Protein AF-A0A7Y4WI25-F1 (afdb_monomer)

Foldseek 3Di:
DDDDDPDPPPPQDDKDFFPLKDWFFQEFDFFAWFEWEAPAQFWIWTDHQLQWIFIGGNSYTDDTADHPNLFAADFQSFGWHEKYWWPPLVPPPPPNFNKIKTKGWTDPVRDDDDDQWTFIWIKIFTWDQDPVRDIHTDPPRIDTQAPPFQQGGATQQHSDQAWAYWYAFPLRKIKTGGALNADLPAQQQFDPRVVQDDVRHHPNVSRGGSCVLQDQQHRHQFIFIADPPRSFADCPAPQCPVDRNGSNSRGFEGAAHRQHDKDFDPPPDSQTWIFTFGQFHAWKTATFIGSGDAHQQPPQDDAQGGDVRNVVSDPPCSNVVCPNPGGHGLDMATQPDCPQVDHAGGWAEKDQQCAPQDAPVQHRWIWTDGQGQQFIKTFDADPVRHTDHIGTGIHSNHRWHYWDANHPRRFIWTDGPRIGITTIGRNPDFGAKAWDKDWVPLEDEFKDFIKIARPPIAGSNRFDKWKKKDFQPRDIDTDRIDTDIGGDADKGKMKMWIAGPSGHIDMDIGIHGYRFDAKDFPDFPPDAAAAADAAQDKGKTATAIATPPQGRPKKKKKAKWKDWDPDIRTSPDMDIDNIDIDHHHDDDDTQTKIWIKMWIADPVGHIDMDIHIYGHPPWFKEKDKDFDDQEAAAQDKGKIKIAIGTHDDDPDQFAKKKWKDFQPRDIDIDPRGDHPRIDIDMDGHRDFDKGKTKIWIDGPRGIYMDIDIYGYFYLFAEEEEEQQLVDADLQHNVNSVVQLVLQCVLCVVQGSYYYYHHQLCLVVVLVVLVSCLPRLRAYEYEYEAEDECQQAPPHLVVGVVLSSLLSQYEYEYEHQAPHQWYAYSVRDIDGDLQRVCVSQVFPDPQQWADWDFWCFDPVLCVQQVLAHTDIHGGFGQQVGGDPQKHWPFAGIDGPRSTGQATKIAGVSNGIYGGHHNGSDPPRPVSSRVSSNVCSVSVVPPDDDDDDDDDDD

Nearest PDB structures (foldseek):
  4tn9-assembly1_A  TM=9.107E-01  e=3.347E-06  Hathewaya histolytica
  2y72-assembly2_B  TM=8.854E-01  e=2.303E-05  Hathewaya histolytica
  4aqo-assembly1_A  TM=9.059E-01  e=3.936E-05  Hathewaya histolytica
  4u6t-assembly1_A  TM=8.849E-01  e=1.424E-04  Hathewaya histolytica
  2c26-assembly1_A  TM=3.430E-01  e=1.087E-06  Acetivibrio thermocellus

Solvent-accessible surface area (backbone atoms only — not comparable to full-atom values): 49766 Å² total; per-residue (Å²): 137,86,80,87,77,81,74,79,76,74,74,74,72,65,64,42,57,50,59,30,46,43,77,45,69,42,40,74,90,47,65,34,32,32,23,75,37,72,79,45,73,50,32,35,38,42,31,17,30,57,25,38,32,33,36,28,49,76,54,35,69,70,46,74,30,47,79,46,40,69,44,32,28,61,51,83,71,43,12,26,41,19,40,35,58,56,87,59,56,83,41,84,82,46,85,87,61,33,50,43,35,41,33,29,24,36,35,88,79,60,76,75,93,72,73,77,52,43,24,28,31,33,35,36,32,34,41,45,67,48,100,84,69,46,62,35,54,47,85,90,49,69,44,71,44,36,26,86,45,50,51,59,23,36,61,19,49,33,54,38,36,42,62,14,33,40,47,60,45,92,73,61,37,33,34,36,30,18,6,20,20,26,61,85,88,58,89,38,60,37,71,87,55,53,90,44,38,38,93,82,26,31,55,59,87,58,54,28,22,33,46,22,8,68,41,57,89,44,63,27,1,24,34,33,38,22,38,70,88,66,49,30,18,37,87,84,30,72,46,42,75,87,43,41,82,42,57,38,5,21,30,27,29,32,10,36,47,21,31,41,19,61,27,75,39,88,85,66,52,74,63,47,25,30,44,32,18,25,29,50,84,89,50,28,17,29,37,34,74,42,75,63,57,46,37,46,36,19,51,33,27,53,52,95,39,74,27,64,72,42,49,71,55,52,86,83,52,61,52,73,70,53,54,92,80,41,49,64,51,55,41,63,36,26,52,85,48,51,91,78,77,43,58,29,73,26,28,23,17,32,35,72,34,80,33,79,72,54,60,74,89,56,45,68,14,40,31,38,32,22,31,73,55,13,32,33,33,35,32,35,55,50,99,84,61,42,66,77,48,76,41,86,48,34,37,57,34,57,38,43,44,29,44,42,68,40,49,91,67,34,38,45,32,36,22,15,44,61,48,40,37,29,33,48,42,64,73,79,46,67,59,46,17,50,40,32,50,45,56,46,58,37,50,31,78,47,61,35,73,22,40,36,34,37,74,84,40,43,33,81,82,71,53,63,71,46,34,39,37,38,49,58,84,83,53,71,52,62,45,63,53,41,78,47,76,45,70,58,72,63,73,29,56,26,34,37,37,27,27,35,82,87,70,36,62,18,63,24,67,38,70,33,29,21,53,35,67,54,27,41,74,76,42,69,77,27,68,50,70,74,35,68,47,56,73,75,40,80,43,61,36,33,45,44,57,44,24,94,88,70,40,70,82,56,52,27,40,36,34,29,23,43,30,39,78,96,51,72,38,76,57,68,40,71,45,62,47,52,59,41,77,47,62,50,76,75,90,72,95,70,31,43,30,32,46,37,34,40,41,34,30,45,97,86,71,40,56,32,73,50,76,36,42,32,35,43,71,84,63,61,48,40,34,47,79,49,77,90,74,85,72,43,44,36,63,41,75,46,68,41,42,33,33,32,43,58,56,78,72,98,84,69,98,76,52,26,37,40,37,41,36,53,55,82,85,53,72,50,76,45,73,66,38,47,69,73,40,78,42,69,64,75,49,57,48,86,58,58,47,78,29,47,36,30,41,34,25,37,47,99,89,42,71,27,69,36,77,47,79,45,46,28,38,56,85,42,37,38,36,41,35,40,41,41,57,88,56,72,66,66,57,45,34,73,56,43,54,47,29,54,55,43,36,48,69,69,38,72,88,64,37,63,44,72,48,77,38,43,74,58,32,30,61,60,51,43,53,53,50,60,76,48,61,78,66,76,59,59,27,35,40,35,31,49,53,44,38,44,37,62,35,34,65,90,39,63,78,90,8,58,57,47,51,42,29,54,58,24,15,35,39,37,41,39,26,58,47,65,68,23,33,33,32,36,53,87,70,48,79,48,75,43,97,49,35,44,34,63,76,42,50,34,86,48,90,69,37,57,68,27,69,44,64,28,40,52,31,81,66,14,46,72,59,25,67,65,53,67,71,46,63,36,63,40,9,38,33,70,88,38,55,14,90,61,48,42,82,69,46,62,31,19,35,32,99,78,56,25,28,43,26,34,32,36,36,36,80,56,64,6,32,43,31,36,50,63,38,52,80,55,91,84,60,58,55,36,59,31,53,36,39,44,50,51,54,57,60,61,61,64,73,79,80,90,82,88,89,85,84,87,90,128

Mean predicted aligned error: 19.46 Å

pLDDT: mean 86.04, std 13.19, range [27.97, 98.62]

Secondary structure (DSSP, 8-state):
----------PPPPPB--TTEEEEE-SS--SSEEEEEESSSSEEEEEETTTEEEEEETTEEEEEEEE-TTTB--STT-SEEEEE--TTTT-TTSSS-EEEEEEEEE-TTSSSS--S-EEEEEEEEEEEE-TTS-EEEPTT--EEEE-SSGGGSEEE-SSSS-EEEEEE-TTS-EEEEE---S-SSS---S-TTGGGBSTTSB-GGG--GGGGGT-SS--SSEEEEE-TTT-PBPTTSTT--S-TTSSGGGEEEE--S-EEEEEEETTS-SS-EEEEEEE-SSSEEEEEEESSS-B--TTTEETTEE-HHHHHH-SSSHHHHHTT-SPPPSEEEESS--TTS---S-EEEEEE---SSS-GGGTT-EEEEETTTTEEEEEEE-TT--EEEEEEEEBS--SEEEEEEPTTT--EEEEETTTEEEEEEE-SPPPPPBP--EEETSEESSSEEEEEE-TT-B-TT---EEEEEE-SSS-EEESSEEEEEE-SSS-EEEEEEEEETTS-EEEEEEEEEETB---EEEEEEESPTT-EE-TTS-EEEEEEEEBTTTBT--EEEEEEEEEETTEEEEEEEEEESSEEEE-PPP-SSS--EEEEEEEEE-TTS-EEEEEEEEEETT---EEEEE---S-EETTPEE--EEEEE----TT---PEEEEEE-SSS-EEEEEEEPBT--B---EE-SS-EEEEEEEEEEETTEEEEEEEEEEEE-S--EEEEE--TT--SSS-HHHHHHHHHHHHHHHTTTSSEEEEE-TT-HHHHHHHHHHHTTS----EEEESS-EEGGGGTT-STT-HHHHHHHTT-EEEE-SSSTT-EEE-TTS-EEE-TTHHHHHTT-SSS-SEEEEEEEEE-HHHHHH-TT---EEEEEEEETTS--TTEEEEEEEEE-TTSEESEEEEEETTS-EEEEE--S--TTS-HHHHHHHHHHHHHHHTS--S---S----

Radius of gyration: 37.05 Å; Cα contacts (8 Å, |Δi|>4): 2481; chains: 1; bounding box: 72×114×118 Å

Sequence (952 aa):
MGALVLGALCARAAAQLPAGFVAEPIGSGWAQPVGLCFLDEQRLLVAERSGRVWYVVGDQRKNLVYDIAAETLVNGDRGMLGIAVPPGFDDPASAGFRWLYLLLVVDINNGGDNASKGFSRLIRVRTEYDGDGNLVAQPGTRETLLGDTWATGIASCHLSHTIGSLRFMSDGSLVLTSGDNAHYDFTDNGGADAPCFAAGRTPLDQDVGSFRSQYDNTLCGKVLRLDAASGLGLADNPFYTGDPADLLSRVWARGLRNPFRFSLLPGSGPREALFISDVGWNAWEEVNLCAGGENFGWPCFEGMGAQPAYQAADTRGFCSSIGAGHARPILAWHHTVTSAGFRGSSASGLCLYRGQRYPEVYRGRLFFFDYVGRWLRAAELDESFQVQSVLAFGENMLGPVDLVEQPGTLDLVYASLPATVARLRYLGAGIPPVAVASATPAHGPGDLLVTLSAAGSSDPEGQDTTYAWEFGDGESAAGLTAEHLYAGTESYLARLTVTDTEGLTGAAEVLITPNNTPPSILTLSAPLEGSTFHTGEPLDLEATAFDAEDGPELQATWTLDLVHGHHLHPNSLTASGLSALVVPEAHGPGDNHFLVRLSVTDSRGLADEREVEIYDADSTPKAHLEFDQEHIRVGQSLTPVGHVDFARGRLLVKQATLTWDWGDGTVDIVLDSAHHEDSRPTHAYLRPGTYKLRLIAELDGARDEVLVSVEVGPARPAVAIFAPLEVQRWVPRVQQEEIVAGLQAALLTRTSEVRAFGLGQGEMLATWMESLAADGLPDVLVLLDFVPAPLIAGGIHGSLLERWVQGGNGLVWTGHTPLHEILGDDGTFAQTFFGADEFFESSTPFTVLGTGNQVPTALGVSVVPSLPSYRSTRAVKYDQIGPSWRVARIFGEDTHHQSDALELAHVSRGFYAQFLCENRADLPRAAVLGEYLLDKIGKTRFGAAGSSALSR

Structure (mmCIF, N/CA/C/O backbone):
data_AF-A0A7Y4WI25-F1
#
_entry.id   AF-A0A7Y4WI25-F1
#
loop_
_atom_site.group_PDB
_atom_site.id
_atom_site.type_symbol
_atom_site.label_atom_id
_atom_site.label_alt_id
_atom_site.label_comp_id
_atom_site.label_asym_id
_atom_site.label_entity_id
_atom_site.label_seq_id
_atom_site.pdbx_PDB_ins_code
_atom_site.Cartn_x
_atom_site.Cartn_y
_atom_site.Cartn_z
_atom_site.occupancy
_atom_site.B_iso_or_equiv
_atom_site.auth_seq_id
_atom_site.auth_comp_id
_atom_site.auth_asym_id
_atom_site.auth_atom_id
_atom_site.pdbx_PDB_model_num
ATOM 1 N N . MET A 1 1 ? 6.314 -56.697 38.480 1.00 37.25 1 MET A N 1
ATOM 2 C CA . MET A 1 1 ? 5.443 -55.599 38.943 1.00 37.25 1 MET A CA 1
ATOM 3 C C . MET A 1 1 ? 5.614 -54.466 37.952 1.00 37.25 1 MET A C 1
ATOM 5 O O . MET A 1 1 ? 6.699 -53.909 37.885 1.00 37.25 1 MET A O 1
ATOM 9 N N . GLY A 1 2 ? 4.620 -54.260 37.089 1.00 31.22 2 GLY A N 1
ATOM 10 C CA . GLY A 1 2 ? 4.635 -53.190 36.096 1.00 31.22 2 GLY A CA 1
ATOM 11 C C . GLY A 1 2 ? 4.176 -51.879 36.720 1.00 31.22 2 GLY A C 1
ATOM 12 O O . GLY A 1 2 ? 3.233 -51.877 37.508 1.00 31.22 2 GLY A O 1
ATOM 13 N N . ALA A 1 3 ? 4.830 -50.786 36.348 1.00 28.53 3 ALA A N 1
ATOM 14 C CA . ALA A 1 3 ? 4.313 -49.442 36.537 1.00 28.53 3 ALA A CA 1
ATOM 15 C C . ALA A 1 3 ? 4.178 -48.815 35.147 1.00 28.53 3 ALA A C 1
ATOM 17 O O . ALA A 1 3 ? 5.172 -48.496 34.496 1.00 28.53 3 ALA A O 1
ATOM 18 N N . LEU A 1 4 ? 2.928 -48.723 34.686 1.00 29.05 4 LEU A N 1
ATOM 19 C CA . LEU A 1 4 ? 2.507 -47.814 33.629 1.00 29.05 4 LEU A CA 1
ATOM 20 C C . LEU A 1 4 ? 2.866 -46.392 34.076 1.00 29.05 4 LEU A C 1
ATOM 22 O O . LEU A 1 4 ? 2.348 -45.926 35.088 1.00 29.05 4 LEU A O 1
ATOM 26 N N . VAL A 1 5 ? 3.694 -45.691 33.308 1.00 29.36 5 VAL A N 1
ATOM 27 C CA . VAL A 1 5 ? 3.694 -44.228 33.320 1.00 29.36 5 VAL A CA 1
ATOM 28 C C . VAL A 1 5 ? 2.780 -43.817 32.175 1.00 29.36 5 VAL A C 1
ATOM 30 O O . VAL A 1 5 ? 3.162 -43.892 31.009 1.00 29.36 5 VAL A O 1
ATOM 33 N N . LEU A 1 6 ? 1.536 -43.461 32.511 1.00 30.31 6 LEU A N 1
ATOM 34 C CA . LEU A 1 6 ? 0.677 -42.699 31.612 1.00 30.31 6 LEU A CA 1
ATOM 35 C C . LEU A 1 6 ? 1.381 -41.365 31.350 1.00 30.31 6 LEU A C 1
ATOM 37 O O . LEU A 1 6 ? 1.391 -40.485 32.208 1.00 30.31 6 LEU A O 1
ATOM 41 N N . GLY A 1 7 ? 1.984 -41.223 30.172 1.00 28.25 7 GLY A N 1
ATOM 42 C CA . GLY A 1 7 ? 2.275 -39.906 29.630 1.00 28.25 7 GLY A CA 1
ATOM 43 C C . GLY A 1 7 ? 0.940 -39.215 29.399 1.00 28.25 7 GLY A C 1
ATOM 44 O O . GLY A 1 7 ? 0.159 -39.652 28.554 1.00 28.25 7 GLY A O 1
ATOM 45 N N . ALA A 1 8 ? 0.654 -38.177 30.180 1.00 28.98 8 ALA A N 1
ATOM 46 C CA . ALA A 1 8 ? -0.415 -37.253 29.859 1.00 28.98 8 ALA A CA 1
ATOM 47 C C . ALA A 1 8 ? -0.091 -36.657 28.483 1.00 28.98 8 ALA A C 1
ATOM 49 O O . ALA A 1 8 ? 0.808 -35.830 28.341 1.00 28.98 8 ALA A O 1
ATOM 50 N N . LEU A 1 9 ? -0.790 -37.129 27.450 1.00 31.47 9 LEU A N 1
ATOM 51 C CA . LEU A 1 9 ? -0.958 -36.383 26.215 1.00 31.47 9 LEU A CA 1
ATOM 52 C C . LEU A 1 9 ? -1.641 -35.078 26.629 1.00 31.47 9 LEU A C 1
ATOM 54 O O . LEU A 1 9 ? -2.856 -35.053 26.813 1.00 31.47 9 LEU A O 1
ATOM 58 N N . CYS A 1 10 ? -0.871 -34.007 26.828 1.00 28.14 10 CYS A N 1
ATOM 59 C CA . CYS A 1 10 ? -1.437 -32.670 26.733 1.00 28.14 10 CYS A CA 1
ATOM 60 C C . CYS A 1 10 ? -2.040 -32.586 25.333 1.00 28.14 10 CYS A C 1
ATOM 62 O O . CYS A 1 10 ? -1.309 -32.512 24.342 1.00 28.14 10 CYS A O 1
ATOM 64 N N . ALA A 1 11 ? -3.365 -32.683 25.249 1.00 34.53 11 ALA A N 1
ATOM 65 C CA . ALA A 1 11 ? -4.087 -32.353 24.039 1.00 34.53 11 ALA A CA 1
ATOM 66 C C . ALA A 1 11 ? -3.636 -30.944 23.638 1.00 34.53 11 ALA A C 1
ATOM 68 O O . ALA A 1 11 ? -3.751 -30.004 24.426 1.00 34.53 11 ALA A O 1
ATOM 69 N N . ARG A 1 12 ? -3.032 -30.808 22.453 1.00 51.53 12 ARG A N 1
ATOM 70 C CA . ARG A 1 12 ? -2.764 -29.484 21.889 1.00 51.53 12 ARG A CA 1
ATOM 71 C C . ARG A 1 12 ? -4.119 -28.798 21.752 1.00 51.53 12 ARG A C 1
ATOM 73 O O . ARG A 1 12 ? -5.014 -29.384 21.145 1.00 51.53 12 ARG A O 1
ATOM 80 N N . ALA A 1 13 ? -4.270 -27.611 22.337 1.00 55.28 13 ALA A N 1
ATOM 81 C CA . ALA A 1 13 ? -5.456 -26.799 22.105 1.00 55.28 13 ALA A CA 1
ATOM 82 C C . ALA A 1 13 ? -5.579 -26.575 20.591 1.00 55.28 13 ALA A C 1
ATOM 84 O O . ALA A 1 13 ? -4.602 -26.194 19.941 1.00 55.28 13 ALA A O 1
ATOM 85 N N . ALA A 1 14 ? -6.734 -26.920 20.027 1.00 66.94 14 ALA A N 1
ATOM 86 C CA . ALA A 1 14 ? -7.023 -26.648 18.628 1.00 66.94 14 ALA A CA 1
ATOM 87 C C . ALA A 1 14 ? -7.113 -25.131 18.414 1.00 66.94 14 ALA A C 1
ATOM 89 O O . ALA A 1 14 ? -7.414 -24.396 19.357 1.00 66.94 14 ALA A O 1
ATOM 90 N N . ALA A 1 15 ? -6.864 -24.677 17.182 1.00 80.38 15 ALA A N 1
ATOM 91 C CA . ALA A 1 15 ? -7.157 -23.298 16.813 1.00 80.38 15 ALA A CA 1
ATOM 92 C C . ALA A 1 15 ? -8.629 -23.008 17.137 1.00 80.38 15 ALA A C 1
ATOM 94 O O . ALA A 1 15 ? -9.517 -23.773 16.754 1.00 80.38 15 ALA A O 1
ATOM 95 N N . GLN A 1 16 ? -8.862 -21.933 17.874 1.00 88.44 16 GLN A N 1
ATOM 96 C CA . GLN A 1 16 ? -10.192 -21.448 18.187 1.00 88.44 16 GLN A CA 1
ATOM 97 C C . GLN A 1 16 ? -10.565 -20.438 17.110 1.00 88.44 16 GLN A C 1
ATOM 99 O O . GLN A 1 16 ? -9.871 -19.442 16.934 1.00 88.44 16 GLN A O 1
ATOM 104 N N . LEU A 1 17 ? -11.621 -20.736 16.364 1.00 90.25 17 LEU A N 1
ATOM 105 C CA . LEU A 1 17 ? -12.125 -19.911 15.271 1.00 90.25 17 LEU A CA 1
ATOM 106 C C . LEU A 1 17 ? -13.512 -19.367 15.638 1.00 90.25 17 LEU A C 1
ATOM 108 O O . LEU A 1 17 ? -14.135 -19.901 16.565 1.00 90.25 17 LEU A O 1
ATOM 112 N N . PRO A 1 18 ? -14.018 -18.344 14.926 1.00 87.88 18 PRO A N 1
ATOM 113 C CA . PRO A 1 18 ? -15.383 -17.874 15.117 1.00 87.88 18 PRO A CA 1
ATOM 114 C C . PRO A 1 18 ? -16.371 -18.997 14.776 1.00 87.88 18 PRO A C 1
ATOM 116 O O . PRO A 1 18 ? -16.024 -19.939 14.053 1.00 87.88 18 PRO A O 1
ATOM 119 N N . ALA A 1 19 ? -17.605 -18.925 15.281 1.00 79.50 19 ALA A N 1
ATOM 120 C CA . ALA A 1 19 ? -18.591 -19.948 14.939 1.00 79.50 19 ALA A CA 1
ATOM 121 C C . ALA A 1 19 ? -18.845 -19.992 13.420 1.00 79.50 19 ALA A C 1
ATOM 123 O O . ALA A 1 19 ? -18.577 -19.041 12.684 1.00 79.50 19 ALA A O 1
ATOM 124 N N . GLY A 1 20 ? -19.219 -21.177 12.939 1.00 81.12 20 GLY A N 1
ATOM 125 C CA . GLY A 1 20 ? -19.319 -21.470 11.510 1.00 81.12 20 GLY A CA 1
ATOM 126 C C . GLY A 1 20 ? -17.989 -21.701 10.806 1.00 81.12 20 GLY A C 1
ATOM 127 O O . GLY A 1 20 ? -17.980 -22.372 9.774 1.00 81.12 20 GLY A O 1
ATOM 128 N N . PHE A 1 21 ? -16.864 -21.235 11.351 1.00 90.81 21 PHE A N 1
ATOM 129 C CA . PHE A 1 21 ? -15.556 -21.512 10.775 1.00 90.81 21 PHE A CA 1
ATOM 130 C C . PHE A 1 21 ? -14.972 -22.832 11.261 1.00 90.81 21 PHE A C 1
ATOM 132 O O . PHE A 1 21 ? -15.001 -23.182 12.440 1.00 90.81 21 PHE A O 1
ATOM 139 N N . VAL A 1 22 ? -14.353 -23.542 10.327 1.00 88.00 22 VAL A N 1
ATOM 140 C CA . VAL A 1 22 ? -13.518 -24.708 10.597 1.00 88.00 22 VAL A CA 1
ATOM 141 C C . VAL A 1 22 ? -12.161 -24.543 9.924 1.00 88.00 22 VAL A C 1
ATOM 143 O O . VAL A 1 22 ? -12.048 -23.923 8.867 1.00 88.00 22 VAL A O 1
ATOM 146 N N . ALA A 1 23 ? -11.130 -25.137 10.521 1.00 91.62 23 ALA A N 1
ATOM 147 C CA . ALA A 1 23 ? -9.848 -25.358 9.864 1.00 91.62 23 ALA A CA 1
ATOM 148 C C . ALA A 1 23 ? -9.839 -26.769 9.260 1.00 91.62 23 ALA A C 1
ATOM 150 O O . ALA A 1 23 ? -9.660 -27.760 9.971 1.00 91.62 23 ALA A O 1
ATOM 151 N N . GLU A 1 24 ? -10.044 -26.872 7.950 1.00 89.62 24 GLU A N 1
ATOM 152 C CA . GLU A 1 24 ? -9.958 -28.134 7.219 1.00 89.62 24 GLU A CA 1
ATOM 153 C C . GLU A 1 24 ? -8.497 -28.441 6.866 1.00 89.62 24 GLU A C 1
ATOM 155 O O . GLU A 1 24 ? -7.853 -27.638 6.188 1.00 89.62 24 GLU A O 1
ATOM 160 N N . PRO A 1 25 ? -7.936 -29.587 7.281 1.00 89.50 25 PRO A N 1
ATOM 161 C CA . PRO A 1 25 ? -6.562 -29.928 6.943 1.00 89.50 25 PRO A CA 1
ATOM 162 C C . PRO A 1 25 ? -6.403 -30.172 5.436 1.00 89.50 25 PRO A C 1
ATOM 164 O O . PRO A 1 25 ? -7.186 -30.901 4.827 1.00 89.50 25 PRO A O 1
ATOM 167 N N . ILE A 1 26 ? -5.336 -29.620 4.858 1.00 93.88 26 ILE A N 1
ATOM 168 C CA . ILE A 1 26 ? -4.879 -29.918 3.499 1.00 93.88 26 ILE A CA 1
ATOM 169 C C . ILE A 1 26 ? -3.651 -30.818 3.614 1.00 93.88 26 ILE A C 1
ATOM 171 O O . ILE A 1 26 ? -2.598 -30.414 4.111 1.00 93.88 26 ILE A O 1
ATOM 175 N N . GLY A 1 27 ? -3.767 -32.054 3.139 1.00 89.69 27 GLY A N 1
ATOM 176 C CA . GLY A 1 27 ? -2.725 -33.066 3.254 1.00 89.69 27 GLY A CA 1
ATOM 177 C C . GLY A 1 27 ? -2.420 -33.472 4.701 1.00 89.69 27 GLY A C 1
ATOM 178 O O . GLY A 1 27 ? -3.126 -33.137 5.650 1.00 89.69 27 GLY A O 1
ATOM 179 N N . SER A 1 28 ? -1.360 -34.259 4.876 1.00 87.75 28 SER A N 1
ATOM 180 C CA . SER A 1 28 ? -0.885 -34.692 6.193 1.00 87.75 28 SER A CA 1
ATOM 181 C C . SER A 1 28 ? 0.602 -35.049 6.155 1.00 87.75 28 SER A C 1
ATOM 183 O O . SER A 1 28 ? 1.195 -35.203 5.084 1.00 87.75 28 SER A O 1
ATOM 185 N N . GLY A 1 29 ? 1.211 -35.196 7.337 1.00 88.62 29 GLY A N 1
ATOM 186 C CA . GLY A 1 29 ? 2.616 -35.591 7.465 1.00 88.62 29 GLY A CA 1
ATOM 187 C C . GLY A 1 29 ? 3.604 -34.500 7.050 1.00 88.62 29 GLY A C 1
ATOM 188 O O . GLY A 1 29 ? 4.682 -34.828 6.552 1.00 88.62 29 GLY A O 1
ATOM 189 N N . TRP A 1 30 ? 3.220 -33.233 7.217 1.00 94.62 30 TRP A N 1
ATOM 190 C CA . TRP A 1 30 ? 4.068 -32.076 6.949 1.00 94.62 30 TRP A CA 1
ATOM 191 C C . TRP A 1 30 ? 5.217 -31.972 7.953 1.00 94.62 30 TRP A C 1
ATOM 193 O O . TRP A 1 30 ? 5.035 -32.204 9.150 1.00 94.62 30 TRP A O 1
ATOM 203 N N . ALA A 1 31 ? 6.386 -31.579 7.462 1.00 94.06 31 ALA A N 1
ATOM 204 C CA . ALA A 1 31 ? 7.584 -31.317 8.241 1.00 94.06 31 ALA A CA 1
ATOM 205 C C . ALA A 1 31 ? 8.019 -29.860 8.041 1.00 94.06 31 ALA A C 1
ATOM 207 O O . ALA A 1 31 ? 8.754 -29.531 7.116 1.00 94.06 31 ALA A O 1
ATOM 208 N N . GLN A 1 32 ? 7.566 -28.988 8.943 1.00 94.69 32 GLN A N 1
ATOM 209 C CA . GLN A 1 32 ? 7.803 -27.543 8.917 1.00 94.69 32 GLN A CA 1
ATOM 210 C C . GLN A 1 32 ? 7.380 -26.893 7.583 1.00 94.69 32 GLN A C 1
ATOM 212 O O . GLN A 1 32 ? 8.236 -26.379 6.856 1.00 94.69 32 GLN A O 1
ATOM 217 N N . PRO A 1 33 ? 6.076 -26.928 7.235 1.00 96.50 33 PRO A N 1
ATOM 218 C CA . PRO A 1 33 ? 5.572 -26.233 6.056 1.00 96.50 33 PRO A CA 1
ATOM 219 C C . PRO A 1 33 ? 5.702 -24.722 6.265 1.00 96.50 33 PRO A C 1
ATOM 221 O O . PRO A 1 33 ? 5.351 -24.212 7.328 1.00 96.50 33 PRO A O 1
ATOM 224 N N . VAL A 1 34 ? 6.227 -24.019 5.265 1.00 94.62 34 VAL A N 1
ATOM 225 C CA . VAL A 1 34 ? 6.513 -22.578 5.358 1.00 94.62 34 VAL A CA 1
ATOM 226 C C . VAL A 1 34 ? 6.062 -21.785 4.142 1.00 94.62 34 VAL A C 1
ATOM 228 O O . VAL A 1 34 ? 5.865 -20.590 4.288 1.00 94.62 34 VAL A O 1
ATOM 231 N N . GLY A 1 35 ? 5.880 -22.399 2.971 1.00 95.31 35 GLY A N 1
ATOM 232 C CA . GLY A 1 35 ? 5.448 -21.678 1.771 1.00 95.31 35 GLY A CA 1
ATOM 233 C C . GLY A 1 35 ? 4.320 -22.388 1.035 1.00 95.31 35 GLY A C 1
ATOM 234 O O . GLY A 1 35 ? 4.411 -23.589 0.776 1.00 95.31 35 GLY A O 1
ATOM 235 N N . LEU A 1 36 ? 3.281 -21.640 0.681 1.00 97.31 36 LEU A N 1
ATOM 236 C CA . LEU A 1 36 ? 2.114 -22.103 -0.062 1.00 97.31 36 LEU A CA 1
ATOM 237 C C . LEU A 1 36 ? 2.051 -21.405 -1.425 1.00 97.31 36 LEU A C 1
ATOM 239 O O . LEU A 1 36 ? 2.184 -20.186 -1.520 1.00 97.31 36 LEU A O 1
ATOM 243 N N . CYS A 1 37 ? 1.851 -22.176 -2.495 1.00 96.75 37 CYS A N 1
ATOM 244 C CA . CYS A 1 37 ? 1.729 -21.642 -3.851 1.00 96.75 37 CYS A CA 1
ATOM 245 C C . CYS A 1 37 ? 0.704 -22.445 -4.657 1.00 96.75 37 CYS A C 1
ATOM 247 O O . CYS A 1 37 ? 0.963 -23.581 -5.061 1.00 96.75 37 CYS A O 1
ATOM 249 N N . PHE A 1 38 ? -0.484 -21.875 -4.850 1.00 95.69 38 PHE A N 1
ATOM 250 C CA . PHE A 1 38 ? -1.530 -22.494 -5.658 1.00 95.69 38 PHE A CA 1
ATOM 251 C C . PHE A 1 38 ? -1.191 -22.429 -7.149 1.00 95.69 38 PHE A C 1
ATOM 253 O O . PHE A 1 38 ? -0.721 -21.406 -7.642 1.00 95.69 38 PHE A O 1
ATOM 260 N N . LEU A 1 39 ? -1.462 -23.526 -7.857 1.00 93.19 39 LEU A N 1
ATOM 261 C CA . LEU A 1 39 ? -1.423 -23.583 -9.320 1.00 93.19 39 LEU A CA 1
ATOM 262 C C . LEU A 1 39 ? -2.818 -23.330 -9.904 1.00 93.19 39 LEU A C 1
ATOM 264 O O . LEU A 1 39 ? -2.946 -22.704 -10.950 1.00 93.19 39 LEU A O 1
ATOM 268 N N . ASP A 1 40 ? -3.853 -23.826 -9.220 1.00 90.00 40 ASP A N 1
ATOM 269 C CA . ASP A 1 40 ? -5.268 -23.579 -9.503 1.00 90.00 40 ASP A CA 1
ATOM 270 C C . ASP A 1 40 ? -6.143 -23.923 -8.279 1.00 90.00 40 ASP A C 1
ATOM 272 O O . ASP A 1 40 ? -5.640 -24.066 -7.166 1.00 90.00 40 ASP A O 1
ATOM 276 N N . GLU A 1 41 ? -7.457 -24.073 -8.477 1.00 86.81 41 GLU A N 1
ATOM 277 C CA . GLU A 1 41 ? -8.428 -24.369 -7.415 1.00 86.81 41 GLU A CA 1
ATOM 278 C C . GLU A 1 41 ? -8.214 -25.716 -6.698 1.00 86.81 41 GLU A C 1
ATOM 280 O O . GLU A 1 41 ? -8.739 -25.906 -5.600 1.00 86.81 41 GLU A O 1
ATOM 285 N N . GLN A 1 42 ? -7.501 -26.672 -7.304 1.00 89.06 42 GLN A N 1
ATOM 286 C CA . GLN A 1 42 ? -7.327 -28.034 -6.779 1.00 89.06 42 GLN A CA 1
ATOM 287 C C . GLN A 1 42 ? -5.870 -28.410 -6.520 1.00 89.06 42 GLN A C 1
ATOM 289 O O . GLN A 1 42 ? -5.611 -29.426 -5.865 1.00 89.06 42 GLN A O 1
ATOM 294 N N . ARG A 1 43 ? -4.926 -27.640 -7.060 1.00 94.31 43 ARG A N 1
ATOM 295 C CA . ARG A 1 43 ? -3.505 -27.966 -7.079 1.00 94.31 43 ARG A CA 1
ATOM 296 C C . ARG A 1 43 ? -2.699 -26.932 -6.313 1.00 94.31 43 ARG A C 1
ATOM 298 O O . ARG A 1 43 ? -2.747 -25.739 -6.605 1.00 94.31 43 ARG A O 1
ATOM 305 N N . LEU A 1 44 ? -1.906 -27.416 -5.365 1.00 97.31 44 LEU A N 1
ATOM 306 C CA . LEU A 1 44 ? -1.092 -26.608 -4.463 1.00 97.31 44 LEU A CA 1
ATOM 307 C C . LEU A 1 44 ? 0.329 -27.172 -4.399 1.00 97.31 44 LEU A C 1
ATOM 309 O O . LEU A 1 44 ? 0.532 -28.386 -4.351 1.00 97.31 44 LEU A O 1
ATOM 313 N N . LEU A 1 45 ? 1.316 -26.284 -4.361 1.00 98.31 45 LEU A N 1
ATOM 314 C CA . LEU A 1 45 ? 2.678 -26.601 -3.964 1.00 98.31 45 LEU A CA 1
ATOM 315 C C . LEU A 1 45 ? 2.900 -26.171 -2.516 1.00 98.31 45 LEU A C 1
ATOM 317 O O . LEU A 1 45 ? 2.583 -25.041 -2.140 1.00 98.31 45 LEU A O 1
ATOM 321 N N . VAL A 1 46 ? 3.463 -27.077 -1.719 1.00 98.56 46 VAL A N 1
ATOM 322 C CA . VAL A 1 46 ? 3.841 -26.818 -0.326 1.00 98.56 46 VAL A CA 1
ATOM 323 C C . VAL A 1 46 ? 5.351 -26.947 -0.189 1.00 98.56 46 VAL A C 1
ATOM 325 O O . VAL A 1 46 ? 5.920 -28.017 -0.413 1.00 98.56 46 VAL A O 1
ATOM 328 N N . ALA A 1 47 ? 5.991 -25.847 0.183 1.00 98.06 47 ALA A N 1
ATOM 329 C CA . ALA A 1 47 ? 7.405 -25.759 0.497 1.00 98.06 47 ALA A CA 1
ATOM 330 C C . ALA A 1 47 ? 7.630 -26.032 1.990 1.00 98.06 47 ALA A C 1
ATOM 332 O O . ALA A 1 47 ? 7.066 -25.363 2.858 1.00 98.06 47 ALA A O 1
ATOM 333 N N . GLU A 1 48 ? 8.475 -27.012 2.288 1.00 97.69 48 GLU A N 1
ATOM 334 C CA . GLU A 1 48 ? 8.971 -27.295 3.630 1.00 97.69 48 GLU A CA 1
ATOM 335 C C . GLU A 1 48 ? 10.313 -26.607 3.849 1.00 97.69 48 GLU A C 1
ATOM 337 O O . GLU A 1 48 ? 11.186 -26.621 2.977 1.00 97.69 48 GLU A O 1
ATOM 342 N N . ARG A 1 49 ? 10.516 -26.088 5.062 1.00 95.12 49 ARG A N 1
ATOM 343 C CA . ARG A 1 49 ? 11.708 -25.324 5.450 1.00 95.12 49 ARG A CA 1
ATOM 344 C C . ARG A 1 49 ? 13.021 -26.042 5.129 1.00 95.12 49 ARG A C 1
ATOM 346 O O . AR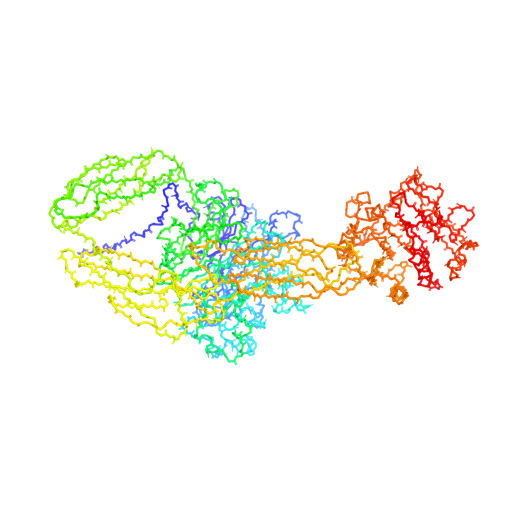G A 1 49 ? 14.023 -25.402 4.824 1.00 95.12 49 ARG A O 1
ATOM 353 N N . SER A 1 50 ? 12.990 -27.374 5.155 1.00 94.81 50 SER A N 1
ATOM 354 C CA . SER A 1 50 ? 14.126 -28.239 4.843 1.00 94.81 50 SER A CA 1
ATOM 355 C C . SER A 1 50 ? 14.585 -28.237 3.382 1.00 94.81 50 SER A C 1
ATOM 357 O O . SER A 1 50 ? 15.579 -28.890 3.101 1.00 94.81 50 SER A O 1
ATOM 359 N N . GLY A 1 51 ? 13.898 -27.556 2.460 1.00 96.12 51 GLY A N 1
ATOM 360 C CA . GLY A 1 51 ? 14.243 -27.574 1.033 1.00 96.12 51 GLY A CA 1
ATOM 361 C C . GLY A 1 51 ? 13.478 -28.627 0.225 1.00 96.12 51 GLY A C 1
ATOM 362 O O . GLY A 1 51 ? 13.956 -29.068 -0.817 1.00 96.12 51 GLY A O 1
ATOM 363 N N . ARG A 1 52 ? 12.300 -29.058 0.692 1.00 98.00 52 ARG A N 1
ATOM 364 C CA . ARG A 1 52 ? 11.433 -30.009 -0.026 1.00 98.00 52 ARG A CA 1
ATOM 365 C C . ARG A 1 52 ? 10.168 -29.335 -0.522 1.00 98.00 52 ARG A C 1
ATOM 367 O O . ARG A 1 52 ? 9.505 -28.640 0.240 1.00 98.00 52 ARG A O 1
ATOM 374 N N . VAL A 1 53 ? 9.822 -29.573 -1.782 1.00 98.62 53 VAL A N 1
ATOM 375 C CA . VAL A 1 53 ? 8.593 -29.064 -2.403 1.00 98.62 53 VAL A CA 1
ATOM 376 C C . VAL A 1 53 ? 7.672 -30.230 -2.716 1.00 98.62 53 VAL A C 1
ATOM 378 O O . VAL A 1 53 ? 8.049 -31.146 -3.446 1.00 98.62 53 VAL A O 1
ATOM 381 N N . TRP A 1 54 ? 6.457 -30.187 -2.186 1.00 98.56 54 TRP A N 1
ATOM 382 C CA . TRP A 1 54 ? 5.446 -31.225 -2.346 1.00 98.56 54 TRP A CA 1
ATOM 383 C C . TRP A 1 54 ? 4.309 -30.756 -3.241 1.00 98.56 54 TRP A C 1
ATOM 385 O O . TRP A 1 54 ? 3.843 -29.627 -3.115 1.00 98.56 54 TRP A O 1
ATOM 395 N N . TYR A 1 55 ? 3.829 -31.653 -4.096 1.00 98.12 55 TYR A N 1
ATOM 396 C CA . TYR A 1 55 ? 2.643 -31.446 -4.912 1.00 98.12 55 TYR A CA 1
ATOM 397 C C . TYR A 1 55 ? 1.413 -31.999 -4.203 1.00 98.12 55 TYR A C 1
ATOM 399 O O . TYR A 1 55 ? 1.409 -33.140 -3.730 1.00 98.12 55 TYR A O 1
ATOM 407 N N . VAL A 1 56 ? 0.369 -31.186 -4.131 1.00 97.44 56 VAL A N 1
ATOM 408 C CA . VAL A 1 56 ? -0.915 -31.500 -3.510 1.00 97.44 56 VAL A CA 1
ATOM 409 C C . VAL A 1 56 ? -1.997 -31.390 -4.571 1.00 97.44 56 VAL A C 1
ATOM 411 O O . VAL A 1 56 ? -2.034 -30.414 -5.317 1.00 97.44 56 VAL A O 1
ATOM 414 N N . VAL A 1 57 ? -2.881 -32.385 -4.627 1.00 94.56 57 VAL A N 1
ATOM 415 C CA . VAL A 1 57 ? -4.033 -32.406 -5.536 1.00 94.56 57 VAL A CA 1
ATOM 416 C C . VAL A 1 57 ? -5.266 -32.827 -4.751 1.00 94.56 57 VAL A C 1
ATOM 418 O O . VAL A 1 57 ? -5.235 -33.860 -4.082 1.00 94.56 57 VAL A O 1
ATOM 421 N N . GLY A 1 58 ? -6.341 -32.039 -4.821 1.00 85.69 58 GLY A N 1
ATOM 422 C CA . GLY A 1 58 ? -7.598 -32.346 -4.129 1.00 85.69 58 GLY A CA 1
ATOM 423 C C . GLY A 1 58 ? -7.401 -32.526 -2.623 1.00 85.69 58 GLY A C 1
ATOM 424 O O . GLY A 1 58 ? -7.858 -33.508 -2.044 1.00 85.69 58 GLY A O 1
ATOM 425 N N . ASP A 1 59 ? -6.636 -31.620 -2.016 1.00 88.75 59 ASP A N 1
ATOM 426 C CA . ASP A 1 59 ? -6.264 -31.630 -0.598 1.00 88.75 59 ASP A CA 1
ATOM 427 C C . ASP A 1 59 ? -5.462 -32.859 -0.132 1.00 88.75 59 ASP A C 1
ATOM 429 O O . ASP A 1 59 ? -5.300 -33.080 1.067 1.00 88.75 59 ASP A O 1
ATOM 433 N N . GLN A 1 60 ? -4.915 -33.660 -1.051 1.00 91.12 60 GLN A N 1
ATOM 434 C CA . GLN A 1 60 ? -4.062 -34.807 -0.734 1.00 91.12 60 GLN A CA 1
ATOM 435 C C . GLN A 1 60 ? -2.628 -34.576 -1.206 1.00 91.12 60 GLN A C 1
ATOM 437 O O . GLN A 1 60 ? -2.385 -34.218 -2.360 1.00 91.12 60 GLN A O 1
ATOM 442 N N . ARG A 1 61 ? -1.654 -34.818 -0.318 1.00 93.69 61 ARG A N 1
ATOM 443 C CA . ARG A 1 61 ? -0.229 -34.773 -0.673 1.00 93.69 61 ARG A CA 1
ATOM 444 C C . ARG A 1 61 ? 0.087 -35.930 -1.622 1.00 93.69 61 ARG A C 1
ATOM 446 O O . ARG A 1 61 ? 0.013 -37.086 -1.213 1.00 93.69 61 ARG A O 1
ATOM 453 N N . LYS A 1 62 ? 0.439 -35.613 -2.869 1.00 94.31 62 LYS A N 1
ATOM 454 C CA . LYS A 1 62 ? 0.614 -36.578 -3.960 1.00 94.31 62 LYS A CA 1
ATOM 455 C C . LYS A 1 62 ? 2.050 -37.096 -4.041 1.00 94.31 62 LYS A C 1
ATOM 457 O O . LYS A 1 62 ? 2.291 -38.274 -3.795 1.00 94.31 62 LYS A O 1
ATOM 462 N N . ASN A 1 63 ? 3.009 -36.223 -4.344 1.00 97.62 63 ASN A N 1
ATOM 463 C CA . ASN A 1 63 ? 4.415 -36.594 -4.518 1.00 97.62 63 ASN A CA 1
ATOM 464 C C . ASN A 1 63 ? 5.368 -35.446 -4.161 1.00 97.62 63 ASN A C 1
ATOM 466 O O . ASN A 1 63 ? 4.971 -34.285 -4.065 1.00 97.62 63 ASN A O 1
ATOM 470 N N . LEU A 1 64 ? 6.642 -35.791 -3.977 1.00 98.06 64 LEU A N 1
ATOM 471 C CA . LEU A 1 64 ? 7.744 -34.836 -3.891 1.00 98.06 64 LEU A CA 1
ATOM 472 C C . LEU A 1 64 ? 8.081 -34.339 -5.306 1.00 98.06 64 LEU A C 1
ATOM 474 O O . LEU A 1 64 ? 8.275 -35.157 -6.205 1.00 98.06 64 LEU A O 1
ATOM 478 N N . VAL A 1 65 ? 8.132 -33.022 -5.499 1.00 98.31 65 VAL A N 1
ATOM 479 C CA . VAL A 1 65 ? 8.459 -32.368 -6.781 1.00 98.31 65 VAL A CA 1
ATOM 480 C C . VAL A 1 65 ? 9.958 -32.137 -6.894 1.00 98.31 65 VAL A C 1
ATOM 482 O O . VAL A 1 65 ? 10.558 -32.417 -7.931 1.00 98.31 65 VAL A O 1
ATOM 485 N N . TYR A 1 66 ? 10.556 -31.606 -5.825 1.00 98.12 66 TYR A N 1
ATOM 486 C CA . TYR A 1 66 ? 11.957 -31.210 -5.791 1.00 98.12 66 TYR A CA 1
ATOM 487 C C . TYR A 1 66 ? 12.521 -31.315 -4.369 1.00 98.12 66 TYR A C 1
ATOM 489 O O . TYR A 1 66 ? 11.847 -30.941 -3.406 1.00 98.12 66 TYR A O 1
ATOM 497 N N . ASP A 1 67 ? 13.748 -31.829 -4.247 1.00 96.94 67 ASP A N 1
ATOM 498 C CA . ASP A 1 67 ? 14.502 -31.928 -2.992 1.00 96.94 67 ASP A CA 1
ATOM 499 C C . ASP A 1 67 ? 15.857 -31.232 -3.166 1.00 96.94 67 ASP A C 1
ATOM 501 O O . ASP A 1 67 ? 16.720 -31.696 -3.913 1.00 96.94 67 ASP A O 1
ATOM 505 N N . ILE A 1 68 ? 16.022 -30.102 -2.482 1.00 94.12 68 ILE A N 1
ATOM 506 C CA . ILE A 1 68 ? 17.267 -29.334 -2.389 1.00 94.12 68 ILE A CA 1
ATOM 507 C C . ILE A 1 68 ? 17.783 -29.294 -0.942 1.00 94.12 68 ILE A C 1
ATOM 509 O O . ILE A 1 68 ? 18.585 -28.438 -0.567 1.00 94.12 68 ILE A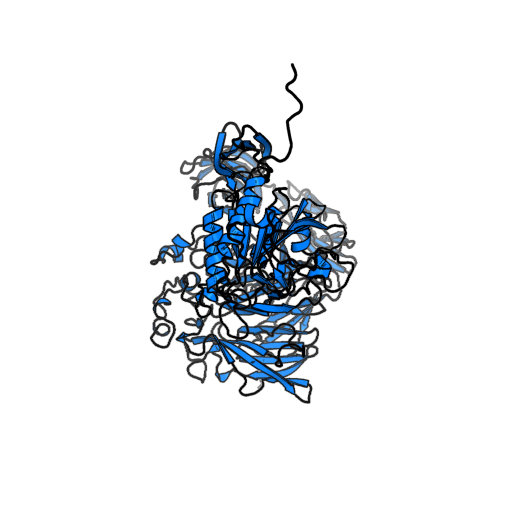 O 1
ATOM 513 N N . ALA A 1 69 ? 17.366 -30.248 -0.105 1.00 92.94 69 ALA A N 1
ATOM 514 C CA . ALA A 1 69 ? 17.717 -30.264 1.311 1.00 92.94 69 ALA A CA 1
ATOM 515 C C . ALA A 1 69 ? 19.223 -30.376 1.566 1.00 92.94 69 ALA A C 1
ATOM 517 O O . ALA A 1 69 ? 19.708 -29.864 2.567 1.00 92.94 69 ALA A O 1
ATOM 518 N N . ALA A 1 70 ? 19.973 -31.004 0.656 1.00 89.31 70 ALA A N 1
ATOM 519 C CA . ALA A 1 70 ? 21.426 -31.118 0.775 1.00 89.31 70 ALA A CA 1
ATOM 520 C C . ALA A 1 70 ? 22.146 -29.756 0.738 1.00 89.31 70 ALA A C 1
ATOM 522 O O . ALA A 1 70 ? 23.174 -29.602 1.386 1.00 89.31 70 ALA A O 1
ATOM 523 N N . GLU A 1 71 ? 21.595 -28.783 0.005 1.00 88.94 71 GLU A N 1
ATOM 524 C CA . GLU A 1 71 ? 22.145 -27.428 -0.121 1.00 88.94 71 GLU A CA 1
ATOM 525 C C . GLU A 1 71 ? 21.462 -26.442 0.842 1.00 88.94 71 GLU A C 1
ATOM 527 O O . GLU A 1 71 ? 21.934 -25.326 1.008 1.00 88.94 71 GLU A O 1
ATOM 532 N N . THR A 1 72 ? 20.353 -26.815 1.485 1.00 92.19 72 THR A N 1
ATOM 533 C CA . THR A 1 72 ? 19.568 -25.885 2.309 1.00 92.19 72 THR A CA 1
ATOM 534 C C . THR A 1 72 ? 20.124 -25.809 3.731 1.00 92.19 72 THR A C 1
ATOM 536 O O . THR A 1 72 ? 20.143 -26.804 4.454 1.00 92.19 72 THR A O 1
ATOM 539 N N . LEU A 1 73 ? 20.520 -24.613 4.171 1.00 90.38 73 LEU A N 1
ATOM 540 C CA . LEU A 1 73 ? 20.918 -24.353 5.554 1.00 90.38 73 LEU A CA 1
ATOM 541 C C . LEU A 1 73 ? 19.680 -24.131 6.427 1.00 90.38 73 LEU A C 1
ATOM 543 O O . LEU A 1 73 ? 18.942 -23.167 6.231 1.00 90.38 73 LEU A O 1
ATOM 547 N N . VAL A 1 74 ? 19.471 -25.005 7.413 1.00 89.56 74 VAL A N 1
ATOM 548 C CA . VAL A 1 74 ? 18.278 -24.992 8.273 1.00 89.56 74 VAL A CA 1
ATOM 549 C C . VAL A 1 74 ? 18.672 -24.804 9.734 1.00 89.56 74 VAL A C 1
ATOM 551 O O . VAL A 1 74 ? 18.949 -25.770 10.432 1.00 89.56 74 VAL A O 1
ATOM 554 N N . ASN A 1 75 ? 18.661 -23.561 10.210 1.00 86.19 75 ASN A N 1
ATOM 555 C CA . ASN A 1 75 ? 18.826 -23.205 11.622 1.00 86.19 75 ASN A CA 1
ATOM 556 C C . ASN A 1 75 ? 18.228 -21.818 11.908 1.00 86.19 75 ASN A C 1
ATOM 558 O O . ASN A 1 75 ? 18.127 -20.998 11.006 1.00 86.19 75 ASN A O 1
ATOM 562 N N . GLY A 1 76 ? 17.775 -21.543 13.137 1.00 87.12 76 GLY A N 1
ATOM 563 C CA . GLY A 1 76 ? 17.127 -20.256 13.457 1.00 87.12 76 GLY A CA 1
ATOM 564 C C . GLY A 1 76 ? 15.820 -20.049 12.681 1.00 87.12 76 GLY A C 1
ATOM 565 O O . GLY A 1 76 ? 14.920 -20.880 12.828 1.00 87.12 76 GLY A O 1
ATOM 566 N N . ASP A 1 77 ? 15.736 -19.032 11.821 1.00 87.50 77 ASP A N 1
ATOM 567 C CA . ASP A 1 77 ? 14.678 -18.853 10.807 1.00 87.50 77 ASP A CA 1
ATOM 568 C C . ASP A 1 77 ? 15.069 -19.358 9.400 1.00 87.50 77 ASP A C 1
ATOM 570 O O . ASP A 1 77 ? 14.202 -19.563 8.555 1.00 87.50 77 ASP A O 1
ATOM 574 N N . ARG A 1 78 ? 16.353 -19.654 9.163 1.00 90.69 78 ARG A N 1
ATOM 575 C CA . ARG A 1 78 ? 16.895 -20.025 7.848 1.00 90.69 78 ARG A CA 1
ATOM 576 C C . ARG A 1 78 ? 16.309 -21.321 7.312 1.00 90.69 78 ARG A C 1
ATOM 578 O O . ARG A 1 78 ? 16.026 -22.262 8.062 1.00 90.69 78 ARG A O 1
ATOM 585 N N . GLY A 1 79 ? 16.209 -21.390 5.996 1.00 93.00 79 GLY A N 1
ATOM 586 C CA . GLY A 1 79 ? 15.794 -22.562 5.245 1.00 93.00 79 GLY A CA 1
ATOM 587 C C . GLY A 1 79 ? 15.389 -22.153 3.838 1.00 93.00 79 GLY A C 1
ATOM 588 O O . GLY A 1 79 ? 15.784 -21.094 3.352 1.00 93.00 79 GLY A O 1
ATOM 589 N N . MET A 1 80 ? 14.561 -22.972 3.200 1.00 96.31 80 MET A N 1
ATOM 590 C CA . MET A 1 80 ? 13.753 -22.526 2.070 1.00 96.31 80 MET A CA 1
ATOM 591 C C . MET A 1 80 ? 12.533 -21.789 2.616 1.00 96.31 80 MET A C 1
ATOM 593 O O . MET A 1 80 ? 11.759 -22.388 3.356 1.00 96.31 80 MET A O 1
ATOM 597 N N . LEU A 1 81 ? 12.371 -20.510 2.278 1.00 95.31 81 LEU A N 1
ATOM 598 C CA . LEU A 1 81 ? 11.302 -19.663 2.827 1.00 95.31 81 LEU A CA 1
ATOM 599 C C . LEU A 1 81 ? 10.331 -19.141 1.770 1.00 95.31 81 LEU A C 1
ATOM 601 O O . LEU A 1 81 ? 9.206 -18.782 2.117 1.00 95.31 81 LEU A O 1
ATOM 605 N N . GLY A 1 82 ? 10.728 -19.166 0.496 1.00 96.00 82 GLY A N 1
ATOM 606 C CA . GLY A 1 82 ? 9.903 -18.689 -0.602 1.00 96.00 82 GLY A CA 1
ATOM 607 C C . GLY A 1 82 ? 9.705 -19.726 -1.706 1.00 96.00 82 GLY A C 1
ATOM 608 O O . GLY A 1 82 ? 10.642 -20.426 -2.098 1.00 96.00 82 GLY A O 1
ATOM 609 N N . ILE A 1 83 ? 8.483 -19.761 -2.242 1.00 97.94 83 ILE A N 1
ATOM 610 C CA . ILE A 1 83 ? 8.075 -20.522 -3.426 1.00 97.94 83 ILE A CA 1
ATOM 611 C C . ILE A 1 83 ? 7.141 -19.674 -4.303 1.00 97.94 83 ILE A C 1
ATOM 613 O O . ILE A 1 83 ? 6.253 -19.001 -3.777 1.00 97.94 83 ILE A O 1
ATOM 617 N N . ALA A 1 84 ? 7.327 -19.723 -5.624 1.00 97.31 84 ALA A N 1
ATOM 618 C CA . ALA A 1 84 ? 6.409 -19.122 -6.592 1.00 97.31 84 ALA A CA 1
ATOM 619 C C . ALA A 1 84 ? 6.437 -19.841 -7.950 1.00 97.31 84 ALA A C 1
ATOM 621 O O . ALA A 1 84 ? 7.415 -20.505 -8.308 1.00 97.31 84 ALA A O 1
ATOM 622 N N . VAL A 1 85 ? 5.370 -19.648 -8.722 1.00 94.94 85 VAL A N 1
ATOM 623 C CA . VAL A 1 85 ? 5.267 -20.025 -10.136 1.00 94.94 85 VAL A CA 1
ATOM 624 C C . VAL A 1 85 ? 4.784 -18.818 -10.950 1.00 94.94 85 VAL A C 1
ATOM 626 O O . VAL A 1 85 ? 4.059 -17.988 -10.396 1.00 94.94 85 VAL A O 1
ATOM 629 N N . PRO A 1 86 ? 5.178 -18.687 -12.229 1.00 91.69 86 PRO A N 1
ATOM 630 C CA . PRO A 1 86 ? 4.731 -17.586 -13.076 1.00 91.69 86 PRO A CA 1
ATOM 631 C C . PRO A 1 86 ? 3.221 -17.658 -13.368 1.00 91.69 86 PRO A C 1
ATOM 633 O O . PRO A 1 86 ? 2.651 -18.758 -13.383 1.00 91.69 86 PRO A O 1
ATOM 636 N N . PRO A 1 87 ? 2.573 -16.514 -13.668 1.00 85.69 87 PRO A N 1
ATOM 637 C CA . PRO A 1 87 ? 1.226 -16.493 -14.227 1.00 85.69 87 PRO A CA 1
ATOM 638 C C . PRO A 1 87 ? 1.147 -17.367 -15.484 1.00 85.69 87 PRO A C 1
ATOM 640 O O . PRO A 1 87 ? 2.094 -17.434 -16.266 1.00 85.69 87 PRO A O 1
ATOM 643 N N . GLY A 1 88 ? 0.028 -18.070 -15.673 1.00 82.31 88 GLY A N 1
ATOM 644 C CA . GLY A 1 88 ? -0.116 -18.987 -16.807 1.00 82.31 88 GLY A CA 1
ATOM 645 C C . GLY A 1 88 ? 0.832 -20.189 -16.738 1.00 82.31 88 GLY A C 1
ATOM 646 O O . GLY A 1 88 ? 1.302 -20.649 -17.775 1.00 82.31 88 GLY A O 1
ATOM 647 N N . PHE A 1 89 ? 1.115 -20.704 -15.534 1.00 88.38 89 PHE A N 1
ATOM 648 C CA . PHE A 1 89 ? 2.006 -21.850 -15.311 1.00 88.38 89 PHE A CA 1
ATOM 649 C C . PHE A 1 89 ? 1.723 -23.035 -16.250 1.00 88.38 89 PHE A C 1
ATOM 651 O O . PHE A 1 89 ? 2.652 -23.629 -16.788 1.00 88.38 89 PHE A O 1
ATOM 658 N N . ASP A 1 90 ? 0.450 -23.361 -16.490 1.00 84.56 90 ASP A N 1
ATOM 659 C CA . ASP A 1 90 ? 0.049 -24.444 -17.398 1.00 84.56 90 ASP A CA 1
ATOM 660 C C . ASP A 1 90 ? -0.310 -23.993 -18.819 1.00 84.56 90 ASP A C 1
ATOM 662 O O . ASP A 1 90 ? -0.698 -24.834 -19.632 1.00 84.56 90 ASP A O 1
ATOM 666 N N . ASP A 1 91 ? -0.191 -22.702 -19.136 1.00 78.19 91 ASP A N 1
ATOM 667 C CA . ASP A 1 91 ? -0.519 -22.191 -20.463 1.00 78.19 91 ASP A CA 1
ATOM 668 C C . ASP A 1 91 ? 0.503 -22.706 -21.498 1.00 78.19 91 ASP A C 1
ATOM 670 O O . ASP A 1 91 ? 1.696 -22.407 -21.393 1.00 78.19 91 ASP A O 1
ATOM 674 N N . PRO A 1 92 ? 0.072 -23.475 -22.518 1.00 60.97 92 PRO A N 1
ATOM 675 C CA . PRO A 1 92 ? 0.960 -23.941 -23.580 1.00 60.97 92 PRO A CA 1
ATOM 676 C C . PRO A 1 92 ? 1.549 -22.807 -24.441 1.00 60.97 92 PRO A C 1
ATOM 678 O O . PRO A 1 92 ? 2.509 -23.061 -25.172 1.00 60.97 92 PRO A O 1
ATOM 681 N N . ALA A 1 93 ? 0.995 -21.589 -24.384 1.00 56.81 93 ALA A N 1
ATOM 682 C CA . ALA A 1 93 ? 1.507 -20.396 -25.060 1.00 56.81 93 ALA A CA 1
ATOM 683 C C . ALA A 1 93 ? 2.657 -19.703 -24.299 1.00 56.81 93 ALA A C 1
ATOM 685 O O . ALA A 1 93 ? 3.476 -19.025 -24.926 1.00 56.81 93 ALA A O 1
ATOM 686 N N . SER A 1 94 ? 2.774 -19.907 -22.982 1.00 59.44 94 SER A N 1
ATOM 687 C CA . SER A 1 94 ? 3.917 -19.459 -22.177 1.00 59.44 94 SER A CA 1
ATOM 688 C C . SER A 1 94 ? 5.159 -20.227 -22.615 1.00 59.44 94 SER A C 1
ATOM 690 O O . SER A 1 94 ? 5.173 -21.445 -22.493 1.00 59.44 94 SER A O 1
ATOM 692 N N . ALA A 1 95 ? 6.177 -19.537 -23.145 1.00 49.41 95 ALA A N 1
ATOM 693 C CA . ALA A 1 95 ? 7.425 -20.064 -23.723 1.00 49.41 95 ALA A CA 1
ATOM 694 C C . ALA A 1 95 ? 7.907 -21.440 -23.183 1.00 49.41 95 ALA A C 1
ATOM 696 O O . ALA A 1 95 ? 8.838 -21.530 -22.387 1.00 49.41 95 ALA A O 1
ATOM 697 N N . GLY A 1 96 ? 7.276 -22.525 -23.642 1.00 52.62 96 GLY A N 1
ATOM 698 C CA . GLY A 1 96 ? 7.651 -23.936 -23.518 1.00 52.62 96 GLY A CA 1
ATOM 699 C C . GLY A 1 96 ? 7.836 -24.574 -22.131 1.00 52.62 96 GLY A C 1
ATOM 700 O O . GLY A 1 96 ? 7.912 -25.803 -22.086 1.00 52.62 96 GLY A O 1
ATOM 701 N N . PHE A 1 97 ? 7.950 -23.836 -21.017 1.00 67.56 97 PHE A N 1
ATOM 702 C CA . PHE A 1 97 ? 8.462 -24.400 -19.755 1.00 67.56 97 PHE A CA 1
ATOM 703 C C . PHE A 1 97 ? 7.719 -23.935 -18.489 1.00 67.56 97 PHE A C 1
ATOM 705 O O . PHE A 1 97 ? 7.632 -22.745 -18.199 1.00 67.56 97 PHE A O 1
ATOM 712 N N . ARG A 1 98 ? 7.283 -24.908 -17.673 1.00 89.00 98 ARG A N 1
ATOM 713 C CA . ARG A 1 98 ? 6.725 -24.728 -16.320 1.00 89.00 98 ARG A CA 1
ATOM 714 C C . ARG A 1 98 ? 7.837 -24.468 -15.300 1.00 89.00 98 ARG A C 1
ATOM 716 O O . ARG A 1 98 ? 8.426 -25.411 -14.766 1.00 89.00 98 ARG A O 1
ATOM 723 N N . TRP A 1 99 ? 8.159 -23.207 -15.039 1.00 93.25 99 TRP A N 1
ATOM 724 C CA . TRP A 1 99 ? 9.211 -22.836 -14.086 1.00 93.25 99 TRP A CA 1
ATOM 725 C C . TRP A 1 99 ? 8.718 -22.792 -12.634 1.00 93.25 99 TRP A C 1
ATOM 727 O O . TRP A 1 99 ? 7.702 -22.173 -12.336 1.00 93.25 99 TRP A O 1
ATOM 737 N N . LEU A 1 100 ? 9.479 -23.406 -11.727 1.00 96.94 100 LEU A N 1
ATOM 738 C CA . LEU A 1 100 ? 9.319 -23.317 -10.274 1.00 96.94 100 LEU A CA 1
ATOM 739 C C . LEU A 1 100 ? 10.446 -22.461 -9.690 1.00 96.94 100 LEU A C 1
ATOM 741 O O . LEU A 1 100 ? 11.614 -22.787 -9.904 1.00 96.94 100 LEU A O 1
ATOM 745 N N . TYR A 1 101 ? 10.105 -21.415 -8.938 1.00 98.38 101 TYR A N 1
ATOM 746 C CA . TYR A 1 101 ? 11.052 -20.485 -8.317 1.00 98.38 101 TYR A CA 1
ATOM 747 C C . TYR A 1 101 ? 11.143 -20.724 -6.812 1.00 98.38 101 TYR A C 1
ATOM 749 O O . TYR A 1 101 ? 10.113 -20.846 -6.148 1.00 98.38 101 TYR A O 1
ATOM 757 N N . LEU A 1 102 ? 12.367 -20.771 -6.275 1.00 98.38 102 LEU A N 1
ATOM 758 C CA . LEU A 1 102 ? 12.638 -21.051 -4.861 1.00 98.38 102 LEU A CA 1
ATOM 759 C C . LEU A 1 102 ? 13.660 -20.068 -4.287 1.00 98.38 102 LEU A C 1
ATOM 761 O O . LEU A 1 102 ? 14.700 -19.816 -4.901 1.00 98.38 102 LEU A O 1
ATOM 765 N N . LEU A 1 103 ? 13.371 -19.564 -3.086 1.00 98.12 103 LEU A N 1
ATOM 766 C CA . LEU A 1 103 ? 14.247 -18.687 -2.308 1.00 98.12 103 LEU A CA 1
ATOM 767 C C . LEU A 1 103 ? 14.681 -19.415 -1.030 1.00 98.12 103 LEU A C 1
ATOM 769 O O . LEU A 1 103 ? 13.837 -19.819 -0.221 1.00 98.12 103 LEU A O 1
ATOM 773 N N . LEU A 1 104 ? 15.990 -19.616 -0.871 1.00 96.00 104 LEU A N 1
ATOM 774 C CA . LEU A 1 104 ? 16.561 -20.426 0.205 1.00 96.00 104 LEU A CA 1
ATOM 775 C C . LEU A 1 104 ? 17.902 -19.896 0.710 1.00 96.00 104 LEU A C 1
ATOM 777 O O . LEU A 1 104 ? 18.622 -19.214 -0.016 1.00 96.00 104 LEU A O 1
ATOM 781 N N . VAL A 1 105 ? 18.258 -20.274 1.935 1.00 94.56 105 VAL A N 1
ATOM 782 C CA . VAL A 1 105 ? 19.593 -20.066 2.513 1.00 94.56 105 VAL A CA 1
ATOM 783 C C . VAL A 1 105 ? 20.472 -21.289 2.245 1.00 94.56 105 VAL A C 1
ATOM 785 O O . VAL A 1 105 ? 20.027 -22.422 2.427 1.00 94.56 105 VAL A O 1
ATOM 788 N N . VAL A 1 106 ? 21.715 -21.068 1.810 1.00 91.62 106 VAL A N 1
ATOM 789 C CA . VAL A 1 106 ? 22.636 -22.116 1.340 1.00 91.62 106 VAL A CA 1
ATOM 790 C C . VAL A 1 106 ? 23.578 -22.610 2.449 1.00 91.62 106 VAL A C 1
ATOM 792 O O . VAL A 1 106 ? 24.216 -21.806 3.133 1.00 91.62 106 VAL A O 1
ATOM 795 N N . ASP A 1 107 ? 23.713 -23.934 2.589 1.00 82.62 107 ASP A N 1
ATOM 796 C CA . ASP A 1 107 ? 24.753 -24.611 3.374 1.00 82.62 107 ASP A CA 1
ATOM 797 C C . ASP A 1 107 ? 26.020 -24.777 2.526 1.00 82.62 107 ASP A C 1
ATOM 799 O O . ASP A 1 107 ? 26.075 -25.510 1.540 1.00 82.62 107 ASP A O 1
ATOM 803 N N . ILE A 1 108 ? 27.073 -24.085 2.938 1.00 70.00 108 ILE A N 1
ATOM 804 C CA . ILE A 1 108 ? 28.321 -23.938 2.182 1.00 70.00 108 ILE A CA 1
ATOM 805 C C . ILE A 1 108 ? 29.259 -25.125 2.411 1.00 70.00 108 ILE A C 1
ATOM 807 O O . ILE A 1 108 ? 30.180 -25.351 1.626 1.00 70.00 108 ILE A O 1
ATOM 811 N N . ASN A 1 109 ? 29.017 -25.908 3.465 1.00 66.50 109 ASN A N 1
ATOM 812 C CA . ASN A 1 109 ? 29.838 -27.063 3.815 1.00 66.50 109 ASN A CA 1
ATOM 813 C C . ASN A 1 109 ? 29.234 -28.393 3.340 1.00 66.50 109 ASN A C 1
ATOM 815 O O . ASN A 1 109 ? 29.906 -29.416 3.458 1.00 66.50 109 ASN A O 1
ATOM 819 N N . ASN A 1 110 ? 28.016 -28.368 2.779 1.00 56.91 110 ASN A N 1
ATOM 820 C CA . ASN A 1 110 ? 27.325 -29.497 2.155 1.00 56.91 110 ASN A CA 1
ATOM 821 C C . ASN A 1 110 ? 27.353 -30.754 3.055 1.00 56.91 110 ASN A C 1
ATOM 823 O O . ASN A 1 110 ? 28.035 -31.734 2.745 1.00 56.91 110 ASN A O 1
ATOM 827 N N . GLY A 1 111 ? 26.681 -30.721 4.217 1.00 49.16 111 GLY A N 1
ATOM 828 C CA . GLY A 1 111 ? 26.777 -31.862 5.142 1.00 49.16 111 GLY A CA 1
ATOM 829 C C . GLY A 1 111 ? 26.243 -31.727 6.567 1.00 49.16 111 GLY A C 1
ATOM 830 O O . GLY A 1 111 ? 26.590 -32.575 7.389 1.00 49.16 111 GLY A O 1
ATOM 831 N N . GLY A 1 112 ? 25.401 -30.739 6.878 1.00 43.53 112 GLY A N 1
ATOM 832 C CA . GLY A 1 112 ? 24.651 -30.714 8.137 1.00 43.53 112 GLY A CA 1
ATOM 833 C C . GLY A 1 112 ? 25.061 -29.601 9.102 1.00 43.53 112 GLY A C 1
ATOM 834 O O . GLY A 1 112 ? 26.202 -29.522 9.548 1.00 43.53 112 GLY A O 1
ATOM 835 N N . ASP A 1 113 ? 24.069 -28.763 9.408 1.00 48.28 113 ASP A N 1
ATOM 836 C CA . ASP A 1 113 ? 23.811 -27.972 10.625 1.00 48.28 113 ASP A CA 1
ATOM 837 C C . ASP A 1 113 ? 25.007 -27.467 11.463 1.00 48.28 113 ASP A C 1
ATOM 839 O O . ASP A 1 113 ? 24.998 -27.536 12.688 1.00 48.28 113 ASP A O 1
ATOM 843 N N . ASN A 1 114 ? 26.065 -26.957 10.822 1.00 45.12 114 ASN A N 1
ATOM 844 C CA . ASN A 1 114 ? 27.220 -26.372 11.524 1.00 45.12 114 ASN A CA 1
ATOM 845 C C . ASN A 1 114 ? 27.749 -25.067 10.908 1.00 45.12 114 ASN A C 1
ATOM 847 O O . ASN A 1 114 ? 28.739 -24.511 11.389 1.00 45.12 114 ASN A O 1
ATOM 851 N N . ALA A 1 115 ? 27.119 -24.539 9.856 1.00 56.12 115 ALA A N 1
ATOM 852 C CA . ALA A 1 115 ? 27.489 -23.230 9.333 1.00 56.12 115 ALA A CA 1
ATOM 853 C C . ALA A 1 115 ? 26.799 -22.131 10.161 1.00 56.12 115 ALA A C 1
ATOM 855 O O . ALA A 1 115 ? 25.593 -21.901 10.060 1.00 56.12 115 ALA A O 1
ATOM 856 N N . SER A 1 116 ? 27.569 -21.413 10.986 1.00 63.88 116 SER A N 1
ATOM 857 C CA . SER A 1 116 ? 27.069 -20.210 11.670 1.00 63.88 116 SER A CA 1
ATOM 858 C C . SER A 1 116 ? 26.691 -19.099 10.680 1.00 63.88 116 SER A C 1
ATOM 860 O O . SER A 1 116 ? 25.881 -18.234 11.010 1.00 63.88 116 SER A O 1
ATOM 862 N N . LYS A 1 117 ? 27.210 -19.151 9.446 1.00 74.94 117 LYS A N 1
ATOM 863 C CA . LYS A 1 117 ? 27.071 -18.140 8.390 1.00 74.94 117 LYS A CA 1
ATOM 864 C C . LYS A 1 117 ? 26.654 -18.791 7.068 1.00 74.94 117 LYS A C 1
ATOM 866 O O . LYS A 1 117 ? 27.131 -19.879 6.756 1.00 74.94 117 LYS A O 1
ATOM 871 N N . GLY A 1 118 ? 25.829 -18.101 6.293 1.00 87.50 118 GLY A N 1
ATOM 872 C CA . GLY A 1 118 ? 25.405 -18.514 4.959 1.00 87.50 118 GLY A CA 1
ATOM 873 C C . GLY A 1 118 ? 25.129 -17.310 4.063 1.00 87.50 118 GLY A C 1
ATOM 874 O O . GLY A 1 118 ? 25.400 -16.162 4.424 1.00 87.50 118 GLY A O 1
ATOM 875 N N . PHE A 1 119 ? 24.565 -17.579 2.896 1.00 92.50 119 PHE A N 1
ATOM 876 C CA . PHE A 1 119 ? 23.979 -16.571 2.018 1.00 92.50 119 PHE A CA 1
ATOM 877 C C . PHE A 1 119 ? 22.703 -17.139 1.405 1.00 92.50 119 PHE A C 1
ATOM 879 O O . PHE A 1 119 ? 22.538 -18.359 1.320 1.00 92.50 119 PHE A O 1
ATOM 886 N N . SER A 1 120 ? 21.813 -16.257 0.976 1.00 95.06 120 SER A N 1
ATOM 887 C CA . SER A 1 120 ? 20.560 -16.640 0.345 1.00 95.06 120 SER A CA 1
ATOM 888 C C . SER A 1 120 ? 20.667 -16.588 -1.171 1.00 95.06 120 SER A C 1
ATOM 890 O O . SER A 1 120 ? 21.382 -15.763 -1.752 1.00 95.06 120 SER A O 1
ATOM 892 N N . ARG A 1 121 ? 19.935 -17.497 -1.805 1.00 95.25 121 ARG A N 1
ATOM 893 C CA . ARG A 1 121 ? 19.959 -17.776 -3.233 1.00 95.25 121 ARG A CA 1
ATOM 894 C C . ARG A 1 121 ? 18.537 -17.826 -3.774 1.00 95.25 121 ARG A C 1
ATOM 896 O O . ARG A 1 121 ? 17.655 -18.415 -3.151 1.00 95.25 121 ARG A O 1
ATOM 903 N N . LEU A 1 122 ? 18.355 -17.256 -4.961 1.00 98.19 122 LEU A N 1
ATOM 904 C CA . LEU A 1 122 ? 17.153 -17.415 -5.774 1.00 98.19 122 LEU A CA 1
ATOM 905 C C . LEU A 1 122 ? 17.478 -18.350 -6.936 1.00 98.19 122 LEU A C 1
ATOM 907 O O . LEU A 1 122 ? 18.388 -18.066 -7.720 1.00 98.19 122 LEU A O 1
ATOM 911 N N . ILE A 1 123 ? 16.726 -19.440 -7.062 1.00 97.88 123 ILE A N 1
ATOM 912 C CA . ILE A 1 123 ? 16.830 -20.366 -8.193 1.00 97.88 123 ILE A CA 1
ATOM 913 C C . ILE A 1 123 ? 15.495 -20.518 -8.911 1.00 97.88 123 ILE A C 1
ATOM 915 O O . ILE A 1 123 ? 14.432 -20.294 -8.328 1.00 97.88 123 ILE A O 1
ATOM 919 N N . ARG A 1 124 ? 15.561 -21.012 -10.146 1.00 97.19 124 ARG A N 1
ATOM 920 C CA . ARG A 1 124 ? 14.425 -21.621 -10.836 1.00 97.19 124 ARG A CA 1
ATOM 921 C C . ARG A 1 124 ? 14.776 -22.997 -11.391 1.00 97.19 124 ARG A C 1
ATOM 923 O O . ARG A 1 124 ? 15.928 -23.262 -11.727 1.00 97.19 124 ARG A O 1
ATOM 930 N N . VAL A 1 125 ? 13.789 -23.877 -11.495 1.00 97.06 125 VAL A N 1
ATOM 931 C CA . VAL A 1 125 ? 13.922 -25.220 -12.081 1.00 97.06 125 VAL A CA 1
ATOM 932 C C . VAL A 1 125 ? 12.723 -25.511 -12.977 1.00 97.06 125 VAL A C 1
ATOM 934 O O . VAL A 1 125 ? 11.604 -25.103 -12.663 1.00 97.06 125 VAL A O 1
ATOM 937 N N . ARG A 1 126 ? 12.935 -26.185 -14.112 1.00 94.69 126 ARG A N 1
ATOM 938 C CA . ARG A 1 126 ? 11.821 -26.589 -14.979 1.00 94.69 126 ARG A CA 1
ATOM 939 C C . ARG A 1 126 ? 11.103 -27.771 -14.359 1.00 94.69 126 ARG A C 1
ATOM 941 O O . ARG A 1 126 ? 11.728 -28.649 -13.768 1.00 94.69 126 ARG A O 1
ATOM 948 N N . THR A 1 127 ? 9.797 -27.815 -14.538 1.00 94.94 127 THR A N 1
ATOM 949 C CA . THR A 1 127 ? 8.950 -28.916 -14.096 1.00 94.94 127 THR A CA 1
ATOM 950 C C . THR A 1 127 ? 8.127 -29.456 -15.257 1.00 94.94 127 THR A C 1
ATOM 952 O O . THR A 1 127 ? 7.899 -28.784 -16.264 1.00 94.94 127 THR A O 1
ATOM 955 N N . GLU A 1 128 ? 7.685 -30.697 -15.130 1.00 92.94 128 GLU A N 1
ATOM 956 C CA . GLU A 1 128 ? 6.803 -31.353 -16.086 1.00 92.94 128 GLU A CA 1
ATOM 957 C C . GLU A 1 128 ? 5.838 -32.296 -15.379 1.00 92.94 128 GLU A C 1
ATOM 959 O O . GLU A 1 128 ? 6.050 -32.654 -14.220 1.00 92.94 128 GLU A O 1
ATOM 964 N N . TYR A 1 129 ? 4.774 -32.683 -16.081 1.00 92.88 129 TYR A N 1
ATOM 965 C CA . TYR A 1 129 ? 3.923 -33.773 -15.629 1.00 92.88 129 TYR A CA 1
ATOM 966 C C . TYR A 1 129 ? 4.469 -35.087 -16.175 1.00 92.88 129 TYR A C 1
ATOM 968 O O . TYR A 1 129 ? 4.681 -35.208 -17.383 1.00 92.88 129 TYR A O 1
ATOM 976 N N . ASP A 1 130 ? 4.682 -36.060 -15.295 1.00 92.56 130 ASP A N 1
ATOM 977 C CA . ASP A 1 130 ? 4.990 -37.426 -15.708 1.00 92.56 130 ASP A CA 1
ATOM 978 C C . ASP A 1 130 ? 3.743 -38.145 -16.269 1.00 92.56 130 ASP A C 1
ATOM 980 O O . ASP A 1 130 ? 2.640 -37.593 -16.337 1.00 92.56 130 ASP A O 1
ATOM 984 N N . GLY A 1 131 ? 3.912 -39.405 -16.682 1.00 88.06 131 GLY A N 1
ATOM 985 C CA . GLY A 1 131 ? 2.822 -40.221 -17.229 1.00 88.06 131 GLY A CA 1
ATOM 986 C C . GLY A 1 131 ? 1.661 -40.490 -16.259 1.00 88.06 131 GLY A C 1
ATOM 987 O O . GLY A 1 131 ? 0.574 -40.836 -16.718 1.00 88.06 131 GLY A O 1
ATOM 988 N N . ASP A 1 132 ? 1.863 -40.285 -14.953 1.00 90.81 132 ASP A N 1
ATOM 989 C CA . ASP A 1 132 ? 0.868 -40.459 -13.886 1.00 90.81 132 ASP A CA 1
ATOM 990 C C . ASP A 1 132 ? 0.261 -39.107 -13.433 1.00 90.81 132 ASP A C 1
ATOM 992 O O . ASP A 1 132 ? -0.490 -39.009 -12.448 1.00 90.81 132 ASP A O 1
ATOM 996 N N . GLY A 1 133 ? 0.591 -38.027 -14.152 1.00 88.88 133 GLY A N 1
ATOM 997 C CA . GLY A 1 133 ? 0.151 -36.668 -13.855 1.00 88.88 133 GLY A CA 1
ATOM 998 C C . GLY A 1 133 ? 0.732 -36.121 -12.549 1.00 88.88 133 GLY A C 1
ATOM 999 O O . GLY A 1 133 ? 0.089 -35.304 -11.883 1.00 88.88 133 GLY A O 1
ATOM 1000 N N . ASN A 1 134 ? 1.884 -36.617 -12.099 1.00 94.62 134 ASN A N 1
ATOM 1001 C CA . ASN A 1 134 ? 2.643 -36.011 -11.008 1.00 94.62 134 ASN A CA 1
ATOM 1002 C C . ASN A 1 134 ? 3.471 -34.858 -11.558 1.00 94.62 134 ASN A C 1
ATOM 1004 O O . ASN A 1 134 ? 4.093 -34.999 -12.607 1.00 94.62 134 ASN A O 1
ATOM 1008 N N . LEU A 1 135 ? 3.520 -33.742 -10.834 1.00 96.12 135 LEU A N 1
ATOM 1009 C CA . LEU A 1 135 ? 4.471 -32.687 -11.154 1.00 96.12 135 LEU A CA 1
ATOM 1010 C C . LEU A 1 135 ? 5.857 -33.094 -10.638 1.00 96.12 135 LEU A C 1
ATOM 1012 O O . LEU A 1 135 ? 6.005 -33.415 -9.457 1.00 96.12 135 LEU A O 1
ATOM 1016 N N . VAL A 1 136 ? 6.865 -33.076 -11.505 1.00 96.31 136 VAL A N 1
ATOM 1017 C CA . VAL A 1 136 ? 8.252 -33.439 -11.183 1.00 96.31 136 VAL A CA 1
ATOM 1018 C C . VAL A 1 136 ? 9.221 -32.399 -11.736 1.00 96.31 136 VAL A C 1
ATOM 1020 O O . VAL A 1 136 ? 8.985 -31.820 -12.796 1.00 96.31 136 VAL A O 1
ATOM 1023 N N . ALA A 1 137 ? 10.318 -32.138 -11.024 1.00 96.25 137 ALA A N 1
ATOM 1024 C CA . ALA A 1 137 ? 11.389 -31.284 -11.528 1.00 96.25 137 ALA A CA 1
ATOM 1025 C C . ALA A 1 137 ? 12.239 -32.009 -12.584 1.00 96.25 137 ALA A C 1
ATOM 1027 O O . ALA A 1 137 ? 12.639 -33.158 -12.395 1.00 96.25 137 ALA A O 1
ATOM 1028 N N . GLN A 1 138 ? 12.572 -31.315 -13.673 1.00 94.50 138 GLN A N 1
ATOM 1029 C CA . GLN A 1 138 ? 13.444 -31.827 -14.725 1.00 94.50 138 GLN A CA 1
ATOM 1030 C C . GLN A 1 138 ? 14.919 -31.739 -14.293 1.00 94.50 138 GLN A C 1
ATOM 1032 O O . GLN A 1 138 ? 15.423 -30.635 -14.036 1.00 94.50 138 GLN A O 1
ATOM 1037 N N . PRO A 1 139 ? 15.656 -32.864 -14.254 1.00 92.69 139 PRO A N 1
ATOM 1038 C CA . PRO A 1 139 ? 17.070 -32.861 -13.895 1.00 92.69 139 PRO A CA 1
ATOM 1039 C C . PRO A 1 139 ? 17.916 -31.959 -14.805 1.00 92.69 139 PRO A C 1
ATOM 1041 O O . PRO A 1 139 ? 17.722 -31.919 -16.016 1.00 92.69 139 PRO A O 1
ATOM 1044 N N . GLY A 1 140 ? 18.893 -31.256 -14.225 1.00 93.44 140 GLY A N 1
ATOM 1045 C CA . GLY A 1 140 ? 19.855 -30.440 -14.980 1.00 93.44 140 GLY A CA 1
ATOM 1046 C C . GLY A 1 140 ? 19.319 -29.109 -15.522 1.00 93.44 140 GLY A C 1
ATOM 1047 O O . GLY A 1 140 ? 20.049 -28.418 -16.222 1.00 93.44 140 GLY A O 1
ATOM 1048 N N . THR A 1 141 ? 18.082 -28.728 -15.191 1.00 95.50 141 THR A N 1
ATOM 1049 C CA . THR A 1 141 ? 17.450 -27.478 -15.663 1.00 95.50 141 THR A CA 1
ATOM 1050 C C . THR A 1 141 ? 17.509 -26.327 -14.658 1.00 95.50 141 THR A C 1
ATOM 1052 O O . THR A 1 141 ? 16.919 -25.275 -14.890 1.00 95.50 141 THR A O 1
ATOM 1055 N N . ARG A 1 142 ? 18.181 -26.533 -13.519 1.00 95.31 142 ARG A N 1
ATOM 1056 C CA . ARG A 1 142 ? 18.314 -25.523 -12.468 1.00 95.31 142 ARG A CA 1
ATOM 1057 C C . ARG A 1 142 ? 19.119 -24.332 -12.975 1.00 95.31 142 ARG A C 1
ATOM 1059 O O . ARG A 1 142 ? 20.252 -24.502 -13.417 1.00 95.31 142 ARG A O 1
ATOM 1066 N N . GLU A 1 143 ? 18.577 -23.142 -12.780 1.00 96.50 143 GLU A N 1
ATOM 1067 C CA . GLU A 1 143 ? 19.249 -21.872 -13.031 1.00 96.50 143 GLU A CA 1
ATOM 1068 C C . GLU A 1 143 ? 19.291 -21.050 -11.740 1.00 96.50 143 GLU A C 1
ATOM 1070 O O . GLU A 1 143 ? 18.303 -20.983 -11.006 1.00 96.50 143 GLU A O 1
ATOM 1075 N N . THR A 1 144 ? 20.440 -20.436 -11.455 1.00 97.25 144 THR A N 1
ATOM 1076 C CA . THR A 1 144 ? 20.604 -19.507 -10.331 1.00 97.25 144 THR A CA 1
ATOM 1077 C C . THR A 1 144 ? 20.410 -18.084 -10.837 1.00 97.25 144 THR A C 1
ATOM 1079 O O . THR A 1 144 ? 21.133 -17.655 -11.729 1.00 97.25 144 THR A O 1
ATOM 1082 N N . LEU A 1 145 ? 19.456 -17.356 -10.258 1.00 97.25 145 LEU A N 1
ATOM 1083 C CA . LEU A 1 145 ? 19.159 -15.968 -10.623 1.00 97.25 145 LEU A CA 1
ATOM 1084 C C . LEU A 1 145 ? 19.862 -14.975 -9.691 1.00 97.25 145 LEU A C 1
ATOM 1086 O O . LEU A 1 145 ? 20.324 -13.930 -10.130 1.00 97.25 145 LEU A O 1
ATOM 1090 N N . LEU A 1 146 ? 19.990 -15.321 -8.406 1.00 95.88 146 LEU A N 1
ATOM 1091 C CA . LEU A 1 146 ? 20.740 -14.547 -7.414 1.00 95.88 146 LEU A CA 1
ATOM 1092 C C . LEU A 1 146 ? 21.574 -15.479 -6.548 1.00 95.88 146 LEU A C 1
ATOM 1094 O O . LEU A 1 146 ? 21.088 -16.531 -6.141 1.00 95.88 146 LEU A O 1
ATOM 1098 N N . GLY A 1 147 ? 22.798 -15.069 -6.214 1.00 94.12 147 GLY A N 1
ATOM 1099 C CA . GLY A 1 147 ? 23.661 -15.830 -5.319 1.00 94.12 147 GLY A CA 1
ATOM 1100 C C . GLY A 1 147 ? 24.309 -17.055 -5.942 1.00 94.12 147 GLY A C 1
ATOM 1101 O O . GLY A 1 147 ? 24.367 -18.083 -5.284 1.00 94.12 147 GLY A O 1
ATOM 1102 N N . ASP A 1 148 ? 24.828 -16.992 -7.172 1.00 91.38 148 ASP A N 1
ATOM 1103 C CA . ASP A 1 148 ? 25.624 -18.103 -7.734 1.00 91.38 148 ASP A CA 1
ATOM 1104 C C . ASP A 1 148 ? 26.887 -18.393 -6.899 1.00 91.38 148 ASP A C 1
ATOM 1106 O O . ASP A 1 148 ? 27.283 -19.540 -6.687 1.00 91.38 148 ASP A O 1
ATOM 1110 N N . THR A 1 149 ? 27.430 -17.345 -6.284 1.00 89.94 149 THR A N 1
ATOM 1111 C CA . THR A 1 149 ? 28.446 -17.411 -5.229 1.00 89.94 149 THR A CA 1
ATOM 1112 C C . THR A 1 149 ? 27.968 -16.679 -3.975 1.00 89.94 149 THR A C 1
ATOM 1114 O O . THR A 1 149 ? 27.033 -15.877 -4.049 1.00 89.94 149 THR A O 1
ATOM 1117 N N . TRP A 1 150 ? 28.661 -16.880 -2.847 1.00 89.38 150 TRP A N 1
ATOM 1118 C CA . TRP A 1 150 ? 28.409 -16.124 -1.613 1.00 89.38 150 TRP A CA 1
ATOM 1119 C C . TRP A 1 150 ? 28.433 -14.615 -1.861 1.00 89.38 150 TRP A C 1
ATOM 1121 O O . TRP A 1 150 ? 27.489 -13.921 -1.501 1.00 89.38 150 TRP A O 1
ATOM 1131 N N . ALA A 1 151 ? 29.458 -14.115 -2.552 1.00 89.25 151 ALA A N 1
ATOM 1132 C CA . ALA A 1 151 ? 29.629 -12.686 -2.817 1.00 89.25 151 ALA A CA 1
ATOM 1133 C C . ALA A 1 151 ? 28.479 -12.041 -3.610 1.00 89.25 151 ALA A C 1
ATOM 1135 O O . ALA A 1 151 ? 28.289 -10.833 -3.541 1.00 89.25 151 ALA A O 1
ATOM 1136 N N . THR A 1 152 ? 27.720 -12.843 -4.358 1.00 90.56 152 THR A N 1
ATOM 1137 C CA . THR A 1 152 ? 26.597 -12.391 -5.198 1.00 90.56 152 THR A CA 1
ATOM 1138 C C . THR A 1 152 ? 25.223 -12.703 -4.598 1.00 90.56 152 THR A C 1
ATOM 1140 O O . THR A 1 152 ? 24.203 -12.475 -5.248 1.00 90.56 152 THR A O 1
ATOM 1143 N N . GLY A 1 153 ? 25.192 -13.324 -3.417 1.00 92.62 153 GLY A N 1
ATOM 1144 C CA . GLY A 1 153 ? 23.969 -13.690 -2.710 1.00 92.62 153 GLY A CA 1
ATOM 1145 C C . GLY A 1 153 ? 23.508 -12.591 -1.765 1.00 92.62 153 GLY A C 1
ATOM 1146 O O . GLY A 1 153 ? 24.231 -11.635 -1.492 1.00 92.62 153 GLY A O 1
ATOM 1147 N N . ILE A 1 154 ? 22.301 -12.754 -1.231 1.00 95.19 154 ILE A N 1
ATOM 1148 C CA . ILE A 1 154 ? 21.851 -11.926 -0.108 1.00 95.19 154 ILE A CA 1
ATOM 1149 C C . ILE A 1 154 ? 22.615 -12.424 1.118 1.00 95.19 154 ILE A C 1
ATOM 1151 O O . ILE A 1 154 ? 22.678 -13.633 1.351 1.00 95.19 154 ILE A O 1
ATOM 1155 N N . ALA A 1 155 ? 23.255 -11.526 1.864 1.00 91.88 155 ALA A N 1
ATOM 1156 C CA . ALA A 1 155 ? 24.001 -11.918 3.055 1.00 91.88 155 ALA A CA 1
ATOM 1157 C C . ALA A 1 155 ? 23.079 -12.690 4.008 1.00 91.88 155 ALA A C 1
ATOM 1159 O O . ALA A 1 155 ? 21.916 -12.348 4.093 1.00 91.88 155 ALA A O 1
ATOM 1160 N N . SER A 1 156 ? 23.577 -13.715 4.704 1.00 90.81 156 SER A N 1
ATOM 1161 C CA . SER A 1 156 ? 22.856 -14.399 5.787 1.00 90.81 156 SER A CA 1
ATOM 1162 C C . SER A 1 156 ? 23.835 -14.683 6.920 1.00 90.81 156 SER A C 1
ATOM 1164 O O . SER A 1 156 ? 24.259 -15.817 7.175 1.00 90.81 156 SER A O 1
ATOM 1166 N N . CYS A 1 157 ? 24.247 -13.605 7.581 1.00 82.75 157 CYS A N 1
ATOM 1167 C CA . CYS A 1 157 ? 25.308 -13.631 8.578 1.00 82.75 157 CYS A CA 1
ATOM 1168 C C . CYS A 1 157 ? 24.802 -14.041 9.969 1.00 82.75 157 CYS A C 1
ATOM 1170 O O . CYS A 1 157 ? 25.564 -14.638 10.722 1.00 82.75 157 CYS A O 1
ATOM 1172 N N . HIS A 1 158 ? 23.513 -13.885 10.281 1.00 86.31 158 HIS A N 1
ATOM 1173 C CA . HIS A 1 158 ? 22.932 -14.318 11.557 1.00 86.31 158 HIS A CA 1
ATOM 1174 C C . HIS A 1 158 ? 21.763 -15.303 11.384 1.00 86.31 158 HIS A C 1
ATOM 1176 O O . HIS A 1 158 ? 21.317 -15.556 10.268 1.00 86.31 158 HIS A O 1
ATOM 1182 N N . LEU A 1 159 ? 21.333 -15.930 12.483 1.00 85.38 159 LEU A N 1
ATOM 1183 C CA . LEU A 1 159 ? 20.288 -16.962 12.549 1.00 85.38 159 LEU A CA 1
ATOM 1184 C C . LEU A 1 159 ? 18.862 -16.456 12.256 1.00 85.38 159 LEU A C 1
ATOM 1186 O O . LEU A 1 159 ? 17.950 -17.277 12.273 1.00 85.38 159 LEU A O 1
ATOM 1190 N N . SER A 1 160 ? 18.668 -15.148 12.079 1.00 88.31 160 SER A N 1
ATOM 1191 C CA . SER A 1 160 ? 17.358 -14.517 11.896 1.00 88.31 160 SER A CA 1
ATOM 1192 C C . SER A 1 160 ? 17.416 -13.405 10.842 1.00 88.31 160 SER A C 1
ATOM 1194 O O . SER A 1 160 ? 18.510 -12.962 10.484 1.00 88.31 160 SER A O 1
ATOM 1196 N N . HIS A 1 161 ? 16.247 -12.944 10.400 1.00 91.69 161 HIS A N 1
ATOM 1197 C CA . HIS A 1 161 ? 16.008 -11.850 9.450 1.00 91.69 161 HIS A CA 1
ATOM 1198 C C . HIS A 1 161 ? 16.643 -12.097 8.096 1.00 91.69 161 HIS A C 1
ATOM 1200 O O . HIS A 1 161 ? 17.255 -11.209 7.497 1.00 91.69 161 HIS A O 1
ATOM 1206 N N . THR A 1 162 ? 16.540 -13.341 7.635 1.00 89.25 162 THR A N 1
ATOM 1207 C CA . THR A 1 162 ? 17.260 -13.743 6.439 1.00 89.25 162 THR A CA 1
ATOM 1208 C C . THR A 1 162 ? 16.553 -13.314 5.166 1.00 89.25 162 THR A C 1
ATOM 1210 O O . THR A 1 162 ? 16.890 -12.304 4.546 1.00 89.25 162 THR A O 1
ATOM 1213 N N . ILE A 1 163 ? 15.536 -14.062 4.777 1.00 94.31 163 ILE A N 1
ATOM 1214 C CA . ILE A 1 163 ? 14.734 -13.847 3.572 1.00 94.31 163 ILE A CA 1
ATOM 1215 C C . ILE A 1 163 ? 13.258 -14.035 3.913 1.00 94.31 163 ILE A C 1
ATOM 1217 O O . ILE A 1 163 ? 12.930 -14.657 4.919 1.00 94.31 163 ILE A O 1
ATOM 1221 N N . GLY A 1 164 ? 12.371 -13.514 3.071 1.00 93.62 164 GLY A N 1
ATOM 1222 C CA . GLY A 1 164 ? 10.930 -13.683 3.225 1.00 93.62 164 GLY A CA 1
ATOM 1223 C C . GLY A 1 164 ? 10.313 -14.521 2.109 1.00 93.62 164 GLY A C 1
ATOM 1224 O O . GLY A 1 164 ? 10.814 -15.591 1.746 1.00 93.62 164 GLY A O 1
ATOM 1225 N N . SER A 1 165 ? 9.190 -14.042 1.582 1.00 93.19 165 SER A N 1
ATOM 1226 C CA . SER A 1 165 ? 8.458 -14.671 0.480 1.00 93.19 165 SER A CA 1
ATOM 1227 C C . SER A 1 165 ? 8.881 -14.125 -0.887 1.00 93.19 165 SER A C 1
ATOM 1229 O O . SER A 1 165 ? 9.547 -13.098 -0.991 1.00 93.19 165 SER A O 1
ATOM 1231 N N . LEU A 1 166 ? 8.450 -14.807 -1.952 1.00 95.56 166 LEU A N 1
ATOM 1232 C CA . LEU A 1 166 ? 8.448 -14.283 -3.318 1.00 95.56 166 LEU A CA 1
ATOM 1233 C C . LEU A 1 166 ? 7.097 -14.546 -3.993 1.00 95.56 166 LEU A C 1
ATOM 1235 O O . LEU A 1 166 ? 6.441 -15.551 -3.695 1.00 95.56 166 LEU A O 1
ATOM 1239 N N . ARG A 1 167 ? 6.683 -13.640 -4.880 1.00 94.88 167 ARG A N 1
ATOM 1240 C CA . ARG A 1 167 ? 5.429 -13.678 -5.651 1.00 94.88 167 ARG A CA 1
ATOM 1241 C C . ARG A 1 167 ? 5.649 -13.022 -7.019 1.00 94.88 167 ARG A C 1
ATOM 1243 O O . ARG A 1 167 ? 6.554 -12.206 -7.171 1.00 94.88 167 ARG A O 1
ATOM 1250 N N . PHE A 1 168 ? 4.825 -13.378 -7.999 1.00 94.06 168 PHE A N 1
ATOM 1251 C CA . PHE A 1 168 ? 4.790 -12.698 -9.295 1.00 94.06 168 PHE A CA 1
ATOM 1252 C C . PHE A 1 168 ? 3.753 -11.582 -9.277 1.00 94.06 168 PHE A C 1
ATOM 1254 O O . PHE A 1 168 ? 2.623 -11.832 -8.861 1.00 94.06 168 PHE A O 1
ATOM 1261 N N . MET A 1 169 ? 4.128 -10.401 -9.761 1.00 91.56 169 MET A N 1
ATOM 1262 C CA . MET A 1 169 ? 3.176 -9.346 -10.106 1.00 91.56 169 MET A CA 1
ATOM 1263 C C . MET A 1 169 ? 2.449 -9.690 -11.414 1.00 91.56 169 MET A C 1
ATOM 1265 O O . MET A 1 169 ? 2.909 -10.510 -12.215 1.00 91.56 169 MET A O 1
ATOM 1269 N N . SER A 1 170 ? 1.310 -9.040 -11.641 1.00 87.81 170 SER A N 1
ATOM 1270 C CA . SER A 1 170 ? 0.509 -9.172 -12.865 1.00 87.81 170 SER A CA 1
ATOM 1271 C C . SER A 1 170 ? 1.256 -8.806 -14.157 1.00 87.81 170 SER A C 1
ATOM 1273 O O . SER A 1 170 ? 0.936 -9.350 -15.213 1.00 87.81 170 SER A O 1
ATOM 1275 N N . ASP A 1 171 ? 2.289 -7.962 -14.080 1.00 88.38 171 ASP A N 1
ATOM 1276 C CA . ASP A 1 171 ? 3.186 -7.626 -15.195 1.00 88.38 171 ASP A CA 1
ATOM 1277 C C . ASP A 1 171 ? 4.231 -8.718 -15.519 1.00 88.38 171 ASP A C 1
ATOM 1279 O O . ASP A 1 171 ? 5.008 -8.582 -16.464 1.00 88.38 171 ASP A O 1
ATOM 1283 N N . GLY A 1 172 ? 4.257 -9.811 -14.749 1.00 89.94 172 GLY A N 1
ATOM 1284 C CA . GLY A 1 172 ? 5.194 -10.923 -14.911 1.00 89.94 172 GLY A CA 1
ATOM 1285 C C . GLY A 1 172 ? 6.545 -10.729 -14.216 1.00 89.94 172 GLY A C 1
ATOM 1286 O O . GLY A 1 172 ? 7.379 -11.639 -14.261 1.00 89.94 172 GLY A O 1
ATOM 1287 N N . SER A 1 173 ? 6.770 -9.596 -13.546 1.00 94.44 173 SER A N 1
ATOM 1288 C CA . SER A 1 173 ? 7.962 -9.376 -12.726 1.00 94.44 173 SER A CA 1
ATOM 1289 C C . SER A 1 173 ? 7.929 -10.216 -11.447 1.00 94.44 173 SER A C 1
ATOM 1291 O O . SER A 1 173 ? 6.871 -10.558 -10.908 1.00 94.44 173 SER A O 1
ATOM 1293 N N . LEU A 1 174 ? 9.117 -10.584 -10.963 1.00 96.88 174 LEU A N 1
ATOM 1294 C CA . LEU A 1 174 ? 9.284 -11.377 -9.753 1.00 96.88 174 LEU A CA 1
ATOM 1295 C C . LEU A 1 174 ? 9.659 -10.477 -8.581 1.00 96.88 174 LEU A C 1
ATOM 1297 O O . LEU A 1 174 ? 10.679 -9.792 -8.624 1.00 96.88 174 LEU A O 1
ATOM 1301 N N . VAL A 1 175 ? 8.874 -10.537 -7.512 1.00 97.56 175 VAL A N 1
ATOM 1302 C CA . VAL A 1 175 ? 9.069 -9.720 -6.314 1.00 97.56 175 VAL A CA 1
ATOM 1303 C C . VAL A 1 175 ? 9.414 -10.608 -5.136 1.00 97.56 175 VAL A C 1
ATOM 1305 O O . VAL A 1 175 ? 8.799 -11.660 -4.954 1.00 97.56 175 VAL A O 1
ATOM 1308 N N . LEU A 1 176 ? 10.389 -10.197 -4.330 1.00 97.81 176 LEU A N 1
ATOM 1309 C CA . LEU A 1 176 ? 10.777 -10.907 -3.113 1.00 97.81 176 LEU A CA 1
ATOM 1310 C C . LEU A 1 176 ? 11.198 -9.952 -2.002 1.00 97.81 176 LEU A C 1
ATOM 1312 O O . LEU A 1 176 ? 11.573 -8.812 -2.268 1.00 97.81 176 LEU A O 1
ATOM 1316 N N . THR A 1 177 ? 11.184 -10.436 -0.764 1.00 97.38 177 THR A N 1
ATOM 1317 C CA . THR A 1 177 ? 11.622 -9.667 0.406 1.00 97.38 177 THR A CA 1
ATOM 1318 C C . THR A 1 177 ? 12.855 -10.273 1.071 1.00 97.38 177 THR A C 1
ATOM 1320 O O . THR A 1 177 ? 13.075 -11.491 1.062 1.00 97.38 177 THR A O 1
ATOM 1323 N N . SER A 1 178 ? 13.678 -9.412 1.664 1.00 96.81 178 SER A N 1
ATOM 1324 C CA . SER A 1 178 ? 14.890 -9.776 2.396 1.00 96.81 178 SER A CA 1
ATOM 1325 C C . SER A 1 178 ? 15.019 -8.950 3.671 1.00 96.81 178 SER A C 1
ATOM 1327 O O . SER A 1 178 ? 14.813 -7.736 3.662 1.00 96.81 178 SER A O 1
ATOM 1329 N N . GLY A 1 179 ? 15.384 -9.602 4.774 1.00 96.62 179 GLY A N 1
ATOM 1330 C CA . GLY A 1 179 ? 15.636 -8.902 6.031 1.00 96.62 179 GLY A CA 1
ATOM 1331 C C . GLY A 1 179 ? 16.997 -8.219 6.060 1.00 96.62 179 GLY A C 1
ATOM 1332 O O . GLY A 1 179 ? 17.806 -8.345 5.135 1.00 96.62 179 GLY A O 1
ATOM 1333 N N . ASP A 1 180 ? 17.258 -7.476 7.126 1.00 96.12 180 ASP A N 1
ATOM 1334 C CA . ASP A 1 180 ? 18.500 -6.738 7.362 1.00 96.12 180 ASP A CA 1
ATOM 1335 C C . ASP A 1 180 ? 19.721 -7.655 7.551 1.00 96.12 180 ASP A C 1
ATOM 1337 O O . ASP A 1 180 ? 20.874 -7.233 7.376 1.00 96.12 180 ASP A O 1
ATOM 1341 N N . ASN A 1 181 ? 19.465 -8.937 7.836 1.00 91.81 181 ASN A N 1
ATOM 1342 C CA . ASN A 1 181 ? 20.449 -9.987 8.060 1.00 91.81 181 ASN A CA 1
ATOM 1343 C C . ASN A 1 181 ? 21.455 -9.664 9.172 1.00 91.81 181 ASN A C 1
ATOM 1345 O O . ASN A 1 181 ? 22.603 -10.118 9.126 1.00 91.81 181 ASN A O 1
ATOM 1349 N N . ALA A 1 182 ? 21.045 -8.831 10.127 1.00 91.88 182 ALA A N 1
ATOM 1350 C CA . ALA A 1 182 ? 21.851 -8.370 11.247 1.00 91.88 182 ALA A CA 1
ATOM 1351 C C . ALA A 1 182 ? 21.587 -9.182 12.520 1.00 91.88 182 ALA A C 1
ATOM 1353 O O . ALA A 1 182 ? 20.710 -10.051 12.576 1.00 91.88 182 ALA A O 1
ATOM 1354 N N . HIS A 1 183 ? 22.373 -8.915 13.558 1.00 90.31 183 HIS A N 1
ATOM 1355 C CA . HIS A 1 183 ? 22.077 -9.436 14.885 1.00 90.31 183 HIS A CA 1
ATOM 1356 C C . HIS A 1 183 ? 20.740 -8.890 15.405 1.00 90.31 183 HIS A C 1
ATOM 1358 O O . HIS A 1 183 ? 20.487 -7.688 15.396 1.00 90.31 183 HIS A O 1
ATOM 1364 N N . TYR A 1 184 ? 19.876 -9.789 15.880 1.00 87.94 184 TYR A N 1
ATOM 1365 C CA . TYR A 1 184 ? 18.559 -9.427 16.413 1.00 87.94 184 TYR A CA 1
ATOM 1366 C C . TYR A 1 184 ? 18.587 -9.105 17.913 1.00 87.94 184 TYR A C 1
ATOM 1368 O O . TYR A 1 184 ? 17.618 -8.575 18.451 1.00 87.94 184 TYR A O 1
ATOM 1376 N N . ASP A 1 185 ? 19.664 -9.474 18.604 1.00 88.06 185 ASP A N 1
ATOM 1377 C CA . ASP A 1 185 ? 19.769 -9.524 20.061 1.00 88.06 185 ASP A CA 1
ATOM 1378 C C . ASP A 1 185 ? 20.465 -8.303 20.683 1.00 88.06 185 ASP A C 1
ATOM 1380 O O . ASP A 1 185 ? 20.448 -8.140 21.903 1.00 88.06 185 ASP A O 1
ATOM 1384 N N . PHE A 1 186 ? 21.031 -7.415 19.865 1.00 91.75 186 PHE A N 1
ATOM 1385 C CA . PHE A 1 186 ? 21.584 -6.127 20.286 1.00 91.75 186 PHE A CA 1
ATOM 1386 C C . PHE A 1 186 ? 21.581 -5.123 19.123 1.00 91.75 186 PHE A C 1
ATOM 1388 O O . PHE A 1 186 ? 21.200 -5.444 18.001 1.00 91.75 186 PHE A O 1
ATOM 1395 N N . THR A 1 187 ? 22.003 -3.888 19.395 1.00 95.44 187 THR A N 1
ATOM 1396 C CA . THR A 1 187 ? 22.168 -2.840 18.378 1.00 95.44 187 THR A CA 1
ATOM 1397 C C . THR A 1 187 ? 23.391 -3.121 17.503 1.00 95.44 187 THR A C 1
ATOM 1399 O O . THR A 1 187 ? 24.519 -2.810 17.886 1.00 95.44 187 THR A O 1
ATOM 1402 N N . ASP A 1 188 ? 23.173 -3.717 16.335 1.00 94.25 188 ASP A N 1
ATOM 1403 C CA . ASP A 1 188 ? 24.232 -4.077 15.391 1.00 94.25 188 ASP A CA 1
ATOM 1404 C C . ASP A 1 188 ? 24.489 -2.952 14.386 1.00 94.25 188 ASP A C 1
ATOM 1406 O O . ASP A 1 188 ? 23.714 -2.734 13.454 1.00 94.25 188 ASP A O 1
ATOM 1410 N N . ASN A 1 189 ? 25.599 -2.238 14.561 1.00 93.62 189 ASN A N 1
ATOM 1411 C CA . ASN A 1 189 ? 26.066 -1.199 13.644 1.00 93.62 189 ASN A CA 1
ATOM 1412 C C . ASN A 1 189 ? 27.269 -1.639 12.785 1.00 93.62 189 ASN A C 1
ATOM 1414 O O . ASN A 1 189 ? 27.938 -0.794 12.182 1.00 93.62 189 ASN A O 1
ATOM 1418 N N . GLY A 1 190 ? 27.523 -2.950 12.699 1.00 93.06 190 GLY A N 1
ATOM 1419 C CA . GLY A 1 190 ? 28.611 -3.551 11.928 1.00 93.06 190 GLY A CA 1
ATOM 1420 C C . GLY A 1 190 ? 29.785 -4.041 12.779 1.00 93.06 190 GLY A C 1
ATOM 1421 O O . GLY A 1 190 ? 30.007 -3.616 13.910 1.00 93.06 190 GLY A O 1
ATOM 1422 N N . GLY A 1 191 ? 30.561 -4.968 12.220 1.00 89.94 191 GLY A N 1
ATOM 1423 C CA . GLY A 1 191 ? 31.749 -5.562 12.835 1.00 89.94 191 GLY A CA 1
ATOM 1424 C C . GLY A 1 191 ? 31.478 -6.795 13.701 1.00 89.94 191 GLY A C 1
ATOM 1425 O O . GLY A 1 191 ? 32.425 -7.482 14.090 1.00 89.94 191 GLY A O 1
ATOM 1426 N N . ALA A 1 192 ? 30.211 -7.121 13.976 1.00 87.44 192 ALA A N 1
ATOM 1427 C CA . ALA A 1 192 ? 29.828 -8.290 14.772 1.00 87.44 192 ALA A CA 1
ATOM 1428 C C . ALA A 1 192 ? 30.119 -9.625 14.058 1.00 87.44 192 ALA A C 1
ATOM 1430 O O . ALA A 1 192 ? 30.410 -10.637 14.696 1.00 87.44 192 ALA A O 1
ATOM 1431 N N . ASP A 1 193 ? 30.111 -9.611 12.722 1.00 85.12 193 ASP A N 1
ATOM 1432 C CA . ASP A 1 193 ? 30.092 -10.807 11.883 1.00 85.12 193 ASP A CA 1
ATOM 1433 C C . ASP A 1 193 ? 31.261 -10.875 10.891 1.00 85.12 193 ASP A C 1
ATOM 1435 O O . ASP A 1 193 ? 31.114 -11.380 9.778 1.00 85.12 193 ASP A O 1
ATOM 1439 N N . ALA A 1 194 ? 32.456 -10.438 11.302 1.00 84.50 194 ALA A N 1
ATOM 1440 C CA . ALA A 1 194 ? 33.649 -10.360 10.447 1.00 84.50 194 ALA A CA 1
ATOM 1441 C C . ALA A 1 194 ? 33.908 -11.589 9.533 1.00 84.50 194 ALA A C 1
ATOM 1443 O O . ALA A 1 194 ? 34.280 -11.397 8.377 1.00 84.50 194 ALA A O 1
ATOM 1444 N N . PRO A 1 195 ? 33.681 -12.860 9.943 1.00 84.06 195 PRO A N 1
ATOM 1445 C CA . PRO A 1 195 ? 33.842 -14.003 9.037 1.00 84.06 195 PRO A CA 1
ATOM 1446 C C . PRO A 1 195 ? 32.868 -14.027 7.847 1.00 84.06 195 PRO A C 1
ATOM 1448 O O . PRO A 1 195 ? 33.136 -14.713 6.863 1.00 84.06 195 PRO A O 1
ATOM 1451 N N . CYS A 1 196 ? 31.723 -13.350 7.930 1.00 86.94 196 CYS A N 1
ATOM 1452 C CA . CYS A 1 196 ? 30.777 -13.204 6.823 1.00 86.94 196 CYS A CA 1
ATOM 1453 C C . CYS A 1 196 ? 31.289 -12.209 5.767 1.00 86.94 196 CYS A C 1
ATOM 1455 O O . CYS A 1 196 ? 30.986 -12.360 4.584 1.00 86.94 196 CYS A O 1
ATOM 1457 N N . PHE A 1 197 ? 32.113 -11.247 6.195 1.00 90.44 197 PHE A N 1
ATOM 1458 C CA . PHE A 1 197 ? 32.582 -10.112 5.407 1.00 90.44 197 PHE A CA 1
ATOM 1459 C C . PHE A 1 197 ? 34.069 -10.256 5.066 1.00 90.44 197 PHE A C 1
ATOM 1461 O O . PHE A 1 197 ? 34.959 -9.816 5.793 1.00 90.44 197 PHE A O 1
ATOM 1468 N N . ALA A 1 198 ? 34.358 -10.931 3.955 1.00 88.50 198 ALA A N 1
ATOM 1469 C CA . ALA A 1 198 ? 35.723 -11.233 3.528 1.00 88.50 198 ALA A CA 1
ATOM 1470 C C . ALA A 1 198 ? 35.805 -11.426 2.009 1.00 88.50 198 ALA A C 1
ATOM 1472 O O . ALA A 1 198 ? 34.795 -11.609 1.332 1.00 88.50 198 ALA A O 1
ATOM 1473 N N . ALA A 1 199 ? 37.024 -11.444 1.463 1.00 87.19 199 ALA A N 1
ATOM 1474 C CA . ALA A 1 199 ? 37.240 -11.733 0.046 1.00 87.19 199 ALA A CA 1
ATOM 1475 C C . ALA A 1 199 ? 36.602 -13.081 -0.356 1.00 87.19 199 ALA A C 1
ATOM 1477 O O . ALA A 1 199 ? 36.856 -14.110 0.272 1.00 87.19 199 ALA A O 1
ATOM 1478 N N . GLY A 1 200 ? 35.769 -13.066 -1.402 1.00 85.50 200 GLY A N 1
ATOM 1479 C CA . GLY A 1 200 ? 35.004 -14.234 -1.864 1.00 85.50 200 GLY A CA 1
ATOM 1480 C C . GLY A 1 200 ? 33.715 -14.526 -1.080 1.00 85.50 200 GLY A C 1
ATOM 1481 O O . GLY A 1 200 ? 33.030 -15.497 -1.397 1.00 85.50 200 GLY A O 1
ATOM 1482 N N . ARG A 1 201 ? 33.377 -13.705 -0.078 1.00 90.06 201 ARG A N 1
ATOM 1483 C CA . ARG A 1 201 ? 32.114 -13.732 0.679 1.00 90.06 201 ARG A CA 1
ATOM 1484 C C . ARG A 1 201 ? 31.370 -12.408 0.494 1.00 90.06 201 ARG A C 1
ATOM 1486 O O . ARG A 1 201 ? 31.608 -11.720 -0.497 1.00 90.06 201 ARG A O 1
ATOM 1493 N N . THR A 1 202 ? 30.481 -12.056 1.420 1.00 90.81 202 THR A N 1
ATOM 1494 C CA . THR A 1 202 ? 29.806 -10.758 1.414 1.00 90.81 202 THR A CA 1
ATOM 1495 C C . THR A 1 202 ? 30.849 -9.624 1.406 1.00 90.81 202 THR A C 1
ATOM 1497 O O . THR A 1 202 ? 31.808 -9.684 2.185 1.00 90.81 202 THR A O 1
ATOM 1500 N N . PRO A 1 203 ? 30.712 -8.615 0.527 1.00 92.38 203 PRO A N 1
ATOM 1501 C CA . PRO A 1 203 ? 31.624 -7.473 0.467 1.00 92.38 203 PRO A CA 1
ATOM 1502 C C . PRO A 1 203 ? 31.785 -6.748 1.813 1.00 92.38 203 PRO A C 1
ATOM 1504 O O . PRO A 1 203 ? 30.824 -6.590 2.563 1.00 92.38 203 PRO A O 1
ATOM 1507 N N . LEU A 1 204 ? 33.014 -6.318 2.126 1.00 93.12 204 LEU A N 1
ATOM 1508 C CA . LEU A 1 204 ? 33.372 -5.744 3.434 1.00 93.12 204 LEU A CA 1
ATOM 1509 C C . LEU A 1 204 ? 32.641 -4.430 3.743 1.00 93.12 204 LEU A C 1
ATOM 1511 O O . LEU A 1 204 ? 32.378 -4.115 4.897 1.00 93.12 204 LEU A O 1
ATOM 1515 N N . ASP A 1 205 ? 32.301 -3.662 2.717 1.00 93.19 205 ASP A N 1
ATOM 1516 C CA . ASP A 1 205 ? 31.544 -2.419 2.839 1.00 93.19 205 ASP A CA 1
ATOM 1517 C C . ASP A 1 205 ? 30.105 -2.634 3.338 1.00 93.19 205 ASP A C 1
ATOM 1519 O O . ASP A 1 205 ? 29.536 -1.715 3.927 1.00 93.19 205 ASP A O 1
ATOM 1523 N N . GLN A 1 206 ? 29.562 -3.852 3.200 1.00 93.94 206 GLN A N 1
ATOM 1524 C CA . GLN A 1 206 ? 28.256 -4.248 3.740 1.00 93.94 206 GLN A CA 1
ATOM 1525 C C . GLN A 1 206 ? 28.289 -4.643 5.231 1.00 93.94 206 GLN A C 1
ATOM 1527 O O . GLN A 1 206 ? 27.242 -4.978 5.803 1.00 93.94 206 GLN A O 1
ATOM 1532 N N . ASP A 1 207 ? 29.455 -4.602 5.885 1.00 93.94 207 ASP A N 1
ATOM 1533 C CA . ASP A 1 207 ? 29.587 -4.823 7.330 1.00 93.94 207 ASP A CA 1
ATOM 1534 C C . ASP A 1 207 ? 29.152 -3.571 8.117 1.00 93.94 207 ASP A C 1
ATOM 1536 O O . ASP A 1 207 ? 29.956 -2.824 8.678 1.00 93.94 207 ASP A O 1
ATOM 1540 N N . VAL A 1 208 ? 27.848 -3.295 8.060 1.00 94.69 208 VAL A N 1
ATOM 1541 C CA . VAL A 1 208 ? 27.177 -2.133 8.673 1.00 94.69 208 VAL A CA 1
ATOM 1542 C C . VAL A 1 208 ? 26.013 -2.531 9.580 1.00 94.69 208 VAL A C 1
ATOM 1544 O O . VAL A 1 208 ? 25.203 -1.688 9.953 1.00 94.69 208 VAL A O 1
ATOM 1547 N N . GLY A 1 209 ? 25.901 -3.819 9.912 1.00 94.44 209 GLY A N 1
ATOM 1548 C CA . GLY A 1 209 ? 24.807 -4.343 10.730 1.00 94.44 209 GLY A CA 1
ATOM 1549 C C . GLY A 1 209 ? 23.431 -4.043 10.128 1.00 94.44 209 GLY A C 1
ATOM 1550 O O . GLY A 1 209 ? 23.243 -4.158 8.912 1.00 94.44 209 GLY A O 1
ATOM 1551 N N . SER A 1 210 ? 22.479 -3.622 10.959 1.00 96.06 210 SER A N 1
ATOM 1552 C CA . SER A 1 210 ? 21.086 -3.358 10.557 1.00 96.06 210 SER A CA 1
ATOM 1553 C C . SER A 1 210 ? 20.950 -2.185 9.582 1.00 96.06 210 SER A C 1
ATOM 1555 O O . SER A 1 210 ? 19.962 -2.091 8.852 1.00 96.06 210 SER A O 1
ATOM 1557 N N . PHE A 1 211 ? 21.971 -1.322 9.475 1.00 96.38 211 PHE A N 1
ATOM 1558 C CA . PHE A 1 211 ? 22.008 -0.240 8.485 1.00 96.38 211 PHE A CA 1
ATOM 1559 C C . PHE A 1 211 ? 22.110 -0.734 7.042 1.00 96.38 211 PHE A C 1
ATOM 1561 O O . PHE A 1 211 ? 21.932 0.060 6.118 1.00 96.38 211 PHE A O 1
ATOM 1568 N N . ARG A 1 212 ? 22.319 -2.037 6.803 1.00 95.75 212 ARG A N 1
ATOM 1569 C CA . ARG A 1 212 ? 22.191 -2.607 5.455 1.00 95.75 212 ARG A CA 1
ATOM 1570 C C . ARG A 1 212 ? 20.821 -2.324 4.839 1.00 95.75 212 ARG A C 1
ATOM 1572 O O . ARG A 1 212 ? 20.736 -2.144 3.631 1.00 95.75 212 ARG A O 1
ATOM 1579 N N . SER A 1 213 ? 19.787 -2.182 5.662 1.00 96.62 213 SER A N 1
ATOM 1580 C CA . SER A 1 213 ? 18.432 -1.788 5.257 1.00 96.62 213 SER A CA 1
ATOM 1581 C C . SER A 1 213 ? 18.392 -0.437 4.541 1.00 96.62 213 SER A C 1
ATOM 1583 O O . SER A 1 213 ? 17.578 -0.253 3.639 1.00 96.62 213 SER A O 1
ATOM 1585 N N . GLN A 1 214 ? 19.343 0.450 4.844 1.00 95.94 214 GLN A N 1
ATOM 1586 C CA . GLN A 1 214 ? 19.505 1.780 4.246 1.00 95.94 214 GLN A CA 1
ATOM 1587 C C . GLN A 1 214 ? 20.642 1.852 3.224 1.00 95.94 214 GLN A C 1
ATOM 1589 O O . GLN A 1 214 ? 20.666 2.742 2.383 1.00 95.94 214 GLN A O 1
ATOM 1594 N N . TYR A 1 215 ? 21.592 0.923 3.289 1.00 95.31 215 TYR A N 1
ATOM 1595 C CA . TYR A 1 215 ? 22.745 0.915 2.404 1.00 95.31 215 TYR A CA 1
ATOM 1596 C C . TYR A 1 215 ? 22.365 0.442 0.993 1.00 95.31 215 TYR A C 1
ATOM 1598 O O . TYR A 1 215 ? 21.663 -0.560 0.836 1.00 95.31 215 TYR A O 1
ATOM 1606 N N . ASP A 1 216 ? 22.845 1.159 -0.024 1.00 93.88 216 ASP A N 1
ATOM 1607 C CA . ASP A 1 216 ? 22.470 0.924 -1.426 1.00 93.88 216 ASP A CA 1
ATOM 1608 C C . ASP A 1 216 ? 23.225 -0.250 -2.060 1.00 93.88 216 ASP A C 1
ATOM 1610 O O . ASP A 1 216 ? 22.679 -0.972 -2.890 1.00 93.88 216 ASP A O 1
ATOM 1614 N N . ASN A 1 217 ? 24.468 -0.507 -1.636 1.00 93.94 217 ASN A N 1
ATOM 1615 C CA . ASN A 1 217 ? 25.300 -1.572 -2.204 1.00 93.94 217 ASN A CA 1
ATOM 1616 C C . ASN A 1 217 ? 25.042 -2.944 -1.550 1.00 93.94 217 ASN A C 1
ATOM 1618 O O . ASN A 1 217 ? 25.968 -3.709 -1.281 1.00 93.94 217 ASN A O 1
ATOM 1622 N N . THR A 1 218 ? 23.786 -3.248 -1.222 1.00 95.50 218 THR A N 1
ATOM 1623 C CA . THR A 1 218 ? 23.364 -4.526 -0.636 1.00 95.50 218 THR A CA 1
ATOM 1624 C C . THR A 1 218 ? 21.895 -4.808 -0.933 1.00 95.50 218 THR A C 1
ATOM 1626 O O . THR A 1 218 ? 21.098 -3.906 -1.170 1.00 95.50 218 THR A O 1
ATOM 1629 N N . LEU A 1 219 ? 21.524 -6.084 -0.874 1.00 97.00 219 LEU A N 1
ATOM 1630 C CA . LEU A 1 219 ? 20.152 -6.549 -1.067 1.00 97.00 219 LEU A CA 1
ATOM 1631 C C . LEU A 1 219 ? 19.424 -6.813 0.257 1.00 97.00 219 LEU A C 1
ATOM 1633 O O . LEU A 1 219 ? 18.378 -7.445 0.227 1.00 97.00 219 LEU A O 1
ATOM 1637 N N . CYS A 1 220 ? 19.969 -6.419 1.410 1.00 97.19 220 CYS A N 1
ATOM 1638 C CA . CYS A 1 220 ? 19.370 -6.706 2.722 1.00 97.19 220 CYS A CA 1
ATOM 1639 C C . CYS A 1 220 ? 18.450 -5.562 3.187 1.00 97.19 220 CYS A C 1
ATOM 1641 O O . CYS A 1 220 ? 18.750 -4.388 2.948 1.00 97.19 220 CYS A O 1
ATOM 1643 N N . GLY A 1 221 ? 17.350 -5.909 3.855 1.00 97.56 221 GLY A N 1
ATOM 1644 C CA . GLY A 1 221 ? 16.322 -4.990 4.351 1.00 97.56 221 GLY A CA 1
ATOM 1645 C C . GLY A 1 221 ? 15.541 -4.324 3.220 1.00 97.56 221 GLY A C 1
ATOM 1646 O O . GLY A 1 221 ? 15.336 -3.107 3.246 1.00 97.56 221 GLY A O 1
ATOM 1647 N N . LYS A 1 222 ? 15.207 -5.100 2.178 1.00 97.88 222 LYS A N 1
ATOM 1648 C CA . LYS A 1 222 ? 14.642 -4.618 0.910 1.00 97.88 222 LYS A CA 1
ATOM 1649 C C . LYS A 1 222 ? 13.413 -5.418 0.484 1.00 97.88 222 LYS A C 1
ATOM 1651 O O . LYS A 1 222 ? 13.272 -6.607 0.777 1.00 97.88 222 LYS A O 1
ATOM 1656 N N . VAL A 1 223 ? 12.590 -4.768 -0.330 1.00 98.44 223 VAL A N 1
ATOM 1657 C CA . VAL A 1 223 ? 11.787 -5.434 -1.358 1.00 98.44 223 VAL A CA 1
ATOM 1658 C C . VAL A 1 223 ? 12.583 -5.369 -2.656 1.00 98.44 223 VAL A C 1
ATOM 1660 O O . VAL A 1 223 ? 13.058 -4.296 -3.028 1.00 98.44 223 VAL A O 1
ATOM 1663 N N . LEU A 1 224 ? 12.735 -6.491 -3.353 1.00 98.44 224 LEU A N 1
ATOM 1664 C CA . LEU A 1 224 ? 13.364 -6.549 -4.670 1.00 98.44 224 LEU A CA 1
ATOM 1665 C C . LEU A 1 224 ? 12.311 -6.836 -5.736 1.00 98.44 224 LEU A C 1
ATOM 1667 O O . LEU A 1 224 ? 11.451 -7.686 -5.513 1.00 98.44 224 LEU A O 1
ATOM 1671 N N . ARG A 1 225 ? 12.423 -6.187 -6.898 1.00 98.00 225 ARG A N 1
ATOM 1672 C CA . ARG A 1 225 ? 11.609 -6.462 -8.092 1.00 98.00 225 ARG A CA 1
ATOM 1673 C C . ARG A 1 225 ? 12.534 -6.746 -9.269 1.00 98.00 225 ARG A C 1
ATOM 1675 O O . ARG A 1 225 ? 13.395 -5.934 -9.604 1.00 98.00 225 ARG A O 1
ATOM 1682 N N . LEU A 1 226 ? 12.388 -7.929 -9.851 1.00 98.25 226 LEU A N 1
ATOM 1683 C CA . LEU A 1 226 ? 13.364 -8.528 -10.753 1.00 98.25 226 LEU A CA 1
ATOM 1684 C C . LEU A 1 226 ? 12.701 -8.988 -12.049 1.00 98.25 226 LEU A C 1
ATOM 1686 O O . LEU A 1 226 ? 11.565 -9.469 -12.047 1.00 98.25 226 LEU A O 1
ATOM 1690 N N . ASP A 1 227 ? 13.463 -8.955 -13.138 1.00 97.38 227 ASP A N 1
ATOM 1691 C CA . ASP A 1 227 ? 13.145 -9.750 -14.316 1.00 97.38 227 ASP A CA 1
ATOM 1692 C C . ASP A 1 227 ? 13.211 -11.245 -13.960 1.00 97.38 227 ASP A C 1
ATOM 1694 O O . ASP A 1 227 ? 14.246 -11.766 -13.529 1.00 97.38 227 ASP A O 1
ATOM 1698 N N . ALA A 1 228 ? 12.104 -11.959 -14.157 1.00 94.56 228 ALA A N 1
ATOM 1699 C CA . ALA A 1 228 ? 11.985 -13.360 -13.767 1.00 94.56 228 ALA A CA 1
ATOM 1700 C C . ALA A 1 228 ? 12.861 -14.300 -14.615 1.00 94.56 228 ALA A C 1
ATOM 1702 O O . ALA A 1 228 ? 13.056 -15.463 -14.239 1.00 94.56 228 ALA A O 1
ATOM 1703 N N . ALA A 1 229 ? 13.365 -13.836 -15.765 1.00 93.06 229 ALA A N 1
ATOM 1704 C CA . ALA A 1 229 ? 14.217 -14.628 -16.639 1.00 93.06 229 ALA A CA 1
ATOM 1705 C C . ALA A 1 229 ? 15.703 -14.550 -16.278 1.00 93.06 229 ALA A C 1
ATOM 1707 O O . ALA A 1 229 ? 16.386 -15.573 -16.344 1.00 93.06 229 ALA A O 1
ATOM 1708 N N . SER A 1 230 ? 16.181 -13.365 -15.909 1.00 95.19 230 SER A N 1
ATOM 1709 C CA . SER A 1 230 ? 17.597 -13.057 -15.697 1.00 95.19 230 SER A CA 1
ATOM 1710 C C . SER A 1 230 ? 17.970 -12.789 -14.238 1.00 95.19 230 SER A C 1
ATOM 1712 O O . SER A 1 230 ? 19.143 -12.897 -13.893 1.00 95.19 230 SER A O 1
ATOM 1714 N N . GLY A 1 231 ? 17.004 -12.456 -13.373 1.00 96.31 231 GLY A N 1
ATOM 1715 C CA . GLY A 1 231 ? 17.265 -12.018 -11.997 1.00 96.31 231 GLY A CA 1
ATOM 1716 C C . GLY A 1 231 ? 17.829 -10.596 -11.890 1.00 96.31 231 GLY A C 1
ATOM 1717 O O . GLY A 1 231 ? 18.320 -10.212 -10.827 1.00 96.31 231 GLY A O 1
ATOM 1718 N N . LEU A 1 232 ? 17.802 -9.830 -12.982 1.00 97.62 232 LEU A N 1
ATOM 1719 C CA . LEU A 1 232 ? 18.297 -8.458 -13.041 1.00 97.62 232 LEU A CA 1
ATOM 1720 C C . LEU A 1 232 ? 17.220 -7.440 -12.648 1.00 97.62 232 LEU A C 1
ATOM 1722 O O . LEU A 1 232 ? 16.029 -7.752 -12.628 1.00 97.62 232 LEU A O 1
ATOM 1726 N N . GLY A 1 233 ? 17.655 -6.222 -12.325 1.00 97.31 233 GLY A N 1
ATOM 1727 C CA . GLY A 1 233 ? 16.766 -5.098 -12.055 1.00 97.31 233 GLY A CA 1
ATOM 1728 C C . GLY A 1 233 ? 16.024 -4.651 -13.311 1.00 97.31 233 GLY A C 1
ATOM 1729 O O . GLY A 1 233 ? 16.560 -4.731 -14.417 1.00 97.31 233 GLY A O 1
ATOM 1730 N N . LEU A 1 234 ? 14.791 -4.182 -13.138 1.00 97.31 234 LEU A N 1
ATOM 1731 C CA . LEU A 1 234 ? 13.981 -3.653 -14.231 1.00 97.31 234 LEU A CA 1
ATOM 1732 C C . LEU A 1 234 ? 14.223 -2.149 -14.386 1.00 97.31 234 LEU A C 1
ATOM 1734 O O . LEU A 1 234 ? 14.412 -1.443 -13.397 1.00 97.31 234 LEU A O 1
ATOM 1738 N N . ALA A 1 235 ? 14.199 -1.662 -15.630 1.00 96.38 235 ALA A N 1
ATOM 1739 C CA . ALA A 1 235 ? 14.486 -0.261 -15.958 1.00 96.38 235 ALA A CA 1
ATOM 1740 C C . ALA A 1 235 ? 13.500 0.736 -15.328 1.00 96.38 235 ALA A C 1
ATOM 1742 O O . ALA A 1 235 ? 13.793 1.922 -15.222 1.00 96.38 235 ALA A O 1
ATOM 1743 N N . ASP A 1 236 ? 12.334 0.245 -14.922 1.00 94.44 236 ASP A N 1
ATOM 1744 C CA . ASP A 1 236 ? 11.272 1.011 -14.295 1.00 94.44 236 ASP A CA 1
ATOM 1745 C C . ASP A 1 236 ? 11.206 0.841 -12.768 1.00 94.44 236 ASP A C 1
ATOM 1747 O O . ASP A 1 236 ? 10.252 1.304 -12.139 1.00 94.44 236 ASP A O 1
ATOM 1751 N N . ASN A 1 237 ? 12.206 0.193 -12.161 1.00 97.19 237 ASN A N 1
ATOM 1752 C CA . ASN A 1 237 ? 12.378 0.222 -10.714 1.00 97.19 237 ASN A CA 1
ATOM 1753 C C . ASN A 1 237 ? 12.771 1.639 -10.246 1.00 97.19 237 ASN A C 1
ATOM 1755 O O . ASN A 1 237 ? 13.555 2.317 -10.913 1.00 97.19 237 ASN A O 1
ATOM 1759 N N . PRO A 1 238 ? 12.303 2.077 -9.065 1.00 96.62 238 PRO A N 1
ATOM 1760 C CA . PRO A 1 238 ? 12.491 3.442 -8.562 1.00 96.62 238 PRO A CA 1
ATOM 1761 C C . PRO A 1 238 ? 13.957 3.801 -8.296 1.00 96.62 238 PRO A C 1
ATOM 1763 O O . PRO A 1 238 ? 14.314 4.975 -8.303 1.00 96.62 238 PRO A O 1
ATOM 1766 N N . PHE A 1 239 ? 14.813 2.798 -8.087 1.00 96.50 239 PHE A N 1
ATOM 1767 C CA . PHE A 1 239 ? 16.241 2.980 -7.828 1.00 96.50 239 PHE A CA 1
ATOM 1768 C C . PHE A 1 239 ? 17.127 2.488 -8.988 1.00 96.50 239 PHE A C 1
ATOM 1770 O O . PHE A 1 239 ? 18.293 2.153 -8.791 1.00 96.50 239 PHE A O 1
ATOM 1777 N N . TYR A 1 240 ? 16.586 2.416 -10.209 1.00 97.81 240 TYR A N 1
ATOM 1778 C CA . TYR A 1 240 ? 17.334 1.975 -11.386 1.00 97.81 240 TYR A CA 1
ATOM 1779 C C . TYR A 1 240 ? 18.499 2.917 -11.722 1.00 97.81 240 TYR A C 1
ATOM 1781 O O . TYR A 1 240 ? 18.313 4.114 -11.935 1.00 97.81 240 TYR A O 1
ATOM 1789 N N . THR A 1 241 ? 19.715 2.375 -11.811 1.00 97.25 241 THR A N 1
ATOM 1790 C CA . THR A 1 241 ? 20.945 3.166 -12.013 1.00 97.25 241 THR A CA 1
ATOM 1791 C C . THR A 1 241 ? 21.337 3.334 -13.482 1.00 97.25 241 THR A C 1
ATOM 1793 O O . THR A 1 241 ? 22.328 3.994 -13.792 1.00 97.25 241 THR A O 1
ATOM 1796 N N . GLY A 1 242 ? 20.577 2.738 -14.406 1.00 95.69 242 GLY A N 1
ATOM 1797 C CA . GLY A 1 242 ? 20.958 2.597 -15.814 1.00 95.69 242 GLY A CA 1
ATOM 1798 C C . GLY A 1 242 ? 21.626 1.256 -16.132 1.00 95.69 242 GLY A C 1
ATOM 1799 O O . GLY A 1 242 ? 21.617 0.846 -17.292 1.00 95.69 242 GLY A O 1
ATOM 1800 N N . ASP A 1 243 ? 22.146 0.553 -15.120 1.00 97.75 243 ASP A N 1
ATOM 1801 C CA . ASP A 1 243 ? 22.688 -0.803 -15.233 1.00 97.75 243 ASP A CA 1
ATOM 1802 C C . ASP A 1 243 ? 21.763 -1.808 -14.517 1.00 97.75 243 ASP A C 1
ATOM 1804 O O . ASP A 1 243 ? 21.640 -1.758 -13.289 1.00 97.75 243 ASP A O 1
ATOM 1808 N N . PRO A 1 244 ? 21.123 -2.755 -15.229 1.00 97.06 244 PRO A N 1
ATOM 1809 C CA . PRO A 1 244 ? 20.239 -3.745 -14.611 1.00 97.06 244 PRO A CA 1
ATOM 1810 C C . PRO A 1 244 ? 20.989 -4.762 -13.730 1.00 97.06 244 PRO A C 1
ATOM 1812 O O . PRO A 1 244 ? 20.369 -5.470 -12.930 1.00 97.06 244 PRO A O 1
ATOM 1815 N N . ALA A 1 245 ? 22.318 -4.854 -13.850 1.00 95.81 245 ALA A N 1
ATOM 1816 C CA . ALA A 1 245 ? 23.148 -5.704 -13.003 1.00 95.81 245 ALA A CA 1
ATOM 1817 C C . ALA A 1 245 ? 23.494 -5.084 -11.645 1.00 95.81 245 ALA A C 1
ATOM 1819 O O . ALA A 1 245 ? 23.871 -5.834 -10.739 1.00 95.81 245 ALA A O 1
ATOM 1820 N N . ASP A 1 246 ? 23.330 -3.769 -11.489 1.00 96.44 246 ASP A N 1
ATOM 1821 C CA . ASP A 1 246 ? 23.539 -3.080 -10.220 1.00 96.44 246 ASP A CA 1
ATOM 1822 C C . ASP A 1 246 ? 22.598 -3.637 -9.136 1.00 96.44 246 ASP A C 1
ATOM 1824 O O . ASP A 1 246 ? 21.435 -3.968 -9.395 1.00 96.44 246 ASP A O 1
ATOM 1828 N N . LEU A 1 247 ? 23.102 -3.759 -7.905 1.00 95.81 247 LEU A N 1
ATOM 1829 C CA . LEU A 1 247 ? 22.300 -4.205 -6.768 1.00 95.81 247 LEU A CA 1
ATOM 1830 C C . LEU A 1 247 ? 21.165 -3.221 -6.488 1.00 95.81 247 LEU A C 1
ATOM 1832 O O . LEU A 1 247 ? 20.052 -3.662 -6.203 1.00 95.81 247 LEU A O 1
ATOM 1836 N N . LEU A 1 248 ? 21.426 -1.917 -6.624 1.00 97.12 248 LEU A N 1
ATOM 1837 C CA . LEU A 1 248 ? 20.426 -0.887 -6.367 1.00 97.12 248 LEU A CA 1
ATOM 1838 C C . LEU A 1 248 ? 19.297 -0.926 -7.411 1.00 97.12 248 LEU A C 1
ATOM 1840 O O . LEU A 1 248 ? 18.127 -0.816 -7.051 1.00 97.12 248 LEU A O 1
ATOM 1844 N N . SER A 1 249 ? 19.616 -1.244 -8.670 1.00 98.25 249 SER A N 1
ATOM 1845 C CA . SER A 1 249 ? 18.625 -1.419 -9.743 1.00 98.25 249 SER A CA 1
ATOM 1846 C C . SER A 1 249 ? 17.607 -2.531 -9.482 1.00 98.25 249 SER A C 1
ATOM 1848 O O . SER A 1 249 ? 16.550 -2.563 -10.111 1.00 98.25 249 SER A O 1
ATOM 1850 N N . ARG A 1 250 ? 17.892 -3.459 -8.562 1.00 98.06 250 ARG A N 1
ATOM 1851 C CA . ARG A 1 250 ? 16.980 -4.545 -8.166 1.00 98.06 250 ARG A CA 1
ATOM 1852 C C . ARG A 1 250 ? 16.007 -4.140 -7.064 1.00 98.06 250 ARG A C 1
ATOM 1854 O O . ARG A 1 250 ? 15.070 -4.887 -6.792 1.00 98.06 250 ARG A O 1
ATOM 1861 N N . VAL A 1 251 ? 16.242 -3.009 -6.404 1.00 98.31 251 VAL A N 1
ATOM 1862 C CA . VAL A 1 251 ? 15.471 -2.568 -5.243 1.00 98.31 251 VAL A CA 1
ATOM 1863 C C . VAL A 1 251 ? 14.154 -1.943 -5.696 1.00 98.31 251 VAL A C 1
ATOM 1865 O O . VAL A 1 251 ? 14.120 -1.073 -6.563 1.00 98.31 251 VAL A O 1
ATOM 1868 N N . TRP A 1 252 ? 13.066 -2.395 -5.078 1.00 97.81 252 TRP A N 1
ATOM 1869 C CA . TRP A 1 252 ? 11.730 -1.816 -5.202 1.00 97.81 252 TRP A CA 1
ATOM 1870 C C . TRP A 1 252 ? 11.419 -0.888 -4.028 1.00 97.81 252 TRP A C 1
ATOM 1872 O O . TRP A 1 252 ? 10.950 0.221 -4.237 1.00 97.81 252 TRP A O 1
ATOM 1882 N N . ALA A 1 253 ? 11.750 -1.305 -2.806 1.00 98.06 253 ALA A N 1
ATOM 1883 C CA . ALA A 1 253 ? 11.641 -0.499 -1.589 1.00 98.06 253 ALA A CA 1
ATOM 1884 C C . ALA A 1 253 ? 12.723 -0.909 -0.581 1.00 98.06 253 ALA A C 1
ATOM 1886 O O . ALA A 1 253 ? 13.319 -1.988 -0.695 1.00 98.06 253 ALA A O 1
ATOM 1887 N N . ARG A 1 254 ? 12.999 -0.053 0.405 1.00 97.50 254 ARG A N 1
ATOM 1888 C CA . ARG A 1 254 ? 14.074 -0.252 1.392 1.00 97.50 254 ARG A CA 1
ATOM 1889 C C . ARG A 1 254 ? 13.648 0.107 2.813 1.00 97.50 254 ARG A C 1
ATOM 1891 O O . ARG A 1 254 ? 12.545 0.589 3.035 1.00 97.50 254 ARG A O 1
ATOM 1898 N N . GLY A 1 255 ? 14.540 -0.120 3.774 1.00 97.31 255 GLY A N 1
ATOM 1899 C CA . GLY A 1 255 ? 14.322 0.256 5.169 1.00 97.31 255 GLY A CA 1
ATOM 1900 C C . GLY A 1 255 ? 13.436 -0.700 5.954 1.00 97.31 255 GLY A C 1
ATOM 1901 O O . GLY A 1 255 ? 12.745 -0.244 6.852 1.00 97.31 255 GLY A O 1
ATOM 1902 N N . LEU A 1 256 ? 13.461 -1.993 5.621 1.00 97.81 256 LEU A N 1
ATOM 1903 C CA . LEU A 1 256 ? 12.721 -3.046 6.329 1.00 97.81 256 LEU A CA 1
ATOM 1904 C C . LEU A 1 256 ? 13.656 -3.853 7.234 1.00 97.81 256 LEU A C 1
ATOM 1906 O O . LEU A 1 256 ? 14.832 -4.030 6.900 1.00 97.81 256 LEU A O 1
ATOM 1910 N N . ARG A 1 257 ? 13.137 -4.395 8.338 1.00 97.00 257 ARG A N 1
ATOM 1911 C CA . ARG A 1 257 ? 13.923 -5.209 9.280 1.00 97.00 257 ARG A CA 1
ATOM 1912 C C . ARG A 1 257 ? 13.895 -6.686 8.933 1.00 97.00 257 ARG A C 1
ATOM 1914 O O . ARG A 1 257 ? 14.918 -7.283 8.611 1.00 97.00 257 ARG A O 1
ATOM 1921 N N . ASN A 1 258 ? 12.723 -7.288 9.015 1.00 95.81 258 ASN A N 1
ATOM 1922 C CA . ASN A 1 258 ? 12.453 -8.684 8.731 1.00 95.81 258 ASN A CA 1
ATOM 1923 C C . ASN A 1 258 ? 11.064 -8.820 8.074 1.00 95.81 258 ASN A C 1
ATOM 1925 O O . ASN A 1 258 ? 10.119 -9.309 8.704 1.00 95.81 258 ASN A O 1
ATOM 1929 N N . PRO A 1 259 ? 10.947 -8.405 6.797 1.00 96.06 259 PRO A N 1
ATOM 1930 C CA . PRO A 1 259 ? 9.715 -8.460 6.016 1.00 96.06 259 PRO A CA 1
ATOM 1931 C C . PRO A 1 259 ? 9.379 -9.909 5.629 1.00 96.06 259 PRO A C 1
ATOM 1933 O O . PRO A 1 259 ? 9.593 -10.343 4.492 1.00 96.06 259 PRO A O 1
ATOM 1936 N N . PHE A 1 260 ? 8.906 -10.697 6.597 1.00 91.75 260 PHE A N 1
ATOM 1937 C CA . PHE A 1 260 ? 8.814 -12.154 6.493 1.00 91.75 260 PHE A CA 1
ATOM 1938 C C . PHE A 1 260 ? 7.796 -12.613 5.441 1.00 91.75 260 PHE A C 1
ATOM 1940 O O . PHE A 1 260 ? 8.046 -13.575 4.706 1.00 91.75 260 PHE A O 1
ATOM 1947 N N . ARG A 1 261 ? 6.656 -11.921 5.328 1.00 95.06 261 ARG A N 1
ATOM 1948 C CA . ARG A 1 261 ? 5.601 -12.207 4.342 1.00 95.06 261 ARG A CA 1
ATOM 1949 C C . ARG A 1 261 ? 5.043 -10.926 3.749 1.00 95.06 261 ARG A C 1
ATOM 1951 O O . ARG A 1 261 ? 4.925 -9.923 4.441 1.00 95.06 261 ARG A O 1
ATOM 1958 N N . PHE A 1 262 ? 4.641 -10.991 2.486 1.00 96.31 262 PHE A N 1
ATOM 1959 C CA . PHE A 1 262 ? 3.876 -9.928 1.844 1.00 96.31 262 PHE A CA 1
ATOM 1960 C C . PHE A 1 262 ? 2.735 -10.506 1.001 1.00 96.31 262 PHE A C 1
ATOM 1962 O O . PHE A 1 262 ? 2.806 -11.650 0.541 1.00 96.31 262 PHE A O 1
ATOM 1969 N N . SER A 1 263 ? 1.706 -9.694 0.777 1.00 93.62 263 SER A N 1
ATOM 1970 C CA . SER A 1 263 ? 0.618 -9.966 -0.163 1.00 93.62 263 SER A CA 1
ATOM 1971 C C . SER A 1 263 ? 0.552 -8.850 -1.190 1.00 93.62 263 SER A C 1
ATOM 1973 O O . SER A 1 263 ? 0.699 -7.680 -0.845 1.00 93.62 263 SER A O 1
ATOM 1975 N N . LEU A 1 264 ? 0.296 -9.221 -2.442 1.00 92.19 264 LEU A N 1
ATOM 1976 C CA . LEU A 1 264 ? -0.054 -8.274 -3.498 1.00 92.19 264 LEU A CA 1
ATOM 1977 C C . LEU A 1 264 ? -1.443 -7.691 -3.212 1.00 92.19 264 LEU A C 1
ATOM 1979 O O . LEU A 1 264 ? -2.279 -8.371 -2.605 1.00 92.19 264 LEU A O 1
ATOM 1983 N N . LEU A 1 265 ? -1.673 -6.465 -3.673 1.00 89.06 265 LEU A N 1
ATOM 1984 C CA . LEU A 1 265 ? -2.963 -5.792 -3.736 1.00 89.06 265 LEU A CA 1
ATOM 1985 C C . LEU A 1 265 ? -3.450 -5.783 -5.196 1.00 89.06 265 LEU A C 1
ATOM 1987 O O . LEU A 1 265 ? -3.064 -4.911 -5.979 1.00 89.06 265 LEU A O 1
ATOM 1991 N N . PRO A 1 266 ? -4.299 -6.745 -5.594 1.00 78.38 266 PRO A N 1
ATOM 1992 C CA . PRO A 1 266 ? -4.708 -6.870 -6.983 1.00 78.38 266 PRO A CA 1
ATOM 1993 C C . PRO A 1 266 ? -5.588 -5.708 -7.423 1.00 78.38 266 PRO A C 1
ATOM 1995 O O . PRO A 1 266 ? -6.521 -5.323 -6.721 1.00 78.38 266 PRO A O 1
ATOM 1998 N N . GLY A 1 267 ? -5.325 -5.190 -8.622 1.00 75.62 267 GLY A N 1
ATOM 1999 C CA . GLY A 1 267 ? -6.099 -4.095 -9.210 1.00 75.62 267 GLY A CA 1
ATOM 2000 C C . GLY A 1 267 ? -5.634 -2.690 -8.821 1.00 75.62 267 GLY A C 1
ATOM 2001 O O . GLY A 1 267 ? -6.209 -1.729 -9.320 1.00 75.62 267 GLY A O 1
ATOM 2002 N N . SER A 1 268 ? -4.568 -2.541 -8.026 1.00 77.88 268 SER A N 1
ATOM 2003 C CA . SER A 1 268 ? -3.978 -1.227 -7.714 1.00 77.88 268 SER A CA 1
ATOM 2004 C C . SER A 1 268 ? -3.132 -0.631 -8.856 1.00 77.88 268 SER A C 1
ATOM 2006 O O . SER A 1 268 ? -2.425 0.351 -8.651 1.00 77.88 268 SER A O 1
ATOM 2008 N N . GLY A 1 269 ? -3.157 -1.242 -10.044 1.00 73.31 269 GLY A N 1
ATOM 2009 C CA . GLY A 1 269 ? -2.365 -0.859 -11.214 1.00 73.31 269 GLY A CA 1
ATOM 2010 C C . GLY A 1 269 ? -1.495 -2.005 -11.751 1.00 73.31 269 GLY A C 1
ATOM 2011 O O . GLY A 1 269 ? -1.509 -3.102 -11.193 1.00 73.31 269 GLY A O 1
ATOM 2012 N N . PRO A 1 270 ? -0.736 -1.770 -12.840 1.00 63.44 270 PRO A N 1
ATOM 2013 C CA . PRO A 1 270 ? 0.164 -2.772 -13.426 1.00 63.44 270 PRO A CA 1
ATOM 2014 C C . PRO A 1 270 ? 1.342 -3.135 -12.504 1.00 63.44 270 PRO A C 1
ATOM 2016 O O . PRO A 1 270 ? 1.904 -4.219 -12.623 1.00 63.44 270 PRO A O 1
ATOM 2019 N N . ARG A 1 271 ? 1.693 -2.245 -11.567 1.00 81.44 271 ARG A N 1
ATOM 2020 C CA . ARG A 1 271 ? 2.647 -2.493 -10.481 1.00 81.44 271 ARG A CA 1
ATOM 2021 C C . ARG A 1 271 ? 1.857 -2.562 -9.181 1.00 81.44 271 ARG A C 1
ATOM 2023 O O . ARG A 1 271 ? 1.571 -1.535 -8.572 1.00 81.44 271 ARG A O 1
ATOM 2030 N N . GLU A 1 272 ? 1.411 -3.765 -8.835 1.00 88.31 272 GLU A N 1
ATOM 2031 C CA . GLU A 1 272 ? 0.552 -3.990 -7.669 1.00 88.31 272 GLU A CA 1
ATOM 2032 C C . GLU A 1 272 ? 1.245 -3.511 -6.386 1.00 88.31 272 GLU A C 1
ATOM 2034 O O . GLU A 1 272 ? 2.414 -3.818 -6.151 1.00 88.31 272 GLU A O 1
ATOM 2039 N N . ALA A 1 273 ? 0.523 -2.783 -5.538 1.00 92.44 273 ALA A N 1
ATOM 2040 C CA . ALA A 1 273 ? 1.025 -2.427 -4.223 1.00 92.44 273 ALA A CA 1
ATOM 2041 C C . ALA A 1 273 ? 1.120 -3.685 -3.347 1.00 92.44 273 ALA A C 1
ATOM 2043 O O . ALA A 1 273 ? 0.473 -4.704 -3.605 1.00 92.44 273 ALA A O 1
ATOM 2044 N N . LEU A 1 274 ? 1.939 -3.623 -2.304 1.00 95.50 274 LEU A N 1
ATOM 2045 C CA . LEU A 1 274 ? 2.206 -4.726 -1.394 1.00 95.50 274 LEU A CA 1
ATOM 2046 C C . LEU A 1 274 ? 1.787 -4.334 0.016 1.00 95.50 274 LEU A C 1
ATOM 2048 O O . LEU A 1 274 ? 2.184 -3.279 0.505 1.00 95.50 274 LEU A O 1
ATOM 2052 N N . PHE A 1 275 ? 1.085 -5.229 0.701 1.00 96.50 275 PHE A N 1
ATOM 2053 C CA . PHE A 1 275 ? 1.072 -5.233 2.160 1.00 96.50 275 PHE A CA 1
ATOM 2054 C C . PHE A 1 275 ? 2.235 -6.093 2.645 1.00 96.50 275 PHE A C 1
ATOM 2056 O O . PHE A 1 275 ? 2.378 -7.235 2.205 1.00 96.50 275 PHE A O 1
ATOM 2063 N N . ILE A 1 276 ? 3.064 -5.569 3.541 1.00 97.44 276 ILE A N 1
ATOM 2064 C CA . ILE A 1 276 ? 4.284 -6.222 4.023 1.00 97.44 276 ILE A CA 1
ATOM 2065 C C . ILE A 1 276 ? 4.182 -6.404 5.532 1.00 97.44 276 ILE A C 1
ATOM 2067 O O . ILE A 1 276 ? 4.001 -5.439 6.260 1.00 97.44 276 ILE A O 1
ATOM 2071 N N . SER A 1 277 ? 4.320 -7.645 5.985 1.00 95.81 277 SER A N 1
ATOM 2072 C CA . SER A 1 277 ? 4.438 -8.020 7.391 1.00 95.81 277 SER A CA 1
ATOM 2073 C C . SER A 1 277 ? 5.901 -7.874 7.792 1.00 95.81 277 SER A C 1
ATOM 2075 O O . SER A 1 277 ? 6.713 -8.703 7.366 1.00 95.81 277 SER A O 1
ATOM 2077 N N . ASP A 1 278 ? 6.241 -6.849 8.573 1.00 96.44 278 ASP A N 1
ATOM 2078 C CA . ASP A 1 278 ? 7.613 -6.600 9.028 1.00 96.44 278 ASP A CA 1
ATOM 2079 C C . ASP A 1 278 ? 7.748 -6.838 10.537 1.00 96.44 278 ASP A C 1
ATOM 2081 O O . ASP A 1 278 ? 7.026 -6.251 11.346 1.00 96.44 278 ASP A O 1
ATOM 2085 N N . VAL A 1 279 ? 8.658 -7.744 10.912 1.00 94.75 279 VAL A N 1
ATOM 2086 C CA . VAL A 1 279 ? 8.940 -8.039 12.320 1.00 94.75 279 VAL A CA 1
ATOM 2087 C C . VAL A 1 279 ? 9.914 -7.001 12.856 1.00 94.75 279 VAL A C 1
ATOM 2089 O O . VAL A 1 279 ? 11.094 -7.007 12.477 1.00 94.75 279 VAL A O 1
ATOM 2092 N N . GLY A 1 280 ? 9.447 -6.154 13.772 1.00 91.81 280 GLY A N 1
ATOM 2093 C CA . GLY A 1 280 ? 10.267 -5.140 14.433 1.00 91.81 280 GLY A CA 1
ATOM 2094 C C . GLY A 1 280 ? 11.175 -5.726 15.516 1.00 91.81 280 GLY A C 1
ATOM 2095 O O . GLY A 1 280 ? 11.345 -6.943 15.640 1.00 91.81 280 GLY A O 1
ATOM 2096 N N . TRP A 1 281 ? 11.877 -4.866 16.252 1.00 91.31 281 TRP A N 1
ATOM 2097 C CA . TRP A 1 281 ? 12.957 -5.288 17.141 1.00 91.31 281 TRP A CA 1
ATOM 2098 C C . TRP A 1 281 ? 12.498 -5.631 18.544 1.00 91.31 281 TRP A C 1
ATOM 2100 O O . TRP A 1 281 ? 12.527 -6.805 18.914 1.00 91.31 281 TRP A O 1
ATOM 2110 N N . ASN A 1 282 ? 12.168 -4.625 19.346 1.00 82.00 282 ASN A N 1
ATOM 2111 C CA . ASN A 1 282 ? 11.924 -4.806 20.775 1.00 82.00 282 ASN A CA 1
ATOM 2112 C C . ASN A 1 282 ? 10.602 -4.211 21.252 1.00 82.00 282 ASN A C 1
ATOM 2114 O O . ASN A 1 282 ? 10.239 -4.434 22.409 1.00 82.00 282 ASN A O 1
ATOM 2118 N N . ALA A 1 283 ? 9.917 -3.452 20.399 1.00 82.94 283 ALA A N 1
ATOM 2119 C CA . ALA A 1 283 ? 8.728 -2.719 20.789 1.00 82.94 283 ALA A CA 1
ATOM 2120 C C . ALA A 1 283 ? 7.564 -2.966 19.836 1.00 82.94 283 ALA A C 1
ATOM 2122 O O . ALA A 1 283 ? 6.447 -3.174 20.312 1.00 82.94 283 ALA A O 1
ATOM 2123 N N . TRP A 1 284 ? 7.805 -2.963 18.524 1.00 89.88 284 TRP A N 1
ATOM 2124 C CA . TRP A 1 284 ? 6.722 -2.902 17.547 1.00 89.88 284 TRP A CA 1
ATOM 2125 C C . TRP A 1 284 ? 6.768 -4.029 16.531 1.00 89.88 284 TRP A C 1
ATOM 2127 O O . TRP A 1 284 ? 7.817 -4.556 16.186 1.00 89.88 284 TRP A O 1
ATOM 2137 N N . GLU A 1 285 ? 5.589 -4.368 16.041 1.00 92.56 285 GLU A N 1
ATOM 2138 C CA . GLU A 1 285 ? 5.360 -5.164 14.845 1.00 92.56 285 GLU A CA 1
ATOM 2139 C C . GLU A 1 285 ? 4.578 -4.313 13.850 1.00 92.56 285 GLU A C 1
ATOM 2141 O O . GLU A 1 285 ? 3.790 -3.459 14.272 1.00 92.56 285 GLU A O 1
ATOM 2146 N N . GLU A 1 286 ? 4.773 -4.543 12.552 1.00 91.75 286 GLU A N 1
ATOM 2147 C CA . GLU A 1 286 ? 4.285 -3.632 11.520 1.00 91.75 286 GLU A CA 1
ATOM 2148 C C . GLU A 1 286 ? 3.598 -4.350 10.355 1.00 91.75 286 GLU A C 1
ATOM 2150 O O . GLU A 1 286 ? 4.027 -5.409 9.882 1.00 91.75 286 GLU A O 1
ATOM 2155 N N . VAL A 1 287 ? 2.558 -3.701 9.830 1.00 95.56 287 VAL A N 1
ATOM 2156 C CA . VAL A 1 287 ? 2.113 -3.875 8.449 1.00 95.56 287 VAL A CA 1
ATOM 2157 C C . VAL A 1 287 ? 2.394 -2.587 7.687 1.00 95.56 287 VAL A C 1
ATOM 2159 O O . VAL A 1 287 ? 1.904 -1.515 8.040 1.00 95.56 287 VAL A O 1
ATOM 2162 N N . ASN A 1 288 ? 3.155 -2.723 6.609 1.00 95.81 288 ASN A N 1
ATOM 2163 C CA . ASN A 1 288 ? 3.594 -1.641 5.740 1.00 95.81 288 ASN A CA 1
ATOM 2164 C C . ASN A 1 288 ? 2.874 -1.713 4.383 1.00 95.81 288 ASN A C 1
ATOM 2166 O O . ASN A 1 288 ? 2.648 -2.808 3.866 1.00 95.81 288 ASN A O 1
ATOM 2170 N N . LEU A 1 289 ? 2.529 -0.561 3.799 1.00 95.19 289 LEU A N 1
ATOM 2171 C CA . LEU A 1 289 ? 2.011 -0.452 2.429 1.00 95.19 289 LEU A CA 1
ATOM 2172 C C . LEU A 1 289 ? 3.133 0.030 1.501 1.00 95.19 289 LEU A C 1
ATOM 2174 O O . LEU A 1 289 ? 3.773 1.038 1.781 1.00 95.19 289 LEU A O 1
ATOM 2178 N N . CYS A 1 290 ? 3.378 -0.691 0.408 1.00 95.31 290 CYS A N 1
ATOM 2179 C CA . CYS A 1 290 ? 4.466 -0.419 -0.531 1.00 95.31 290 CYS A CA 1
ATOM 2180 C C . CYS A 1 290 ? 3.947 -0.359 -1.969 1.00 95.31 290 CYS A C 1
ATOM 2182 O O . CYS A 1 290 ? 3.520 -1.378 -2.507 1.00 95.31 290 CYS A O 1
ATOM 2184 N N . ALA A 1 291 ? 4.020 0.803 -2.607 1.00 92.56 291 ALA A N 1
ATOM 2185 C CA . ALA A 1 291 ? 3.726 1.015 -4.021 1.00 92.56 291 ALA A CA 1
ATOM 2186 C C . ALA A 1 291 ? 4.994 1.154 -4.887 1.00 92.56 291 ALA A C 1
ATOM 2188 O O . ALA A 1 291 ? 4.885 1.203 -6.110 1.00 92.56 291 ALA A O 1
ATOM 2189 N N . GLY A 1 292 ? 6.183 1.165 -4.277 1.00 93.25 292 GLY A N 1
ATOM 2190 C CA . GLY A 1 292 ? 7.484 1.285 -4.929 1.00 93.25 292 GLY A CA 1
ATOM 2191 C C . GLY A 1 292 ? 8.169 2.611 -4.619 1.00 93.25 292 GLY A C 1
ATOM 2192 O O . GLY A 1 292 ? 7.626 3.684 -4.857 1.00 93.25 292 GLY A O 1
ATOM 2193 N N . GLY A 1 293 ? 9.415 2.537 -4.158 1.00 95.00 293 GLY A N 1
ATOM 2194 C CA . GLY A 1 293 ? 10.270 3.685 -3.849 1.00 95.00 293 GLY A CA 1
ATOM 2195 C C . GLY A 1 293 ? 10.297 4.046 -2.367 1.00 95.00 293 GLY A C 1
ATOM 2196 O O . GLY A 1 293 ? 11.101 4.884 -1.959 1.00 95.00 293 GLY A O 1
ATOM 2197 N N . GLU A 1 294 ? 9.474 3.397 -1.542 1.00 95.88 294 GLU A N 1
ATOM 2198 C CA . GLU A 1 294 ? 9.391 3.699 -0.120 1.00 95.88 294 GLU A CA 1
ATOM 2199 C C . GLU A 1 294 ? 10.678 3.353 0.634 1.00 95.88 294 GLU A C 1
ATOM 2201 O O . GLU A 1 294 ? 11.415 2.406 0.323 1.00 95.88 294 GLU A O 1
ATOM 2206 N N . ASN A 1 295 ? 10.910 4.130 1.689 1.00 96.81 295 ASN A N 1
ATOM 2207 C CA . ASN A 1 295 ? 11.876 3.837 2.728 1.00 96.81 295 ASN A CA 1
ATOM 2208 C C . ASN A 1 295 ? 11.139 3.729 4.065 1.00 96.81 295 ASN A C 1
ATOM 2210 O O . ASN A 1 295 ? 10.692 4.751 4.576 1.00 96.81 295 ASN A O 1
ATOM 2214 N N . PHE A 1 296 ? 11.040 2.525 4.629 1.00 96.44 296 PHE A N 1
ATOM 2215 C CA . PHE A 1 296 ? 10.308 2.257 5.879 1.00 96.44 296 PHE A CA 1
ATOM 2216 C C . PHE A 1 296 ? 11.097 2.614 7.151 1.00 96.44 296 PHE A C 1
ATOM 2218 O O . PHE A 1 296 ? 10.626 2.449 8.267 1.00 96.44 296 PHE A O 1
ATOM 2225 N N . GLY A 1 297 ? 12.302 3.172 7.004 1.00 95.75 297 GLY A N 1
ATOM 2226 C CA . GLY A 1 297 ? 13.009 3.839 8.097 1.00 95.75 297 GLY A CA 1
ATOM 2227 C C . GLY A 1 297 ? 13.851 2.940 9.008 1.00 95.75 297 GLY A C 1
ATOM 2228 O O . GLY A 1 297 ? 14.725 3.470 9.702 1.00 95.75 297 GLY A O 1
ATOM 2229 N N . TRP A 1 298 ? 13.709 1.610 8.977 1.00 97.38 298 TRP A N 1
ATOM 2230 C CA . TRP A 1 298 ? 14.572 0.713 9.759 1.00 97.38 298 TRP A CA 1
ATOM 2231 C C . TRP A 1 298 ? 16.054 0.861 9.343 1.00 97.38 298 TRP A C 1
ATOM 2233 O O . TRP A 1 298 ? 16.349 0.889 8.143 1.00 97.38 298 TRP A O 1
ATOM 2243 N N . PRO A 1 299 ? 17.026 0.945 10.276 1.00 96.00 299 PRO A N 1
ATOM 2244 C CA . PRO A 1 299 ? 16.891 0.743 11.720 1.00 96.00 299 PRO A CA 1
ATOM 2245 C C . PRO A 1 299 ? 16.693 2.015 12.544 1.00 96.00 299 PRO A C 1
ATOM 2247 O O . PRO A 1 299 ? 16.689 1.969 13.769 1.00 96.00 299 PRO A O 1
ATOM 2250 N N . CYS A 1 300 ? 16.569 3.165 11.893 1.00 95.00 300 CYS A N 1
ATOM 2251 C CA . CYS A 1 300 ? 16.472 4.458 12.561 1.00 95.00 300 CYS A CA 1
ATOM 2252 C C . CYS A 1 300 ? 15.085 4.712 13.161 1.00 95.00 300 CYS A C 1
ATOM 2254 O O . CYS A 1 300 ? 14.957 5.546 14.063 1.00 95.00 300 CYS A O 1
ATOM 2256 N N . PHE A 1 301 ? 14.078 3.995 12.664 1.00 92.88 301 PHE A N 1
ATOM 2257 C CA . PHE A 1 301 ? 12.691 4.030 13.101 1.00 92.88 301 PHE A CA 1
ATOM 2258 C C . PHE A 1 301 ? 12.168 2.604 13.300 1.00 92.88 301 PHE A C 1
ATOM 2260 O O . PHE A 1 301 ? 12.638 1.673 12.644 1.00 92.88 301 PHE A O 1
ATOM 2267 N N . GLU A 1 302 ? 11.242 2.458 14.243 1.00 89.38 302 GLU A N 1
ATOM 2268 C CA . GLU A 1 302 ? 10.516 1.227 14.553 1.00 89.38 302 GLU A CA 1
ATOM 2269 C C . GLU A 1 302 ? 9.098 1.599 15.009 1.00 89.38 302 GLU A C 1
ATOM 2271 O O . GLU A 1 302 ? 8.905 2.462 15.875 1.00 89.38 302 GLU A O 1
ATOM 2276 N N . GLY A 1 303 ? 8.097 0.956 14.422 1.00 84.88 303 GLY A N 1
ATOM 2277 C CA . GLY A 1 303 ? 6.700 1.339 14.528 1.00 84.88 303 GLY A CA 1
ATOM 2278 C C . GLY A 1 303 ? 6.485 2.759 14.012 1.00 84.88 303 GLY A C 1
ATOM 2279 O O . GLY A 1 303 ? 6.883 3.125 12.912 1.00 84.88 303 GLY A O 1
ATOM 2280 N N . MET A 1 304 ? 5.861 3.591 14.843 1.00 79.12 304 MET A N 1
ATOM 2281 C CA . MET A 1 304 ? 5.566 4.990 14.506 1.00 79.12 304 MET A CA 1
ATOM 2282 C C . MET A 1 304 ? 6.672 5.967 14.935 1.00 79.12 304 MET A C 1
ATOM 2284 O O . MET A 1 304 ? 6.495 7.181 14.813 1.00 79.12 304 MET A O 1
ATOM 2288 N N . GLY A 1 305 ? 7.778 5.473 15.507 1.00 84.00 305 GLY A N 1
ATOM 2289 C CA . GLY A 1 305 ? 8.724 6.292 16.261 1.00 84.00 305 GLY A CA 1
ATOM 2290 C C . GLY A 1 305 ? 10.192 6.058 15.928 1.00 84.00 305 GLY A C 1
ATOM 2291 O O . GLY A 1 305 ? 10.584 5.091 15.284 1.00 84.00 305 GLY A O 1
ATOM 2292 N N . ALA A 1 306 ? 11.026 6.986 16.396 1.00 88.31 306 ALA A N 1
ATOM 2293 C CA . ALA A 1 306 ? 12.477 6.854 16.365 1.00 88.31 306 ALA A CA 1
ATOM 2294 C C . ALA A 1 306 ? 12.935 5.643 17.188 1.00 88.31 306 ALA A C 1
ATOM 2296 O O . ALA A 1 306 ? 12.370 5.373 18.246 1.00 88.31 306 ALA A O 1
ATOM 2297 N N . GLN A 1 307 ? 14.011 4.987 16.750 1.00 92.44 307 GLN A N 1
ATOM 2298 C CA . GLN A 1 307 ? 14.697 3.947 17.512 1.00 92.44 307 GLN A CA 1
ATOM 2299 C C . GLN A 1 307 ? 16.035 4.497 18.054 1.00 92.44 307 GLN A C 1
ATOM 2301 O O . GLN A 1 307 ? 17.059 4.448 17.358 1.00 92.44 307 GLN A O 1
ATOM 2306 N N . PRO A 1 308 ? 16.066 5.056 19.287 1.00 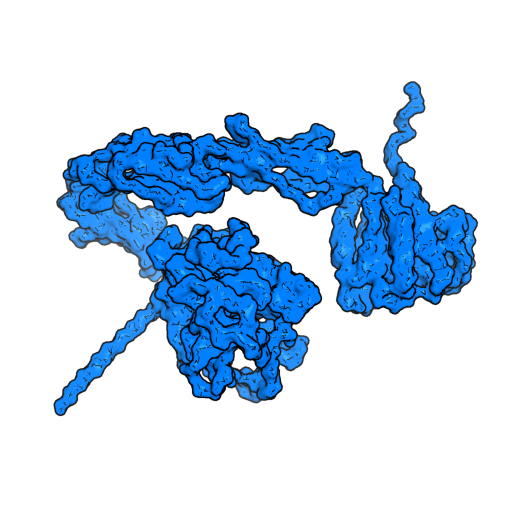91.62 308 PRO A N 1
ATOM 2307 C CA . PRO A 1 308 ? 17.193 5.857 19.769 1.00 91.62 308 PRO A CA 1
ATOM 2308 C C . PRO A 1 308 ? 18.510 5.089 19.827 1.00 91.62 308 PRO A C 1
ATOM 2310 O O . PRO A 1 308 ? 19.569 5.669 19.594 1.00 91.62 308 PRO A O 1
ATOM 2313 N N . ALA A 1 309 ? 18.459 3.783 20.110 1.00 94.62 309 ALA A N 1
ATOM 2314 C CA . ALA A 1 309 ? 19.660 2.959 20.186 1.00 94.62 309 ALA A CA 1
ATOM 2315 C C . ALA A 1 309 ? 20.402 2.919 18.841 1.00 94.62 309 ALA A C 1
ATOM 2317 O O . ALA A 1 309 ? 21.621 3.084 18.803 1.00 94.62 309 ALA A O 1
ATOM 2318 N N . TYR A 1 310 ? 19.669 2.775 17.734 1.00 95.50 310 TYR A N 1
ATOM 2319 C CA . TYR A 1 310 ? 20.253 2.781 16.396 1.00 95.50 310 TYR A CA 1
ATOM 2320 C C . TYR A 1 310 ? 20.614 4.188 15.929 1.00 95.50 310 TYR A C 1
ATOM 2322 O O . TYR A 1 310 ? 21.699 4.368 15.388 1.00 95.50 310 TYR A O 1
ATOM 2330 N N . GLN A 1 311 ? 19.794 5.204 16.210 1.00 95.00 311 GLN A N 1
ATOM 2331 C CA . GLN A 1 311 ? 20.154 6.589 15.881 1.00 95.00 311 GLN A CA 1
ATOM 2332 C C . GLN A 1 311 ? 21.457 7.032 16.565 1.00 95.00 311 GLN A C 1
ATOM 2334 O O . GLN A 1 311 ? 22.293 7.678 15.940 1.00 95.00 311 GLN A O 1
ATOM 2339 N N . ALA A 1 312 ? 21.673 6.631 17.822 1.00 95.31 312 ALA A N 1
ATOM 2340 C CA . ALA A 1 312 ? 22.918 6.898 18.541 1.00 95.31 312 ALA A CA 1
ATOM 2341 C C . ALA A 1 312 ? 24.112 6.079 18.014 1.00 95.31 312 ALA A C 1
ATOM 2343 O O . ALA A 1 312 ? 25.259 6.510 18.140 1.00 95.31 312 ALA A O 1
ATOM 2344 N N . ALA A 1 313 ? 23.859 4.898 17.444 1.00 95.31 313 ALA A N 1
ATOM 2345 C CA . ALA A 1 313 ? 24.886 4.011 16.902 1.00 95.31 313 ALA A CA 1
ATOM 2346 C C . ALA A 1 313 ? 25.285 4.336 15.449 1.00 95.31 313 ALA A C 1
ATOM 2348 O O . ALA A 1 313 ? 26.261 3.762 14.948 1.00 95.31 313 ALA A O 1
ATOM 2349 N N . ASP A 1 314 ? 24.558 5.235 14.777 1.00 94.50 314 ASP A N 1
ATOM 2350 C CA . ASP A 1 314 ? 24.817 5.639 13.399 1.00 94.50 314 ASP A CA 1
ATOM 2351 C C . ASP A 1 314 ? 26.059 6.534 13.288 1.00 94.50 314 ASP A C 1
ATOM 2353 O O . ASP A 1 314 ? 26.060 7.719 13.617 1.00 94.50 314 ASP A O 1
ATOM 2357 N N . THR A 1 315 ? 27.137 5.956 12.767 1.00 89.19 315 THR A N 1
ATOM 2358 C CA . THR A 1 315 ? 28.403 6.663 12.524 1.00 89.19 315 THR A CA 1
ATOM 2359 C C . THR A 1 315 ? 28.561 7.142 11.082 1.00 89.19 315 THR A C 1
ATOM 2361 O O . THR A 1 315 ? 29.533 7.836 10.778 1.00 89.19 315 THR A O 1
ATOM 2364 N N . ARG A 1 316 ? 27.645 6.762 10.180 1.00 88.94 316 ARG A N 1
ATOM 2365 C CA . ARG A 1 316 ? 27.748 7.017 8.734 1.00 88.94 316 ARG A CA 1
ATOM 2366 C C . ARG A 1 316 ? 26.704 8.013 8.222 1.00 88.94 316 ARG A C 1
ATOM 2368 O O . ARG A 1 316 ? 26.807 8.429 7.072 1.00 88.94 316 ARG A O 1
ATOM 2375 N N . GLY A 1 317 ? 25.766 8.436 9.069 1.00 90.00 317 GLY A N 1
ATOM 2376 C CA . GLY A 1 317 ? 24.759 9.448 8.744 1.00 90.00 317 GLY A CA 1
ATOM 2377 C C . GLY A 1 317 ? 23.579 8.900 7.941 1.00 90.00 317 GLY A C 1
ATOM 2378 O O . GLY A 1 317 ? 22.947 9.646 7.196 1.00 90.00 317 GLY A O 1
ATOM 2379 N N . PHE A 1 318 ? 23.280 7.606 8.068 1.00 92.00 318 PHE A N 1
ATOM 2380 C CA . PHE A 1 318 ? 22.086 7.016 7.472 1.00 92.00 318 PHE A CA 1
ATOM 2381 C C . PHE A 1 318 ? 20.807 7.614 8.072 1.00 92.00 318 PHE A C 1
ATOM 2383 O O . PHE A 1 318 ? 19.938 8.055 7.327 1.00 92.00 318 PHE A O 1
ATOM 2390 N N . CYS A 1 319 ? 20.696 7.715 9.397 1.00 91.69 319 CYS A N 1
ATOM 2391 C CA . CYS A 1 319 ? 19.481 8.183 10.064 1.00 91.69 319 CYS A CA 1
ATOM 2392 C C . CYS A 1 319 ? 19.164 9.647 9.766 1.00 91.69 319 CYS A C 1
ATOM 2394 O O . CYS A 1 319 ? 18.003 9.994 9.548 1.00 91.69 319 CYS A O 1
ATOM 2396 N N . SER A 1 320 ? 20.183 10.504 9.686 1.00 86.44 320 SER A N 1
ATOM 2397 C CA . SER A 1 320 ? 19.989 11.903 9.294 1.00 86.44 320 SER A CA 1
ATOM 2398 C C . SER A 1 320 ? 19.557 12.051 7.833 1.00 86.44 320 SER A C 1
ATOM 2400 O O . SER A 1 320 ? 18.860 13.010 7.516 1.00 86.44 320 SER A O 1
ATOM 2402 N N . SER A 1 321 ? 19.932 11.112 6.954 1.00 82.56 321 SER A N 1
ATOM 2403 C CA . SER A 1 321 ? 19.540 11.125 5.537 1.00 82.56 321 SER A CA 1
ATOM 2404 C C . SER A 1 321 ? 18.096 10.680 5.283 1.00 82.56 321 SER A C 1
ATOM 2406 O O . SER A 1 321 ? 17.506 11.094 4.289 1.00 82.56 321 SER A O 1
ATOM 2408 N N . ILE A 1 322 ? 17.518 9.872 6.179 1.00 84.94 322 ILE A N 1
ATOM 2409 C CA . ILE A 1 322 ? 16.110 9.447 6.106 1.00 84.94 322 ILE A CA 1
ATOM 2410 C C . ILE A 1 322 ? 15.190 10.601 6.529 1.00 84.94 322 ILE A C 1
ATOM 2412 O O . ILE A 1 322 ? 14.181 10.867 5.881 1.00 84.94 322 ILE A O 1
ATOM 2416 N N . GLY A 1 323 ? 15.548 11.298 7.615 1.00 65.25 323 GLY A N 1
ATOM 2417 C CA . GLY A 1 323 ? 14.716 12.353 8.197 1.00 65.25 323 GLY A CA 1
ATOM 2418 C C . GLY A 1 323 ? 13.368 11.839 8.725 1.00 65.25 323 GLY A C 1
ATOM 2419 O O . GLY A 1 323 ? 13.160 10.642 8.909 1.00 65.25 323 GLY A O 1
ATOM 2420 N N . ALA A 1 324 ? 12.432 12.754 8.992 1.00 62.19 324 ALA A N 1
ATOM 2421 C CA . ALA A 1 324 ? 11.097 12.410 9.496 1.00 62.19 324 ALA A CA 1
ATOM 2422 C C . ALA A 1 324 ? 10.135 11.868 8.413 1.00 62.19 324 ALA A C 1
ATOM 2424 O O . ALA A 1 324 ? 9.064 11.380 8.758 1.00 62.19 324 ALA A O 1
ATOM 2425 N N . GLY A 1 325 ? 10.512 11.938 7.130 1.00 67.31 325 GLY A N 1
ATOM 2426 C CA . GLY A 1 325 ? 9.674 11.586 5.975 1.00 67.31 325 GLY A CA 1
ATOM 2427 C C . GLY A 1 325 ? 9.776 10.129 5.505 1.00 67.31 325 GLY A C 1
ATOM 2428 O O . GLY A 1 325 ? 9.614 9.873 4.316 1.00 67.31 325 GLY A O 1
ATOM 2429 N N . HIS A 1 326 ? 10.096 9.182 6.393 1.00 84.69 326 HIS A N 1
ATOM 2430 C CA . HIS A 1 326 ? 10.023 7.753 6.064 1.00 84.69 326 HIS A CA 1
ATOM 2431 C C . HIS A 1 326 ? 8.562 7.303 5.925 1.00 84.69 326 HIS A C 1
ATOM 2433 O O . HIS A 1 326 ? 7.659 7.888 6.527 1.00 84.69 326 HIS A O 1
ATOM 2439 N N . ALA A 1 327 ? 8.333 6.250 5.143 1.00 91.81 327 ALA A N 1
ATOM 2440 C CA . ALA A 1 327 ? 7.020 5.635 5.023 1.00 91.81 327 ALA A CA 1
ATOM 2441 C C . ALA A 1 327 ? 6.648 4.977 6.357 1.00 91.81 327 ALA A C 1
ATOM 2443 O O . ALA A 1 327 ? 7.392 4.136 6.860 1.00 91.81 327 ALA A O 1
ATOM 2444 N N . ARG A 1 328 ? 5.516 5.387 6.931 1.00 87.69 328 ARG A N 1
ATOM 2445 C CA . ARG A 1 328 ? 5.013 4.853 8.200 1.00 87.69 328 ARG A CA 1
ATOM 2446 C C . ARG A 1 328 ? 4.187 3.584 7.972 1.00 87.69 328 ARG A C 1
ATOM 2448 O O . ARG A 1 328 ? 3.540 3.473 6.925 1.00 87.69 328 ARG A O 1
ATOM 2455 N N . PRO A 1 329 ? 4.151 2.660 8.946 1.00 91.69 329 PRO A N 1
ATOM 2456 C CA . PRO A 1 329 ? 3.272 1.505 8.867 1.00 91.69 329 PRO A CA 1
ATOM 2457 C C . PRO A 1 329 ? 1.803 1.938 8.887 1.00 91.69 329 PRO A C 1
ATOM 2459 O O . PRO A 1 329 ? 1.419 2.852 9.616 1.00 91.69 329 PRO A O 1
ATOM 2462 N N . ILE A 1 330 ? 0.966 1.243 8.113 1.00 91.44 330 ILE A N 1
ATOM 2463 C CA . ILE A 1 330 ? -0.495 1.437 8.129 1.00 91.44 330 ILE A CA 1
ATOM 2464 C C . ILE A 1 330 ? -1.138 0.802 9.368 1.00 91.44 330 ILE A C 1
ATOM 2466 O O . ILE A 1 330 ? -2.265 1.124 9.737 1.00 91.44 330 ILE A O 1
ATOM 2470 N N . LEU A 1 331 ? -0.423 -0.127 10.006 1.00 90.56 331 LEU A N 1
ATOM 2471 C CA . LEU A 1 331 ? -0.801 -0.759 11.259 1.00 90.56 331 LEU A CA 1
ATOM 2472 C C . LEU A 1 331 ? 0.461 -1.111 12.035 1.00 90.56 331 LEU A C 1
ATOM 2474 O O . LEU A 1 331 ? 1.347 -1.770 11.497 1.00 90.56 331 LEU A O 1
ATOM 2478 N N . ALA A 1 332 ? 0.500 -0.751 13.313 1.00 89.69 332 ALA A N 1
ATOM 2479 C CA . ALA A 1 332 ? 1.531 -1.210 14.230 1.00 89.69 332 ALA A CA 1
ATOM 2480 C C . ALA A 1 332 ? 0.907 -1.676 15.548 1.00 89.69 332 ALA A C 1
ATOM 2482 O O . ALA A 1 332 ? -0.058 -1.080 16.033 1.00 89.69 332 ALA A O 1
ATOM 2483 N N . TRP A 1 333 ? 1.457 -2.735 16.143 1.00 87.94 333 TRP A N 1
ATOM 2484 C CA . TRP A 1 333 ? 1.066 -3.188 17.481 1.00 87.94 333 TRP A CA 1
ATOM 2485 C C . TRP A 1 333 ? 2.282 -3.402 18.371 1.00 87.94 333 TRP A C 1
ATOM 2487 O O . TRP A 1 333 ? 3.348 -3.807 17.912 1.00 87.94 333 TRP A O 1
ATOM 2497 N N . HIS A 1 334 ? 2.115 -3.096 19.658 1.00 87.62 334 HIS A N 1
ATOM 2498 C CA . HIS A 1 334 ? 3.206 -3.135 20.624 1.00 87.62 334 HIS A CA 1
ATOM 2499 C C . HIS A 1 334 ? 3.353 -4.527 21.251 1.00 87.62 334 HIS A C 1
ATOM 2501 O O . HIS A 1 334 ? 2.373 -5.257 21.441 1.00 87.62 334 HIS A O 1
ATOM 2507 N N . HIS A 1 335 ? 4.569 -4.863 21.680 1.00 83.81 335 HIS A N 1
ATOM 2508 C CA . HIS A 1 335 ? 4.871 -6.123 22.371 1.00 83.81 335 HIS A CA 1
ATOM 2509 C C . HIS A 1 335 ? 4.183 -6.230 23.737 1.00 83.81 335 HIS A C 1
ATOM 2511 O O . HIS A 1 335 ? 3.825 -7.321 24.186 1.00 83.81 335 HIS A O 1
ATOM 2517 N N . THR A 1 336 ? 3.977 -5.093 24.407 1.00 73.56 336 THR A N 1
ATOM 2518 C CA . THR A 1 336 ? 3.473 -5.049 25.793 1.00 73.56 336 THR A CA 1
ATOM 2519 C C . THR A 1 336 ? 2.240 -4.174 26.018 1.00 73.56 336 THR A C 1
ATOM 2521 O O . THR A 1 336 ? 1.566 -4.362 27.027 1.00 73.56 336 THR A O 1
ATOM 2524 N N . VAL A 1 337 ? 1.915 -3.250 25.107 1.00 67.31 337 VAL A N 1
ATOM 2525 C CA . VAL A 1 337 ? 0.845 -2.252 25.292 1.00 67.31 337 VAL A CA 1
ATOM 2526 C C . VAL A 1 337 ? -0.310 -2.569 24.347 1.00 67.31 337 VAL A C 1
ATOM 2528 O O . VAL A 1 337 ? -0.090 -2.918 23.193 1.00 67.31 337 VAL A O 1
ATOM 2531 N N . THR A 1 338 ? -1.545 -2.459 24.833 1.00 57.28 338 THR A N 1
ATOM 2532 C CA . THR A 1 338 ? -2.765 -2.831 24.097 1.00 57.28 338 THR A CA 1
ATOM 2533 C C . THR A 1 338 ? -3.537 -1.619 23.579 1.00 57.28 338 THR A C 1
ATOM 2535 O O . THR A 1 338 ? -4.756 -1.686 23.467 1.00 57.28 338 THR A O 1
ATOM 2538 N N . SER A 1 339 ? -2.869 -0.503 23.279 1.00 45.62 339 SER A N 1
ATOM 2539 C CA . SER A 1 339 ? -3.520 0.715 22.763 1.00 45.62 339 SER A CA 1
ATOM 2540 C C . SER A 1 339 ? -4.293 0.470 21.458 1.00 45.62 339 SER A C 1
ATOM 2542 O O . SER A 1 339 ? -5.309 1.112 21.231 1.00 45.62 339 SER A O 1
ATOM 2544 N N . ALA A 1 340 ? -3.880 -0.518 20.654 1.00 46.72 340 ALA A N 1
ATOM 2545 C CA . ALA A 1 340 ? -4.600 -0.999 19.468 1.00 46.72 340 ALA A CA 1
ATOM 2546 C C . ALA A 1 340 ? -5.678 -2.073 19.769 1.00 46.72 340 ALA A C 1
ATOM 2548 O O . ALA A 1 340 ? -6.221 -2.689 18.856 1.00 46.72 340 ALA A O 1
ATOM 2549 N N . GLY A 1 341 ? -5.956 -2.371 21.042 1.00 62.03 341 GLY A N 1
ATOM 2550 C CA . GLY A 1 341 ? -6.865 -3.441 21.477 1.00 62.03 341 GLY A CA 1
ATOM 2551 C C . GLY A 1 341 ? -6.248 -4.847 21.496 1.00 62.03 341 GLY A C 1
ATOM 2552 O O . GLY A 1 341 ? -6.915 -5.811 21.870 1.00 62.03 341 GLY A O 1
ATOM 2553 N N . PHE A 1 342 ? -4.975 -4.996 21.115 1.00 77.69 342 PHE A N 1
ATOM 2554 C CA . PHE A 1 342 ? -4.238 -6.263 21.143 1.00 77.69 342 PHE A CA 1
ATOM 2555 C C . PHE A 1 342 ? -2.719 -6.046 21.216 1.00 77.69 342 PHE A C 1
ATOM 2557 O O . PHE A 1 342 ? -2.237 -4.932 21.031 1.00 77.69 342 PHE A O 1
ATOM 2564 N N . ARG A 1 343 ? -1.976 -7.122 21.513 1.00 85.06 343 ARG A N 1
ATOM 2565 C CA . ARG A 1 343 ? -0.504 -7.163 21.543 1.00 85.06 343 ARG A CA 1
ATOM 2566 C C . ARG A 1 343 ? 0.026 -8.386 20.795 1.00 85.06 343 ARG A C 1
ATOM 2568 O O . ARG A 1 343 ? -0.686 -9.384 20.645 1.00 85.06 343 ARG A O 1
ATOM 2575 N N . GLY A 1 344 ? 1.291 -8.335 20.415 1.00 85.62 344 GLY A N 1
ATOM 2576 C CA . GLY A 1 344 ? 1.980 -9.378 19.660 1.00 85.62 344 GLY A CA 1
ATOM 2577 C C . GLY A 1 344 ? 3.449 -9.014 19.472 1.00 85.62 344 GLY A C 1
ATOM 2578 O O . GLY A 1 344 ? 3.836 -7.900 19.808 1.00 85.62 344 GLY A O 1
ATOM 2579 N N . SER A 1 345 ? 4.270 -9.952 19.016 1.00 88.31 345 SER A N 1
ATOM 2580 C CA . SER A 1 345 ? 5.716 -9.743 18.889 1.00 88.31 345 SER A CA 1
ATOM 2581 C C . SER A 1 345 ? 6.342 -10.512 17.722 1.00 88.31 345 SER A C 1
ATOM 2583 O O . SER A 1 345 ? 7.509 -10.903 17.806 1.00 88.31 345 SER A O 1
ATOM 2585 N N . SER A 1 346 ? 5.544 -10.874 16.709 1.00 91.94 346 SER A N 1
ATOM 2586 C CA . SER A 1 346 ? 6.067 -11.436 15.462 1.00 91.94 346 SER A CA 1
ATOM 2587 C C . SER A 1 346 ? 5.022 -11.439 14.341 1.00 91.94 346 SER A C 1
ATOM 2589 O O . SER A 1 346 ? 4.289 -12.419 14.161 1.00 91.94 346 SER A O 1
ATOM 2591 N N . ALA A 1 347 ? 4.999 -10.380 13.534 1.00 93.56 347 ALA A N 1
ATOM 2592 C CA . ALA A 1 347 ? 4.212 -10.299 12.306 1.00 93.56 347 ALA A CA 1
ATOM 2593 C C . ALA A 1 347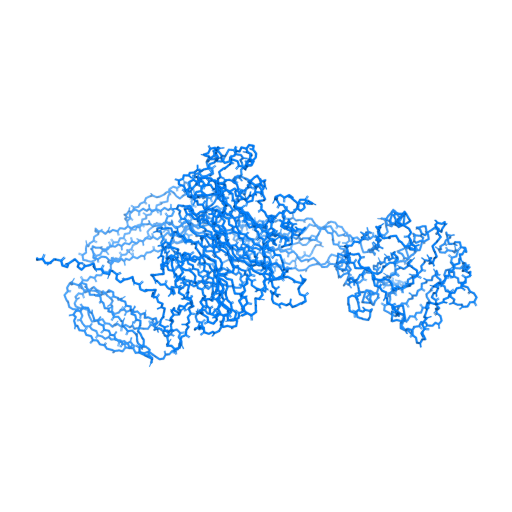 ? 4.679 -11.364 11.288 1.00 93.56 347 ALA A C 1
ATOM 2595 O O . ALA A 1 347 ? 5.803 -11.320 10.789 1.00 93.56 347 ALA A O 1
ATOM 2596 N N . SER A 1 348 ? 3.836 -12.351 10.967 1.00 91.06 348 SER A N 1
ATOM 2597 C CA . SER A 1 348 ? 4.298 -13.596 10.308 1.00 91.06 348 SER A CA 1
ATOM 2598 C C . SER A 1 348 ? 3.509 -14.039 9.076 1.00 91.06 348 SER A C 1
ATOM 2600 O O . SER A 1 348 ? 3.809 -15.077 8.484 1.00 91.06 348 SER A O 1
ATOM 2602 N N . GLY A 1 349 ? 2.518 -13.263 8.652 1.00 89.81 349 GLY A N 1
ATOM 2603 C CA . GLY A 1 349 ? 1.701 -13.578 7.488 1.00 89.81 349 GLY A CA 1
ATOM 2604 C C . GLY A 1 349 ? 0.527 -12.630 7.366 1.00 89.81 349 GLY A C 1
ATOM 2605 O O . GLY A 1 349 ? -0.021 -12.200 8.378 1.00 89.81 349 GLY A O 1
ATOM 2606 N N . LEU A 1 350 ? 0.148 -12.315 6.132 1.00 96.19 350 LEU A N 1
ATOM 2607 C CA . LEU A 1 350 ? -1.017 -11.494 5.847 1.00 96.19 350 LEU A CA 1
ATOM 2608 C C . LEU A 1 350 ? -1.617 -11.839 4.487 1.00 96.19 350 LEU A C 1
ATOM 2610 O O . LEU A 1 350 ? -0.916 -12.335 3.605 1.00 96.19 350 LEU A O 1
ATOM 2614 N N . CYS A 1 351 ? -2.909 -11.576 4.321 1.00 95.50 351 CYS A N 1
ATOM 2615 C CA . CYS A 1 351 ? -3.621 -11.769 3.067 1.00 95.50 351 CYS A CA 1
ATOM 2616 C C . CYS A 1 351 ? -4.904 -10.930 3.044 1.00 95.50 351 CYS A C 1
ATOM 2618 O O . CYS A 1 351 ? -5.676 -10.948 4.004 1.00 95.50 351 CYS A O 1
ATOM 2620 N N . LEU A 1 352 ? -5.140 -10.195 1.958 1.00 93.38 352 LEU A N 1
ATOM 2621 C CA . LEU A 1 352 ? -6.401 -9.487 1.753 1.00 93.38 352 LEU A CA 1
ATOM 2622 C C . LEU A 1 352 ? -7.472 -10.491 1.319 1.00 93.38 352 LEU A C 1
ATOM 2624 O O . LEU A 1 352 ? -7.314 -11.136 0.285 1.00 93.38 352 LEU A O 1
ATOM 2628 N N . TYR A 1 353 ? -8.563 -10.605 2.076 1.00 94.25 353 TYR A N 1
ATOM 2629 C CA . TYR A 1 353 ? -9.652 -11.511 1.726 1.00 94.25 353 TYR A CA 1
ATOM 2630 C C . TYR A 1 353 ? -10.646 -10.838 0.768 1.00 94.25 353 TYR A C 1
ATOM 2632 O O . TYR A 1 353 ? -11.344 -9.886 1.121 1.00 94.25 353 TYR A O 1
ATOM 2640 N N . ARG A 1 354 ? -10.736 -11.366 -0.453 1.00 91.62 354 ARG A N 1
ATOM 2641 C CA . ARG A 1 354 ? -11.557 -10.849 -1.563 1.00 91.62 354 ARG A CA 1
ATOM 2642 C C . ARG A 1 354 ? -12.795 -11.704 -1.837 1.00 91.62 354 ARG A C 1
ATOM 2644 O O . ARG A 1 354 ? -13.590 -11.394 -2.726 1.00 91.62 354 ARG A O 1
ATOM 2651 N N . GLY A 1 355 ? -12.953 -12.802 -1.104 1.00 88.38 355 GLY A N 1
ATOM 2652 C CA . GLY A 1 355 ? -14.070 -13.721 -1.261 1.00 88.38 355 GLY A CA 1
ATOM 2653 C C . GLY A 1 355 ? -15.400 -13.185 -0.729 1.00 88.38 355 GLY A C 1
ATOM 2654 O O . GLY A 1 355 ? -15.476 -12.245 0.056 1.00 88.38 355 GLY A O 1
ATOM 2655 N N . GLN A 1 356 ? -16.480 -13.862 -1.119 1.00 88.06 356 GLN A N 1
ATOM 2656 C CA . GLN A 1 356 ? -17.848 -13.586 -0.653 1.00 88.06 356 GLN A CA 1
ATOM 2657 C C . GLN A 1 356 ? -18.410 -14.709 0.237 1.00 88.06 356 GLN A C 1
ATOM 2659 O O . GLN A 1 356 ? -19.539 -14.616 0.709 1.00 88.06 356 GLN A O 1
ATOM 2664 N N . ARG A 1 357 ? -17.645 -15.792 0.448 1.00 85.94 357 ARG A N 1
ATOM 2665 C CA . ARG A 1 357 ? -18.086 -16.984 1.196 1.00 85.94 357 ARG A CA 1
ATOM 2666 C C . ARG A 1 357 ? -18.124 -16.770 2.700 1.00 85.94 357 ARG A C 1
ATOM 2668 O O . ARG A 1 357 ? -18.983 -17.329 3.368 1.00 85.94 357 ARG A O 1
ATOM 2675 N N . TYR A 1 358 ? -17.188 -15.991 3.223 1.00 91.88 358 TYR A N 1
ATOM 2676 C CA . TYR A 1 358 ? -17.194 -15.585 4.618 1.00 91.88 358 TYR A CA 1
ATOM 2677 C C . TYR A 1 358 ? -18.335 -14.588 4.871 1.00 91.88 358 TYR A C 1
ATOM 2679 O O . TYR A 1 358 ? -18.757 -13.880 3.940 1.00 91.88 358 TYR A O 1
ATOM 2687 N N . PRO A 1 359 ? -18.818 -14.509 6.120 1.00 85.94 359 PRO A N 1
ATOM 2688 C CA . PRO A 1 359 ? -19.778 -13.495 6.530 1.00 85.94 359 PRO A CA 1
ATOM 2689 C C . PRO A 1 359 ? -19.348 -12.075 6.157 1.00 85.94 359 PRO A C 1
ATOM 2691 O O . PRO A 1 359 ? -18.151 -11.788 6.068 1.00 85.94 359 PRO A O 1
ATOM 2694 N N . GLU A 1 360 ? -20.329 -11.193 5.953 1.00 85.50 360 GLU A N 1
ATOM 2695 C CA . GLU A 1 360 ? -20.129 -9.821 5.462 1.00 85.50 360 GLU A CA 1
ATOM 2696 C C . GLU A 1 360 ? -19.082 -9.048 6.265 1.00 85.50 360 GLU A C 1
ATOM 2698 O O . G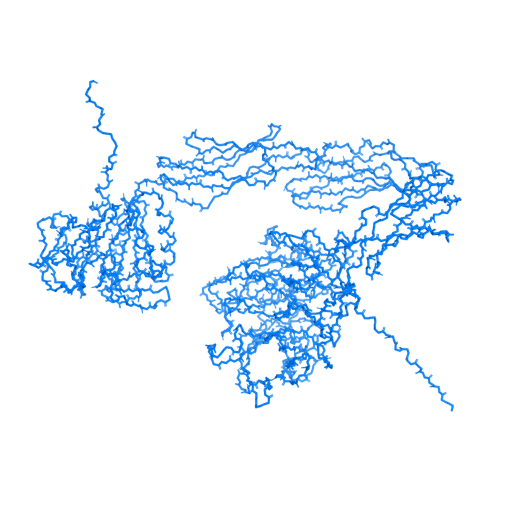LU A 1 360 ? -18.209 -8.419 5.674 1.00 85.50 360 GLU A O 1
ATOM 2703 N N . VAL A 1 361 ? -19.080 -9.218 7.590 1.00 82.75 361 VAL A N 1
ATOM 2704 C CA . VAL A 1 361 ? -18.128 -8.573 8.502 1.00 82.75 361 VAL A CA 1
ATOM 2705 C C . VAL A 1 361 ? -16.656 -8.852 8.166 1.00 82.75 361 VAL A C 1
ATOM 2707 O O . VAL A 1 361 ? -15.804 -8.039 8.497 1.00 82.75 361 VAL A O 1
ATOM 2710 N N . TYR A 1 362 ? -16.324 -9.959 7.496 1.00 91.31 362 TYR A N 1
ATOM 2711 C CA . TYR A 1 362 ? -14.944 -10.309 7.139 1.00 91.31 362 TYR A CA 1
ATOM 2712 C C . TYR A 1 362 ? -14.563 -9.967 5.696 1.00 91.31 362 TYR A C 1
ATOM 2714 O O . TYR A 1 362 ? -13.392 -10.087 5.331 1.00 91.31 362 TYR A O 1
ATOM 2722 N N . ARG A 1 363 ? -15.523 -9.575 4.854 1.00 90.44 363 ARG A N 1
ATOM 2723 C CA . ARG A 1 363 ? -15.287 -9.329 3.425 1.00 90.44 363 ARG A CA 1
ATOM 2724 C C . ARG A 1 363 ? -14.453 -8.066 3.230 1.00 90.44 363 ARG A C 1
ATOM 2726 O O . ARG A 1 363 ? -14.691 -7.063 3.888 1.00 90.44 363 ARG A O 1
ATOM 2733 N N . GLY A 1 364 ? -13.463 -8.125 2.337 1.00 90.50 364 GLY A N 1
ATOM 2734 C CA . GLY A 1 364 ? -12.584 -6.990 2.037 1.00 90.50 364 GLY A CA 1
ATOM 2735 C C . GLY A 1 364 ? -11.571 -6.647 3.134 1.00 90.50 364 GLY A C 1
ATOM 2736 O O . GLY A 1 364 ? -10.819 -5.692 2.974 1.00 90.50 364 GLY A O 1
ATOM 2737 N N . ARG A 1 365 ? -11.516 -7.409 4.236 1.00 94.19 365 ARG A N 1
ATOM 2738 C CA . ARG A 1 365 ? -10.570 -7.164 5.330 1.00 94.19 365 ARG A CA 1
ATOM 2739 C C . ARG A 1 365 ? -9.195 -7.763 5.053 1.00 94.19 365 ARG A C 1
ATOM 2741 O O . ARG A 1 365 ? -9.064 -8.830 4.444 1.00 94.19 365 ARG A O 1
ATOM 2748 N N . LEU A 1 366 ? -8.164 -7.101 5.569 1.00 96.31 366 LEU A N 1
ATOM 2749 C CA . LEU A 1 366 ? -6.800 -7.610 5.605 1.00 96.31 366 LEU A CA 1
ATOM 2750 C C . LEU A 1 366 ? -6.635 -8.554 6.798 1.00 96.31 366 LEU A C 1
ATOM 2752 O O . LEU A 1 366 ? -6.703 -8.131 7.950 1.00 96.31 366 LEU A O 1
ATOM 2756 N N . PHE A 1 367 ? -6.397 -9.833 6.528 1.00 97.62 367 PHE A N 1
ATOM 2757 C CA . PHE A 1 367 ? -6.095 -10.823 7.554 1.00 97.62 367 PHE A CA 1
ATOM 2758 C C . PHE A 1 367 ? -4.602 -10.857 7.844 1.00 97.62 367 PHE A C 1
ATOM 2760 O O . PHE A 1 367 ? -3.810 -10.821 6.906 1.00 97.62 367 PHE A O 1
ATOM 2767 N N . PHE A 1 368 ? -4.211 -10.963 9.114 1.00 96.50 368 PHE A N 1
ATOM 2768 C CA . PHE A 1 368 ? -2.803 -10.992 9.514 1.00 96.50 368 PHE A CA 1
ATOM 2769 C C . PHE A 1 368 ? -2.554 -11.784 10.804 1.00 96.50 368 PHE A C 1
ATOM 2771 O O . PHE A 1 368 ? -3.419 -11.888 11.680 1.00 96.50 368 PHE A O 1
ATOM 2778 N N . PHE A 1 369 ? -1.357 -12.363 10.897 1.00 94.25 369 PHE A N 1
ATOM 2779 C CA . PHE A 1 369 ? -0.924 -13.246 11.975 1.00 94.25 369 PHE A CA 1
ATOM 2780 C C . PHE A 1 369 ? 0.102 -12.610 12.901 1.00 94.25 369 PHE A C 1
ATOM 2782 O O . PHE A 1 369 ? 1.022 -11.927 12.445 1.00 94.25 369 PHE A O 1
ATOM 2789 N N . ASP A 1 370 ? 0.050 -13.034 14.164 1.00 93.69 370 ASP A N 1
ATOM 2790 C CA . ASP A 1 370 ? 1.201 -12.974 15.058 1.00 93.69 370 ASP A CA 1
ATOM 2791 C C . ASP A 1 370 ? 1.666 -14.378 15.473 1.00 93.69 370 ASP A C 1
ATOM 2793 O O . ASP A 1 370 ? 0.913 -15.160 16.067 1.00 93.69 370 ASP A O 1
ATOM 2797 N N . TYR A 1 371 ? 2.924 -14.705 15.166 1.00 92.12 371 TYR A N 1
ATOM 2798 C CA . TYR A 1 371 ? 3.500 -16.028 15.415 1.00 92.12 371 TYR A CA 1
ATOM 2799 C C . TYR A 1 371 ? 3.652 -16.314 16.913 1.00 92.12 371 TYR A C 1
ATOM 2801 O O . TYR A 1 371 ? 3.396 -17.437 17.365 1.00 92.12 371 TYR A O 1
ATOM 2809 N N . VAL A 1 372 ? 4.066 -15.313 17.697 1.00 89.12 372 VAL A N 1
ATOM 2810 C CA . VAL A 1 372 ? 4.304 -15.460 19.142 1.00 89.12 372 VAL A CA 1
ATOM 2811 C C . VAL A 1 372 ? 2.994 -15.337 19.917 1.00 89.12 372 VAL A C 1
ATOM 2813 O O . VAL A 1 372 ? 2.743 -16.128 20.828 1.00 89.12 372 VAL A O 1
ATOM 2816 N N . GLY A 1 373 ? 2.147 -14.389 19.518 1.00 88.06 373 GLY A N 1
ATOM 2817 C CA . GLY A 1 373 ? 0.815 -14.135 20.054 1.00 88.06 373 GLY A CA 1
ATOM 2818 C C . GLY A 1 373 ? -0.184 -15.252 19.760 1.00 88.06 373 GLY A C 1
ATOM 2819 O O . GLY A 1 373 ? -1.121 -15.427 20.533 1.00 88.06 373 GLY A O 1
ATOM 2820 N N . ARG A 1 374 ? 0.060 -16.065 18.720 1.00 91.88 374 ARG A N 1
ATOM 2821 C CA . ARG A 1 374 ? -0.759 -17.229 18.328 1.00 91.88 374 ARG A CA 1
ATOM 2822 C C . ARG A 1 374 ? -2.194 -16.864 17.967 1.00 91.88 374 ARG A C 1
ATOM 2824 O O . ARG A 1 374 ? -3.127 -17.598 18.304 1.00 91.88 374 ARG A O 1
ATOM 2831 N N . TRP A 1 375 ? -2.361 -15.760 17.258 1.00 92.88 375 TRP A N 1
ATOM 2832 C CA . TRP A 1 375 ? -3.668 -15.277 16.839 1.00 92.88 375 TRP A CA 1
ATOM 2833 C C . TRP A 1 375 ? -3.683 -14.860 15.369 1.00 92.88 375 TRP A C 1
ATOM 2835 O O . TRP A 1 375 ? -2.641 -14.613 14.758 1.00 92.88 375 TRP A O 1
ATOM 2845 N N . LEU A 1 376 ? -4.895 -14.788 14.824 1.00 95.81 376 LEU A N 1
ATOM 2846 C CA . LEU A 1 376 ? -5.249 -14.238 13.519 1.00 95.81 376 LEU A CA 1
ATOM 2847 C C . LEU A 1 376 ? -6.267 -13.122 13.728 1.00 95.81 376 LEU A C 1
ATOM 2849 O O . LEU A 1 376 ? -7.254 -13.307 14.447 1.00 95.81 376 LEU A O 1
ATOM 2853 N N . ARG A 1 377 ? -6.042 -11.980 13.086 1.00 94.38 377 ARG A N 1
ATOM 2854 C CA . ARG A 1 377 ? -6.928 -10.811 13.140 1.00 94.38 377 ARG A CA 1
ATOM 2855 C C . ARG A 1 377 ? -7.294 -10.339 11.742 1.00 94.38 377 ARG A C 1
ATOM 2857 O O . ARG A 1 377 ? -6.612 -10.686 10.781 1.00 94.38 377 ARG A O 1
ATOM 2864 N N . ALA A 1 378 ? -8.374 -9.567 11.648 1.00 95.06 378 ALA A N 1
ATOM 2865 C CA . ALA A 1 378 ? -8.885 -9.005 10.402 1.00 95.06 378 ALA A CA 1
ATOM 2866 C C . ALA A 1 378 ? -9.075 -7.485 10.534 1.00 95.06 378 ALA A C 1
ATOM 2868 O O . ALA A 1 378 ? -9.936 -7.026 11.289 1.00 95.06 378 ALA A O 1
ATOM 2869 N N . ALA A 1 379 ? -8.276 -6.713 9.800 1.00 92.56 379 ALA A N 1
ATOM 2870 C CA . ALA A 1 379 ? -8.343 -5.256 9.749 1.00 92.56 379 ALA A CA 1
ATOM 2871 C C . ALA A 1 379 ? -9.261 -4.783 8.613 1.00 92.56 379 ALA A C 1
ATOM 2873 O O . ALA A 1 379 ? -9.146 -5.242 7.479 1.00 92.56 379 ALA A O 1
ATOM 2874 N N . GLU A 1 380 ? -10.170 -3.867 8.921 1.00 88.88 380 GLU A N 1
ATOM 2875 C CA . GLU A 1 380 ? -10.913 -3.090 7.929 1.00 88.88 380 GLU A CA 1
ATOM 2876 C C . GLU A 1 380 ? -10.081 -1.913 7.473 1.00 88.88 380 GLU A C 1
ATOM 2878 O O . GLU A 1 380 ? -9.481 -1.226 8.299 1.00 88.88 380 GLU A O 1
ATOM 2883 N N . LEU A 1 381 ? -10.063 -1.707 6.163 1.00 86.12 381 LEU A N 1
ATOM 2884 C CA . LEU A 1 381 ? -9.332 -0.638 5.511 1.00 86.12 381 LEU A CA 1
ATOM 2885 C C . LEU A 1 381 ? -10.334 0.288 4.821 1.00 86.12 381 LEU A C 1
ATOM 2887 O O . LEU A 1 381 ? -11.317 -0.196 4.257 1.00 86.12 381 LEU A O 1
ATOM 2891 N N . ASP A 1 382 ? -10.083 1.592 4.853 1.00 82.38 382 ASP A N 1
ATOM 2892 C CA . ASP A 1 382 ? -10.808 2.543 4.010 1.00 82.38 382 ASP A CA 1
ATOM 2893 C C . ASP A 1 382 ? -10.261 2.574 2.569 1.00 82.38 382 ASP A C 1
ATOM 2895 O O . ASP A 1 382 ? -9.357 1.818 2.198 1.00 82.38 382 ASP A O 1
ATOM 2899 N N . GLU A 1 383 ? -10.813 3.461 1.737 1.00 80.94 383 GLU A N 1
ATOM 2900 C CA . GLU A 1 383 ? -10.406 3.635 0.334 1.00 80.94 383 GLU A CA 1
ATOM 2901 C C . GLU A 1 383 ? -8.943 4.095 0.172 1.00 80.94 383 GLU A C 1
ATOM 2903 O O . GLU A 1 383 ? -8.354 3.897 -0.890 1.00 80.94 383 GLU A O 1
ATOM 2908 N N . SER A 1 384 ? -8.343 4.652 1.229 1.00 77.44 384 SER A N 1
ATOM 2909 C CA . SER A 1 384 ? -6.940 5.084 1.297 1.00 77.44 384 SER A CA 1
ATOM 2910 C C . SER A 1 384 ? -6.041 4.055 1.999 1.00 77.44 384 SER A C 1
ATOM 2912 O O . SER A 1 384 ? -4.901 4.361 2.361 1.00 77.44 384 SER A O 1
ATOM 2914 N N . PHE A 1 385 ? -6.542 2.833 2.207 1.00 82.81 385 PHE A N 1
ATOM 2915 C CA . PHE A 1 385 ? -5.867 1.732 2.898 1.00 82.81 385 PHE A CA 1
ATOM 2916 C C . PHE A 1 385 ? -5.477 2.025 4.355 1.00 82.81 385 PHE A C 1
ATOM 2918 O O . PHE A 1 385 ? -4.582 1.368 4.893 1.00 82.81 385 PHE A O 1
ATOM 2925 N N . GLN A 1 386 ? -6.149 2.974 5.012 1.00 82.50 386 GLN A N 1
ATOM 2926 C CA . GLN A 1 386 ? -5.971 3.226 6.442 1.00 82.50 386 GLN A CA 1
ATOM 2927 C C . GLN A 1 386 ? -6.857 2.298 7.267 1.00 82.50 386 GLN A C 1
ATOM 2929 O O . GLN A 1 386 ? -8.000 2.018 6.902 1.00 82.50 386 GLN A O 1
ATOM 2934 N N . VAL A 1 387 ? -6.333 1.821 8.397 1.00 83.25 387 VAL A N 1
ATOM 2935 C CA . VAL A 1 387 ? -7.053 0.889 9.271 1.00 83.25 387 VAL A CA 1
ATOM 2936 C C . VAL A 1 387 ? -8.162 1.604 10.041 1.00 83.25 387 VAL A C 1
ATOM 2938 O O . VAL A 1 387 ? -7.897 2.515 10.818 1.00 83.25 387 VAL A O 1
ATOM 2941 N N . GLN A 1 388 ? -9.396 1.127 9.879 1.00 84.56 388 GLN A N 1
ATOM 2942 C CA . GLN A 1 388 ? -10.587 1.649 10.559 1.00 84.56 388 GLN A CA 1
ATOM 2943 C C . GLN A 1 388 ? -10.936 0.849 11.819 1.00 84.56 388 GLN A C 1
ATOM 2945 O O . GLN A 1 388 ? -11.292 1.404 12.856 1.00 84.56 388 GLN A O 1
ATOM 2950 N N . SER A 1 389 ? -10.835 -0.479 11.746 1.00 81.19 389 SER A N 1
ATOM 2951 C CA . SER A 1 389 ? -11.142 -1.370 12.866 1.00 81.19 389 SER A CA 1
ATOM 2952 C C . SER A 1 389 ? -10.383 -2.688 12.747 1.00 81.19 389 SER A C 1
ATOM 2954 O O . SER A 1 389 ? -10.056 -3.129 11.645 1.00 81.19 389 SER A O 1
ATOM 2956 N N . VAL A 1 390 ? -10.121 -3.356 13.874 1.00 84.94 390 VAL A N 1
ATOM 2957 C CA . VAL A 1 390 ? -9.484 -4.681 13.896 1.00 84.94 390 VAL A CA 1
ATOM 2958 C C . VAL A 1 390 ? -10.331 -5.656 14.697 1.00 84.94 390 VAL A C 1
ATOM 2960 O O . VAL A 1 390 ? -10.619 -5.435 15.870 1.00 84.94 390 VAL A O 1
ATOM 2963 N N . LEU A 1 391 ? -10.679 -6.776 14.071 1.00 87.12 391 LEU A N 1
ATOM 2964 C CA . LEU A 1 391 ? -11.447 -7.849 14.690 1.00 87.12 391 LEU A CA 1
ATOM 2965 C C . LEU A 1 391 ? -10.544 -9.024 15.054 1.00 87.12 391 LEU A C 1
ATOM 2967 O O . LEU A 1 391 ? -9.650 -9.405 14.293 1.00 87.12 391 LEU A O 1
ATOM 2971 N N . ALA A 1 392 ? -10.814 -9.631 16.209 1.00 88.06 392 ALA A N 1
ATOM 2972 C CA . ALA A 1 392 ? -10.298 -10.958 16.515 1.00 88.06 392 ALA A CA 1
ATOM 2973 C C . ALA A 1 392 ? -10.939 -11.985 15.570 1.00 88.06 392 ALA A C 1
ATOM 2975 O O . ALA A 1 392 ? -12.135 -11.912 15.282 1.00 88.06 392 ALA A O 1
ATOM 2976 N N . PHE A 1 393 ? -10.143 -12.936 15.086 1.00 92.81 393 PHE A N 1
ATOM 2977 C CA . PHE A 1 393 ? -10.633 -14.020 14.240 1.00 92.81 393 PHE A CA 1
ATOM 2978 C C . PHE A 1 393 ? -10.225 -15.378 14.805 1.00 92.81 393 PHE A C 1
ATOM 2980 O O . PHE A 1 393 ? -11.078 -16.168 15.188 1.00 92.81 393 PHE A O 1
ATOM 2987 N N . GLY A 1 394 ? -8.924 -15.654 14.880 1.00 92.12 394 GLY A N 1
ATOM 2988 C CA . GLY A 1 394 ? -8.399 -16.933 15.344 1.00 92.12 394 GLY A CA 1
ATOM 2989 C C . GLY A 1 394 ? -7.551 -16.775 16.595 1.00 92.12 394 GLY A C 1
ATOM 2990 O O . GLY A 1 394 ? -6.734 -15.867 16.667 1.00 92.12 394 GLY A O 1
ATOM 2991 N N . GLU A 1 395 ? -7.690 -17.695 17.541 1.00 91.62 395 GLU A N 1
ATOM 2992 C CA . GLU A 1 395 ? -6.877 -17.782 18.758 1.00 91.62 395 GLU A CA 1
ATOM 2993 C C . GLU A 1 395 ? -6.241 -19.178 18.867 1.00 91.62 395 GLU A C 1
ATOM 2995 O O . GLU A 1 395 ? -6.689 -20.143 18.241 1.00 91.62 395 GLU A O 1
ATOM 3000 N N . ASN A 1 396 ? -5.177 -19.316 19.663 1.00 89.62 396 ASN A N 1
ATOM 3001 C CA . ASN A 1 396 ? -4.411 -20.565 19.813 1.00 89.62 396 ASN A CA 1
ATOM 3002 C C . ASN A 1 396 ? -3.855 -21.137 18.490 1.00 89.62 396 ASN A C 1
ATOM 3004 O O . ASN A 1 396 ? -3.630 -22.345 18.359 1.00 89.62 396 ASN A O 1
ATOM 3008 N N . MET A 1 397 ? -3.591 -20.281 17.506 1.00 89.38 397 MET A N 1
ATOM 3009 C CA . MET A 1 397 ? -2.992 -20.674 16.234 1.00 89.38 397 MET A CA 1
ATOM 3010 C C . MET A 1 397 ? -1.493 -20.913 16.425 1.00 89.38 397 MET A C 1
ATOM 3012 O O . MET A 1 397 ? -0.708 -19.989 16.613 1.00 89.38 397 MET A O 1
ATOM 3016 N N . LEU A 1 398 ? -1.076 -22.179 16.443 1.00 86.00 398 LEU A N 1
ATOM 3017 C CA . LEU A 1 398 ? 0.308 -22.543 16.745 1.00 86.00 398 LEU A CA 1
ATOM 3018 C C . LEU A 1 398 ? 1.236 -22.238 15.562 1.00 86.00 398 LEU A C 1
ATOM 3020 O O . LEU A 1 398 ? 1.172 -22.908 14.535 1.00 86.00 398 LEU A O 1
ATOM 3024 N N . GLY A 1 399 ? 2.111 -21.247 15.738 1.00 86.81 399 GLY A N 1
ATOM 3025 C CA . GLY A 1 399 ? 3.203 -20.915 14.822 1.00 86.81 399 GLY A CA 1
ATOM 3026 C C . GLY A 1 399 ? 2.794 -20.678 13.362 1.00 86.81 399 GLY A C 1
ATOM 3027 O O . GLY A 1 399 ? 3.376 -21.331 12.495 1.00 86.81 399 GLY A O 1
ATOM 3028 N N . PRO A 1 400 ? 1.785 -19.835 13.067 1.00 91.44 400 PRO A N 1
ATOM 3029 C CA . PRO A 1 400 ? 1.424 -19.472 11.696 1.00 91.44 400 PRO A CA 1
ATOM 3030 C C . PRO A 1 400 ? 2.586 -18.774 10.983 1.00 91.44 400 PRO A C 1
ATOM 3032 O O . PRO A 1 400 ? 3.281 -17.963 11.582 1.00 91.44 400 PRO A O 1
ATOM 3035 N N . VAL A 1 401 ? 2.830 -19.129 9.722 1.00 92.94 401 VAL A N 1
ATOM 3036 C CA . VAL A 1 401 ? 4.003 -18.661 8.955 1.00 92.94 401 VAL A CA 1
ATOM 3037 C C . VAL A 1 401 ? 3.711 -18.354 7.486 1.00 92.94 401 VAL A C 1
ATOM 3039 O O . VAL A 1 401 ? 4.594 -17.875 6.783 1.00 92.94 401 VAL A O 1
ATOM 3042 N N . ASP A 1 402 ? 2.516 -18.654 6.976 1.00 95.56 402 ASP A N 1
ATOM 3043 C CA . ASP A 1 402 ? 2.082 -18.232 5.638 1.00 95.56 402 ASP A CA 1
ATOM 3044 C C . ASP A 1 402 ? 0.555 -18.165 5.581 1.00 95.56 402 ASP A C 1
ATOM 3046 O O . ASP A 1 402 ? -0.118 -18.947 6.259 1.00 95.56 402 ASP A O 1
ATOM 3050 N N . LEU A 1 403 ? 0.026 -17.252 4.768 1.00 96.62 403 LEU A N 1
ATOM 3051 C CA . LEU A 1 403 ? -1.404 -17.054 4.536 1.00 96.62 403 LEU A CA 1
ATOM 3052 C C . LEU A 1 403 ? -1.623 -16.702 3.066 1.00 96.62 403 LEU A C 1
ATOM 3054 O O . LEU A 1 403 ? -1.054 -15.733 2.571 1.00 96.62 403 LEU A O 1
ATOM 3058 N N . VAL A 1 404 ? -2.446 -17.477 2.366 1.00 95.06 404 VAL A N 1
ATOM 3059 C CA . VAL A 1 404 ? -2.769 -17.249 0.951 1.00 95.06 404 VAL A CA 1
ATOM 3060 C C . VAL A 1 404 ? -4.251 -17.502 0.685 1.00 95.06 404 VAL A C 1
ATOM 3062 O O . VAL A 1 404 ? -4.879 -18.301 1.376 1.00 95.06 404 VAL A O 1
ATOM 3065 N N . GLU A 1 405 ? -4.811 -16.867 -0.341 1.00 94.44 405 GLU A N 1
ATOM 3066 C CA . GLU A 1 405 ? -6.137 -17.218 -0.860 1.00 94.44 405 GLU A CA 1
ATOM 3067 C C . GLU A 1 405 ? -6.051 -18.432 -1.790 1.00 94.44 405 GLU A C 1
ATOM 3069 O O . GLU A 1 405 ? -5.184 -18.511 -2.666 1.00 94.44 405 GLU A O 1
ATOM 3074 N N . GLN A 1 406 ? -6.994 -19.360 -1.648 1.00 93.44 406 GLN A N 1
ATOM 3075 C CA . GLN A 1 406 ? -7.204 -20.411 -2.635 1.00 93.44 406 GLN A CA 1
ATOM 3076 C C . GLN A 1 406 ? -7.913 -19.851 -3.882 1.00 93.44 406 GLN A C 1
ATOM 3078 O O . GLN A 1 406 ? -8.987 -19.259 -3.751 1.00 93.44 406 GLN A O 1
ATOM 3083 N N . PRO A 1 407 ? -7.404 -20.090 -5.106 1.00 90.44 407 PRO A N 1
ATOM 3084 C CA . PRO A 1 407 ? -8.115 -19.729 -6.328 1.00 90.44 407 PRO A CA 1
ATOM 3085 C C . PRO A 1 407 ? -9.522 -20.339 -6.395 1.00 90.44 407 PRO A C 1
ATOM 3087 O O . PRO A 1 407 ? -9.756 -21.466 -5.953 1.00 90.44 407 PRO A O 1
ATOM 3090 N N . GLY A 1 408 ? -10.467 -19.589 -6.959 1.00 87.44 408 GLY A N 1
ATOM 3091 C CA . GLY A 1 408 ? -11.865 -20.000 -7.093 1.00 87.44 408 GLY A CA 1
ATOM 3092 C C . GLY A 1 408 ? -12.678 -19.747 -5.828 1.00 87.44 408 GLY A C 1
ATOM 3093 O O . GLY A 1 408 ? -13.551 -18.881 -5.816 1.00 87.44 408 GLY A O 1
ATOM 3094 N N . THR A 1 409 ? -12.406 -20.481 -4.745 1.00 85.88 409 THR A N 1
ATOM 3095 C CA . THR A 1 409 ? -13.189 -20.331 -3.504 1.00 85.88 409 THR A CA 1
ATOM 3096 C C . THR A 1 409 ? -12.861 -19.058 -2.736 1.00 85.88 409 THR A C 1
ATOM 3098 O O . THR A 1 409 ? -13.741 -18.538 -2.051 1.00 85.88 409 THR A O 1
ATOM 3101 N N . LEU A 1 410 ? -11.622 -18.572 -2.872 1.00 93.38 410 LEU A N 1
ATOM 3102 C CA . LEU A 1 410 ? -11.029 -17.474 -2.106 1.00 93.38 410 LEU A CA 1
ATOM 3103 C C . LEU A 1 410 ? -10.988 -17.731 -0.593 1.00 93.38 410 LEU A C 1
ATOM 3105 O O . LEU A 1 410 ? -10.720 -16.819 0.177 1.00 93.38 410 LEU A O 1
ATOM 3109 N N . ASP A 1 411 ? -11.198 -18.980 -0.163 1.00 94.50 411 ASP A N 1
ATOM 3110 C CA . ASP A 1 411 ? -10.975 -19.378 1.226 1.00 94.50 411 ASP A CA 1
ATOM 3111 C C . ASP A 1 411 ? -9.497 -19.147 1.584 1.00 94.50 411 ASP A C 1
ATOM 3113 O O . ASP A 1 411 ? -8.594 -19.435 0.789 1.00 94.50 411 ASP A O 1
ATOM 3117 N N . LEU A 1 412 ? -9.245 -18.655 2.794 1.00 97.38 412 LEU A N 1
ATOM 3118 C CA . LEU A 1 412 ? -7.890 -18.448 3.294 1.00 97.38 412 LEU A CA 1
ATOM 3119 C C . LEU A 1 412 ? -7.262 -19.787 3.681 1.00 97.38 412 LEU A C 1
ATOM 3121 O O . LEU A 1 412 ? -7.866 -20.601 4.381 1.00 97.38 412 LEU A O 1
ATOM 3125 N N . VAL A 1 413 ? -6.020 -20.002 3.268 1.00 97.56 413 VAL A N 1
ATOM 3126 C CA . VAL A 1 413 ? -5.240 -21.204 3.557 1.00 97.56 413 VAL A CA 1
ATOM 3127 C C . VAL A 1 413 ? -3.950 -20.793 4.239 1.00 97.56 413 VAL A C 1
ATOM 3129 O O . VAL A 1 413 ? -3.226 -19.931 3.744 1.00 97.56 413 VAL A O 1
ATOM 3132 N N . TYR A 1 414 ? -3.660 -21.417 5.377 1.00 97.19 414 TYR A N 1
ATOM 3133 C CA . TYR A 1 414 ? -2.500 -21.081 6.189 1.00 97.19 414 TYR A CA 1
ATOM 3134 C C . TYR A 1 414 ? -1.566 -22.269 6.394 1.00 97.19 414 TYR A C 1
ATOM 3136 O O . TYR A 1 414 ? -1.995 -23.426 6.470 1.00 97.19 414 TYR A O 1
ATOM 3144 N N . ALA A 1 415 ? -0.274 -21.963 6.508 1.00 95.94 415 ALA A N 1
ATOM 3145 C CA . ALA A 1 415 ? 0.749 -22.889 6.974 1.00 95.94 415 ALA A CA 1
ATOM 3146 C C . ALA A 1 415 ? 1.138 -22.535 8.410 1.00 95.94 415 ALA A C 1
ATOM 3148 O O . ALA A 1 415 ? 1.314 -21.366 8.752 1.00 95.94 415 ALA A O 1
ATOM 3149 N N . SER A 1 416 ? 1.295 -23.559 9.242 1.00 93.38 416 SER A N 1
ATOM 3150 C CA . SER A 1 416 ? 1.619 -23.428 10.658 1.00 93.38 416 SER A CA 1
ATOM 3151 C C . SER A 1 416 ? 2.646 -24.473 11.079 1.00 93.38 416 SER A C 1
ATOM 3153 O O . SER A 1 416 ? 2.489 -25.680 10.850 1.00 93.38 416 SER A O 1
ATOM 3155 N N . LEU A 1 417 ? 3.697 -24.019 11.754 1.00 89.62 417 LEU A N 1
ATOM 3156 C CA . LEU A 1 417 ? 4.708 -24.887 12.331 1.00 89.62 417 LEU A CA 1
ATOM 3157 C C . LEU A 1 417 ? 4.153 -25.632 13.561 1.00 89.62 417 LEU A C 1
ATOM 3159 O O . LEU A 1 417 ? 3.415 -25.071 14.368 1.00 89.62 417 LEU A O 1
ATOM 3163 N N . PRO A 1 418 ? 4.530 -26.906 13.761 1.00 89.69 418 PRO A N 1
ATOM 3164 C CA . PRO A 1 418 ? 5.528 -27.639 12.986 1.00 89.69 418 PRO A CA 1
ATOM 3165 C C . PRO A 1 418 ? 4.974 -28.435 11.793 1.00 89.69 418 PRO A C 1
ATOM 3167 O O . PRO A 1 418 ? 5.784 -29.009 11.073 1.00 89.69 418 PRO A O 1
ATOM 3170 N N . ALA A 1 419 ? 3.656 -28.570 11.604 1.00 92.19 419 ALA A N 1
ATOM 3171 C CA . ALA A 1 419 ? 3.122 -29.638 10.742 1.00 92.19 419 ALA A CA 1
ATOM 3172 C C . ALA A 1 419 ? 1.718 -29.399 10.152 1.00 92.19 419 ALA A C 1
ATOM 3174 O O . ALA A 1 419 ? 1.059 -30.361 9.753 1.00 92.19 419 ALA A O 1
ATOM 3175 N N . THR A 1 420 ? 1.233 -28.160 10.107 1.00 93.31 420 THR A N 1
ATOM 3176 C CA . THR A 1 420 ? -0.142 -27.867 9.685 1.00 93.31 420 THR A CA 1
ATOM 3177 C C . THR A 1 420 ? -0.155 -27.092 8.375 1.00 93.31 420 THR A C 1
ATOM 3179 O O . THR A 1 420 ? 0.530 -26.084 8.241 1.00 93.31 420 THR A O 1
ATOM 3182 N N . VAL A 1 421 ? -0.982 -27.546 7.436 1.00 96.69 421 VAL A N 1
ATOM 3183 C CA . VAL A 1 421 ? -1.510 -26.737 6.334 1.00 96.69 421 VAL A CA 1
ATOM 3184 C C . VAL A 1 421 ? -3.019 -26.917 6.381 1.00 96.69 421 VAL A C 1
ATOM 3186 O O . VAL A 1 421 ? -3.487 -28.058 6.416 1.00 96.69 421 VAL A O 1
ATOM 3189 N N . ALA A 1 422 ? -3.777 -25.828 6.459 1.00 95.62 422 ALA A N 1
ATOM 3190 C CA . ALA A 1 422 ? -5.223 -25.910 6.613 1.00 95.62 422 ALA A CA 1
ATOM 3191 C C . ALA A 1 422 ? -5.950 -24.753 5.926 1.00 95.62 422 ALA A C 1
ATOM 3193 O O . ALA A 1 422 ? -5.442 -23.636 5.850 1.00 95.62 422 ALA A O 1
ATOM 3194 N N . ARG A 1 423 ? -7.154 -25.045 5.439 1.00 94.69 423 ARG A N 1
ATOM 3195 C CA . ARG A 1 423 ? -8.107 -24.101 4.860 1.00 94.69 423 ARG A CA 1
ATOM 3196 C C . ARG A 1 423 ? -9.079 -23.643 5.935 1.00 94.69 423 ARG A C 1
ATOM 3198 O O . ARG A 1 423 ? -9.717 -24.472 6.578 1.00 94.69 423 ARG A O 1
ATOM 3205 N N . LEU A 1 424 ? -9.227 -22.339 6.094 1.00 95.88 424 LEU A N 1
ATOM 3206 C CA . LEU A 1 424 ? -10.314 -21.746 6.854 1.00 95.88 424 LEU A CA 1
ATOM 3207 C C . LEU A 1 424 ? -11.565 -21.784 5.977 1.00 95.88 424 LEU A C 1
ATOM 3209 O O . LEU A 1 424 ? -11.594 -21.191 4.905 1.00 95.88 424 LEU A O 1
ATOM 3213 N N . ARG A 1 425 ? -12.584 -22.529 6.399 1.00 88.75 425 ARG A N 1
ATOM 3214 C CA . ARG A 1 425 ? -13.850 -22.630 5.674 1.00 88.75 425 ARG A CA 1
ATOM 3215 C C . ARG A 1 425 ? -14.991 -22.210 6.574 1.00 88.75 425 ARG A C 1
ATOM 3217 O O . ARG A 1 425 ? -15.108 -22.706 7.689 1.00 88.75 425 ARG A O 1
ATOM 3224 N N . TYR A 1 426 ? -15.854 -21.354 6.047 1.00 89.31 426 TYR A N 1
ATOM 3225 C CA . TYR A 1 426 ? -17.134 -21.052 6.662 1.00 89.31 426 TYR A CA 1
ATOM 3226 C C . TYR A 1 426 ? -18.185 -22.066 6.189 1.00 89.31 426 TYR A C 1
ATOM 3228 O O . TYR A 1 426 ? -18.419 -22.218 4.990 1.00 89.31 426 TYR A O 1
ATOM 3236 N N . LEU A 1 427 ? -18.776 -22.808 7.126 1.00 80.56 427 LEU A N 1
ATOM 3237 C CA . LEU A 1 427 ? -19.768 -23.857 6.870 1.00 80.56 427 LEU A CA 1
ATOM 3238 C C . LEU A 1 427 ? -21.217 -23.381 7.041 1.00 80.56 427 LEU A C 1
ATOM 3240 O O . LEU A 1 427 ? -22.127 -24.195 6.893 1.00 80.56 427 LEU A O 1
ATOM 3244 N N . GLY A 1 428 ? -21.440 -22.094 7.324 1.00 64.44 428 GLY A N 1
ATOM 3245 C CA . GLY A 1 428 ? -22.789 -21.539 7.456 1.00 64.44 428 GLY A CA 1
ATOM 3246 C C . GLY A 1 428 ? -23.490 -21.895 8.765 1.00 64.44 428 GLY A C 1
ATOM 3247 O O . GLY A 1 428 ? -24.692 -22.121 8.749 1.00 64.44 428 GLY A O 1
ATOM 3248 N N . ALA A 1 429 ? -22.748 -21.990 9.872 1.00 63.00 429 ALA A N 1
ATOM 3249 C CA . ALA A 1 429 ? -23.350 -21.689 11.170 1.00 63.00 429 ALA A CA 1
ATOM 3250 C C . ALA A 1 429 ? -23.088 -20.207 11.438 1.00 63.00 429 ALA A C 1
ATOM 3252 O O . ALA A 1 429 ? -22.009 -19.734 11.076 1.00 63.00 429 ALA A O 1
ATOM 3253 N N . GLY A 1 430 ? -24.052 -19.505 12.012 1.00 62.78 430 GLY A N 1
ATOM 3254 C CA . GLY A 1 430 ? -24.016 -18.066 12.205 1.00 62.78 430 GLY A CA 1
ATOM 3255 C C . GLY A 1 430 ? -22.782 -17.549 12.946 1.00 62.78 430 GLY A C 1
ATOM 3256 O O . GLY A 1 430 ? -21.931 -18.302 13.437 1.00 62.78 430 GLY A O 1
ATOM 3257 N N . ILE A 1 431 ? -22.648 -16.234 13.018 1.00 64.00 431 ILE A N 1
ATOM 3258 C CA . ILE A 1 431 ? -21.664 -15.584 13.880 1.00 64.00 431 ILE A CA 1
ATOM 3259 C C . ILE A 1 431 ? -22.329 -15.385 15.240 1.00 64.00 431 ILE A C 1
ATOM 3261 O O . ILE A 1 431 ? -23.406 -14.808 15.272 1.00 64.00 431 ILE A O 1
ATOM 3265 N N . PRO A 1 432 ? -21.708 -15.775 16.373 1.00 74.00 432 PRO A N 1
ATOM 3266 C CA . PRO A 1 432 ? -22.322 -15.534 17.667 1.00 74.00 432 PRO A CA 1
ATOM 3267 C C . PRO A 1 432 ? -22.563 -14.034 17.863 1.00 74.00 432 PRO A C 1
ATOM 3269 O O . PRO A 1 432 ? -21.708 -13.225 17.479 1.00 74.00 432 PRO A O 1
ATOM 3272 N N . PRO A 1 433 ? -23.668 -13.651 18.509 1.00 80.94 433 PRO A N 1
ATOM 3273 C CA . PRO A 1 433 ? -24.005 -12.252 18.683 1.00 80.94 433 PRO A CA 1
ATOM 3274 C C . PRO A 1 433 ? -22.957 -11.525 19.532 1.00 80.94 433 PRO A C 1
ATOM 3276 O O . PRO A 1 433 ? -22.337 -12.098 20.428 1.00 80.94 433 PRO A O 1
ATOM 3279 N N . VAL A 1 434 ? -22.773 -10.232 19.286 1.00 77.69 434 VAL A N 1
ATOM 3280 C CA . VAL A 1 434 ? -21.998 -9.338 20.146 1.00 77.69 434 VAL A CA 1
ATOM 3281 C C . VAL A 1 434 ? -22.895 -8.894 21.296 1.00 77.69 434 VAL A C 1
ATOM 3283 O O . VAL A 1 434 ? -23.925 -8.253 21.093 1.00 77.69 434 VAL A O 1
ATOM 3286 N N . ALA A 1 435 ? -22.501 -9.238 22.518 1.00 84.62 435 ALA A N 1
ATOM 3287 C CA . ALA A 1 435 ? -23.202 -8.827 23.724 1.00 84.62 435 ALA A CA 1
ATOM 3288 C C . ALA A 1 435 ? -22.700 -7.462 24.211 1.00 84.62 435 ALA A C 1
ATOM 3290 O O . ALA A 1 435 ? -21.498 -7.239 24.327 1.00 84.62 435 ALA A O 1
ATOM 3291 N N . VAL A 1 436 ? -23.629 -6.576 24.555 1.00 85.00 436 VAL A N 1
ATOM 3292 C CA . VAL A 1 436 ? -23.379 -5.295 25.221 1.00 85.00 436 VAL A CA 1
ATOM 3293 C C . VAL A 1 436 ? -24.283 -5.234 26.443 1.00 85.00 436 VAL A C 1
ATOM 3295 O O . VAL A 1 436 ? -25.503 -5.313 26.317 1.00 85.00 436 VAL A O 1
ATOM 3298 N N . ALA A 1 437 ? -23.681 -5.120 27.624 1.00 86.25 437 ALA A N 1
ATOM 3299 C CA . ALA A 1 437 ? -24.385 -5.070 28.899 1.00 86.25 437 ALA A CA 1
ATOM 3300 C C . ALA A 1 437 ? -24.266 -3.680 29.529 1.00 86.25 437 ALA A C 1
ATOM 3302 O O . ALA A 1 437 ? -23.203 -3.064 29.519 1.00 86.25 437 ALA A O 1
ATOM 3303 N N . SER A 1 438 ? -25.359 -3.205 30.116 1.00 87.25 438 SER A N 1
ATOM 3304 C CA . SER A 1 438 ? -25.409 -1.972 30.901 1.00 87.25 438 SER A CA 1
ATOM 3305 C C . SER A 1 438 ? -26.315 -2.155 32.118 1.00 87.25 438 SER A C 1
ATOM 3307 O O . SER A 1 438 ? -27.179 -3.032 32.128 1.00 87.25 438 SER A O 1
ATOM 3309 N N . ALA A 1 439 ? -26.113 -1.340 33.151 1.00 89.31 439 ALA A N 1
ATOM 3310 C CA . ALA A 1 439 ? -26.858 -1.387 34.406 1.00 89.31 439 ALA A CA 1
ATOM 3311 C C . ALA A 1 439 ? -27.256 0.027 34.840 1.00 89.31 439 ALA A C 1
ATOM 3313 O O . ALA A 1 439 ? -26.476 0.970 34.709 1.00 89.31 439 ALA A O 1
ATOM 3314 N N . THR A 1 440 ? -28.473 0.203 35.351 1.00 91.69 440 THR A N 1
ATOM 3315 C CA . THR A 1 440 ? -28.971 1.499 35.820 1.00 91.69 440 THR A CA 1
ATOM 3316 C C . THR A 1 440 ? -29.835 1.338 37.076 1.00 91.69 440 THR A C 1
ATOM 3318 O O . THR A 1 440 ? -30.923 0.769 36.989 1.00 91.69 440 THR A O 1
ATOM 3321 N N . PRO A 1 441 ? -29.400 1.863 38.234 1.00 89.50 441 PRO A N 1
ATOM 3322 C CA . PRO A 1 441 ? -28.038 2.326 38.521 1.00 89.50 441 PRO A CA 1
ATOM 3323 C C . PRO A 1 441 ? -27.064 1.136 38.668 1.00 89.50 441 PRO A C 1
ATOM 3325 O O . PRO A 1 441 ? -27.460 0.080 39.138 1.00 89.50 441 PRO A O 1
ATOM 3328 N N . ALA A 1 442 ? -25.791 1.279 38.288 1.00 84.00 442 ALA A N 1
ATOM 3329 C CA . ALA A 1 442 ? -24.776 0.234 38.521 1.00 84.00 442 ALA A CA 1
ATOM 3330 C C . ALA A 1 442 ? -24.188 0.279 39.949 1.00 84.00 442 ALA A C 1
ATOM 3332 O O . ALA A 1 442 ? -23.513 -0.640 40.397 1.00 84.00 442 ALA A O 1
ATOM 3333 N N . HIS A 1 443 ? -24.439 1.364 40.673 1.00 85.94 443 HIS A N 1
ATOM 3334 C CA . HIS A 1 443 ? -23.884 1.657 41.989 1.00 85.94 443 HIS A CA 1
ATOM 3335 C C . HIS A 1 443 ? -24.822 2.612 42.738 1.00 85.94 443 HIS A C 1
ATOM 3337 O O . HIS A 1 443 ? -25.696 3.236 42.135 1.00 85.94 443 HIS A O 1
ATOM 3343 N N . GLY A 1 444 ? -24.655 2.756 44.045 1.00 83.06 444 GLY A N 1
ATOM 3344 C CA . GLY A 1 444 ? -25.424 3.688 44.862 1.00 83.06 444 GLY A CA 1
ATOM 3345 C C . GLY A 1 444 ? -25.541 3.261 46.328 1.00 83.06 444 GLY A C 1
ATOM 3346 O O . GLY A 1 444 ? -25.095 2.176 46.708 1.00 83.06 444 GLY A O 1
ATOM 3347 N N . PRO A 1 445 ? -26.155 4.113 47.166 1.00 79.12 445 PRO A N 1
ATOM 3348 C CA . PRO A 1 445 ? -26.299 3.853 48.592 1.00 79.12 445 PRO A CA 1
ATOM 3349 C C . PRO A 1 445 ? -27.387 2.807 48.870 1.00 79.12 445 PRO A C 1
ATOM 3351 O O . PRO A 1 445 ? -28.471 2.856 48.289 1.00 79.12 445 PRO A O 1
ATOM 3354 N N . GLY A 1 446 ? -27.142 1.924 49.839 1.00 85.31 446 GLY A N 1
ATOM 3355 C CA . GLY A 1 446 ? -28.091 0.894 50.258 1.00 85.31 446 GLY A CA 1
ATOM 3356 C C . GLY A 1 446 ? -28.226 -0.265 49.271 1.00 85.31 446 GLY A C 1
ATOM 3357 O O . GLY A 1 446 ? -27.378 -0.475 48.404 1.00 85.31 446 GLY A O 1
ATOM 3358 N N . ASP A 1 447 ? -29.309 -1.024 49.440 1.00 89.81 447 ASP A N 1
ATOM 3359 C CA . ASP A 1 447 ? -29.706 -2.065 48.493 1.00 89.81 447 ASP A CA 1
ATOM 3360 C C . ASP A 1 447 ? -30.148 -1.410 47.172 1.00 89.81 447 ASP A C 1
ATOM 3362 O O . ASP A 1 447 ? -30.907 -0.435 47.173 1.00 89.81 447 ASP A O 1
ATOM 3366 N N . LEU A 1 448 ? -29.691 -1.947 46.041 1.00 91.62 448 LEU A N 1
ATOM 3367 C CA . LEU A 1 448 ? -29.908 -1.371 44.716 1.00 91.62 448 LEU A CA 1
ATOM 3368 C C . LEU A 1 448 ? -30.902 -2.190 43.909 1.00 91.62 448 LEU A C 1
ATOM 3370 O O . LEU A 1 448 ? -30.616 -3.322 43.526 1.00 91.62 448 LEU A O 1
ATOM 3374 N N . LEU A 1 449 ? -32.049 -1.591 43.592 1.00 94.75 449 LEU A N 1
ATOM 3375 C CA . LEU A 1 449 ? -32.903 -2.095 42.523 1.00 94.75 449 LEU A CA 1
ATOM 3376 C C . LEU A 1 449 ? -32.311 -1.638 41.186 1.00 94.75 449 LEU A C 1
ATOM 3378 O O . LEU A 1 449 ? -32.408 -0.462 40.837 1.00 94.75 449 LEU A O 1
ATOM 3382 N N . VAL A 1 450 ? -31.680 -2.559 40.467 1.00 95.00 450 VAL A N 1
ATOM 3383 C CA . VAL A 1 450 ? -30.963 -2.291 39.222 1.00 95.00 450 VAL A CA 1
ATOM 3384 C C . VAL A 1 450 ? -31.767 -2.766 38.025 1.00 95.00 450 VAL A C 1
ATOM 3386 O O . VAL A 1 450 ? -32.200 -3.913 37.978 1.00 95.00 450 VAL A O 1
ATOM 3389 N N . THR A 1 451 ? -31.909 -1.897 37.026 1.00 96.81 451 THR A N 1
ATOM 3390 C CA . THR A 1 451 ? -32.335 -2.276 35.677 1.00 96.81 451 THR A CA 1
ATOM 3391 C C . THR A 1 451 ? -31.109 -2.584 34.823 1.00 96.81 451 THR A C 1
ATOM 3393 O O . THR A 1 451 ? -30.323 -1.697 34.500 1.00 96.81 451 THR A O 1
ATOM 3396 N N . LEU A 1 452 ? -30.942 -3.841 34.444 1.00 95.38 452 LEU A N 1
ATOM 3397 C CA . LEU A 1 452 ? -29.954 -4.311 33.482 1.00 95.38 452 LEU A CA 1
ATOM 3398 C C . LEU A 1 452 ? -30.527 -4.197 32.067 1.00 95.38 452 LEU A C 1
ATOM 3400 O O . LEU A 1 452 ? -31.710 -4.464 31.856 1.00 95.38 452 LEU A O 1
ATOM 3404 N N . SER A 1 453 ? -29.706 -3.797 31.099 1.00 94.88 453 SER A N 1
ATOM 3405 C CA . SER A 1 453 ? -30.098 -3.621 29.699 1.00 94.88 453 SER A CA 1
ATOM 3406 C C . SER A 1 453 ? -29.044 -4.181 28.753 1.00 94.88 453 SER A C 1
ATOM 3408 O O . SER A 1 453 ? -27.848 -3.925 28.900 1.00 94.88 453 SER A O 1
ATOM 3410 N N . ALA A 1 454 ? -29.520 -4.936 27.767 1.00 92.25 454 ALA A N 1
ATOM 3411 C CA . ALA A 1 454 ? -28.744 -5.525 26.686 1.00 92.25 454 ALA A CA 1
ATOM 3412 C C . ALA A 1 454 ? -28.747 -4.639 25.426 1.00 92.25 454 ALA A C 1
ATOM 3414 O O . ALA A 1 454 ? -28.326 -5.075 24.354 1.00 92.25 454 ALA A O 1
ATOM 3415 N N . ALA A 1 455 ? -29.278 -3.413 25.522 1.00 87.00 455 ALA A N 1
ATOM 3416 C CA . ALA A 1 455 ? -29.330 -2.476 24.407 1.00 87.00 455 ALA A CA 1
ATOM 3417 C C . ALA A 1 455 ? -27.923 -2.214 23.840 1.00 87.00 455 ALA A C 1
ATOM 3419 O O . ALA A 1 455 ? -26.980 -1.972 24.588 1.00 87.00 455 ALA A O 1
ATOM 3420 N N . GLY A 1 456 ? -27.797 -2.263 22.511 1.00 81.12 456 GLY A N 1
ATOM 3421 C CA . GLY A 1 456 ? -26.510 -2.200 21.811 1.00 81.12 456 GLY A CA 1
ATOM 3422 C C . GLY A 1 456 ? -25.913 -3.571 21.491 1.00 81.12 456 GLY A C 1
ATOM 3423 O O . GLY A 1 456 ? -25.016 -3.645 20.658 1.00 81.12 456 GLY A O 1
ATOM 3424 N N . SER A 1 457 ? -26.437 -4.652 22.081 1.00 84.88 457 SER A N 1
ATOM 3425 C CA . SER A 1 457 ? -26.138 -6.005 21.613 1.00 84.88 457 SER A CA 1
ATOM 3426 C C . SER A 1 457 ? -26.697 -6.192 20.210 1.00 84.88 457 SER A C 1
ATOM 3428 O O . SER A 1 457 ? -27.819 -5.763 19.921 1.00 84.88 457 SER A O 1
ATOM 3430 N N . SER A 1 458 ? -25.950 -6.869 19.354 1.00 81.00 458 SER A N 1
ATOM 3431 C CA . SER A 1 458 ? -26.371 -7.140 17.987 1.00 81.00 458 SER A CA 1
ATOM 3432 C C . SER A 1 458 ? -25.848 -8.479 17.525 1.00 81.00 458 SER A C 1
ATOM 3434 O O . SER A 1 458 ? -24.796 -8.947 17.952 1.00 81.00 458 SER A O 1
ATOM 3436 N N . ASP A 1 459 ? -26.595 -9.094 16.627 1.00 81.75 459 ASP A N 1
ATOM 3437 C CA . ASP A 1 459 ? -26.075 -10.192 15.847 1.00 81.75 459 ASP A CA 1
ATOM 3438 C C . ASP A 1 459 ? -25.345 -9.633 14.611 1.00 81.75 459 ASP A C 1
ATOM 3440 O O . ASP A 1 459 ? -25.930 -8.812 13.894 1.00 81.75 459 ASP A O 1
ATOM 3444 N N . PRO A 1 460 ? -24.079 -10.012 14.351 1.00 63.06 460 PRO A N 1
ATOM 3445 C CA . PRO A 1 460 ? -23.327 -9.537 13.187 1.00 63.06 460 PRO A CA 1
ATOM 3446 C C . PRO A 1 460 ? -23.956 -9.876 11.831 1.00 63.06 460 PRO A C 1
ATOM 3448 O O . PRO A 1 460 ? -23.600 -9.259 10.829 1.00 63.06 460 PRO A O 1
ATOM 3451 N N . GLU A 1 461 ? -24.875 -10.839 11.784 1.00 72.56 461 GLU A N 1
ATOM 3452 C CA . GLU A 1 461 ? -25.624 -11.229 10.587 1.00 72.56 461 GLU A CA 1
ATOM 3453 C C . GLU A 1 461 ? -27.042 -10.633 10.580 1.00 72.56 461 GLU A C 1
ATOM 3455 O O . GLU A 1 461 ? -27.844 -10.917 9.689 1.00 72.56 461 GLU A O 1
ATOM 3460 N N . GLY A 1 462 ? -27.350 -9.768 11.552 1.00 72.50 462 GLY A N 1
ATOM 3461 C CA . GLY A 1 462 ? -28.640 -9.102 11.687 1.00 72.50 462 GLY A CA 1
ATOM 3462 C C . GLY A 1 462 ? -29.766 -10.024 12.155 1.00 72.50 462 GLY A C 1
ATOM 3463 O O . GLY A 1 462 ? -30.932 -9.681 11.954 1.00 72.50 462 GLY A O 1
ATOM 3464 N N . GLN A 1 463 ? -29.447 -11.181 12.746 1.00 79.38 463 GLN A N 1
ATOM 3465 C CA . GLN A 1 463 ? -30.444 -12.106 13.284 1.00 79.38 463 GLN A CA 1
ATOM 3466 C C . GLN A 1 463 ? -31.147 -11.557 14.536 1.00 79.38 463 GLN A C 1
ATOM 3468 O O . GLN A 1 463 ? -30.610 -10.740 15.292 1.00 79.38 463 GLN A O 1
ATOM 3473 N N . ASP A 1 464 ? -32.361 -12.057 14.784 1.00 87.88 464 ASP A N 1
ATOM 3474 C CA . ASP A 1 464 ? -33.055 -11.817 16.049 1.00 87.88 464 ASP A CA 1
ATOM 3475 C C . ASP A 1 464 ? -32.282 -12.477 17.203 1.00 87.88 464 ASP A C 1
ATOM 3477 O O . ASP A 1 464 ? -31.728 -13.569 17.067 1.00 87.88 464 ASP A O 1
ATOM 3481 N N . THR A 1 465 ? -32.270 -11.832 18.371 1.00 92.38 465 THR A N 1
ATOM 3482 C CA . THR A 1 465 ? -31.532 -12.308 19.549 1.00 92.38 465 THR A CA 1
ATOM 3483 C C . THR A 1 465 ? -32.420 -12.435 20.785 1.00 92.38 465 THR A C 1
ATOM 3485 O O . THR A 1 465 ? -33.430 -11.751 20.956 1.00 92.38 465 THR A O 1
ATOM 3488 N N . THR A 1 466 ? -32.036 -13.351 21.668 1.00 96.12 466 THR A N 1
ATOM 3489 C CA . THR A 1 466 ? -32.607 -13.582 22.995 1.00 96.12 466 THR A CA 1
ATOM 3490 C C . THR A 1 466 ? -31.550 -13.312 24.060 1.00 96.12 466 THR A C 1
ATOM 3492 O O . THR A 1 466 ? -30.355 -13.411 23.803 1.00 96.12 466 THR A O 1
ATOM 3495 N N . TYR A 1 467 ? -31.978 -12.943 25.264 1.00 97.00 467 TYR A N 1
ATOM 3496 C CA . TYR A 1 467 ? -31.091 -12.395 26.290 1.00 97.00 467 TYR A CA 1
ATOM 3497 C C . TYR A 1 467 ? -31.326 -13.114 27.616 1.00 97.00 467 TYR A C 1
ATOM 3499 O O . TYR A 1 467 ? -32.471 -13.193 28.072 1.00 97.00 467 TYR A O 1
ATOM 3507 N N . ALA A 1 468 ? -30.259 -13.606 28.235 1.00 97.19 468 ALA A N 1
ATOM 3508 C CA . ALA A 1 468 ? -30.263 -14.218 29.557 1.00 97.19 468 ALA A CA 1
ATOM 3509 C C . ALA A 1 468 ? -29.298 -13.468 30.478 1.00 97.19 468 ALA A C 1
ATOM 3511 O O . ALA A 1 468 ? -28.173 -13.168 30.089 1.00 97.19 468 ALA A O 1
ATOM 3512 N N . TRP A 1 469 ? -29.737 -13.186 31.697 1.00 97.00 469 TRP A N 1
ATOM 3513 C CA . TRP A 1 469 ? -28.971 -12.476 32.711 1.00 97.00 469 TRP A CA 1
ATOM 3514 C C . TRP A 1 469 ? -28.695 -13.394 33.892 1.00 97.00 469 TRP A C 1
ATOM 3516 O O . TRP A 1 469 ? -29.623 -13.966 34.460 1.00 97.00 469 TRP A O 1
ATOM 3526 N N . GLU A 1 470 ? -27.431 -13.495 34.280 1.00 96.94 470 GLU A N 1
ATOM 3527 C CA . GLU A 1 470 ? -26.981 -14.096 35.534 1.00 96.94 470 GLU A CA 1
ATOM 3528 C C . GLU A 1 470 ? -26.515 -12.955 36.437 1.00 96.94 470 GLU A C 1
ATOM 3530 O O . GLU A 1 470 ? -25.612 -12.207 36.070 1.00 96.94 470 GLU A O 1
ATOM 3535 N N . PHE A 1 471 ? -27.130 -12.772 37.602 1.00 94.44 471 PHE A N 1
ATOM 3536 C CA . PHE A 1 471 ? -26.911 -11.556 38.389 1.00 94.44 471 PHE A CA 1
ATOM 3537 C C . PHE A 1 471 ? -25.614 -11.567 39.208 1.00 94.44 471 PHE A C 1
ATOM 3539 O O . PHE A 1 471 ? -25.166 -10.508 39.637 1.00 94.44 471 PHE A O 1
ATOM 3546 N N . GLY A 1 472 ? -24.980 -12.731 39.380 1.00 91.25 472 GLY A N 1
ATOM 3547 C CA . GLY A 1 472 ? -23.730 -12.892 40.135 1.00 91.25 472 GLY A CA 1
ATOM 3548 C C . GLY A 1 472 ? -23.925 -13.245 41.616 1.00 91.25 472 GLY A C 1
ATOM 3549 O O . GLY A 1 472 ? -22.962 -13.613 42.282 1.00 91.25 472 GLY A O 1
ATOM 3550 N N . ASP A 1 473 ? -25.160 -13.215 42.117 1.00 90.31 473 ASP A N 1
ATOM 3551 C CA . ASP A 1 473 ? -25.556 -13.620 43.478 1.00 90.31 473 ASP A CA 1
ATOM 3552 C C . ASP A 1 473 ? -26.290 -14.977 43.528 1.00 90.31 473 ASP A C 1
ATOM 3554 O O . ASP A 1 473 ? -26.708 -15.443 44.589 1.00 90.31 473 ASP A O 1
ATOM 3558 N N . GLY A 1 474 ? -26.415 -15.637 42.374 1.00 90.56 474 GLY A N 1
ATOM 3559 C CA . GLY A 1 474 ? -27.108 -16.913 42.204 1.00 90.56 474 GLY A CA 1
ATOM 3560 C C . GLY A 1 474 ? -28.518 -16.799 41.618 1.00 90.56 474 GLY A C 1
ATOM 3561 O O . GLY A 1 474 ? -29.094 -17.836 41.280 1.00 90.56 474 GLY A O 1
ATOM 3562 N N . GLU A 1 475 ? -29.063 -15.590 41.448 1.00 94.88 475 GLU A N 1
ATOM 3563 C CA . GLU A 1 475 ? -30.331 -15.357 40.747 1.00 94.88 475 GLU A CA 1
ATOM 3564 C C . GLU A 1 475 ? -30.127 -15.037 39.248 1.00 94.88 475 GLU A C 1
ATOM 3566 O O . GLU A 1 475 ? -29.015 -14.775 38.778 1.00 94.88 475 GLU A O 1
ATOM 3571 N N . SER A 1 476 ? -31.204 -15.134 38.455 1.00 96.12 476 SER A N 1
ATOM 3572 C CA . SER A 1 476 ? -31.168 -14.935 36.996 1.00 96.12 476 SER A CA 1
ATOM 3573 C C . SER A 1 476 ? -32.504 -14.446 36.431 1.00 96.12 476 SER A C 1
ATOM 3575 O O . SER A 1 476 ? -33.564 -14.669 37.021 1.00 96.12 476 SER A O 1
ATOM 3577 N N . ALA A 1 477 ? -32.460 -13.819 35.255 1.00 96.94 477 ALA A N 1
ATOM 3578 C CA . ALA A 1 477 ? -33.634 -13.394 34.494 1.00 96.94 477 ALA A CA 1
ATOM 3579 C C . ALA A 1 477 ? -33.398 -13.507 32.979 1.00 96.94 477 ALA A C 1
ATOM 3581 O O . ALA A 1 477 ? -32.327 -13.900 32.523 1.00 96.94 477 ALA A O 1
ATOM 3582 N N . ALA A 1 478 ? -34.406 -13.159 32.179 1.00 95.06 478 ALA A N 1
ATOM 3583 C CA . ALA A 1 478 ? -34.308 -13.117 30.724 1.00 95.06 478 ALA A CA 1
ATOM 3584 C C . ALA A 1 478 ? -35.020 -11.882 30.159 1.00 95.06 478 ALA A C 1
ATOM 3586 O O . ALA A 1 478 ? -35.983 -11.393 30.751 1.00 95.06 478 ALA A O 1
ATOM 3587 N N . GLY A 1 479 ? -34.572 -11.424 28.990 1.00 94.75 479 GLY A N 1
ATOM 3588 C CA . GLY A 1 479 ? -35.125 -10.269 28.282 1.00 94.75 479 GLY A CA 1
ATOM 3589 C C . GLY A 1 479 ? -34.090 -9.186 27.981 1.00 94.75 479 GLY A C 1
ATOM 3590 O O . GLY A 1 479 ? -33.032 -9.124 28.608 1.00 94.75 479 GLY A O 1
ATOM 3591 N N . LEU A 1 480 ? -34.413 -8.325 27.006 1.00 93.94 480 LEU A N 1
ATOM 3592 C CA . LEU A 1 480 ? -33.569 -7.183 26.621 1.00 93.94 480 LEU A CA 1
ATOM 3593 C C . LEU A 1 480 ? -33.273 -6.283 27.830 1.00 93.94 480 LEU A C 1
ATOM 3595 O O . LEU A 1 480 ? -32.201 -5.698 27.921 1.00 93.94 480 LEU A O 1
ATOM 3599 N N . THR A 1 481 ? -34.213 -6.212 28.769 1.00 95.50 481 THR A N 1
ATOM 3600 C CA . THR A 1 481 ? -34.054 -5.559 30.065 1.00 95.50 481 THR A CA 1
ATOM 3601 C C . THR A 1 481 ? -34.463 -6.505 31.190 1.00 95.50 481 THR A C 1
ATOM 3603 O O . THR A 1 481 ? -35.447 -7.231 31.032 1.00 95.50 481 THR A O 1
ATOM 3606 N N . ALA A 1 482 ? -33.772 -6.454 32.327 1.00 96.56 482 ALA A N 1
ATOM 3607 C CA . ALA A 1 482 ? -34.103 -7.199 33.542 1.00 96.56 482 ALA A CA 1
ATOM 3608 C C . ALA A 1 482 ? -34.002 -6.292 34.775 1.00 96.56 482 ALA A C 1
ATOM 3610 O O . ALA A 1 482 ? -33.144 -5.419 34.816 1.00 96.56 482 ALA A O 1
ATOM 3611 N N . GLU A 1 483 ? -34.851 -6.496 35.782 1.00 96.62 483 GLU A N 1
ATOM 3612 C CA . GLU A 1 483 ? -34.750 -5.802 37.072 1.00 96.62 483 GLU A CA 1
ATOM 3613 C C . GLU A 1 483 ? -34.303 -6.786 38.155 1.00 96.62 483 GLU A C 1
ATOM 3615 O O . GLU A 1 483 ? -34.838 -7.894 38.229 1.00 96.62 483 GLU A O 1
ATOM 3620 N N . HIS A 1 484 ? -33.351 -6.381 38.998 1.00 97.00 484 HIS A N 1
ATOM 3621 C CA . HIS A 1 484 ? -32.877 -7.185 40.126 1.00 97.00 484 HIS A CA 1
ATOM 3622 C C . HIS A 1 484 ? -32.526 -6.333 41.344 1.00 97.00 484 HIS A C 1
ATOM 3624 O O . HIS A 1 484 ? -32.006 -5.229 41.195 1.00 97.00 484 HIS A O 1
ATOM 3630 N N . LEU A 1 485 ? -32.805 -6.838 42.548 1.00 95.62 485 LEU A N 1
ATOM 3631 C CA . LEU A 1 485 ? -32.463 -6.164 43.802 1.00 95.62 485 LEU A CA 1
ATOM 3632 C C . LEU A 1 485 ? -31.177 -6.756 44.383 1.00 95.62 485 LEU A C 1
ATOM 3634 O O . LEU A 1 485 ? -31.190 -7.847 44.945 1.00 95.62 485 LEU A O 1
ATOM 3638 N N . TYR A 1 486 ? -30.093 -5.991 44.325 1.00 92.69 486 TYR A N 1
ATOM 3639 C CA . TYR A 1 486 ? -28.818 -6.345 44.934 1.00 92.69 486 TYR A CA 1
ATOM 3640 C C . TYR A 1 486 ? -28.723 -5.789 46.355 1.00 92.69 486 TYR A C 1
ATOM 3642 O O . TYR A 1 486 ? -28.713 -4.572 46.547 1.00 92.69 486 TYR A O 1
ATOM 3650 N N . ALA A 1 487 ? -28.632 -6.671 47.351 1.00 87.25 487 ALA A N 1
ATOM 3651 C CA . ALA A 1 487 ? -28.520 -6.292 48.759 1.00 87.25 487 ALA A CA 1
ATOM 3652 C C . ALA A 1 487 ? -27.091 -6.455 49.307 1.00 87.25 487 ALA A C 1
ATOM 3654 O O . ALA A 1 487 ? -26.320 -7.295 48.839 1.00 87.25 487 ALA A O 1
ATOM 3655 N N . GLY A 1 488 ? -26.750 -5.689 50.347 1.00 82.31 488 GLY A N 1
ATOM 3656 C CA . GLY A 1 488 ? -25.472 -5.814 51.065 1.00 82.31 488 GLY A CA 1
ATOM 3657 C C . GLY A 1 488 ? -24.369 -4.856 50.599 1.00 82.31 488 GLY A C 1
ATOM 3658 O O . GLY A 1 488 ? -24.645 -3.753 50.138 1.00 82.31 488 GLY A O 1
ATOM 3659 N N . THR A 1 489 ? -23.107 -5.236 50.819 1.00 73.75 489 THR A N 1
ATOM 3660 C CA . THR A 1 489 ? -21.917 -4.401 50.529 1.00 73.75 489 THR A CA 1
ATOM 3661 C C . THR A 1 489 ? -20.924 -5.070 49.580 1.00 73.75 489 THR A C 1
ATOM 3663 O O . THR A 1 489 ? -19.871 -4.501 49.295 1.00 73.75 489 THR A O 1
ATOM 3666 N N . GLU A 1 490 ? -21.208 -6.302 49.154 1.00 80.56 490 GLU A N 1
ATOM 3667 C CA . GLU A 1 490 ? -20.373 -7.025 48.195 1.00 80.56 490 GLU A CA 1
ATOM 3668 C C . GLU A 1 490 ? -20.647 -6.521 46.775 1.00 80.56 490 GLU A C 1
ATOM 3670 O O . GLU A 1 490 ? -21.751 -6.082 46.462 1.00 80.56 490 GLU A O 1
ATOM 3675 N N . SER A 1 491 ? -19.624 -6.549 45.923 1.00 83.25 491 SER A N 1
ATOM 3676 C CA . SER A 1 491 ? -19.764 -6.227 44.503 1.00 83.25 491 SER A CA 1
ATOM 3677 C C . SER A 1 491 ? -20.164 -7.475 43.723 1.00 83.25 491 SER A C 1
ATOM 3679 O O . SER A 1 491 ? -19.602 -8.548 43.942 1.00 83.25 491 SER A O 1
ATOM 3681 N N . TYR A 1 492 ? -21.100 -7.326 42.792 1.00 86.00 492 TYR A N 1
ATOM 3682 C CA . TYR A 1 492 ? -21.641 -8.411 41.981 1.00 86.00 492 TYR A CA 1
ATOM 3683 C C . TYR A 1 492 ? -21.294 -8.189 40.515 1.00 86.00 492 TYR A C 1
ATOM 3685 O O . TYR A 1 492 ? -21.373 -7.070 40.017 1.00 86.00 492 TYR A O 1
ATOM 3693 N N . LEU A 1 493 ? -20.924 -9.252 39.808 1.00 89.00 493 LEU A N 1
ATOM 3694 C CA . LEU A 1 493 ? -20.652 -9.194 38.377 1.00 89.00 493 LEU A CA 1
ATOM 3695 C C . LEU A 1 493 ? -21.843 -9.797 37.632 1.00 89.00 493 LEU A C 1
ATOM 3697 O O . LEU A 1 493 ? -22.000 -11.017 37.592 1.00 89.00 493 LEU A O 1
ATOM 3701 N N . ALA A 1 494 ? -22.704 -8.936 37.091 1.00 88.62 494 ALA A N 1
ATOM 3702 C CA . ALA A 1 494 ? -23.862 -9.364 36.323 1.00 88.62 494 ALA A CA 1
ATOM 3703 C C . ALA A 1 494 ? -23.428 -9.716 34.899 1.00 88.62 494 ALA A C 1
ATOM 3705 O O . ALA A 1 494 ? -22.805 -8.903 34.215 1.00 88.62 494 ALA A O 1
ATOM 3706 N N . ARG A 1 495 ? -23.772 -10.914 34.436 1.00 92.38 495 ARG A N 1
ATOM 3707 C CA . ARG A 1 495 ? -23.383 -11.446 33.132 1.00 92.38 495 ARG A CA 1
ATOM 3708 C C . ARG A 1 495 ? -24.595 -11.544 32.212 1.00 92.38 495 ARG A C 1
ATOM 3710 O O . ARG A 1 495 ? -25.549 -12.264 32.496 1.00 92.38 495 ARG A O 1
ATOM 3717 N N . LEU A 1 496 ? -24.536 -10.842 31.088 1.00 96.25 496 LEU A N 1
ATOM 3718 C CA . LEU A 1 496 ? -25.437 -11.006 29.956 1.00 96.25 496 LEU A CA 1
ATOM 3719 C C . LEU A 1 496 ? -24.920 -12.128 29.061 1.00 96.25 496 LEU A C 1
ATOM 3721 O O . LEU A 1 496 ? -23.754 -12.127 28.680 1.00 96.25 496 LEU A O 1
ATOM 3725 N N . THR A 1 497 ? -25.806 -13.028 28.658 1.00 93.06 497 THR A N 1
ATOM 3726 C CA . THR A 1 497 ? -25.615 -13.941 27.531 1.00 93.06 497 THR A CA 1
ATOM 3727 C C . THR A 1 497 ? -26.658 -13.616 26.465 1.00 93.06 497 THR A C 1
ATOM 3729 O O . THR A 1 497 ? -27.859 -13.713 26.713 1.00 93.06 497 THR A O 1
ATOM 3732 N N . VAL A 1 498 ? -26.207 -13.219 25.281 1.00 92.38 498 VAL A N 1
ATOM 3733 C CA . VAL A 1 498 ? -27.050 -12.979 24.102 1.00 92.38 498 VAL A CA 1
ATOM 3734 C C . VAL A 1 498 ? -27.003 -14.227 23.244 1.00 92.38 498 VAL A C 1
ATOM 3736 O O . VAL A 1 498 ? -25.918 -14.748 23.036 1.00 92.38 498 VAL A O 1
ATOM 3739 N N . THR A 1 499 ? -28.148 -14.714 22.777 1.00 90.12 499 THR A N 1
ATOM 3740 C CA . THR A 1 499 ? -28.267 -15.917 21.944 1.00 90.12 499 THR A CA 1
ATOM 3741 C C . THR A 1 499 ? -29.028 -15.593 20.664 1.00 90.12 499 THR A C 1
ATOM 3743 O O . THR A 1 499 ? -30.129 -15.058 20.761 1.00 90.12 499 THR A O 1
ATOM 3746 N N . ASP A 1 500 ? -28.487 -15.900 19.491 1.00 89.25 500 ASP A N 1
ATOM 3747 C CA . ASP A 1 500 ? -29.165 -15.681 18.203 1.00 89.25 500 ASP A CA 1
ATOM 3748 C C . ASP A 1 500 ? -30.238 -16.751 17.898 1.00 89.25 500 ASP A C 1
ATOM 3750 O O . ASP A 1 500 ? -30.501 -17.659 18.698 1.00 89.25 500 ASP A O 1
ATOM 3754 N N . THR A 1 501 ? -30.887 -16.654 16.730 1.00 85.25 501 THR A N 1
ATOM 3755 C CA . THR A 1 501 ? -31.894 -17.636 16.290 1.00 85.25 501 THR A CA 1
ATOM 3756 C C . THR A 1 501 ? -31.333 -19.017 15.952 1.00 85.25 501 THR A C 1
ATOM 3758 O O . THR A 1 501 ? -32.097 -19.985 15.888 1.00 85.25 501 THR A O 1
ATOM 3761 N N . GLU A 1 502 ? -30.021 -19.134 15.773 1.00 79.06 502 GLU A N 1
ATOM 3762 C CA . GLU A 1 502 ? -29.318 -20.388 15.504 1.00 79.06 502 GLU A CA 1
ATOM 3763 C C . GLU A 1 502 ? -28.776 -21.054 16.782 1.00 79.06 502 GLU A C 1
ATOM 3765 O O . GLU A 1 502 ? -28.323 -22.203 16.749 1.00 79.06 502 GLU A O 1
ATOM 3770 N N . GLY A 1 503 ? -28.908 -20.384 17.929 1.00 83.12 503 GLY A N 1
ATOM 3771 C CA . GLY A 1 503 ? -28.503 -20.870 19.243 1.00 83.12 503 GLY A CA 1
ATOM 3772 C C . GLY A 1 503 ? -27.053 -20.555 19.615 1.00 83.12 503 GLY A C 1
ATOM 3773 O O . GLY A 1 503 ? -26.548 -21.131 20.582 1.00 83.12 503 GLY A O 1
ATOM 3774 N N . LEU A 1 504 ? -26.367 -19.680 18.877 1.00 78.38 504 LEU A N 1
ATOM 3775 C CA . LEU A 1 504 ? -25.016 -19.228 19.203 1.00 78.38 504 LEU A CA 1
ATOM 3776 C C . LEU A 1 504 ? -25.064 -18.090 20.205 1.00 78.38 504 LEU A C 1
ATOM 3778 O O . LEU A 1 504 ? -26.006 -17.305 20.213 1.00 78.38 504 LEU A O 1
ATOM 3782 N N . THR A 1 505 ? -24.027 -17.982 21.038 1.00 84.81 505 THR A N 1
ATOM 3783 C CA . THR A 1 505 ? -24.044 -17.056 22.171 1.00 84.81 505 THR A CA 1
ATOM 3784 C C . THR A 1 505 ? -22.832 -16.138 22.252 1.00 84.81 505 THR A C 1
ATOM 3786 O O . THR A 1 505 ? -21.701 -16.621 22.178 1.00 84.81 505 THR A O 1
ATOM 3789 N N . GLY A 1 506 ? -23.063 -14.858 22.541 1.00 81.19 506 GLY A N 1
ATOM 3790 C CA . GLY A 1 506 ? -22.061 -13.920 23.056 1.00 81.19 506 GLY A CA 1
ATOM 3791 C C . GLY A 1 506 ? -22.334 -13.552 24.508 1.00 81.19 506 GLY A C 1
ATOM 3792 O O . GLY A 1 506 ? -23.456 -13.714 24.987 1.00 81.19 506 GLY A O 1
ATOM 3793 N N . ALA A 1 507 ? -21.326 -13.053 25.225 1.00 87.31 507 ALA A N 1
ATOM 3794 C CA . ALA A 1 507 ? -21.493 -12.641 26.616 1.00 87.31 507 ALA A CA 1
ATOM 3795 C C . ALA A 1 507 ? -20.774 -11.328 26.940 1.00 87.31 507 ALA A C 1
ATOM 3797 O O . ALA A 1 507 ? -19.719 -11.043 26.379 1.00 87.31 507 ALA A O 1
ATOM 3798 N N . ALA A 1 508 ? -21.360 -10.557 27.852 1.00 78.38 508 ALA A N 1
ATOM 3799 C CA . ALA A 1 508 ? -20.817 -9.313 28.388 1.00 78.38 508 ALA A CA 1
ATOM 3800 C C . ALA A 1 508 ? -21.087 -9.241 29.892 1.00 78.38 508 ALA A C 1
ATOM 3802 O O . ALA A 1 508 ? -22.050 -9.832 30.377 1.00 78.38 508 ALA A O 1
ATOM 3803 N N . GLU A 1 509 ? -20.252 -8.516 30.628 1.00 85.88 509 GLU A N 1
ATOM 3804 C CA . GLU A 1 509 ? -20.353 -8.393 32.082 1.00 85.88 509 GLU A CA 1
ATOM 3805 C C . GLU A 1 509 ? -20.449 -6.922 32.492 1.00 85.88 509 GLU A C 1
ATOM 3807 O O . GLU A 1 509 ? -19.847 -6.053 31.861 1.00 85.88 509 GLU A O 1
ATOM 3812 N N . VAL A 1 510 ? -21.208 -6.642 33.551 1.00 85.69 510 VAL A N 1
ATOM 3813 C CA . VAL A 1 510 ? -21.314 -5.320 34.174 1.00 85.69 510 VAL A CA 1
ATOM 3814 C C . VAL A 1 510 ? -21.186 -5.456 35.689 1.00 85.69 510 VAL A C 1
ATOM 3816 O O . VAL A 1 510 ? -21.835 -6.299 36.312 1.00 85.69 510 VAL A O 1
ATOM 3819 N N . LEU A 1 511 ? -20.312 -4.644 36.282 1.00 86.25 511 LEU A N 1
ATOM 3820 C CA . LEU A 1 511 ? -20.090 -4.621 37.725 1.00 86.25 511 LEU A CA 1
ATOM 3821 C C . LEU A 1 511 ? -21.197 -3.815 38.415 1.00 86.25 511 LEU A C 1
ATOM 3823 O O . LEU A 1 511 ? -21.499 -2.692 38.013 1.00 86.25 511 LEU A O 1
ATOM 3827 N N . ILE A 1 512 ? -21.768 -4.393 39.467 1.00 87.56 512 ILE A N 1
ATOM 3828 C CA . ILE A 1 512 ? -22.794 -3.801 40.320 1.00 87.56 512 ILE A CA 1
ATOM 3829 C C . ILE A 1 512 ? -22.215 -3.645 41.724 1.00 87.56 512 ILE A C 1
ATOM 3831 O O . ILE A 1 512 ? -21.743 -4.619 42.312 1.00 87.56 512 ILE A O 1
ATOM 3835 N N . THR A 1 513 ? -22.285 -2.451 42.303 1.00 85.69 513 THR A N 1
ATOM 3836 C CA . THR A 1 513 ? -21.714 -2.179 43.632 1.00 85.69 513 THR A CA 1
ATOM 3837 C C . THR A 1 513 ? -22.729 -1.492 44.555 1.00 85.69 513 THR A C 1
ATOM 3839 O O . THR A 1 513 ? -22.762 -0.259 44.632 1.00 85.69 513 THR A O 1
ATOM 3842 N N . PRO A 1 514 ? -23.575 -2.257 45.269 1.00 87.56 514 PRO A N 1
ATOM 3843 C CA . PRO A 1 514 ? -24.454 -1.722 46.307 1.00 87.56 514 PRO A CA 1
ATOM 3844 C C . PRO A 1 514 ? -23.662 -1.156 47.486 1.00 87.56 514 PRO A C 1
ATOM 3846 O O . PRO A 1 514 ? -22.556 -1.612 47.788 1.00 87.56 514 PRO A O 1
ATOM 3849 N N . ASN A 1 515 ? -24.234 -0.161 48.168 1.00 86.00 515 ASN A N 1
ATOM 3850 C CA . ASN A 1 515 ? -23.549 0.614 49.209 1.00 86.00 515 ASN A CA 1
ATOM 3851 C C . ASN A 1 515 ? -22.176 1.154 48.771 1.00 86.00 515 ASN A C 1
ATOM 3853 O O . ASN A 1 515 ? -21.247 1.178 49.578 1.00 86.00 515 ASN A O 1
ATOM 3857 N N . ASN A 1 516 ? -22.018 1.535 47.507 1.00 85.19 516 ASN A N 1
ATOM 3858 C CA . ASN A 1 516 ? -20.852 2.271 47.023 1.00 85.19 516 ASN A CA 1
ATOM 3859 C C . ASN A 1 516 ? -21.296 3.304 46.004 1.00 85.19 516 ASN A C 1
ATOM 3861 O O . ASN A 1 516 ? -22.157 3.005 45.178 1.00 85.19 516 ASN A O 1
ATOM 3865 N N . THR A 1 517 ? -20.688 4.475 46.015 1.00 84.25 517 THR A N 1
ATOM 3866 C CA . THR A 1 517 ? -20.812 5.462 44.949 1.00 84.25 517 THR A CA 1
ATOM 3867 C C . THR A 1 517 ? -19.439 5.717 44.339 1.00 84.25 517 THR A C 1
ATOM 3869 O O . THR A 1 517 ? -18.442 5.492 45.006 1.00 84.25 517 THR A O 1
ATOM 3872 N N . PRO A 1 518 ? -19.337 6.079 43.047 1.00 82.25 518 PRO A N 1
ATOM 3873 C CA . PRO A 1 518 ? -18.067 6.529 42.514 1.00 82.25 518 PRO A CA 1
ATOM 3874 C C . PRO A 1 518 ? -17.670 7.832 43.217 1.00 82.25 518 PRO A C 1
ATOM 3876 O O . PRO A 1 518 ? -18.550 8.645 43.547 1.00 82.25 518 PRO A O 1
ATOM 3879 N N . PRO A 1 519 ? -16.360 8.085 43.361 1.00 87.62 519 PRO A N 1
ATOM 3880 C CA . PRO A 1 519 ? -15.890 9.368 43.851 1.00 87.62 519 PRO A CA 1
ATOM 3881 C C . PRO A 1 519 ? -16.416 10.478 42.938 1.00 87.62 519 PRO A C 1
ATOM 3883 O O . PRO A 1 519 ? -16.622 10.274 41.751 1.00 87.62 519 PRO A O 1
ATOM 3886 N N . SER A 1 520 ? -16.645 11.673 43.466 1.00 87.75 520 SER A N 1
ATOM 3887 C CA . SER A 1 520 ? -17.054 12.833 42.670 1.00 87.75 520 SER A CA 1
ATOM 3888 C C . SER A 1 520 ? -15.898 13.809 42.542 1.00 87.75 520 SER A C 1
ATOM 3890 O O . SER A 1 520 ? -15.445 14.353 43.553 1.00 87.75 520 SER A O 1
ATOM 3892 N N . ILE A 1 521 ? -15.459 14.100 41.315 1.00 90.31 521 ILE A N 1
ATOM 3893 C CA . ILE A 1 521 ? -14.570 15.234 41.048 1.00 90.31 521 ILE A CA 1
ATOM 3894 C C . ILE A 1 521 ? -15.398 16.518 41.204 1.00 90.31 521 ILE A C 1
ATOM 3896 O O . ILE A 1 521 ? -16.235 16.861 40.367 1.00 90.31 521 ILE A O 1
ATOM 3900 N N . LEU A 1 522 ? -15.186 17.232 42.309 1.00 90.19 522 LEU A N 1
ATOM 3901 C CA . LEU A 1 522 ? -15.945 18.429 42.677 1.00 90.19 522 LEU A CA 1
ATOM 3902 C C . LEU A 1 522 ? -15.507 19.652 41.866 1.00 90.19 522 LEU A C 1
ATOM 3904 O O . LEU A 1 522 ? -16.341 20.458 41.454 1.00 90.19 522 LEU A O 1
ATOM 3908 N N . THR A 1 523 ? -14.200 19.800 41.645 1.00 90.62 523 THR A N 1
ATOM 3909 C CA . THR A 1 523 ? -13.626 20.889 40.845 1.00 90.62 523 THR A CA 1
ATOM 3910 C C . THR A 1 523 ? -12.412 20.400 40.078 1.00 90.62 523 THR A C 1
ATOM 3912 O O . THR A 1 523 ? -11.593 19.687 40.646 1.00 90.62 523 THR A O 1
ATOM 3915 N N . LEU A 1 524 ? -12.253 20.869 38.843 1.00 90.38 524 LEU A N 1
ATOM 3916 C CA . LEU A 1 524 ? -10.997 20.844 38.097 1.00 90.38 524 LEU A CA 1
ATOM 3917 C C . LEU A 1 524 ? -10.607 22.314 37.891 1.00 90.38 524 LEU A C 1
ATOM 3919 O O . LEU A 1 524 ? -11.216 23.009 37.080 1.00 90.38 524 LEU A O 1
ATOM 3923 N N . SER A 1 525 ? -9.719 22.829 38.745 1.00 91.62 525 SER A N 1
ATOM 3924 C CA . SER A 1 525 ? -9.361 24.254 38.798 1.00 91.62 525 SER A CA 1
ATOM 3925 C C . SER A 1 525 ? -8.217 24.618 37.858 1.00 91.62 525 SER A C 1
ATOM 3927 O O . SER A 1 525 ? -8.157 25.769 37.424 1.00 91.62 525 SER A O 1
ATOM 3929 N N . ALA A 1 526 ? -7.355 23.657 37.518 1.00 91.94 526 ALA A N 1
ATOM 3930 C CA . ALA A 1 526 ? -6.326 23.813 36.498 1.00 91.94 526 ALA A CA 1
ATOM 3931 C C . ALA A 1 526 ? -5.940 22.452 35.877 1.00 91.94 526 ALA A C 1
ATOM 3933 O O . ALA A 1 526 ? -5.863 21.464 36.612 1.00 91.94 526 ALA A O 1
ATOM 3934 N N . PRO A 1 527 ? -5.682 22.387 34.557 1.00 92.31 527 PRO A N 1
ATOM 3935 C CA . PRO A 1 527 ? -5.954 23.433 33.571 1.00 92.31 527 PRO A CA 1
ATOM 3936 C C . PRO A 1 527 ? -7.446 23.521 33.207 1.00 92.31 527 PRO A C 1
ATOM 3938 O O . PRO A 1 527 ? -8.202 22.586 33.431 1.00 92.31 527 PRO A O 1
ATOM 3941 N N . LEU A 1 528 ? -7.895 24.643 32.637 1.00 87.69 528 LEU A N 1
ATOM 3942 C CA . LEU A 1 528 ? -9.279 24.778 32.156 1.00 87.69 528 LEU A CA 1
ATOM 3943 C C . LEU A 1 528 ? -9.397 24.349 30.689 1.00 87.69 528 LEU A C 1
ATOM 3945 O O . LEU A 1 528 ? -8.451 24.514 29.920 1.00 87.69 528 LEU A O 1
ATOM 3949 N N . GLU A 1 529 ? -10.579 23.878 30.292 1.00 84.12 529 GLU A N 1
ATOM 3950 C CA . GLU A 1 529 ? -10.900 23.558 28.895 1.00 84.12 529 GLU A CA 1
ATOM 3951 C C . GLU A 1 529 ? -10.578 24.732 27.961 1.00 84.12 529 GLU A C 1
ATOM 3953 O O . GLU A 1 529 ? -11.007 25.868 28.192 1.00 84.12 529 GLU A O 1
ATOM 3958 N N . GLY A 1 530 ? -9.812 24.452 26.909 1.00 72.56 530 GLY A N 1
ATOM 3959 C CA . GLY A 1 530 ? -9.386 25.416 25.901 1.00 72.56 530 GLY A CA 1
ATOM 3960 C C . GLY A 1 530 ? -8.367 26.448 26.384 1.00 72.56 530 GLY A C 1
ATOM 3961 O O . GLY A 1 530 ? -8.090 27.408 25.662 1.00 72.56 530 GLY A O 1
ATOM 3962 N N . SER A 1 531 ? -7.821 26.296 27.594 1.00 83.88 531 SER A N 1
ATOM 3963 C CA . SER A 1 531 ? -6.730 27.152 28.059 1.00 83.88 531 SER A CA 1
ATOM 3964 C C . SER A 1 531 ? -5.434 26.869 27.302 1.00 83.88 531 SER A C 1
ATOM 3966 O O . SER A 1 531 ? -5.285 25.852 26.623 1.00 83.88 531 SER A O 1
ATOM 3968 N N . THR A 1 532 ? -4.500 27.810 27.383 1.00 83.19 532 THR A N 1
ATOM 3969 C CA . THR A 1 532 ? -3.209 27.705 26.710 1.00 83.19 532 THR A CA 1
ATOM 3970 C C . THR A 1 532 ? -2.104 27.331 27.685 1.00 83.19 532 THR A C 1
ATOM 3972 O O . THR A 1 532 ? -2.138 27.747 28.844 1.00 83.19 532 THR A O 1
ATOM 3975 N N . PHE A 1 533 ? -1.088 26.627 27.199 1.00 85.06 533 PHE A N 1
ATOM 3976 C CA . PHE A 1 533 ? 0.166 26.402 27.914 1.00 85.06 533 PHE A CA 1
ATOM 3977 C C . PHE A 1 533 ? 1.345 26.943 27.095 1.00 85.06 533 PHE A C 1
ATOM 3979 O O . PHE A 1 533 ? 1.228 27.155 25.889 1.00 85.06 533 PHE A O 1
ATOM 3986 N N . HIS A 1 534 ? 2.480 27.151 27.761 1.00 83.62 534 HIS A N 1
ATOM 3987 C CA . HIS A 1 534 ? 3.761 27.407 27.111 1.00 83.62 534 HIS A CA 1
ATOM 3988 C C . HIS A 1 534 ? 4.686 26.219 27.349 1.00 83.62 534 HIS A C 1
ATOM 3990 O O . HIS A 1 534 ? 4.830 25.731 28.472 1.00 83.62 534 HIS A O 1
ATOM 3996 N N . THR A 1 535 ? 5.327 25.752 26.284 1.00 80.88 535 THR A N 1
ATOM 3997 C CA . THR A 1 535 ? 6.302 24.666 26.379 1.00 80.88 535 THR A CA 1
ATOM 3998 C C . THR A 1 535 ? 7.467 25.047 27.292 1.00 80.88 535 THR A C 1
ATOM 4000 O O . THR A 1 535 ? 8.050 26.123 27.166 1.00 80.88 535 THR A O 1
ATOM 4003 N N . GLY A 1 536 ? 7.857 24.129 28.179 1.00 81.19 536 GLY A N 1
ATOM 4004 C CA . GLY A 1 536 ? 8.968 24.315 29.112 1.00 81.19 536 GLY A CA 1
ATOM 4005 C C . GLY A 1 536 ? 8.629 25.174 30.333 1.00 81.19 536 GLY A C 1
ATOM 4006 O O . GLY A 1 536 ? 9.484 25.344 31.206 1.00 81.19 536 GLY A O 1
ATOM 4007 N N . GLU A 1 537 ? 7.399 25.681 30.432 1.00 89.19 537 GLU A N 1
ATOM 4008 C CA . GLU A 1 537 ? 6.890 26.359 31.621 1.00 89.19 537 GLU A CA 1
ATOM 4009 C C . GLU A 1 537 ? 6.057 25.393 32.482 1.00 89.19 537 GLU A C 1
ATOM 4011 O O . GLU A 1 537 ? 5.423 24.483 31.948 1.00 89.19 537 GLU A O 1
ATOM 4016 N N . PRO A 1 538 ? 6.055 25.527 33.821 1.00 92.12 538 PRO A N 1
ATOM 4017 C CA . PRO A 1 538 ? 5.227 24.680 34.674 1.00 92.12 538 PRO A CA 1
ATOM 4018 C C . PRO A 1 538 ? 3.725 24.860 34.407 1.00 92.12 538 PRO A C 1
ATOM 4020 O O . PRO A 1 538 ? 3.230 25.983 34.337 1.00 92.12 538 PRO A O 1
ATOM 4023 N N . LEU A 1 539 ? 3.010 23.741 34.323 1.00 93.94 539 LEU A N 1
ATOM 4024 C CA . LEU A 1 539 ? 1.562 23.632 34.215 1.00 93.94 539 LEU A CA 1
ATOM 4025 C C . LEU A 1 539 ? 1.001 23.042 35.514 1.00 93.94 539 LEU A C 1
ATOM 4027 O O . LEU A 1 539 ? 1.342 21.918 35.900 1.00 93.94 539 LEU A O 1
ATOM 4031 N N . ASP A 1 540 ? 0.130 23.802 36.172 1.00 95.69 540 ASP A N 1
ATOM 4032 C CA . ASP A 1 540 ? -0.574 23.360 37.373 1.00 95.69 540 ASP A CA 1
ATOM 4033 C C . ASP A 1 540 ? -1.689 22.368 37.012 1.00 95.69 540 ASP A C 1
ATOM 4035 O O . ASP A 1 540 ? -2.516 22.631 36.134 1.00 95.69 540 ASP A O 1
ATOM 4039 N N . LEU A 1 541 ? -1.725 21.238 37.721 1.00 96.69 541 LEU A N 1
ATOM 4040 C CA . LEU A 1 541 ? -2.819 20.272 37.694 1.00 96.69 541 LEU A CA 1
ATOM 4041 C C . LEU A 1 541 ? -3.492 20.300 39.061 1.00 96.69 541 LEU A C 1
ATOM 4043 O O . LEU A 1 541 ? -2.895 19.906 40.064 1.00 96.69 541 LEU A O 1
ATOM 4047 N N . GLU A 1 542 ? -4.726 20.777 39.120 1.00 96.38 542 GLU A N 1
ATOM 4048 C CA . GLU A 1 542 ? -5.445 20.941 40.375 1.00 96.38 542 GLU A CA 1
ATOM 4049 C C . GLU A 1 542 ? -6.898 20.508 40.249 1.00 96.38 542 GLU A C 1
ATOM 4051 O O . GLU A 1 542 ? -7.667 20.997 39.416 1.00 96.38 542 GLU A O 1
ATOM 4056 N N . ALA A 1 543 ? -7.289 19.619 41.153 1.00 95.06 543 ALA A N 1
ATOM 4057 C CA . ALA A 1 543 ? -8.654 19.191 41.330 1.00 95.06 543 ALA A CA 1
ATOM 4058 C C . ALA A 1 543 ? -8.993 18.993 42.809 1.00 95.06 543 ALA A C 1
ATOM 4060 O O . ALA A 1 543 ? -8.130 18.881 43.679 1.00 95.06 543 ALA A O 1
ATOM 4061 N N . THR A 1 544 ? -10.287 18.920 43.098 1.00 94.62 544 THR A N 1
ATOM 4062 C CA . THR A 1 544 ? -10.789 18.389 44.365 1.00 94.62 544 THR A CA 1
ATOM 4063 C C . THR A 1 544 ? -11.755 17.260 44.065 1.00 94.62 544 THR A C 1
ATOM 4065 O O . THR A 1 544 ? -12.531 17.340 43.114 1.00 94.62 544 THR A O 1
ATOM 4068 N N . ALA A 1 545 ? -11.701 16.203 44.868 1.00 93.38 545 ALA A N 1
ATOM 4069 C CA . ALA A 1 545 ? -12.611 15.079 44.763 1.00 93.38 545 ALA A CA 1
ATOM 4070 C C . ALA A 1 545 ? -13.036 14.611 46.153 1.00 93.38 545 ALA A C 1
ATOM 4072 O O . ALA A 1 545 ? -12.349 14.868 47.146 1.00 93.38 545 ALA A O 1
ATOM 4073 N N . PHE A 1 546 ? -14.186 13.958 46.219 1.00 92.06 546 PHE A N 1
ATOM 4074 C CA . PHE A 1 546 ? -14.735 13.414 47.450 1.00 92.06 546 PHE A CA 1
ATOM 4075 C C . PHE A 1 546 ? -15.522 12.150 47.146 1.00 92.06 546 PHE A C 1
ATOM 4077 O O . PHE A 1 546 ? -16.304 12.139 46.199 1.00 92.06 546 PHE A O 1
ATOM 4084 N N . ASP A 1 547 ? -15.360 11.139 47.986 1.00 91.56 547 ASP A N 1
ATOM 4085 C CA . ASP A 1 547 ? -16.212 9.961 47.991 1.00 91.56 547 ASP A CA 1
ATOM 4086 C C . ASP A 1 547 ? -17.014 9.881 49.295 1.00 91.56 547 ASP A C 1
ATOM 4088 O O . ASP A 1 547 ? -16.511 10.230 50.368 1.00 91.56 547 ASP A O 1
ATOM 4092 N N . ALA A 1 548 ? -18.277 9.460 49.213 1.00 86.69 548 ALA A N 1
ATOM 4093 C CA . ALA A 1 548 ? -19.160 9.418 50.376 1.00 86.69 548 ALA A CA 1
ATOM 4094 C C . ALA A 1 548 ? -18.785 8.308 51.369 1.00 86.69 548 ALA A C 1
ATOM 4096 O O . ALA A 1 548 ? -19.012 8.471 52.574 1.00 86.69 548 ALA A O 1
ATOM 4097 N N . GLU A 1 549 ? -18.213 7.207 50.882 1.00 87.00 549 GLU A N 1
ATOM 4098 C CA . GLU A 1 549 ? -17.872 6.024 51.663 1.00 87.00 549 GLU A CA 1
ATOM 4099 C C . GLU A 1 549 ? -16.407 6.031 52.138 1.00 87.00 549 GLU A C 1
ATOM 4101 O O . GLU A 1 549 ? -16.143 5.667 53.287 1.00 87.00 549 GLU A O 1
ATOM 4106 N N . ASP A 1 550 ? -15.481 6.511 51.305 1.00 85.25 550 ASP A N 1
ATOM 4107 C CA . ASP A 1 550 ? -14.032 6.531 51.555 1.00 85.25 550 ASP A CA 1
ATOM 4108 C C . ASP A 1 550 ? -13.494 7.907 52.002 1.00 85.25 550 ASP A C 1
ATOM 4110 O O . ASP A 1 550 ? -12.381 8.027 52.527 1.00 85.25 550 ASP A O 1
ATOM 4114 N N . GLY A 1 551 ? -14.288 8.971 51.864 1.00 85.19 551 GLY A N 1
ATOM 4115 C CA . GLY A 1 551 ? -13.871 10.327 52.206 1.00 85.19 551 GLY A CA 1
ATOM 4116 C C . GLY A 1 551 ? -12.861 10.909 51.200 1.00 85.19 551 GLY A C 1
ATOM 4117 O O . GLY A 1 551 ? -12.949 10.643 50.004 1.00 85.19 551 GLY A O 1
ATOM 4118 N N . PRO A 1 552 ? -11.928 11.782 51.631 1.00 81.12 552 PRO A N 1
ATOM 4119 C CA . PRO A 1 552 ? -11.018 12.484 50.717 1.00 81.12 552 PRO A CA 1
ATOM 4120 C C . PRO A 1 552 ? -9.759 11.685 50.330 1.00 81.12 552 PRO A C 1
ATOM 4122 O O . PRO A 1 552 ? -8.976 12.157 49.505 1.00 81.12 552 PRO A O 1
ATOM 4125 N N . GLU A 1 553 ? -9.508 10.522 50.941 1.00 80.25 553 GLU A N 1
ATOM 4126 C CA . GLU A 1 553 ? -8.306 9.712 50.689 1.00 80.25 553 GLU A CA 1
ATOM 4127 C C . GLU A 1 553 ? -8.485 8.836 49.437 1.00 80.25 553 GLU A C 1
ATOM 4129 O O . GLU A 1 553 ? -8.629 7.620 49.518 1.00 80.25 553 GLU A O 1
ATOM 4134 N N . LEU A 1 554 ? -8.476 9.482 48.267 1.00 89.62 554 LEU A N 1
ATOM 4135 C CA . LEU A 1 554 ? -8.709 8.861 46.960 1.00 89.62 554 LEU A CA 1
ATOM 4136 C C . LEU A 1 554 ? -7.426 8.760 46.132 1.00 89.62 554 LEU A C 1
ATOM 4138 O O . LEU A 1 554 ? -6.519 9.589 46.251 1.00 89.62 554 LEU A O 1
ATOM 4142 N N . GLN A 1 555 ? -7.357 7.759 45.254 1.00 90.50 555 GLN A N 1
ATOM 4143 C CA . GLN A 1 555 ? -6.256 7.645 44.300 1.00 90.50 555 GLN A CA 1
ATOM 4144 C C . GLN A 1 555 ? -6.571 8.490 43.068 1.00 90.50 555 GLN A C 1
ATOM 4146 O O . GLN A 1 555 ? -7.567 8.250 42.404 1.00 90.50 555 GLN A O 1
ATOM 4151 N N . ALA A 1 556 ? -5.730 9.474 42.755 1.00 93.38 556 ALA A N 1
ATOM 4152 C CA . ALA A 1 556 ? -5.902 10.340 41.590 1.00 93.38 556 ALA A CA 1
ATOM 4153 C C . ALA A 1 556 ? -4.704 10.215 40.649 1.00 93.38 556 ALA A C 1
ATOM 4155 O O . ALA A 1 556 ? -3.556 10.283 41.101 1.00 93.38 556 ALA A O 1
ATOM 4156 N N . THR A 1 557 ? -4.974 10.067 39.355 1.00 95.12 557 THR A N 1
ATOM 4157 C CA . THR A 1 557 ? -3.961 9.993 38.300 1.00 95.12 557 THR A CA 1
ATOM 4158 C C . THR A 1 557 ? -4.308 10.969 37.188 1.00 95.12 557 THR A C 1
ATOM 4160 O O . THR A 1 557 ? -5.406 10.934 36.640 1.00 95.12 557 THR A O 1
ATOM 4163 N N . TRP A 1 558 ? -3.350 11.821 36.848 1.00 94.06 558 TRP A N 1
ATOM 4164 C CA . TRP A 1 558 ? -3.382 12.683 35.680 1.00 94.06 558 TRP A CA 1
ATOM 4165 C C . TRP A 1 558 ? -2.592 12.044 34.550 1.00 94.06 558 TRP A C 1
ATOM 4167 O O . TRP A 1 558 ? -1.490 11.535 34.769 1.00 94.06 558 TRP A O 1
ATOM 4177 N N . THR A 1 559 ? -3.123 12.135 33.341 1.00 90.75 559 THR A N 1
ATOM 4178 C CA . THR A 1 559 ? -2.453 11.740 32.103 1.00 90.75 559 THR A CA 1
ATOM 4179 C C . THR A 1 559 ? -2.580 12.881 31.112 1.00 90.75 559 THR A C 1
ATOM 4181 O O . THR A 1 559 ? -3.656 13.449 30.950 1.00 90.75 559 THR A O 1
ATOM 4184 N N . LEU A 1 560 ? -1.464 13.271 30.513 1.00 90.50 560 LEU A N 1
ATOM 4185 C CA . LEU A 1 560 ? -1.420 14.274 29.466 1.00 90.50 560 LEU A CA 1
ATOM 4186 C C . LEU A 1 560 ? -0.943 13.575 28.202 1.00 90.50 560 LEU A C 1
ATOM 4188 O O . LEU A 1 560 ? 0.196 13.102 28.141 1.00 90.50 560 LEU A O 1
ATOM 4192 N N . ASP A 1 561 ? -1.805 13.519 27.199 1.00 85.94 561 ASP A N 1
ATOM 4193 C CA . ASP A 1 561 ? -1.455 13.011 25.880 1.00 85.94 561 ASP A CA 1
ATOM 4194 C C . ASP A 1 561 ? -1.021 14.193 25.017 1.00 85.94 561 ASP A C 1
ATOM 4196 O O . ASP A 1 561 ? -1.841 15.060 24.723 1.00 85.94 561 ASP A O 1
ATOM 4200 N N . LEU A 1 562 ? 0.255 14.252 24.626 1.00 80.25 562 LEU A N 1
ATOM 4201 C CA . LEU A 1 562 ? 0.730 15.269 23.688 1.00 80.25 562 LEU A CA 1
ATOM 4202 C C . LEU A 1 562 ? 0.244 14.896 22.292 1.00 80.25 562 LEU A C 1
ATOM 4204 O O . LEU A 1 562 ? 0.621 13.855 21.759 1.00 80.25 562 LEU A O 1
ATOM 4208 N N . VAL A 1 563 ? -0.530 15.764 21.670 1.00 72.50 563 VAL A N 1
ATOM 4209 C CA . VAL A 1 563 ? -0.998 15.615 20.299 1.00 72.50 563 VAL A CA 1
ATOM 4210 C C . VAL A 1 563 ? -0.274 16.639 19.440 1.00 72.50 563 VAL A C 1
ATOM 4212 O O . VAL A 1 563 ? -0.275 17.826 19.758 1.00 72.50 563 VAL A O 1
ATOM 4215 N N . HIS A 1 564 ? 0.369 16.185 18.364 1.00 65.31 564 HIS A N 1
ATOM 4216 C CA . HIS A 1 564 ? 0.936 17.081 17.357 1.00 65.31 564 HIS A CA 1
ATOM 4217 C C . HIS A 1 564 ? 0.961 16.441 15.976 1.00 65.31 564 HIS A C 1
ATOM 4219 O O . HIS A 1 564 ? 1.113 15.224 15.830 1.00 65.31 564 HIS A O 1
ATOM 4225 N N . GLY A 1 565 ? 0.766 17.276 14.953 1.00 63.56 565 GLY A N 1
ATOM 4226 C CA . GLY A 1 565 ? 0.480 16.794 13.605 1.00 63.56 565 GLY A CA 1
ATOM 4227 C C . GLY A 1 565 ? -0.699 15.813 13.628 1.00 63.56 565 GLY A C 1
ATOM 4228 O O . GLY A 1 565 ? -1.732 16.076 14.232 1.00 63.56 565 GLY A O 1
ATOM 4229 N N . HIS A 1 566 ? -0.523 14.645 13.014 1.00 51.97 566 HIS A N 1
ATOM 4230 C CA . HIS A 1 566 ? -1.546 13.592 12.920 1.00 51.97 566 HIS A CA 1
ATOM 4231 C C . HIS A 1 566 ? -1.441 12.473 13.976 1.00 51.97 566 HIS A C 1
ATOM 4233 O O . HIS A 1 566 ? -2.105 11.447 13.837 1.00 51.97 566 HIS A O 1
ATOM 4239 N N . HIS A 1 567 ? -0.565 12.576 14.983 1.00 52.62 567 HIS A N 1
ATOM 4240 C CA . HIS A 1 567 ? -0.374 11.491 15.957 1.00 52.62 567 HIS A CA 1
ATOM 4241 C C . HIS A 1 567 ? -0.385 11.998 17.400 1.00 52.62 567 HIS A C 1
ATOM 4243 O O . HIS A 1 567 ? -0.160 13.172 17.681 1.00 52.62 567 HIS A O 1
ATOM 4249 N N . LEU A 1 568 ? -0.665 11.083 18.329 1.00 67.44 568 LEU A N 1
ATOM 4250 C CA . LEU A 1 568 ? -0.690 11.361 19.762 1.00 67.44 568 LEU A CA 1
ATOM 4251 C C . LEU A 1 568 ? 0.402 10.565 20.483 1.00 67.44 568 LEU A C 1
ATOM 4253 O O . LEU A 1 568 ? 0.694 9.420 20.138 1.00 67.44 568 LEU A O 1
ATOM 4257 N N . HIS A 1 569 ? 1.002 11.175 21.493 1.00 65.00 569 HIS A N 1
ATOM 4258 C CA . HIS A 1 569 ? 1.899 10.561 22.457 1.00 65.00 569 HIS A CA 1
ATOM 4259 C C . HIS A 1 569 ? 1.094 10.303 23.734 1.00 65.00 569 HIS A C 1
ATOM 4261 O O . HIS A 1 569 ? 0.981 11.204 24.571 1.00 65.00 569 HIS A O 1
ATOM 4267 N N . PRO A 1 570 ? 0.498 9.107 23.891 1.00 70.50 570 PRO A N 1
ATOM 4268 C CA . PRO A 1 570 ? -0.327 8.822 25.052 1.00 70.50 570 PRO A CA 1
ATOM 4269 C C . PRO A 1 570 ? 0.531 8.808 26.313 1.00 70.50 570 PRO A C 1
ATOM 4271 O O . PRO A 1 570 ? 1.644 8.277 26.300 1.00 70.50 570 PRO A O 1
ATOM 4274 N N . ASN A 1 571 ? 0.003 9.354 27.405 1.00 74.38 571 ASN A N 1
ATOM 4275 C CA . ASN A 1 571 ? 0.678 9.452 28.696 1.00 74.38 571 ASN A CA 1
ATOM 4276 C C . ASN A 1 571 ? 2.062 10.109 28.597 1.00 74.38 571 ASN A C 1
ATOM 4278 O O . ASN A 1 571 ? 2.979 9.735 29.330 1.00 74.38 571 ASN A O 1
ATOM 4282 N N . SER A 1 572 ? 2.227 11.064 27.676 1.00 77.06 572 SER A N 1
ATOM 4283 C CA . SER A 1 572 ? 3.480 11.810 27.509 1.00 77.06 572 SER A CA 1
ATOM 4284 C C . SER A 1 572 ? 3.956 12.432 28.824 1.00 77.06 572 SER A C 1
ATOM 4286 O O . SER A 1 572 ? 5.155 12.473 29.093 1.00 77.06 572 SER A O 1
ATOM 4288 N N . LEU A 1 573 ? 3.009 12.820 29.684 1.00 84.38 573 LEU A N 1
ATOM 4289 C CA . LEU A 1 573 ? 3.240 13.098 31.092 1.00 84.38 573 LEU A CA 1
ATOM 4290 C C . LEU A 1 573 ? 2.173 12.402 31.931 1.00 84.38 573 LEU A C 1
ATOM 4292 O O . LEU A 1 573 ? 1.006 12.309 31.550 1.00 84.38 573 LEU A O 1
ATOM 4296 N N . THR A 1 574 ? 2.577 11.956 33.114 1.00 88.25 574 THR A N 1
ATOM 4297 C CA . THR A 1 574 ? 1.662 11.435 34.127 1.00 88.25 574 THR A CA 1
ATOM 4298 C C . THR A 1 574 ? 1.989 12.052 35.468 1.00 88.25 574 THR A C 1
ATOM 4300 O O . THR A 1 574 ? 3.165 12.221 35.797 1.00 88.25 574 THR A O 1
ATOM 4303 N N . ALA A 1 575 ? 0.970 12.317 36.272 1.00 92.62 575 ALA A N 1
ATOM 4304 C CA . ALA A 1 575 ? 1.157 12.744 37.647 1.00 92.62 575 ALA A CA 1
ATOM 4305 C C . ALA A 1 575 ? 0.151 12.060 38.569 1.00 92.62 575 ALA A C 1
ATOM 4307 O O . ALA A 1 575 ? -0.903 11.612 38.131 1.00 92.62 575 ALA A O 1
ATOM 4308 N N . SER A 1 576 ? 0.474 11.975 39.854 1.00 92.62 576 SER A N 1
ATOM 4309 C CA . SER A 1 576 ? -0.401 11.370 40.859 1.00 92.62 576 SER A CA 1
ATOM 4310 C C . SER A 1 576 ? -0.786 12.390 41.920 1.00 92.62 576 SER A C 1
ATOM 4312 O O . SER A 1 576 ? 0.004 13.269 42.260 1.00 92.62 576 SER A O 1
ATOM 4314 N N . GLY A 1 577 ? -1.978 12.218 42.485 1.00 93.31 577 GLY A N 1
ATOM 4315 C CA . GLY A 1 577 ? -2.561 13.122 43.469 1.00 93.31 577 GLY A CA 1
ATOM 4316 C C . GLY A 1 577 ? -3.507 14.146 42.843 1.00 93.31 577 GLY A C 1
ATOM 4317 O O . GLY A 1 577 ? -3.451 14.442 41.655 1.00 93.31 577 GLY A O 1
ATOM 4318 N N . LEU A 1 578 ? -4.401 14.693 43.668 1.00 92.31 578 LEU A N 1
ATOM 4319 C CA . LEU A 1 578 ? -5.376 15.707 43.249 1.00 92.31 578 LEU A CA 1
ATOM 4320 C C . LEU A 1 578 ? -4.734 17.071 42.942 1.00 92.31 578 LEU A C 1
ATOM 4322 O O . LEU A 1 578 ? -5.359 17.910 42.306 1.00 92.31 578 LEU A O 1
ATOM 4326 N N . SER A 1 579 ? -3.489 17.283 43.373 1.00 94.62 579 SER A N 1
ATOM 4327 C CA . SER A 1 579 ? -2.669 18.428 42.988 1.00 94.62 579 SER A CA 1
ATOM 4328 C C . SER A 1 579 ? -1.294 17.935 42.557 1.00 94.62 579 SER A C 1
ATOM 4330 O O . SER A 1 579 ? -0.651 17.166 43.279 1.00 94.62 579 SER A O 1
ATOM 4332 N N . ALA A 1 580 ? -0.864 18.368 41.380 1.00 95.38 580 ALA A N 1
ATOM 4333 C CA . ALA A 1 580 ? 0.439 18.071 40.822 1.00 95.38 580 ALA A CA 1
ATOM 4334 C C . ALA A 1 580 ? 0.945 19.241 39.974 1.00 95.38 580 ALA A C 1
ATOM 4336 O O . ALA A 1 580 ? 0.185 20.100 39.540 1.00 95.38 580 ALA A O 1
ATOM 4337 N N . LEU A 1 581 ? 2.250 19.249 39.729 1.00 95.00 581 LEU A N 1
ATOM 4338 C CA . LEU A 1 581 ? 2.896 20.196 38.834 1.00 95.00 581 LEU A CA 1
ATOM 4339 C C . LEU A 1 581 ? 3.635 19.399 37.768 1.00 95.00 581 LEU A C 1
ATOM 4341 O O . LEU A 1 581 ? 4.450 18.535 38.103 1.00 95.00 581 LEU A O 1
ATOM 4345 N N . VAL A 1 582 ? 3.356 19.689 36.502 1.00 92.88 582 VAL A N 1
ATOM 4346 C CA . VAL A 1 582 ? 4.041 19.072 35.361 1.00 92.88 582 VAL A CA 1
ATOM 4347 C C . VAL A 1 582 ? 4.679 20.154 34.505 1.00 92.88 582 VAL A C 1
ATOM 4349 O O . VAL A 1 582 ? 4.294 21.313 34.581 1.00 92.88 582 VAL A O 1
ATOM 4352 N N . VAL A 1 583 ? 5.685 19.807 33.711 1.00 91.56 583 VAL A N 1
ATOM 4353 C CA . VAL A 1 583 ? 6.298 20.739 32.757 1.00 91.56 583 VAL A CA 1
ATOM 4354 C C . VAL A 1 583 ? 6.071 20.155 31.368 1.00 91.56 583 VAL A C 1
ATOM 4356 O O . VAL A 1 583 ? 6.723 19.164 31.039 1.00 91.56 583 VAL A O 1
ATOM 4359 N N . PRO A 1 584 ? 5.121 20.695 30.581 1.00 84.19 584 PRO A N 1
ATOM 4360 C CA . PRO A 1 584 ? 4.875 20.246 29.220 1.00 84.19 584 PRO A CA 1
ATOM 4361 C C . PRO A 1 584 ? 6.115 20.449 28.347 1.00 84.19 584 PRO A C 1
ATOM 4363 O O . PRO A 1 584 ? 6.621 21.565 28.219 1.00 84.19 584 PRO A O 1
ATOM 4366 N N . GLU A 1 585 ? 6.606 19.375 27.737 1.00 74.81 585 GLU A N 1
ATOM 4367 C CA . GLU A 1 585 ? 7.664 19.430 26.730 1.00 74.81 585 GLU A CA 1
ATOM 4368 C C . GLU A 1 585 ? 7.033 19.251 25.344 1.00 74.81 585 GLU A C 1
ATOM 4370 O O . GLU A 1 585 ? 6.271 18.308 25.128 1.00 74.81 585 GLU A O 1
ATOM 4375 N N . ALA A 1 586 ? 7.341 20.144 24.400 1.00 62.69 586 ALA A N 1
ATOM 4376 C CA . ALA A 1 586 ? 6.979 19.956 23.000 1.00 62.69 586 ALA A CA 1
ATOM 4377 C C . ALA A 1 586 ? 8.093 19.227 22.250 1.00 62.69 586 ALA A C 1
ATOM 4379 O O . ALA A 1 586 ? 9.287 19.474 22.454 1.00 62.69 586 ALA A O 1
ATOM 4380 N N . HIS A 1 587 ? 7.692 18.375 21.313 1.00 58.94 587 HIS A N 1
ATOM 4381 C CA . HIS A 1 587 ? 8.598 17.666 20.422 1.00 58.94 587 HIS A CA 1
ATOM 4382 C C . HIS A 1 587 ? 8.464 18.188 18.988 1.00 58.94 587 HIS A C 1
ATOM 4384 O O . HIS A 1 587 ? 7.757 17.618 18.166 1.00 58.94 587 HIS A O 1
ATOM 4390 N N . GLY A 1 588 ? 9.230 19.240 18.681 1.00 53.28 588 GLY A N 1
ATOM 4391 C CA . GLY A 1 588 ? 9.396 19.774 17.325 1.00 53.28 588 GLY A CA 1
ATOM 4392 C C . GLY A 1 588 ? 8.474 20.954 16.974 1.00 53.28 588 GLY A C 1
ATOM 4393 O O . GLY A 1 588 ? 7.597 21.317 17.756 1.00 53.28 588 GLY A O 1
ATOM 4394 N N . PRO A 1 589 ? 8.706 21.610 15.818 1.00 47.78 589 PRO A N 1
ATOM 4395 C CA . PRO A 1 589 ? 7.820 22.655 15.312 1.00 47.78 589 PRO A CA 1
ATOM 4396 C C . PRO A 1 589 ? 6.518 22.031 14.787 1.00 47.78 589 PRO A C 1
ATOM 4398 O O . PRO A 1 589 ? 6.579 21.162 13.921 1.00 47.78 589 PRO A O 1
ATOM 4401 N N . GLY A 1 590 ? 5.355 22.483 15.259 1.00 55.94 590 GLY A N 1
ATOM 4402 C CA . GLY A 1 590 ? 4.068 21.932 14.823 1.00 55.94 590 GLY A CA 1
ATOM 4403 C C . GLY A 1 590 ? 2.918 22.186 15.796 1.00 55.94 590 GLY A C 1
ATOM 4404 O O . GLY A 1 590 ? 3.067 22.918 16.773 1.00 55.94 590 GLY A O 1
ATOM 4405 N N . ASP A 1 591 ? 1.780 21.567 15.492 1.00 65.38 591 ASP A N 1
ATOM 4406 C CA . ASP A 1 591 ? 0.484 21.779 16.134 1.00 65.38 591 ASP A CA 1
ATOM 4407 C C . ASP A 1 591 ? 0.347 21.075 17.494 1.00 65.38 591 ASP A C 1
ATOM 4409 O O . ASP A 1 591 ? -0.409 20.116 17.634 1.00 65.38 591 ASP A O 1
ATOM 4413 N N . ASN A 1 592 ? 1.092 21.531 18.505 1.00 72.44 592 ASN A N 1
ATOM 4414 C CA . ASN A 1 592 ? 1.073 20.925 19.838 1.00 72.44 592 ASN A CA 1
ATOM 4415 C C . ASN A 1 592 ? -0.204 21.292 20.621 1.00 72.44 592 ASN A C 1
ATOM 4417 O O . ASN A 1 592 ? -0.520 22.462 20.837 1.00 72.44 592 ASN A O 1
ATOM 4421 N N . HIS A 1 593 ? -0.913 20.285 21.116 1.00 81.19 593 HIS A N 1
ATOM 4422 C CA . HIS A 1 593 ? -1.924 20.425 22.163 1.00 81.19 593 HIS A CA 1
ATOM 4423 C C . HIS A 1 593 ? -1.863 19.223 23.104 1.00 81.19 593 HIS A C 1
ATOM 4425 O O . HIS A 1 593 ? -1.270 18.201 22.769 1.00 81.19 593 HIS A O 1
ATOM 4431 N N . PHE A 1 594 ? -2.440 19.340 24.297 1.00 85.62 594 PHE A N 1
ATOM 4432 C CA . PHE A 1 594 ? -2.547 18.222 25.227 1.00 85.62 594 PHE A CA 1
ATOM 4433 C C . PHE A 1 594 ? -3.998 17.870 25.495 1.00 85.62 594 PHE A C 1
ATOM 4435 O O . PHE A 1 594 ? -4.815 18.747 25.780 1.00 85.62 594 PHE A O 1
ATOM 4442 N N . LEU A 1 595 ? -4.272 16.570 25.506 1.00 86.38 595 LEU A N 1
ATOM 4443 C CA . LEU A 1 595 ? -5.471 16.021 26.115 1.00 86.38 595 LEU A CA 1
ATOM 4444 C C . LEU A 1 595 ? -5.143 15.620 27.553 1.00 86.38 595 LEU A C 1
ATOM 4446 O O . LEU A 1 595 ? -4.353 14.706 27.787 1.00 86.38 595 LEU A O 1
ATOM 4450 N N . VAL A 1 596 ? -5.705 16.341 28.515 1.00 91.81 596 VAL A N 1
ATOM 4451 C CA . VAL A 1 596 ? -5.427 16.193 29.944 1.00 91.81 596 VAL A CA 1
ATOM 4452 C C . VAL A 1 596 ? -6.577 15.434 30.589 1.00 91.81 596 VAL A C 1
ATOM 4454 O O . VAL A 1 596 ? -7.674 15.968 30.731 1.00 91.81 596 VAL A O 1
ATOM 4457 N N . ARG A 1 597 ? -6.339 14.194 31.016 1.00 93.19 597 ARG A N 1
ATOM 4458 C CA . ARG A 1 597 ? -7.323 13.388 31.749 1.00 93.19 597 ARG A CA 1
ATOM 4459 C C . ARG A 1 597 ? -6.940 13.252 33.209 1.00 93.19 597 ARG A C 1
ATOM 4461 O O . ARG A 1 597 ? -5.809 12.889 33.521 1.00 93.19 597 ARG A O 1
ATOM 4468 N N . LEU A 1 598 ? -7.907 13.469 34.085 1.00 94.44 598 LEU A N 1
ATOM 4469 C CA . LEU A 1 598 ? -7.889 13.117 35.495 1.00 94.44 598 LEU A CA 1
ATOM 4470 C C . LEU A 1 598 ? -8.796 11.906 35.707 1.00 94.44 598 LEU A C 1
ATOM 4472 O O . LEU A 1 598 ? -9.977 11.972 35.377 1.00 94.44 598 LEU A O 1
ATOM 4476 N N . SER A 1 599 ? -8.267 10.854 36.323 1.00 92.75 599 SER A N 1
ATOM 4477 C CA . SER A 1 599 ? -9.036 9.719 36.837 1.00 92.75 599 SER A CA 1
ATOM 4478 C C . SER A 1 599 ? -8.877 9.658 38.354 1.00 92.75 599 SER A C 1
ATOM 4480 O O . SER A 1 599 ? -7.751 9.690 38.861 1.00 92.75 599 SER A O 1
ATOM 4482 N N . VAL A 1 600 ? -9.990 9.625 39.087 1.00 91.12 600 VAL A N 1
ATOM 4483 C CA . VAL A 1 600 ? -10.020 9.505 40.551 1.00 91.12 600 VAL A CA 1
ATOM 4484 C C . VAL A 1 600 ? -10.734 8.216 40.918 1.00 91.12 600 VAL A C 1
ATOM 4486 O O . VAL A 1 600 ? -11.875 8.039 40.521 1.00 91.12 600 VAL A O 1
ATOM 4489 N N . THR A 1 601 ? -10.087 7.339 41.683 1.00 86.38 601 THR A N 1
ATOM 4490 C CA . THR A 1 601 ? -10.579 6.005 42.054 1.00 86.38 601 THR A CA 1
ATOM 4491 C C . THR A 1 601 ? -10.718 5.860 43.572 1.00 86.38 601 THR A C 1
ATOM 4493 O O . THR A 1 601 ? -9.852 6.312 44.332 1.00 86.38 601 THR A O 1
ATOM 4496 N N . ASP A 1 602 ? -11.802 5.215 44.003 1.00 85.00 602 ASP A N 1
ATOM 4497 C CA . ASP A 1 602 ? -12.078 4.846 45.394 1.00 85.00 602 ASP A CA 1
ATOM 4498 C C . ASP A 1 602 ? -11.329 3.560 45.826 1.00 85.00 602 ASP A C 1
ATOM 4500 O O . ASP A 1 602 ? -10.548 2.969 45.070 1.00 85.00 602 ASP A O 1
ATOM 4504 N N . SER A 1 603 ? -11.543 3.102 47.062 1.00 81.94 603 SER A N 1
ATOM 4505 C CA . SER A 1 603 ? -10.892 1.898 47.602 1.00 81.94 603 SER A CA 1
ATOM 4506 C C . SER A 1 603 ? -11.442 0.578 47.042 1.00 81.94 603 SER A C 1
ATOM 4508 O O . SER A 1 603 ? -10.811 -0.474 47.198 1.00 81.94 603 SER A O 1
ATOM 4510 N N . ARG A 1 604 ? -12.608 0.618 46.389 1.00 76.62 604 ARG A N 1
ATOM 4511 C CA . ARG A 1 604 ? -13.336 -0.534 45.838 1.00 76.62 604 ARG A CA 1
ATOM 4512 C C . ARG A 1 604 ? -13.311 -0.590 44.306 1.00 76.62 604 ARG A C 1
ATOM 4514 O O . ARG A 1 604 ? -13.880 -1.515 43.729 1.00 76.62 604 ARG A O 1
ATOM 4521 N N . GLY A 1 605 ? -12.580 0.320 43.666 1.00 76.25 605 GLY A N 1
ATOM 4522 C CA . GLY A 1 605 ? -12.303 0.345 42.236 1.00 76.25 605 GLY A CA 1
ATOM 4523 C C . GLY A 1 605 ? -13.297 1.134 41.381 1.00 76.25 605 GLY A C 1
ATOM 4524 O O . GLY A 1 605 ? -13.170 1.073 40.159 1.00 76.25 605 GLY A O 1
ATOM 4525 N N . LEU A 1 606 ? -14.263 1.863 41.956 1.00 78.50 606 LEU A N 1
ATOM 4526 C CA . LEU A 1 606 ? -15.062 2.812 41.171 1.00 78.50 606 LEU A CA 1
ATOM 4527 C C . LEU A 1 606 ? -14.269 4.092 40.937 1.00 78.50 606 LEU A C 1
ATOM 4529 O O . LEU A 1 606 ? -13.511 4.532 41.800 1.00 78.50 606 LEU A O 1
ATOM 4533 N N . ALA A 1 607 ? -14.470 4.708 39.775 1.00 85.69 607 ALA A N 1
ATOM 4534 C CA . ALA A 1 607 ? -13.776 5.928 39.403 1.00 85.69 607 ALA A CA 1
ATOM 4535 C C . ALA A 1 607 ? -14.713 6.975 38.793 1.00 85.69 607 ALA A C 1
ATOM 4537 O O . ALA A 1 607 ? -15.752 6.635 38.225 1.00 85.69 607 ALA A O 1
ATOM 4538 N N . ASP A 1 608 ? -14.309 8.238 38.894 1.00 86.94 608 ASP A N 1
ATOM 4539 C CA . ASP A 1 608 ? -14.831 9.357 38.107 1.00 86.94 608 ASP A CA 1
ATOM 4540 C C . ASP A 1 608 ? -13.683 9.973 37.316 1.00 86.94 608 ASP A C 1
ATOM 4542 O O . ASP A 1 608 ? -12.533 10.008 37.770 1.00 86.94 608 ASP A O 1
ATOM 4546 N N . GLU A 1 609 ? -14.005 10.436 36.115 1.00 89.62 609 GLU A N 1
ATOM 4547 C CA . GLU A 1 609 ? -13.027 10.953 35.172 1.00 89.62 609 GLU A CA 1
ATOM 4548 C C . GLU A 1 609 ? -13.435 12.330 34.648 1.00 89.62 609 GLU A C 1
ATOM 4550 O O . GLU A 1 609 ? -14.611 12.665 34.443 1.00 89.62 609 GLU A O 1
ATOM 4555 N N . ARG A 1 610 ? -12.423 13.159 34.411 1.00 88.25 610 ARG A N 1
ATOM 4556 C CA . ARG A 1 610 ? -12.557 14.444 33.732 1.00 88.25 610 ARG A CA 1
ATOM 4557 C C . ARG A 1 610 ? -11.462 14.580 32.699 1.00 88.25 610 ARG A C 1
ATOM 4559 O O . ARG A 1 610 ? -10.305 14.308 32.983 1.00 88.25 610 ARG A O 1
ATOM 4566 N N . GLU A 1 611 ? -11.841 15.044 31.522 1.00 90.19 611 GLU A N 1
ATOM 4567 C CA . GLU A 1 611 ? -10.929 15.345 30.428 1.00 90.19 611 GLU A CA 1
ATOM 4568 C C . GLU A 1 611 ? -11.062 16.828 30.088 1.00 90.19 611 GLU A C 1
ATOM 4570 O O . GLU A 1 611 ? -12.179 17.354 30.076 1.00 90.19 611 GLU A O 1
ATOM 4575 N N . VAL A 1 612 ? -9.929 17.486 29.860 1.00 87.81 612 VAL A N 1
ATOM 4576 C CA . VAL A 1 612 ? -9.862 18.825 29.278 1.00 87.81 612 VAL A CA 1
ATOM 4577 C C . VAL A 1 612 ? -8.790 18.881 28.201 1.00 87.81 612 VAL A C 1
ATOM 4579 O O . VAL A 1 612 ? -7.784 18.176 28.276 1.00 87.81 612 VAL A O 1
ATOM 4582 N N . GLU A 1 613 ? -8.978 19.744 27.216 1.00 86.38 613 GLU A N 1
ATOM 4583 C CA . GLU A 1 613 ? -8.011 19.971 26.146 1.00 86.38 613 GLU A CA 1
ATOM 4584 C C . GLU A 1 613 ? -7.356 21.349 26.288 1.00 86.38 613 GLU A C 1
ATOM 4586 O O . GLU A 1 613 ? -8.032 22.347 26.547 1.00 86.38 613 GLU A O 1
ATOM 4591 N N . ILE A 1 614 ? -6.032 21.413 26.134 1.00 85.62 614 ILE A N 1
ATOM 4592 C CA . ILE A 1 614 ? -5.258 22.660 26.219 1.00 85.62 614 ILE A CA 1
ATOM 4593 C C . ILE A 1 614 ? -4.319 22.822 25.034 1.00 85.62 614 ILE A C 1
ATOM 4595 O O . ILE A 1 614 ? -3.770 21.846 24.530 1.00 85.62 614 ILE A O 1
ATOM 4599 N N . TYR A 1 615 ? -4.088 24.062 24.616 1.00 80.38 615 TYR A N 1
ATOM 4600 C CA . TYR A 1 615 ? -3.412 24.371 23.356 1.00 80.38 615 TYR A CA 1
ATOM 4601 C C . TYR A 1 615 ? -2.088 25.096 23.564 1.00 80.38 615 TYR A C 1
ATOM 4603 O O . TYR A 1 615 ? -1.936 25.873 24.507 1.00 80.38 615 TYR A O 1
ATOM 4611 N N . ASP A 1 616 ? -1.133 24.875 22.666 1.00 80.38 616 ASP A N 1
ATOM 4612 C CA . ASP A 1 616 ? 0.092 25.666 22.658 1.00 80.38 616 ASP A CA 1
ATOM 4613 C C . ASP A 1 616 ? -0.242 27.122 22.292 1.00 80.38 616 ASP A C 1
ATOM 4615 O O . ASP A 1 616 ? -0.845 27.407 21.246 1.00 80.38 616 ASP A O 1
ATOM 4619 N N . ALA A 1 617 ? 0.133 28.047 23.180 1.00 74.12 617 ALA A N 1
ATOM 4620 C CA . ALA A 1 617 ? -0.074 29.481 23.004 1.00 74.12 617 ALA A CA 1
ATOM 4621 C C . ALA A 1 617 ? 0.619 30.041 21.746 1.00 74.12 617 ALA A C 1
ATOM 4623 O O . ALA A 1 617 ? 0.231 31.107 21.267 1.00 74.12 617 ALA A O 1
ATOM 4624 N N . ASP A 1 618 ? 1.615 29.331 21.207 1.00 69.81 618 ASP A N 1
ATOM 4625 C CA . ASP A 1 618 ? 2.441 29.774 20.083 1.00 69.81 618 ASP A CA 1
ATOM 4626 C C . ASP A 1 618 ? 1.977 29.229 18.704 1.00 69.81 618 ASP A C 1
ATOM 4628 O O . ASP A 1 618 ? 2.679 29.373 17.697 1.00 69.81 618 ASP A O 1
ATOM 4632 N N . SER A 1 619 ? 0.779 28.631 18.612 1.00 67.94 619 SER A N 1
ATOM 4633 C CA . SER A 1 619 ? 0.218 28.086 17.359 1.00 67.94 619 SER A CA 1
ATOM 4634 C C . SER A 1 619 ? -0.209 29.178 16.349 1.00 67.94 619 SER A C 1
ATOM 4636 O O . SER A 1 619 ? -1.022 30.056 16.636 1.00 67.94 619 SER A O 1
ATOM 4638 N N . THR A 1 620 ? 0.337 29.135 15.125 1.00 70.00 620 THR A N 1
ATOM 4639 C CA . THR A 1 620 ? 0.088 30.105 14.032 1.00 70.00 620 THR A CA 1
ATOM 4640 C C . THR A 1 620 ? -0.364 29.376 12.759 1.00 70.00 620 THR A C 1
ATOM 4642 O O . THR A 1 620 ? 0.188 28.309 12.490 1.00 70.00 620 THR A O 1
ATOM 4645 N N . PRO A 1 621 ? -1.342 29.898 11.976 1.00 77.19 621 PRO A N 1
ATOM 4646 C CA . PRO A 1 621 ? -1.750 29.259 10.727 1.00 77.19 621 PRO A CA 1
ATOM 4647 C C . PRO A 1 621 ? -0.586 29.274 9.735 1.00 77.19 621 PRO A C 1
ATOM 4649 O O . PRO A 1 621 ? 0.108 30.285 9.663 1.00 77.19 621 PRO A O 1
ATOM 4652 N N . LYS A 1 622 ? -0.385 28.204 8.963 1.00 83.69 622 LYS A N 1
ATOM 4653 C CA . LYS A 1 622 ? 0.620 28.158 7.886 1.00 83.69 622 LYS A CA 1
ATOM 4654 C C . LYS A 1 622 ? -0.017 27.805 6.556 1.00 83.69 622 LYS A C 1
ATOM 4656 O O . LYS A 1 622 ? -0.802 26.868 6.498 1.00 83.69 622 LYS A O 1
ATOM 4661 N N . ALA A 1 623 ? 0.292 28.551 5.501 1.00 87.25 623 ALA A N 1
ATOM 4662 C CA . ALA A 1 623 ? -0.248 28.307 4.166 1.00 87.25 623 ALA A CA 1
ATOM 4663 C C . ALA A 1 623 ? 0.678 27.385 3.358 1.00 87.25 623 ALA A C 1
ATOM 4665 O O . ALA A 1 623 ? 1.874 27.651 3.235 1.00 87.25 623 ALA A O 1
ATOM 4666 N N . HIS A 1 624 ? 0.114 26.350 2.738 1.00 87.25 624 HIS A N 1
ATOM 4667 C CA . HIS A 1 624 ? 0.844 25.379 1.919 1.00 87.25 624 HIS A CA 1
ATOM 4668 C C . HIS A 1 624 ? 0.304 25.363 0.491 1.00 87.25 624 HIS A C 1
ATOM 4670 O O . HIS A 1 624 ? -0.906 25.382 0.286 1.00 87.25 624 HIS A O 1
ATOM 4676 N N . LEU A 1 625 ? 1.200 25.361 -0.501 1.00 88.75 625 LEU A N 1
ATOM 4677 C CA . LEU A 1 625 ? 0.867 25.488 -1.922 1.00 88.75 625 LEU A CA 1
ATOM 4678 C C . LEU A 1 625 ? 1.782 24.607 -2.779 1.00 88.75 625 LEU A C 1
ATOM 4680 O O . LEU A 1 625 ? 3.002 24.772 -2.745 1.00 88.75 625 LEU A O 1
ATOM 4684 N N . GLU A 1 626 ? 1.185 23.752 -3.605 1.00 85.00 626 GLU A N 1
ATOM 4685 C CA . GLU A 1 626 ? 1.858 22.830 -4.526 1.00 85.00 626 GLU A CA 1
ATOM 4686 C C . GLU A 1 626 ? 1.355 23.013 -5.972 1.00 85.00 626 GLU A C 1
ATOM 4688 O O . GLU A 1 626 ? 0.160 23.212 -6.215 1.00 85.00 626 GLU A O 1
ATOM 4693 N N . PHE A 1 627 ? 2.266 22.956 -6.956 1.00 77.19 627 PHE A N 1
ATOM 4694 C CA . PHE A 1 627 ? 1.921 22.932 -8.385 1.00 77.19 627 PHE A CA 1
ATOM 4695 C C . PHE A 1 627 ? 3.035 22.287 -9.241 1.00 77.19 627 PHE A C 1
ATOM 4697 O O . PHE A 1 627 ? 4.206 22.615 -9.070 1.00 77.19 627 PHE A O 1
ATOM 4704 N N . ASP A 1 628 ? 2.661 21.428 -10.202 1.00 61.91 628 ASP A N 1
ATOM 4705 C CA . ASP A 1 628 ? 3.593 20.600 -11.008 1.00 61.91 628 ASP A CA 1
ATOM 4706 C C . ASP A 1 628 ? 3.852 21.109 -12.445 1.00 61.91 628 ASP A C 1
ATOM 4708 O O . ASP A 1 628 ? 4.557 20.476 -13.233 1.00 61.91 628 ASP A O 1
ATOM 4712 N N . GLN A 1 629 ? 3.272 22.242 -12.852 1.00 63.22 629 GLN A N 1
ATOM 4713 C CA . GLN A 1 629 ? 3.370 22.724 -14.238 1.00 63.22 629 GLN A CA 1
ATOM 4714 C C . GLN A 1 629 ? 4.451 23.795 -14.411 1.00 63.22 629 GLN A C 1
ATOM 4716 O O . GLN A 1 629 ? 4.171 24.980 -14.273 1.00 63.22 629 GLN A O 1
ATOM 4721 N N . GLU A 1 630 ? 5.672 23.411 -14.795 1.00 53.38 630 GLU A N 1
ATOM 4722 C CA . GLU A 1 630 ? 6.792 24.364 -14.893 1.00 53.38 630 GLU A CA 1
ATOM 4723 C C . GLU A 1 630 ? 6.594 25.486 -15.942 1.00 53.38 630 GLU A C 1
ATOM 4725 O O . GLU A 1 630 ? 7.179 26.556 -15.789 1.00 53.38 630 GLU A O 1
ATOM 4730 N N . HIS A 1 631 ? 5.807 25.275 -17.010 1.00 65.06 631 HIS A N 1
ATOM 4731 C CA . HIS A 1 631 ? 5.628 26.252 -18.101 1.00 65.06 631 HIS A CA 1
ATOM 4732 C C . HIS A 1 631 ? 4.207 26.187 -18.686 1.00 65.06 631 HIS A C 1
ATOM 4734 O O . HIS A 1 631 ? 3.867 25.222 -19.371 1.00 65.06 631 HIS A O 1
ATOM 4740 N N . ILE A 1 632 ? 3.390 27.224 -18.477 1.00 77.56 632 ILE A N 1
ATOM 4741 C CA . ILE A 1 632 ? 2.028 27.306 -19.038 1.00 77.56 632 ILE A CA 1
ATOM 4742 C C . ILE A 1 632 ? 1.951 28.336 -20.173 1.00 77.56 632 ILE A C 1
ATOM 4744 O O . ILE A 1 632 ? 2.705 29.311 -20.208 1.00 77.56 632 ILE A O 1
ATOM 4748 N N . ARG A 1 633 ? 1.049 28.144 -21.141 1.00 79.75 633 ARG A N 1
ATOM 4749 C CA . ARG A 1 633 ? 0.817 29.108 -22.238 1.00 79.75 633 ARG A CA 1
ATOM 4750 C C . ARG A 1 633 ? -0.359 30.029 -21.919 1.00 79.75 633 ARG A C 1
ATOM 4752 O O . ARG A 1 633 ? -1.252 29.678 -21.153 1.00 79.75 633 ARG A O 1
ATOM 4759 N N . VAL A 1 634 ? -0.393 31.210 -22.541 1.00 81.44 634 VAL A N 1
ATOM 4760 C CA . VAL A 1 634 ? -1.584 32.079 -22.488 1.00 81.44 634 VAL A CA 1
ATOM 4761 C C . VAL A 1 634 ? -2.832 31.293 -22.895 1.00 81.44 634 VAL A C 1
ATOM 4763 O O . VAL A 1 634 ? -2.879 30.759 -24.000 1.00 81.44 634 VAL A O 1
ATOM 4766 N N . GLY A 1 635 ? -3.844 31.287 -22.027 1.00 73.06 635 GLY A N 1
ATOM 4767 C CA . GLY A 1 635 ? -5.114 30.587 -22.229 1.00 73.06 635 GLY A CA 1
ATOM 4768 C C . GLY A 1 635 ? -5.168 29.157 -21.680 1.00 73.06 635 GLY A C 1
ATOM 4769 O O . GLY A 1 635 ? -6.258 28.596 -21.633 1.00 73.06 635 GLY A O 1
ATOM 4770 N N . GLN A 1 636 ? -4.048 28.588 -21.226 1.00 77.62 636 GLN A N 1
ATOM 4771 C CA . GLN A 1 636 ? -4.019 27.279 -20.571 1.00 77.62 636 GLN A CA 1
ATOM 4772 C C . GLN A 1 636 ? -4.444 27.394 -19.100 1.00 77.62 636 GLN A C 1
ATOM 4774 O O . GLN A 1 636 ? -4.035 28.325 -18.402 1.00 77.62 636 GLN A O 1
ATOM 4779 N N . SER A 1 637 ? -5.257 26.444 -18.636 1.00 81.38 637 SER A N 1
ATOM 4780 C CA . SER A 1 637 ? -5.702 26.361 -17.243 1.00 81.38 637 SER A CA 1
ATOM 4781 C C . SER A 1 637 ? -4.629 25.761 -16.329 1.00 81.38 637 SER A C 1
ATOM 4783 O O . SER A 1 637 ? -4.123 24.673 -16.593 1.00 81.38 637 SER A O 1
ATOM 4785 N N . LEU A 1 638 ? -4.352 26.453 -15.228 1.00 85.88 638 LEU A N 1
ATOM 4786 C CA . LEU A 1 638 ? -3.541 26.042 -14.088 1.00 85.88 638 LEU A CA 1
ATOM 4787 C C . LEU A 1 638 ? -4.470 25.611 -12.944 1.00 85.88 638 LEU A C 1
ATOM 4789 O O . LEU A 1 638 ? -5.436 26.313 -12.653 1.00 85.88 638 LEU A O 1
ATOM 4793 N N . THR A 1 639 ? -4.180 24.482 -12.291 1.00 87.69 639 THR A N 1
ATOM 4794 C CA . THR A 1 639 ? -4.943 23.981 -11.126 1.00 87.69 639 THR A CA 1
ATOM 4795 C C . THR A 1 639 ? -3.973 23.577 -10.006 1.00 87.69 639 THR A C 1
ATOM 4797 O O . THR A 1 639 ? -3.547 22.423 -9.969 1.00 87.69 639 THR A O 1
ATOM 4800 N N . PRO A 1 640 ? -3.544 24.524 -9.153 1.00 89.75 640 PRO A N 1
ATOM 4801 C CA . PRO A 1 640 ? -2.679 24.256 -8.006 1.00 89.75 640 PRO A CA 1
ATOM 4802 C C . PRO A 1 640 ? -3.454 23.603 -6.847 1.00 89.75 640 PRO A C 1
ATOM 4804 O O . PRO A 1 640 ? -4.685 23.642 -6.812 1.00 89.75 640 PRO A O 1
ATOM 4807 N N . VAL A 1 641 ? -2.725 23.038 -5.884 1.00 92.69 641 VAL A N 1
ATOM 4808 C CA . VAL A 1 641 ? -3.267 22.473 -4.636 1.00 92.69 641 VAL A CA 1
ATOM 4809 C C . VAL A 1 641 ? -2.798 23.325 -3.466 1.00 92.69 641 VAL A C 1
ATOM 4811 O O . VAL A 1 641 ? -1.630 23.701 -3.421 1.00 92.69 641 VAL A O 1
ATOM 4814 N N . GLY A 1 642 ? -3.680 23.659 -2.526 1.00 89.25 642 GLY A N 1
ATOM 4815 C CA . GLY A 1 642 ? -3.264 24.386 -1.330 1.00 89.25 642 GLY A CA 1
ATOM 4816 C C . GLY A 1 642 ? -4.159 24.164 -0.123 1.00 89.25 642 GLY A C 1
ATOM 4817 O O . GLY A 1 642 ? -5.357 23.949 -0.284 1.00 89.25 642 GLY A O 1
ATOM 4818 N N . HIS A 1 643 ? -3.566 24.228 1.067 1.00 87.44 643 HIS A N 1
ATOM 4819 C CA . HIS A 1 643 ? -4.213 23.985 2.361 1.00 87.44 643 HIS A CA 1
ATOM 4820 C C . HIS A 1 643 ? -3.593 24.859 3.469 1.00 87.44 643 HIS A C 1
ATOM 4822 O O . HIS A 1 643 ? -2.714 25.691 3.210 1.00 87.44 643 HIS A O 1
ATOM 4828 N N . VAL A 1 644 ? -4.081 24.694 4.703 1.00 81.38 644 VAL A N 1
ATOM 4829 C CA . VAL A 1 644 ? -3.612 25.407 5.900 1.00 81.38 644 VAL A CA 1
ATOM 4830 C C . VAL A 1 644 ? -3.274 24.451 7.052 1.00 81.38 644 VAL A C 1
ATOM 4832 O O . VAL A 1 644 ? -4.018 23.499 7.298 1.00 81.38 644 VAL A O 1
ATOM 4835 N N . ASP A 1 645 ? -2.224 24.769 7.815 1.00 76.69 645 ASP A N 1
ATOM 4836 C CA . ASP A 1 645 ? -1.807 24.032 9.019 1.00 76.69 645 ASP A CA 1
ATOM 4837 C C . ASP A 1 645 ? -2.061 24.869 10.290 1.00 76.69 645 ASP A C 1
ATOM 4839 O O . ASP A 1 645 ? -1.735 26.057 10.279 1.00 76.69 645 ASP A O 1
ATOM 4843 N N . PHE A 1 646 ? -2.649 24.305 11.363 1.00 67.62 646 PHE A N 1
ATOM 4844 C CA . PHE A 1 646 ? -2.863 24.970 12.665 1.00 67.62 646 PHE A CA 1
ATOM 4845 C C . PHE A 1 646 ? -3.357 24.001 13.768 1.00 67.62 646 PHE A C 1
ATOM 4847 O O . PHE A 1 646 ? -4.137 23.086 13.510 1.00 67.62 646 PHE A O 1
ATOM 4854 N N . ALA A 1 647 ? -3.014 24.281 15.035 1.00 59.88 647 ALA A N 1
ATOM 4855 C CA . ALA A 1 647 ? -3.396 23.463 16.193 1.00 59.88 647 ALA A CA 1
ATOM 4856 C C . ALA A 1 647 ? -4.822 23.743 16.681 1.00 59.88 647 ALA A C 1
ATOM 4858 O O . ALA A 1 647 ? -5.068 24.784 17.297 1.00 59.88 647 ALA A O 1
ATOM 4859 N N . ARG A 1 648 ? -5.761 22.811 16.461 1.00 61.56 648 ARG A N 1
ATOM 4860 C CA . ARG A 1 648 ? -7.080 22.797 17.125 1.00 61.56 648 ARG A CA 1
ATOM 4861 C C . ARG A 1 648 ? -7.580 21.388 17.367 1.00 61.56 648 ARG A C 1
ATOM 4863 O O . ARG A 1 648 ? -7.321 20.484 16.582 1.00 61.56 648 ARG A O 1
ATOM 4870 N N . GLY A 1 649 ? -8.332 21.243 18.447 1.00 52.06 649 GLY A N 1
ATOM 4871 C CA . GLY A 1 649 ? -8.883 19.970 18.864 1.00 52.06 649 GLY A CA 1
ATOM 4872 C C . GLY A 1 649 ? -10.365 19.822 18.546 1.00 52.06 649 GLY A C 1
ATOM 4873 O O . GLY A 1 649 ? -10.929 20.529 17.706 1.00 52.06 649 GLY A O 1
ATOM 4874 N N . ARG A 1 650 ? -11.011 18.863 19.209 1.00 51.84 650 ARG A N 1
ATOM 4875 C CA . ARG A 1 650 ? -12.300 18.281 18.784 1.00 51.84 650 ARG A CA 1
ATOM 4876 C C . ARG A 1 650 ? -13.523 19.207 18.879 1.00 51.84 650 ARG A C 1
ATOM 4878 O O . ARG A 1 650 ? -14.573 18.829 18.359 1.00 51.84 650 ARG A O 1
ATOM 4885 N N . LEU A 1 651 ? -13.444 20.368 19.541 1.00 44.31 651 LEU A N 1
ATOM 4886 C CA . LEU A 1 651 ? -14.645 21.037 20.076 1.00 44.31 651 LEU A CA 1
ATOM 4887 C C . LEU A 1 651 ? -15.007 22.446 19.561 1.00 44.31 651 LEU A C 1
ATOM 4889 O O . LEU A 1 651 ? -16.040 22.964 19.984 1.00 44.31 651 LEU A O 1
ATOM 4893 N N . LEU A 1 652 ? -14.306 23.056 18.595 1.00 45.53 652 LEU A N 1
ATOM 4894 C CA . LEU A 1 652 ? -14.761 24.326 17.983 1.00 45.53 652 LEU A CA 1
ATOM 4895 C C . LEU A 1 652 ? -14.475 24.424 16.472 1.00 45.53 652 LEU A C 1
ATOM 4897 O O . LEU A 1 652 ? -13.327 24.514 16.045 1.00 45.53 652 LEU A O 1
ATOM 4901 N N . VAL A 1 653 ? -15.542 24.521 15.663 1.00 52.47 653 VAL A N 1
ATOM 4902 C CA . VAL A 1 653 ? -15.491 24.760 14.205 1.00 52.47 653 VAL A CA 1
ATOM 4903 C C . VAL A 1 653 ? -15.269 26.250 13.930 1.00 52.47 653 VAL A C 1
ATOM 4905 O O . VAL A 1 653 ? -16.184 26.988 13.575 1.00 52.47 653 VAL A O 1
ATOM 4908 N N . LYS A 1 654 ? -14.051 26.735 14.149 1.00 58.03 654 LYS A N 1
ATOM 4909 C CA . LYS A 1 654 ? -13.609 27.994 13.545 1.00 58.03 654 LYS A CA 1
ATOM 4910 C C . LYS A 1 654 ? -12.626 27.639 12.443 1.00 58.03 654 LYS A C 1
ATOM 4912 O O . LYS A 1 654 ? -11.522 27.184 12.739 1.00 58.03 654 LYS A O 1
ATOM 4917 N N . GLN A 1 655 ? -13.055 27.835 11.210 1.00 70.50 655 GLN A N 1
ATOM 4918 C CA . GLN A 1 655 ? -12.317 27.469 10.015 1.00 70.50 655 GLN A CA 1
ATOM 4919 C C . GLN A 1 655 ? -11.453 28.634 9.509 1.00 70.50 655 GLN A C 1
ATOM 4921 O O . GLN A 1 655 ? -11.728 29.802 9.803 1.00 70.50 655 GLN A O 1
ATOM 4926 N N . ALA A 1 656 ? -10.385 28.318 8.779 1.00 81.00 656 ALA A N 1
ATOM 4927 C CA . ALA A 1 656 ? -9.518 29.324 8.183 1.00 81.00 656 ALA A CA 1
ATOM 4928 C C . ALA A 1 656 ? -10.099 29.831 6.859 1.00 81.00 656 ALA A C 1
ATOM 4930 O O . ALA A 1 656 ? -10.823 29.125 6.157 1.00 81.00 656 ALA A O 1
ATOM 4931 N N . THR A 1 657 ? -9.750 31.060 6.491 1.00 90.62 657 THR A N 1
ATOM 4932 C CA . THR A 1 657 ? -10.015 31.580 5.144 1.00 90.62 657 THR A CA 1
ATOM 4933 C C . THR A 1 657 ? -8.768 31.403 4.290 1.00 90.62 657 THR A C 1
ATOM 4935 O O . THR A 1 657 ? -7.710 31.924 4.645 1.00 90.62 657 THR A O 1
ATOM 4938 N N . LEU A 1 658 ? -8.899 30.703 3.160 1.00 93.38 658 LEU A N 1
ATOM 4939 C CA . LEU A 1 658 ? -7.859 30.613 2.137 1.00 93.38 658 LEU A CA 1
ATOM 4940 C C . LEU A 1 658 ? -8.161 31.593 1.003 1.00 93.38 658 LEU A C 1
ATOM 4942 O O . LEU A 1 658 ? -9.203 31.514 0.353 1.00 93.38 658 LEU A O 1
ATOM 4946 N N . THR A 1 659 ? -7.240 32.518 0.749 1.00 96.06 659 THR A N 1
ATOM 4947 C CA . THR A 1 659 ? -7.331 33.472 -0.363 1.00 96.06 659 THR A CA 1
ATOM 4948 C C . THR A 1 659 ? -6.263 33.164 -1.405 1.00 96.06 659 THR A C 1
ATOM 4950 O O . THR A 1 659 ? -5.070 33.209 -1.108 1.00 96.06 659 THR A O 1
ATOM 4953 N N . TRP A 1 660 ? -6.703 32.894 -2.629 1.00 95.88 660 TRP A N 1
ATOM 4954 C CA . TRP A 1 660 ? -5.883 32.619 -3.803 1.00 95.88 660 TRP A CA 1
ATOM 4955 C C . TRP A 1 660 ? -5.761 33.883 -4.652 1.00 95.88 660 TRP A C 1
ATOM 4957 O O . TRP A 1 660 ? -6.681 34.229 -5.384 1.00 95.88 6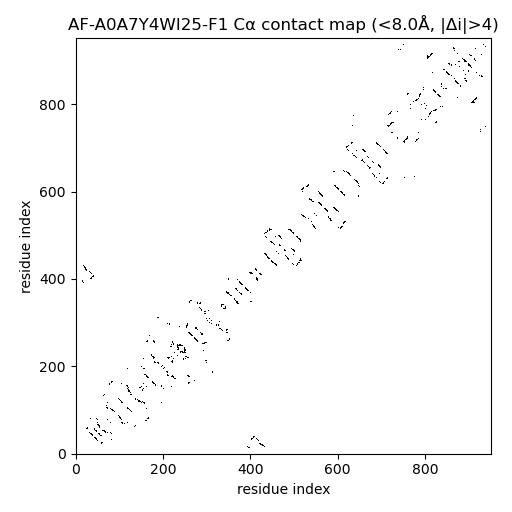60 TRP A O 1
ATOM 4967 N N . ASP A 1 661 ? -4.640 34.591 -4.554 1.00 96.25 661 ASP A N 1
ATOM 4968 C CA . ASP A 1 661 ? -4.319 35.743 -5.403 1.00 96.25 661 ASP A CA 1
ATOM 4969 C C . ASP A 1 661 ? -3.458 35.282 -6.585 1.00 96.25 661 ASP A C 1
ATOM 4971 O O . ASP A 1 661 ? -2.294 34.909 -6.426 1.00 96.25 661 ASP A O 1
ATOM 4975 N N . TRP A 1 662 ? -4.031 35.313 -7.789 1.00 94.88 662 TRP A N 1
ATOM 4976 C CA . TRP A 1 662 ? -3.390 34.799 -9.002 1.00 94.88 662 TRP A CA 1
ATOM 4977 C C . TRP A 1 662 ? -2.294 35.716 -9.559 1.00 94.88 662 TRP A C 1
ATOM 4979 O O . TRP A 1 662 ? -1.588 35.341 -10.502 1.00 94.88 662 TRP A O 1
ATOM 4989 N N . GLY A 1 663 ? -2.133 36.922 -9.007 1.00 92.75 663 GLY A N 1
ATOM 4990 C CA . GLY A 1 663 ? -1.101 37.876 -9.406 1.00 92.75 663 GLY A CA 1
ATOM 4991 C C . GLY A 1 663 ? -1.393 38.636 -10.705 1.00 92.75 663 GLY A C 1
ATOM 4992 O O . GLY A 1 663 ? -0.571 39.449 -11.132 1.00 92.75 663 GLY A O 1
ATOM 4993 N N . ASP A 1 664 ? -2.547 38.411 -11.340 1.00 92.62 664 ASP A N 1
ATOM 4994 C CA . ASP A 1 664 ? -3.042 39.173 -12.498 1.00 92.62 664 ASP A CA 1
ATOM 4995 C C . ASP A 1 664 ? -4.200 40.132 -12.154 1.00 92.62 664 ASP A C 1
ATOM 4997 O O . ASP A 1 664 ? -4.738 40.809 -13.036 1.00 92.62 664 ASP A O 1
ATOM 5001 N N . GLY A 1 665 ? -4.532 40.231 -10.861 1.00 90.75 665 GLY A N 1
ATOM 5002 C CA . GLY A 1 665 ? -5.628 41.032 -10.319 1.00 90.75 665 GLY A CA 1
ATOM 5003 C C . GLY A 1 665 ? -6.914 40.244 -10.059 1.00 90.75 665 GLY A C 1
ATOM 5004 O O . GLY A 1 665 ? -7.890 40.845 -9.608 1.00 90.75 665 GLY A O 1
ATOM 5005 N N . THR A 1 666 ? -6.933 38.939 -10.339 1.00 94.62 666 THR A N 1
ATOM 5006 C CA . THR A 1 666 ? -8.029 38.034 -9.969 1.00 94.62 666 THR A CA 1
ATOM 5007 C C . THR A 1 666 ? -7.739 37.316 -8.651 1.00 94.62 666 THR A C 1
ATOM 5009 O O . THR A 1 666 ? -6.580 37.072 -8.309 1.00 94.62 666 THR A O 1
ATOM 5012 N N . VAL A 1 667 ? -8.799 37.023 -7.893 1.00 95.50 667 VAL A N 1
ATOM 5013 C CA . VAL A 1 667 ? -8.720 36.393 -6.571 1.00 95.50 667 VAL A CA 1
ATOM 5014 C C . VAL A 1 667 ? -9.866 35.401 -6.407 1.00 95.50 667 VAL A C 1
ATOM 5016 O O . VAL A 1 667 ? -11.010 35.763 -6.690 1.00 95.50 667 VAL A O 1
ATOM 5019 N N . ASP A 1 668 ? -9.567 34.216 -5.880 1.00 94.75 668 ASP A N 1
ATOM 5020 C CA . ASP A 1 668 ? -10.559 33.262 -5.378 1.00 94.75 668 ASP A CA 1
ATOM 5021 C C . ASP A 1 668 ? -10.475 33.151 -3.853 1.00 94.75 668 ASP A C 1
ATOM 5023 O O . ASP A 1 668 ? -9.400 33.250 -3.263 1.00 94.75 668 ASP A O 1
ATOM 5027 N N . ILE A 1 669 ? -11.621 32.965 -3.196 1.00 92.88 669 ILE A N 1
ATOM 5028 C CA . ILE A 1 669 ? -11.701 32.836 -1.737 1.00 92.88 669 ILE A CA 1
ATOM 5029 C C . ILE A 1 669 ? -12.413 31.533 -1.409 1.00 92.88 669 ILE A C 1
ATOM 5031 O O . ILE A 1 669 ? -13.562 31.332 -1.806 1.00 92.88 669 ILE A O 1
ATOM 5035 N N . VAL A 1 670 ? -11.739 30.687 -0.640 1.00 89.19 670 VAL A N 1
ATOM 5036 C CA . VAL A 1 670 ? -12.320 29.504 -0.017 1.00 89.19 670 VAL A CA 1
ATOM 5037 C C . VAL A 1 670 ? -12.534 29.837 1.450 1.00 89.19 670 VAL A C 1
ATOM 5039 O O . VAL A 1 670 ? -11.591 29.991 2.228 1.00 89.19 670 VAL A O 1
ATOM 5042 N N . LEU A 1 671 ? -13.804 30.036 1.795 1.00 82.31 671 LEU A N 1
ATOM 5043 C CA . LEU A 1 671 ? -14.216 30.130 3.184 1.00 82.31 671 LEU A CA 1
ATOM 5044 C C . LEU A 1 671 ? -14.141 28.742 3.797 1.00 82.31 671 LEU A C 1
ATOM 5046 O O . LEU A 1 671 ? -14.336 27.740 3.111 1.00 82.31 671 LEU A O 1
ATOM 5050 N N . ASP A 1 672 ? -13.955 28.724 5.104 1.00 72.69 672 ASP A N 1
ATOM 5051 C CA . ASP A 1 672 ? -14.265 27.556 5.895 1.00 72.69 672 ASP A CA 1
ATOM 5052 C C . ASP A 1 672 ? -13.315 26.342 5.706 1.00 72.69 672 ASP A C 1
ATOM 5054 O O . ASP A 1 672 ? -13.700 25.200 5.938 1.00 72.69 672 ASP A O 1
ATOM 5058 N N . SER A 1 673 ? -12.035 26.591 5.397 1.00 74.00 673 SER A N 1
ATOM 5059 C CA . SER A 1 673 ? -10.999 25.555 5.237 1.00 74.00 673 SER A CA 1
ATOM 5060 C C . SER A 1 673 ? -10.565 24.946 6.576 1.00 74.00 673 SER A C 1
ATOM 5062 O O . SER A 1 673 ? -10.161 25.671 7.497 1.00 74.00 673 SER A O 1
ATOM 5064 N N . ALA A 1 674 ? -10.604 23.616 6.677 1.00 73.12 674 ALA A N 1
ATOM 5065 C CA . ALA A 1 674 ? -10.044 22.879 7.805 1.00 73.12 674 ALA A CA 1
ATOM 5066 C C . ALA A 1 674 ? -8.526 22.653 7.666 1.00 73.12 674 ALA A C 1
ATOM 5068 O O . ALA A 1 674 ? -7.935 22.846 6.601 1.00 73.12 674 ALA A O 1
ATOM 5069 N N . HIS A 1 675 ? -7.903 22.248 8.776 1.00 71.44 675 HIS A N 1
ATOM 5070 C CA . HIS A 1 675 ? -6.510 21.807 8.811 1.00 71.44 675 HIS A CA 1
ATOM 5071 C C . HIS A 1 675 ? -6.281 20.672 7.797 1.00 71.44 675 HIS A C 1
ATOM 5073 O O . HIS A 1 675 ? -7.033 19.697 7.807 1.00 71.44 675 HIS A O 1
ATOM 5079 N N . HIS A 1 676 ? -5.270 20.813 6.932 1.00 71.06 676 HIS A N 1
ATOM 5080 C CA . HIS A 1 676 ? -4.927 19.867 5.853 1.00 71.06 676 HIS A CA 1
ATOM 5081 C C . HIS A 1 676 ? -6.061 19.563 4.847 1.00 71.06 676 HIS A C 1
ATOM 5083 O O . HIS A 1 676 ? -6.026 18.549 4.150 1.00 71.06 676 HIS A O 1
ATOM 5089 N N . GLU A 1 677 ? -7.075 20.424 4.737 1.00 80.69 677 GLU A N 1
ATOM 5090 C CA . GLU A 1 677 ? -8.100 20.282 3.701 1.00 80.69 677 GLU A CA 1
ATOM 5091 C C . GLU A 1 677 ? -7.629 20.913 2.383 1.00 80.69 677 GLU A C 1
ATOM 5093 O O . GLU A 1 677 ? -7.412 22.123 2.296 1.00 80.69 677 GLU A O 1
ATOM 5098 N N . ASP A 1 678 ? -7.478 20.084 1.348 1.00 87.88 678 ASP A N 1
ATOM 5099 C CA . ASP A 1 678 ? -7.036 20.509 0.019 1.00 87.88 678 ASP A CA 1
ATOM 5100 C C . ASP A 1 678 ? -8.076 21.386 -0.699 1.00 87.88 678 ASP A C 1
ATOM 5102 O O . ASP A 1 678 ? -9.198 20.966 -0.991 1.00 87.88 678 ASP A O 1
ATOM 5106 N N . SER A 1 679 ? -7.644 22.565 -1.142 1.00 86.88 679 SER A N 1
ATOM 5107 C CA . SER A 1 679 ? -8.360 23.436 -2.074 1.00 86.88 679 SER A CA 1
ATOM 5108 C C . SER A 1 679 ? -7.695 23.417 -3.455 1.00 86.88 679 SER A C 1
ATOM 5110 O O . SER A 1 679 ? -6.476 23.551 -3.568 1.00 86.88 679 SER A O 1
ATOM 5112 N N . ARG A 1 680 ? -8.500 23.296 -4.525 1.00 91.50 680 ARG A N 1
ATOM 5113 C CA . ARG A 1 680 ? -8.028 23.134 -5.920 1.00 91.50 680 ARG A CA 1
ATOM 5114 C C . ARG A 1 680 ? -8.732 24.068 -6.919 1.00 91.50 680 ARG A C 1
ATOM 5116 O O . ARG A 1 680 ? -9.470 23.589 -7.783 1.00 91.50 680 ARG A O 1
ATOM 5123 N N . PRO A 1 681 ? -8.585 25.399 -6.811 1.00 90.81 681 PRO A N 1
ATOM 5124 C CA . PRO A 1 681 ? -9.193 26.313 -7.773 1.00 90.81 681 PRO A CA 1
ATOM 5125 C C . PRO A 1 681 ? -8.463 26.251 -9.127 1.00 90.81 681 PRO A C 1
ATOM 5127 O O . PRO A 1 681 ? -7.299 25.868 -9.200 1.00 90.81 681 PRO A O 1
ATOM 5130 N N . THR A 1 682 ? -9.132 26.642 -10.214 1.00 88.62 682 THR A N 1
ATOM 5131 C CA . THR A 1 682 ? -8.560 26.633 -11.573 1.00 88.62 682 THR A CA 1
ATOM 5132 C C . THR A 1 682 ? -8.521 28.044 -12.155 1.00 88.62 682 THR A C 1
ATOM 5134 O O . THR A 1 682 ? -9.529 28.746 -12.113 1.00 88.62 682 THR A O 1
ATOM 5137 N N . HIS A 1 683 ? -7.409 28.430 -12.793 1.00 90.69 683 HIS A N 1
ATOM 5138 C CA . HIS A 1 683 ? -7.241 29.751 -13.420 1.00 90.69 683 HIS A CA 1
ATOM 5139 C C . HIS A 1 683 ? -6.516 29.700 -14.764 1.00 90.69 683 HIS A C 1
ATOM 5141 O O . HIS A 1 683 ? -5.674 28.838 -14.976 1.00 90.69 683 HIS A O 1
ATOM 5147 N N . ALA A 1 684 ? -6.796 30.633 -15.677 1.00 87.81 684 ALA A N 1
ATOM 5148 C CA . ALA A 1 684 ? -6.107 30.732 -16.967 1.00 87.81 684 ALA A CA 1
ATOM 5149 C C . ALA A 1 684 ? -5.601 32.157 -17.229 1.00 87.81 684 ALA A C 1
ATOM 5151 O O . ALA A 1 684 ? -6.376 33.113 -17.303 1.00 87.81 684 ALA A O 1
ATOM 5152 N N . TYR A 1 685 ? -4.293 32.300 -17.448 1.00 87.19 685 TYR A N 1
ATOM 5153 C CA . TYR A 1 685 ? -3.669 33.601 -17.682 1.00 87.19 685 TYR A CA 1
ATOM 5154 C C . TYR A 1 685 ? -3.883 34.087 -19.117 1.00 87.19 685 TYR A C 1
ATOM 5156 O O . TYR A 1 685 ? -3.583 33.396 -20.090 1.00 87.19 685 TYR A O 1
ATOM 5164 N N . LEU A 1 686 ? -4.350 35.328 -19.265 1.00 86.12 686 LEU A N 1
ATOM 5165 C CA . LEU A 1 686 ? -4.699 35.905 -20.572 1.00 86.12 686 LEU A CA 1
ATOM 5166 C C . LEU A 1 686 ? -3.558 36.678 -21.251 1.00 86.12 686 LEU A C 1
ATOM 5168 O O . LEU A 1 686 ? -3.726 37.189 -22.362 1.00 86.12 686 LEU A O 1
ATOM 5172 N N . ARG A 1 687 ? -2.405 36.828 -20.594 1.00 84.75 687 ARG A N 1
ATOM 5173 C CA . ARG A 1 687 ? -1.237 37.535 -21.138 1.00 84.75 687 ARG A CA 1
ATOM 5174 C C . ARG A 1 687 ? 0.045 36.795 -20.761 1.00 84.75 687 ARG A C 1
ATOM 5176 O O . ARG A 1 687 ? 0.070 36.132 -19.732 1.00 84.75 687 ARG A O 1
ATOM 5183 N N . PRO A 1 688 ? 1.097 36.878 -21.591 1.00 86.38 688 PRO A N 1
ATOM 5184 C CA . PRO A 1 688 ? 2.370 36.281 -21.237 1.00 86.38 688 PRO A CA 1
ATOM 5185 C C . PRO A 1 688 ? 3.070 37.131 -20.181 1.00 86.38 688 PRO A C 1
ATOM 5187 O O . PRO A 1 688 ? 2.936 38.360 -20.171 1.00 86.38 688 PRO A O 1
ATOM 5190 N N . GLY A 1 689 ? 3.865 36.484 -19.343 1.00 88.12 689 GLY A N 1
ATOM 5191 C CA . GLY A 1 689 ? 4.605 37.129 -18.271 1.00 88.12 689 GLY A CA 1
ATOM 5192 C C . GLY A 1 689 ? 4.829 36.192 -17.096 1.00 88.12 689 GLY A C 1
ATOM 5193 O O . GLY A 1 689 ? 4.377 35.053 -17.095 1.00 88.12 689 GLY A O 1
ATOM 5194 N N . THR A 1 690 ? 5.532 36.694 -16.090 1.00 90.12 690 THR A N 1
ATOM 5195 C CA . THR A 1 690 ? 5.711 35.996 -14.818 1.00 90.12 690 THR A CA 1
ATOM 5196 C C . THR A 1 690 ? 4.700 36.543 -13.821 1.00 90.12 690 THR A C 1
ATOM 5198 O O . THR A 1 690 ? 4.717 37.738 -13.516 1.00 90.12 690 THR A O 1
ATOM 5201 N N . TYR A 1 691 ? 3.840 35.673 -13.310 1.00 91.88 691 TYR A N 1
ATOM 5202 C CA . TYR A 1 691 ? 2.835 35.991 -12.304 1.00 91.88 691 TYR A CA 1
ATOM 5203 C C . TYR A 1 691 ? 3.268 35.476 -10.936 1.00 91.88 691 TYR A C 1
ATOM 5205 O O . TYR A 1 691 ? 4.067 34.546 -10.829 1.00 91.88 691 TYR A O 1
ATOM 5213 N N . LYS A 1 692 ? 2.777 36.120 -9.880 1.00 92.38 692 LYS A N 1
ATOM 5214 C CA . LYS A 1 692 ? 3.022 35.718 -8.495 1.00 92.38 692 LYS A CA 1
ATOM 5215 C C . LYS A 1 692 ? 1.730 35.149 -7.936 1.00 92.38 692 LYS A C 1
ATOM 5217 O O . LYS A 1 692 ? 0.898 35.918 -7.472 1.00 92.38 692 LYS A O 1
ATOM 5222 N N . LEU A 1 693 ? 1.581 33.832 -8.023 1.00 94.00 693 LEU A N 1
ATOM 5223 C CA . LEU A 1 693 ? 0.485 33.132 -7.372 1.00 94.00 693 LEU A CA 1
ATOM 5224 C C . LEU A 1 693 ? 0.768 33.109 -5.873 1.00 94.00 693 LEU A C 1
ATOM 5226 O O . LEU A 1 693 ? 1.835 32.662 -5.449 1.00 94.00 693 LEU A O 1
ATOM 5230 N N . ARG A 1 694 ? -0.168 33.619 -5.085 1.00 95.06 694 ARG A N 1
ATOM 5231 C CA . ARG A 1 694 ? -0.066 33.714 -3.635 1.00 95.06 694 ARG A CA 1
ATOM 5232 C C . ARG A 1 694 ? -1.270 33.037 -2.998 1.00 95.06 694 ARG A C 1
ATOM 5234 O O . ARG A 1 694 ? -2.403 33.369 -3.330 1.00 95.06 694 ARG A O 1
ATOM 5241 N N . LEU A 1 695 ? -1.007 32.148 -2.052 1.00 96.25 695 LEU A N 1
ATOM 5242 C CA . LEU A 1 695 ? -2.012 31.602 -1.152 1.00 96.25 695 LEU A CA 1
ATOM 5243 C C . LEU A 1 695 ? -1.844 32.257 0.217 1.00 96.25 695 LEU A C 1
ATOM 5245 O O . LEU A 1 695 ? -0.739 32.298 0.755 1.00 96.25 695 LEU A O 1
ATOM 5249 N N . ILE A 1 696 ? -2.932 32.786 0.764 1.00 95.38 696 ILE A N 1
ATOM 5250 C CA . ILE A 1 696 ? -2.967 33.427 2.080 1.00 95.38 696 ILE A CA 1
ATOM 5251 C C . ILE A 1 696 ? -3.909 32.626 2.972 1.00 95.38 696 ILE A C 1
ATOM 5253 O O . ILE A 1 696 ? -5.057 32.412 2.587 1.00 95.38 696 ILE A O 1
ATOM 5257 N N . ALA A 1 697 ? -3.444 32.249 4.159 1.00 92.12 697 ALA A N 1
ATOM 5258 C CA . ALA A 1 697 ? -4.256 31.634 5.198 1.00 92.12 697 ALA A CA 1
ATOM 5259 C C . ALA A 1 697 ? -4.494 32.622 6.346 1.00 92.12 697 ALA A C 1
ATOM 5261 O O . ALA A 1 697 ? -3.545 33.199 6.878 1.00 92.12 697 ALA A O 1
ATOM 5262 N N . GLU A 1 698 ? -5.754 32.810 6.744 1.00 90.44 698 GLU A N 1
ATOM 5263 C CA . GLU A 1 698 ? -6.136 33.674 7.868 1.00 90.44 698 GLU A CA 1
ATOM 5264 C C . GLU A 1 698 ? -6.997 32.921 8.890 1.00 90.44 698 GLU A C 1
ATOM 5266 O O . GLU A 1 698 ? -7.984 32.274 8.531 1.00 90.44 698 GLU A O 1
ATOM 5271 N N . LEU A 1 699 ? -6.643 33.041 10.174 1.00 82.12 699 LEU A N 1
ATOM 5272 C CA . LEU A 1 699 ? -7.350 32.419 11.296 1.00 82.12 699 LEU A CA 1
ATOM 5273 C C . LEU A 1 699 ? -7.263 33.302 12.550 1.00 82.12 699 LEU A C 1
ATOM 5275 O O . LEU A 1 699 ? -6.173 33.595 13.031 1.00 82.12 699 LEU A O 1
ATOM 5279 N N . ASP A 1 700 ? -8.407 33.742 13.089 1.00 76.44 700 ASP A N 1
ATOM 5280 C CA . ASP A 1 700 ? -8.510 34.554 14.322 1.00 76.44 700 ASP A CA 1
ATOM 5281 C C . ASP A 1 700 ? -7.575 35.787 14.385 1.00 76.44 700 ASP A C 1
ATOM 5283 O O . ASP A 1 700 ? -7.111 36.205 15.445 1.00 76.44 700 ASP A O 1
ATOM 5287 N N . GLY A 1 701 ? -7.328 36.415 13.233 1.00 76.44 701 GLY A N 1
ATOM 5288 C CA . GLY A 1 701 ? -6.470 37.597 13.109 1.00 76.44 701 GLY A CA 1
ATOM 5289 C C . GLY A 1 701 ? -4.978 37.289 12.939 1.00 76.44 701 GLY A C 1
ATOM 5290 O O . GLY A 1 701 ? -4.214 38.215 12.662 1.00 76.44 701 GLY A O 1
ATOM 5291 N N . ALA A 1 702 ? -4.569 36.021 13.048 1.00 78.81 702 ALA A N 1
ATOM 5292 C CA . ALA A 1 702 ? -3.269 35.542 12.593 1.00 78.81 702 ALA A CA 1
ATOM 5293 C C . ALA A 1 702 ? -3.315 35.231 11.086 1.00 78.81 702 ALA A C 1
ATOM 5295 O O . ALA A 1 702 ? -4.359 34.849 10.551 1.00 78.81 702 ALA A O 1
ATOM 5296 N N . ARG A 1 703 ? -2.186 35.427 10.398 1.00 88.62 703 ARG A N 1
ATOM 5297 C CA . ARG A 1 703 ? -2.074 35.316 8.940 1.00 88.62 703 ARG A CA 1
ATOM 5298 C C . ARG A 1 703 ? -0.717 34.749 8.540 1.00 88.62 703 ARG A C 1
ATOM 5300 O O . ARG A 1 703 ? 0.296 35.227 9.047 1.00 88.62 703 ARG A O 1
ATOM 5307 N N . ASP A 1 704 ? -0.720 33.852 7.562 1.00 91.06 704 ASP A N 1
ATOM 5308 C CA . ASP A 1 704 ? 0.475 33.399 6.846 1.00 91.06 704 ASP A CA 1
ATOM 5309 C C . ASP A 1 704 ? 0.243 33.388 5.329 1.00 91.06 704 ASP A C 1
ATOM 5311 O O . ASP A 1 704 ? -0.900 33.390 4.861 1.00 91.06 704 ASP A O 1
ATOM 5315 N N . GLU A 1 705 ? 1.319 33.458 4.544 1.00 94.19 705 GLU A N 1
ATOM 5316 C CA . GLU A 1 705 ? 1.230 33.426 3.085 1.00 94.19 705 GLU A CA 1
ATOM 5317 C C . GLU A 1 705 ? 2.396 32.684 2.430 1.00 94.19 705 GLU A C 1
ATOM 5319 O O . GLU A 1 705 ? 3.559 32.860 2.790 1.00 94.19 705 GLU A O 1
ATOM 5324 N N . VAL A 1 706 ? 2.079 31.933 1.377 1.00 93.94 706 VAL A N 1
ATOM 5325 C CA . VAL A 1 706 ? 3.050 31.289 0.491 1.00 93.94 706 VAL A CA 1
ATOM 5326 C C . VAL A 1 706 ? 2.892 31.836 -0.923 1.00 93.94 706 VAL A C 1
ATOM 5328 O O . VAL A 1 706 ? 1.791 32.158 -1.372 1.00 93.94 706 VAL A O 1
ATOM 5331 N N . LEU A 1 707 ? 4.010 31.998 -1.629 1.00 92.81 707 LEU A N 1
ATOM 5332 C CA . LEU A 1 707 ? 4.045 32.631 -2.942 1.00 92.81 707 LEU A CA 1
ATOM 5333 C C . LEU A 1 707 ? 4.979 31.887 -3.893 1.00 92.81 707 LEU A C 1
ATOM 5335 O O . LEU A 1 707 ? 6.161 31.697 -3.608 1.00 92.81 707 LEU A O 1
ATOM 5339 N N . VAL A 1 708 ? 4.451 31.547 -5.065 1.00 90.25 708 VAL A N 1
ATOM 5340 C CA . VAL A 1 708 ? 5.169 30.873 -6.152 1.00 90.25 708 VAL A CA 1
ATOM 5341 C C . VAL A 1 708 ? 5.124 31.715 -7.426 1.00 90.25 708 VAL A C 1
ATOM 5343 O O . VAL A 1 708 ? 4.259 32.574 -7.612 1.00 90.25 708 VAL A O 1
ATOM 5346 N N . SER A 1 709 ? 6.117 31.529 -8.299 1.00 89.69 709 SER A N 1
ATOM 5347 C CA . SER A 1 709 ? 6.166 32.231 -9.587 1.00 89.69 709 SER A CA 1
ATOM 5348 C C . SER A 1 709 ? 5.628 31.322 -10.677 1.00 89.69 709 SER A C 1
ATOM 5350 O O . SER A 1 709 ? 6.109 30.205 -10.817 1.00 89.69 709 SER A O 1
ATOM 5352 N N . VAL A 1 710 ? 4.680 31.824 -11.459 1.00 88.62 710 VAL A N 1
ATOM 5353 C CA . VAL A 1 710 ? 4.115 31.117 -12.606 1.00 88.62 710 VAL A CA 1
ATOM 5354 C C . VAL A 1 710 ? 4.592 31.808 -13.876 1.00 88.62 710 VAL A C 1
ATOM 5356 O O . VAL A 1 710 ? 4.301 32.988 -14.091 1.00 88.62 710 VAL A O 1
ATOM 5359 N N . GLU A 1 711 ? 5.349 31.100 -14.713 1.00 87.44 711 GLU A N 1
ATOM 5360 C CA . GLU A 1 711 ? 5.795 31.618 -16.006 1.00 87.44 711 GLU A CA 1
ATOM 5361 C C . GLU A 1 711 ? 4.791 31.278 -17.110 1.00 87.44 711 GLU A C 1
ATOM 5363 O O . GLU A 1 711 ? 4.531 30.114 -17.414 1.00 87.44 711 GLU A O 1
ATOM 5368 N N . VAL A 1 712 ? 4.237 32.323 -17.730 1.00 86.12 712 VAL A N 1
ATOM 5369 C CA . VAL A 1 712 ? 3.264 32.219 -18.817 1.00 86.12 712 VAL A CA 1
ATOM 5370 C C . VAL A 1 712 ? 3.919 32.619 -20.135 1.00 86.12 712 VAL A C 1
ATOM 5372 O O . VAL A 1 712 ? 4.214 33.794 -20.386 1.00 86.12 712 VAL A O 1
ATOM 5375 N N . GLY A 1 713 ? 4.124 31.638 -21.009 1.00 78.75 713 GLY A N 1
ATOM 5376 C CA . GLY A 1 713 ? 4.675 31.828 -22.348 1.00 78.75 713 GLY A CA 1
ATOM 5377 C C . GLY A 1 713 ? 3.684 32.485 -23.326 1.00 78.75 713 GLY A C 1
ATOM 5378 O O . GLY A 1 713 ? 2.469 32.423 -23.137 1.00 78.75 713 GLY A O 1
ATOM 5379 N N . PRO A 1 714 ? 4.163 33.125 -24.412 1.00 75.62 714 PRO A N 1
ATOM 5380 C CA . PRO A 1 714 ? 3.297 33.729 -25.428 1.00 75.62 714 PRO A CA 1
ATOM 5381 C C . PRO A 1 714 ? 2.447 32.684 -26.166 1.00 75.62 714 PRO A C 1
ATOM 5383 O O . PRO A 1 714 ? 2.912 31.577 -26.416 1.00 75.62 714 PRO A O 1
ATOM 5386 N N . ALA A 1 715 ? 1.251 33.081 -26.620 1.00 73.25 715 ALA A N 1
ATOM 5387 C CA . ALA A 1 715 ? 0.388 32.280 -27.497 1.00 73.25 715 ALA A CA 1
ATOM 5388 C C . ALA A 1 715 ? 1.031 32.094 -28.886 1.00 73.25 715 ALA A C 1
ATOM 5390 O O . ALA A 1 715 ? 0.801 32.871 -29.818 1.00 73.25 715 ALA A O 1
ATOM 5391 N N . ARG A 1 716 ? 1.916 31.107 -29.005 1.00 79.69 716 ARG A N 1
ATOM 5392 C CA . ARG A 1 716 ? 2.598 30.715 -30.239 1.00 79.69 716 ARG A CA 1
ATOM 5393 C C . ARG A 1 716 ? 2.440 29.208 -30.427 1.00 79.69 716 ARG A C 1
ATOM 5395 O O . ARG A 1 716 ? 2.402 28.504 -29.423 1.00 79.69 716 ARG A O 1
ATOM 5402 N N . PRO A 1 717 ? 2.412 28.725 -31.679 1.00 84.50 717 PRO A N 1
ATOM 5403 C CA . PRO A 1 717 ? 2.472 27.298 -31.947 1.00 84.50 717 PRO A CA 1
ATOM 5404 C C . PRO A 1 717 ? 3.716 26.665 -31.328 1.00 84.50 717 PRO A C 1
ATOM 5406 O O . PRO A 1 717 ? 4.795 27.268 -31.356 1.00 84.50 717 PRO A O 1
ATOM 5409 N N . ALA A 1 718 ? 3.575 25.449 -30.833 1.00 88.69 718 ALA A N 1
ATOM 5410 C CA . ALA A 1 718 ? 4.645 24.525 -30.533 1.00 88.69 718 ALA A CA 1
ATOM 5411 C C . ALA A 1 718 ? 4.915 23.620 -31.743 1.00 88.69 718 ALA A C 1
ATOM 5413 O O . ALA A 1 718 ? 4.048 23.403 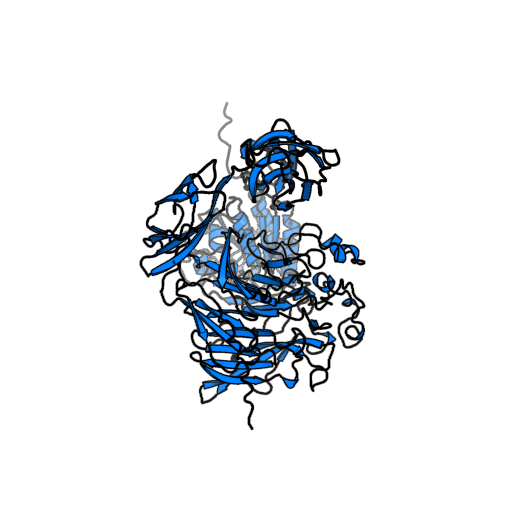-32.596 1.00 88.69 718 ALA A O 1
ATOM 5414 N N . VAL A 1 719 ? 6.146 23.116 -31.836 1.00 92.75 719 VAL A N 1
ATOM 5415 C CA . VAL A 1 719 ? 6.564 22.212 -32.913 1.00 92.75 719 VAL A CA 1
ATOM 5416 C C . VAL A 1 719 ? 7.194 20.960 -32.320 1.00 92.75 719 VAL A C 1
ATOM 5418 O O . VAL A 1 719 ? 8.215 21.047 -31.641 1.00 92.75 719 VAL A O 1
ATOM 5421 N N . ALA A 1 720 ? 6.617 19.800 -32.610 1.00 95.00 720 ALA A N 1
ATOM 5422 C CA . ALA A 1 720 ? 7.217 18.505 -32.315 1.00 95.00 720 ALA A CA 1
ATOM 5423 C C . ALA A 1 720 ? 7.878 17.924 -33.567 1.00 95.00 720 ALA A C 1
ATOM 5425 O O . ALA A 1 720 ? 7.348 18.039 -34.671 1.00 95.00 720 ALA A O 1
ATOM 5426 N N . ILE A 1 721 ? 9.029 17.280 -33.396 1.00 95.69 721 ILE A N 1
ATOM 5427 C CA . ILE A 1 721 ? 9.760 16.585 -34.457 1.00 95.69 721 ILE A CA 1
ATOM 5428 C C . ILE A 1 721 ? 9.974 15.146 -34.006 1.00 95.69 721 ILE A C 1
ATOM 5430 O O . ILE A 1 721 ? 10.705 14.908 -33.051 1.00 95.69 721 ILE A O 1
ATOM 5434 N N . PHE A 1 722 ? 9.371 14.183 -34.692 1.00 95.69 722 PHE A N 1
ATOM 5435 C CA . PHE A 1 722 ? 9.674 12.774 -34.482 1.00 95.69 722 PHE A CA 1
ATOM 5436 C C . PHE A 1 722 ? 10.757 12.330 -35.465 1.00 95.69 722 PHE A C 1
ATOM 5438 O O . PHE A 1 722 ? 10.543 12.328 -36.680 1.00 95.69 722 PHE A O 1
ATOM 5445 N N . ALA A 1 723 ? 11.923 11.983 -34.929 1.00 92.38 723 ALA A N 1
ATOM 5446 C CA . ALA A 1 723 ? 13.111 11.591 -35.670 1.00 92.38 723 ALA A CA 1
ATOM 5447 C C . ALA A 1 723 ? 13.724 10.343 -35.017 1.00 92.38 723 ALA A C 1
ATOM 5449 O O . ALA A 1 723 ? 14.466 10.468 -34.040 1.00 92.38 723 ALA A O 1
ATOM 5450 N N . PRO A 1 724 ? 13.433 9.129 -35.512 1.00 83.81 724 PRO A N 1
ATOM 5451 C CA . PRO A 1 724 ? 14.030 7.911 -34.983 1.00 83.81 724 PRO A CA 1
ATOM 5452 C C . PRO A 1 724 ? 15.480 7.793 -35.470 1.00 83.81 724 PRO A C 1
ATOM 5454 O O . PRO A 1 724 ? 15.794 7.041 -36.392 1.00 83.81 724 PRO A O 1
ATOM 5457 N N . LEU A 1 725 ? 16.370 8.557 -34.824 1.00 79.06 725 LEU A N 1
ATOM 5458 C CA . LEU A 1 725 ? 17.775 8.754 -35.208 1.00 79.06 725 LEU A CA 1
ATOM 5459 C C . LEU A 1 725 ? 18.560 7.439 -35.364 1.00 79.06 725 LEU A C 1
ATOM 5461 O O . LEU A 1 725 ? 19.550 7.384 -36.092 1.00 79.06 725 LEU A O 1
ATOM 5465 N N . GLU A 1 726 ? 18.133 6.369 -34.696 1.00 74.06 726 GLU A N 1
ATOM 5466 C CA . GLU A 1 726 ? 18.802 5.064 -34.700 1.00 74.06 726 GLU A CA 1
ATOM 5467 C C . GLU A 1 726 ? 18.304 4.117 -35.802 1.00 74.06 726 GLU A C 1
ATOM 5469 O O . GLU A 1 726 ? 18.981 3.144 -36.139 1.00 74.06 726 GLU A O 1
ATOM 5474 N N . VAL A 1 727 ? 17.172 4.435 -36.434 1.00 74.00 727 VAL A N 1
ATOM 5475 C CA . VAL A 1 727 ? 16.588 3.648 -37.519 1.00 74.00 727 VAL A CA 1
ATOM 5476 C C . VAL A 1 727 ? 16.946 4.288 -38.857 1.00 74.00 727 VAL A C 1
ATOM 5478 O O . VAL A 1 727 ? 16.449 5.352 -39.228 1.00 74.00 727 VAL A O 1
ATOM 5481 N N . GLN A 1 728 ? 17.814 3.621 -39.618 1.00 70.88 728 GLN A N 1
ATOM 5482 C CA . GLN A 1 728 ? 18.217 4.095 -40.940 1.00 70.88 728 GLN A CA 1
ATOM 5483 C C . GLN A 1 728 ? 17.310 3.542 -42.030 1.00 70.88 728 GLN A C 1
ATOM 5485 O O . GLN A 1 728 ? 17.247 2.329 -42.243 1.00 70.88 728 GLN A O 1
ATOM 5490 N N . ARG A 1 729 ? 16.674 4.444 -42.780 1.00 75.50 729 ARG A N 1
ATOM 5491 C CA . ARG A 1 729 ? 15.921 4.068 -43.975 1.00 75.50 729 ARG A CA 1
ATOM 5492 C C . ARG A 1 729 ? 15.996 5.135 -45.068 1.00 75.50 729 ARG A C 1
ATOM 5494 O O . ARG A 1 729 ? 17.067 5.313 -45.649 1.00 75.50 729 ARG A O 1
ATOM 5501 N N . TRP A 1 730 ? 14.894 5.807 -45.397 1.00 78.31 730 TRP A N 1
ATOM 5502 C CA . TRP A 1 730 ? 14.819 6.723 -46.540 1.00 78.31 730 TRP A CA 1
ATOM 5503 C C . TRP A 1 730 ? 15.424 8.089 -46.233 1.00 78.31 730 TRP A C 1
ATOM 5505 O O . TRP A 1 730 ? 15.938 8.746 -47.142 1.00 78.31 730 TRP A O 1
ATOM 5515 N N . VAL A 1 731 ? 15.415 8.471 -44.955 1.00 83.31 731 VAL A N 1
ATOM 5516 C CA . VAL A 1 731 ? 16.203 9.582 -44.418 1.00 83.31 731 VAL A CA 1
ATOM 5517 C C . VAL A 1 731 ? 17.345 8.995 -43.577 1.00 83.31 731 VAL A C 1
ATOM 5519 O O . VAL A 1 731 ? 17.095 8.448 -42.498 1.00 83.31 731 VAL A O 1
ATOM 5522 N N . PRO A 1 732 ? 18.605 9.060 -44.046 1.00 83.75 732 PRO A N 1
ATOM 5523 C CA . PRO A 1 732 ? 19.750 8.578 -43.278 1.00 83.75 732 PRO A CA 1
ATOM 5524 C C . PRO A 1 732 ? 19.877 9.301 -41.934 1.00 83.75 732 PRO A C 1
ATOM 5526 O O . PRO A 1 732 ? 19.582 10.491 -41.849 1.00 83.75 732 PRO A O 1
ATOM 5529 N N . ARG A 1 733 ? 20.402 8.616 -40.910 1.00 86.19 733 ARG A N 1
ATOM 5530 C CA . ARG A 1 733 ? 20.615 9.167 -39.556 1.00 86.19 733 ARG A CA 1
ATOM 5531 C C . ARG A 1 733 ? 21.246 10.561 -39.559 1.00 86.19 733 ARG A C 1
ATOM 5533 O O . ARG A 1 733 ? 20.694 11.474 -38.963 1.00 86.19 733 ARG A O 1
ATOM 5540 N N . VAL A 1 734 ? 22.361 10.726 -40.276 1.00 85.56 734 VAL A N 1
ATOM 5541 C CA . VAL A 1 734 ? 23.088 12.008 -40.361 1.00 85.56 734 VAL A CA 1
ATOM 5542 C C . VAL A 1 734 ? 22.169 13.129 -40.849 1.00 85.56 734 VAL A C 1
ATOM 5544 O O . VAL A 1 734 ? 22.199 14.237 -40.331 1.00 85.56 734 VAL A O 1
ATOM 5547 N N . GLN A 1 735 ? 21.285 12.825 -41.798 1.00 86.19 735 GLN A N 1
ATOM 5548 C CA . GLN A 1 735 ? 20.334 13.797 -42.311 1.00 86.19 735 GLN A CA 1
ATOM 5549 C C . GLN A 1 735 ? 19.180 14.065 -41.334 1.00 86.19 735 GLN A C 1
ATOM 5551 O O . GLN A 1 735 ? 18.697 15.191 -41.271 1.00 86.19 735 GLN A O 1
ATOM 5556 N N . GLN A 1 736 ? 18.734 13.072 -40.558 1.00 89.56 736 GLN A N 1
ATOM 5557 C CA . GLN A 1 736 ? 17.754 13.302 -39.489 1.00 89.56 736 GLN A CA 1
ATOM 5558 C C . GLN A 1 736 ? 18.330 14.221 -38.402 1.00 89.56 736 GLN A C 1
ATOM 5560 O O . GLN A 1 736 ? 17.662 15.167 -37.990 1.00 89.56 736 GLN A O 1
ATOM 5565 N N . GLU A 1 737 ? 19.586 13.999 -37.999 1.00 90.62 737 GLU A N 1
ATOM 5566 C CA . GLU A 1 737 ? 20.312 14.853 -37.048 1.00 90.62 737 GLU A CA 1
ATOM 5567 C C . GLU A 1 737 ? 20.432 16.295 -37.581 1.00 90.62 737 GLU A C 1
ATOM 5569 O O . GLU A 1 737 ? 20.134 17.251 -36.862 1.00 90.62 737 GLU A O 1
ATOM 5574 N N . GLU A 1 738 ? 20.777 16.463 -38.863 1.00 90.44 738 GLU A N 1
ATOM 5575 C CA . GLU A 1 738 ? 20.820 17.772 -39.533 1.00 90.44 738 GLU A CA 1
ATOM 5576 C C . GLU A 1 738 ? 19.450 18.468 -39.576 1.00 90.44 738 GLU A C 1
ATOM 5578 O O . GLU A 1 738 ? 19.366 19.678 -39.352 1.00 90.44 738 GLU A O 1
ATOM 5583 N N . ILE A 1 739 ? 18.370 17.727 -39.850 1.00 91.31 739 ILE A N 1
ATOM 5584 C CA . ILE A 1 739 ? 17.006 18.271 -39.881 1.00 91.31 739 ILE A CA 1
ATOM 5585 C C . ILE A 1 739 ? 16.580 18.723 -38.483 1.00 91.31 739 ILE A C 1
ATOM 5587 O O . ILE A 1 739 ? 16.122 19.855 -38.339 1.00 91.31 739 ILE A O 1
ATOM 5591 N N . VAL A 1 740 ? 16.753 17.884 -37.456 1.00 93.88 740 VAL A N 1
ATOM 5592 C CA . VAL A 1 740 ? 16.377 18.222 -36.073 1.00 93.88 740 VAL A CA 1
ATOM 5593 C C . VAL A 1 740 ? 17.133 19.465 -35.604 1.00 93.88 740 VAL A C 1
ATOM 5595 O O . VAL A 1 740 ? 16.505 20.447 -35.200 1.00 93.88 740 VAL A O 1
ATOM 5598 N N . ALA A 1 741 ? 18.463 19.467 -35.734 1.00 92.75 741 ALA A N 1
ATOM 5599 C CA . ALA A 1 741 ? 19.293 20.588 -35.306 1.00 92.75 741 ALA A CA 1
ATOM 5600 C C . ALA A 1 741 ? 18.971 21.875 -36.086 1.00 92.75 741 ALA A C 1
ATOM 5602 O O . ALA A 1 741 ? 18.867 22.955 -35.500 1.00 92.75 741 ALA A O 1
ATOM 5603 N N . GLY A 1 742 ? 18.768 21.766 -37.403 1.00 92.00 742 GLY A N 1
ATOM 5604 C CA . GLY A 1 742 ? 18.425 22.898 -38.261 1.00 92.00 742 GLY A CA 1
ATOM 5605 C C . GLY A 1 742 ? 17.069 23.517 -37.918 1.00 92.00 742 GLY A C 1
ATOM 5606 O O . GLY A 1 742 ? 16.956 24.741 -37.832 1.00 92.00 742 GLY A O 1
ATOM 5607 N N . LEU A 1 743 ? 16.048 22.689 -37.677 1.00 92.62 743 LEU A N 1
ATOM 5608 C CA . LEU A 1 743 ? 14.708 23.156 -37.319 1.00 92.62 743 LEU A CA 1
ATOM 5609 C C . LEU A 1 743 ? 14.670 23.783 -35.927 1.00 92.62 743 LEU A C 1
ATOM 5611 O O . LEU A 1 743 ? 14.103 24.866 -35.777 1.00 92.62 743 LEU A O 1
ATOM 5615 N N . GLN A 1 744 ? 15.311 23.166 -34.931 1.00 92.00 744 GLN A N 1
ATOM 5616 C CA . GLN A 1 744 ? 15.435 23.762 -33.599 1.00 92.00 744 GLN A CA 1
ATOM 5617 C C . GLN A 1 744 ? 16.101 25.140 -33.694 1.00 92.00 744 GLN A C 1
ATOM 5619 O O . GLN A 1 744 ? 15.518 26.132 -33.260 1.00 92.00 744 GLN A O 1
ATOM 5624 N N . ALA A 1 745 ? 17.252 25.241 -34.365 1.00 89.69 745 ALA A N 1
ATOM 5625 C CA . ALA A 1 745 ? 17.959 26.509 -34.537 1.00 89.69 745 ALA A CA 1
ATOM 5626 C C . ALA A 1 745 ? 17.106 27.591 -35.229 1.00 89.69 745 ALA A C 1
ATOM 5628 O O . ALA A 1 745 ? 17.125 28.755 -34.821 1.00 89.69 745 ALA A O 1
ATOM 5629 N N . ALA A 1 746 ? 16.340 27.222 -36.259 1.00 87.31 746 ALA A N 1
ATOM 5630 C CA . ALA A 1 746 ? 15.520 28.159 -37.022 1.00 87.31 746 ALA A CA 1
ATOM 5631 C C . ALA A 1 746 ? 14.276 28.652 -36.256 1.00 87.31 746 ALA A C 1
ATOM 5633 O O . ALA A 1 746 ? 13.857 29.800 -36.431 1.00 87.31 746 ALA A O 1
ATOM 5634 N N . LEU A 1 747 ? 13.674 27.804 -35.417 1.00 87.69 747 LEU A N 1
ATOM 5635 C CA . LEU A 1 747 ? 12.340 28.034 -34.851 1.00 87.69 747 LEU A CA 1
ATOM 5636 C C . LEU A 1 747 ? 12.336 28.595 -33.423 1.00 87.69 747 LEU A C 1
ATOM 5638 O O . LEU A 1 747 ? 11.324 29.176 -33.028 1.00 87.69 747 LEU A O 1
ATOM 5642 N N . LEU A 1 748 ? 13.462 28.534 -32.698 1.00 77.62 748 LEU A N 1
ATOM 5643 C CA . LEU A 1 748 ? 13.617 28.981 -31.298 1.00 77.62 748 LEU A CA 1
ATOM 5644 C C . LEU A 1 748 ? 13.016 30.363 -30.975 1.00 77.62 748 LEU A C 1
ATOM 5646 O O . LEU A 1 748 ? 12.614 30.621 -29.847 1.00 77.62 748 LEU A O 1
ATOM 5650 N N . THR A 1 749 ? 12.942 31.280 -31.945 1.00 80.19 749 THR A N 1
ATOM 5651 C CA . THR A 1 749 ? 12.415 32.644 -31.728 1.00 80.19 749 THR A CA 1
ATOM 5652 C C . THR A 1 749 ? 10.960 32.839 -32.154 1.00 80.19 749 THR A C 1
ATOM 5654 O O . THR A 1 749 ? 10.418 33.938 -31.986 1.00 80.19 749 THR A O 1
ATOM 5657 N N . ARG A 1 750 ? 10.317 31.821 -32.735 1.00 80.69 750 ARG A N 1
ATOM 5658 C CA . ARG A 1 750 ? 9.023 31.927 -33.433 1.00 80.69 750 ARG A CA 1
ATOM 5659 C C . ARG A 1 750 ? 7.935 31.019 -32.875 1.00 80.69 750 ARG A C 1
ATOM 5661 O O . ARG A 1 750 ? 6.767 31.314 -33.113 1.00 80.69 750 ARG A O 1
ATOM 5668 N N . THR A 1 751 ? 8.296 30.006 -32.104 1.00 81.94 751 THR A N 1
ATOM 5669 C CA . THR A 1 751 ? 7.369 29.080 -31.443 1.00 81.94 751 THR A CA 1
ATOM 5670 C C . THR A 1 751 ? 7.322 29.346 -29.938 1.00 81.94 751 THR A C 1
ATOM 5672 O O . THR A 1 751 ? 8.080 30.184 -29.434 1.00 81.94 751 THR A O 1
ATOM 5675 N N . SER A 1 752 ? 6.381 28.719 -29.230 1.00 77.12 752 SER A N 1
ATOM 5676 C CA . SER A 1 752 ? 6.421 28.636 -27.761 1.00 77.12 752 SER A CA 1
ATOM 5677 C C . SER A 1 752 ? 7.401 27.558 -27.306 1.00 77.12 752 SER A C 1
ATOM 5679 O O . SER A 1 752 ? 8.001 27.680 -26.248 1.00 77.12 752 SER A O 1
ATOM 5681 N N . GLU A 1 753 ? 7.569 26.522 -28.128 1.00 84.88 753 GLU A N 1
ATOM 5682 C CA . GLU A 1 753 ? 8.365 25.342 -27.829 1.00 84.88 753 GLU A CA 1
ATOM 5683 C C . GLU A 1 753 ? 8.766 24.618 -29.130 1.00 84.88 753 GLU A C 1
ATOM 5685 O O . GLU A 1 753 ? 8.027 24.655 -30.119 1.00 84.88 753 GLU A O 1
ATOM 5690 N N . VAL A 1 754 ? 9.944 23.981 -29.150 1.00 88.56 754 VAL A N 1
ATOM 5691 C CA . VAL A 1 754 ? 10.356 23.031 -30.200 1.00 88.56 754 VAL A CA 1
ATOM 5692 C C . VAL A 1 754 ? 10.933 21.787 -29.531 1.00 88.56 754 VAL A C 1
ATOM 5694 O O . VAL A 1 754 ? 12.020 21.856 -28.956 1.00 88.56 754 VAL A O 1
ATOM 5697 N N . ARG A 1 755 ? 10.233 20.653 -29.608 1.00 91.75 755 ARG A N 1
ATOM 5698 C CA . ARG A 1 755 ? 10.669 19.377 -29.016 1.00 91.75 755 ARG A CA 1
ATOM 5699 C C . ARG A 1 755 ? 10.994 18.351 -30.089 1.00 91.75 755 ARG A C 1
ATOM 5701 O O . ARG A 1 755 ? 10.333 18.294 -31.122 1.00 91.75 755 ARG A O 1
ATOM 5708 N N . ALA A 1 756 ? 12.007 17.534 -29.827 1.00 92.94 756 ALA A N 1
ATOM 5709 C CA . ALA A 1 756 ? 12.353 16.390 -30.657 1.00 92.94 756 ALA A CA 1
ATOM 5710 C C . ALA A 1 756 ? 12.148 15.099 -29.861 1.00 92.94 756 ALA A C 1
ATOM 5712 O O . ALA A 1 756 ? 12.495 15.042 -28.684 1.00 92.94 756 ALA A O 1
ATOM 5713 N N . PHE A 1 757 ? 11.596 14.088 -30.523 1.00 95.19 757 PHE A N 1
ATOM 5714 C CA . PHE A 1 757 ? 11.285 12.775 -29.973 1.00 95.19 757 PHE A CA 1
ATOM 5715 C C . PHE A 1 757 ? 11.933 11.702 -30.853 1.00 95.19 757 PHE A C 1
ATOM 5717 O O . PHE A 1 757 ? 11.906 11.807 -32.082 1.00 95.19 757 PHE A O 1
ATOM 5724 N N . GLY A 1 758 ? 12.535 10.696 -30.227 1.00 91.69 758 GLY A N 1
ATOM 5725 C CA . GLY A 1 758 ? 13.229 9.590 -30.882 1.00 91.69 758 GLY A CA 1
ATOM 5726 C C . GLY A 1 758 ? 12.515 8.247 -30.740 1.00 91.69 758 GLY A C 1
ATOM 5727 O O . GLY A 1 758 ? 11.362 8.169 -30.317 1.00 91.69 758 GLY A O 1
ATOM 5728 N N . LEU A 1 759 ? 13.224 7.172 -31.095 1.00 90.44 759 LEU A N 1
ATOM 5729 C CA . LEU A 1 759 ? 12.764 5.800 -30.870 1.00 90.44 759 LEU A CA 1
ATOM 5730 C C . LEU A 1 759 ? 12.516 5.558 -29.367 1.00 90.44 759 LEU A C 1
ATOM 5732 O O . LEU A 1 759 ? 13.327 5.979 -28.545 1.00 90.44 759 LEU A O 1
ATOM 5736 N N . GLY A 1 760 ? 11.407 4.900 -29.018 1.00 90.38 760 GLY A N 1
ATOM 5737 C CA . GLY A 1 760 ? 11.023 4.633 -27.626 1.00 90.38 760 GLY A CA 1
ATOM 5738 C C . GLY A 1 760 ? 10.286 5.780 -26.926 1.00 90.38 760 GLY A C 1
ATOM 5739 O O . GLY A 1 760 ? 10.002 5.679 -25.738 1.00 90.38 760 GLY A O 1
ATOM 5740 N N . GLN A 1 761 ? 10.003 6.883 -27.631 1.00 95.06 761 GLN A N 1
ATOM 5741 C CA . GLN A 1 761 ? 9.362 8.080 -27.068 1.00 95.06 761 GLN A CA 1
ATOM 5742 C C . GLN A 1 761 ? 7.989 8.391 -27.689 1.00 95.06 761 GLN A C 1
ATOM 5744 O O . GLN A 1 761 ? 7.498 9.515 -27.570 1.00 95.06 761 GLN A O 1
ATOM 5749 N N . GLY A 1 762 ? 7.360 7.428 -28.360 1.00 93.31 762 GLY A N 1
ATOM 5750 C CA . GLY A 1 762 ? 6.036 7.555 -28.962 1.00 93.31 762 GLY A CA 1
ATOM 5751 C C . GLY A 1 762 ? 4.948 7.864 -27.937 1.00 93.31 762 GLY A C 1
ATOM 5752 O O . GLY A 1 762 ? 4.159 8.777 -28.168 1.00 93.31 762 GLY A O 1
ATOM 5753 N N . GLU A 1 763 ? 4.943 7.184 -26.788 1.00 93.12 763 GLU A N 1
ATOM 5754 C CA . GLU A 1 763 ? 3.989 7.459 -25.695 1.00 93.12 763 GLU A CA 1
ATOM 5755 C C . GLU A 1 763 ? 4.190 8.854 -25.076 1.00 93.12 763 GLU A C 1
ATOM 5757 O O . GLU A 1 763 ? 3.234 9.574 -24.772 1.00 93.12 763 GLU A O 1
ATOM 5762 N N . MET A 1 764 ? 5.447 9.299 -24.959 1.00 93.56 764 MET A N 1
ATOM 5763 C CA . MET A 1 764 ? 5.765 10.651 -24.481 1.00 93.56 764 MET A CA 1
ATOM 5764 C C . MET A 1 764 ? 5.287 11.720 -25.468 1.00 93.56 764 MET A C 1
ATOM 5766 O O . MET A 1 764 ? 4.766 12.759 -25.062 1.00 93.56 764 MET A O 1
ATOM 5770 N N . LEU A 1 765 ? 5.456 11.467 -26.768 1.00 95.38 765 LEU A N 1
ATOM 5771 C CA . LEU A 1 765 ? 4.937 12.329 -27.822 1.00 95.38 765 LEU A CA 1
ATOM 5772 C C . LEU A 1 765 ? 3.400 12.353 -27.813 1.00 95.38 765 LEU A C 1
ATOM 5774 O O . LEU A 1 765 ? 2.825 13.432 -27.935 1.00 95.38 765 LEU A O 1
ATOM 5778 N N . ALA A 1 766 ? 2.739 11.207 -27.626 1.00 94.69 766 ALA A N 1
ATOM 5779 C CA . ALA A 1 766 ? 1.282 11.118 -27.531 1.00 94.69 766 ALA A CA 1
ATOM 5780 C C . ALA A 1 766 ? 0.744 11.944 -26.352 1.00 94.69 766 ALA A C 1
ATOM 5782 O O . ALA A 1 766 ? -0.094 12.823 -26.549 1.00 94.69 766 ALA A O 1
ATOM 5783 N N . THR A 1 767 ? 1.314 11.751 -25.160 1.00 91.06 767 THR A N 1
ATOM 5784 C CA . THR A 1 767 ? 0.979 12.523 -23.952 1.00 91.06 767 THR A CA 1
ATOM 5785 C C . THR A 1 767 ? 1.179 14.026 -24.173 1.00 91.06 767 THR A C 1
ATOM 5787 O O . THR A 1 767 ? 0.322 14.841 -23.824 1.00 91.06 767 THR A O 1
ATOM 5790 N N . TRP A 1 768 ? 2.295 14.418 -24.801 1.00 89.69 768 TRP A N 1
ATOM 5791 C CA . TRP A 1 768 ? 2.555 15.819 -25.134 1.00 89.69 768 TRP A CA 1
ATOM 5792 C C . TRP A 1 768 ? 1.491 16.372 -26.088 1.00 89.69 768 TRP A C 1
ATOM 5794 O O . TRP A 1 768 ? 0.935 17.432 -25.816 1.00 89.69 768 TRP A O 1
ATOM 5804 N N . MET A 1 769 ? 1.137 15.647 -27.152 1.00 92.12 769 MET A N 1
ATOM 5805 C CA . MET A 1 769 ? 0.076 16.058 -28.079 1.00 92.12 769 MET A CA 1
ATOM 5806 C C . MET A 1 769 ? -1.275 16.218 -27.368 1.00 92.12 769 MET A C 1
ATOM 5808 O O . MET A 1 769 ? -1.972 17.204 -27.590 1.00 92.12 769 MET A O 1
ATOM 5812 N N . GLU A 1 770 ? -1.648 15.294 -26.485 1.00 90.12 770 GLU A N 1
ATOM 5813 C CA . GLU A 1 770 ? -2.914 15.367 -25.746 1.00 90.12 770 GLU A CA 1
ATOM 5814 C C . GLU A 1 770 ? -2.977 16.576 -24.810 1.00 90.12 770 GLU A C 1
ATOM 5816 O O . GLU A 1 770 ? -4.013 17.238 -24.740 1.00 90.12 770 GLU A O 1
ATOM 5821 N N . SER A 1 771 ? -1.853 16.933 -24.180 1.00 83.56 771 SER A N 1
ATOM 5822 C CA . SER A 1 771 ? -1.762 18.113 -23.311 1.00 83.56 771 SER A CA 1
ATOM 5823 C C . SER A 1 771 ? -2.034 19.434 -24.042 1.00 83.56 771 SER A C 1
ATOM 5825 O O . SER A 1 771 ? -2.479 20.404 -23.428 1.00 83.56 771 SER A O 1
ATOM 5827 N N . LEU A 1 772 ? -1.806 19.467 -25.358 1.00 83.94 772 LEU A N 1
ATOM 5828 C CA . LEU A 1 772 ? -1.981 20.658 -26.192 1.00 83.94 772 LEU A CA 1
ATOM 5829 C C . LEU A 1 772 ? -3.262 20.614 -27.032 1.00 83.94 772 LEU A C 1
ATOM 5831 O O . LEU A 1 772 ? -3.714 21.642 -27.526 1.00 83.94 772 LEU A O 1
ATOM 5835 N N . ALA A 1 773 ? -3.894 19.446 -27.167 1.00 76.38 773 ALA A N 1
ATOM 5836 C CA . ALA A 1 773 ? -5.040 19.247 -28.052 1.00 76.38 773 ALA A CA 1
ATOM 5837 C C . ALA A 1 773 ? -6.256 20.137 -27.718 1.00 76.38 773 ALA A C 1
ATOM 5839 O O . ALA A 1 773 ? -7.116 20.340 -28.577 1.00 76.38 773 ALA A O 1
ATOM 5840 N N . ALA A 1 774 ? -6.337 20.665 -26.492 1.00 68.00 774 ALA A N 1
ATOM 5841 C CA . ALA A 1 774 ? -7.485 21.418 -25.991 1.00 68.00 774 ALA A CA 1
ATOM 5842 C C . ALA A 1 774 ? -7.301 22.948 -25.955 1.00 68.00 774 ALA A C 1
ATOM 5844 O O . ALA A 1 774 ? -8.273 23.652 -25.678 1.00 68.00 774 ALA A O 1
ATOM 5845 N N . ASP A 1 775 ? -6.107 23.489 -26.225 1.00 72.69 775 ASP A N 1
ATOM 5846 C CA . ASP A 1 775 ? -5.848 24.923 -26.008 1.00 72.69 775 ASP A CA 1
ATOM 5847 C C . ASP A 1 775 ? -6.167 25.827 -27.215 1.00 72.69 775 ASP A C 1
ATOM 5849 O O . ASP A 1 775 ? -6.165 27.057 -27.112 1.00 72.69 775 ASP A O 1
ATOM 5853 N N . GLY A 1 776 ? -6.501 25.221 -28.357 1.00 72.50 776 GLY A N 1
ATOM 5854 C CA . GLY A 1 776 ? -6.931 25.920 -29.566 1.00 72.50 776 GLY A CA 1
ATOM 5855 C C . GLY A 1 776 ? -5.816 26.658 -30.317 1.00 72.50 776 GLY A C 1
ATOM 5856 O O . GLY A 1 776 ? -6.126 27.442 -31.224 1.00 72.50 776 GLY A O 1
ATOM 5857 N N . LEU A 1 777 ? -4.541 26.433 -29.977 1.00 80.31 777 LEU A N 1
ATOM 5858 C CA . LEU A 1 777 ? -3.393 26.930 -30.736 1.00 80.31 777 LEU A CA 1
ATOM 5859 C C . LEU A 1 777 ? -2.997 25.917 -31.829 1.00 80.31 777 LEU A C 1
ATOM 5861 O O . LEU A 1 777 ? -2.902 24.732 -31.547 1.00 80.31 777 LEU A O 1
ATOM 5865 N N . PRO A 1 778 ? -2.750 26.350 -33.085 1.00 84.88 778 PRO A N 1
ATOM 5866 C CA . PRO A 1 778 ? -2.437 25.442 -34.190 1.00 84.88 778 PRO A CA 1
ATOM 5867 C C . PRO A 1 778 ? -0.975 24.973 -34.130 1.00 84.88 778 PRO A C 1
ATOM 5869 O O . PRO A 1 778 ? -0.104 25.539 -34.799 1.00 84.88 778 PRO A O 1
ATOM 5872 N N . ASP A 1 779 ? -0.713 23.952 -33.323 1.00 91.06 779 ASP A N 1
ATOM 5873 C CA . ASP A 1 779 ? 0.594 23.321 -33.132 1.00 91.06 779 ASP A CA 1
ATOM 5874 C C . ASP A 1 779 ? 0.970 22.422 -34.327 1.00 91.06 779 ASP A C 1
ATOM 5876 O O . ASP A 1 779 ? 0.123 22.058 -35.145 1.00 91.06 779 ASP A O 1
ATOM 5880 N N . VAL A 1 780 ? 2.253 22.081 -34.495 1.00 94.50 780 VAL A N 1
ATOM 5881 C CA . VAL A 1 780 ? 2.735 21.335 -35.676 1.00 94.50 780 VAL A CA 1
ATOM 5882 C C . VAL A 1 780 ? 3.554 20.112 -35.280 1.00 94.50 780 VAL A C 1
ATOM 5884 O O . VAL A 1 780 ? 4.518 20.219 -34.530 1.00 94.50 780 VAL A O 1
ATOM 5887 N N . LEU A 1 781 ? 3.222 18.959 -35.859 1.00 96.94 781 LEU A N 1
ATOM 5888 C CA . LEU A 1 781 ? 4.008 17.731 -35.772 1.00 96.94 781 LEU A CA 1
ATOM 5889 C C . LEU A 1 781 ? 4.765 17.493 -37.083 1.00 96.94 781 LEU A C 1
ATOM 5891 O O . LEU A 1 781 ? 4.166 17.487 -38.156 1.00 96.94 781 LEU A O 1
ATOM 5895 N N . VAL A 1 782 ? 6.073 17.265 -37.006 1.00 95.94 782 VAL A N 1
ATOM 5896 C CA . VAL A 1 782 ? 6.938 16.880 -38.127 1.00 95.94 782 VAL A CA 1
ATOM 5897 C C . VAL A 1 782 ? 7.335 15.417 -37.957 1.00 95.94 782 VAL A C 1
ATOM 5899 O O . VAL A 1 782 ? 7.983 15.070 -36.975 1.00 95.94 782 VAL A O 1
ATOM 5902 N N . LEU A 1 783 ? 6.979 14.564 -38.915 1.00 94.56 783 LEU A N 1
ATOM 5903 C CA . LEU A 1 783 ? 7.331 13.145 -38.925 1.00 94.56 783 LEU A CA 1
ATOM 5904 C C . LEU A 1 783 ? 8.437 12.870 -39.949 1.00 94.56 783 LEU A C 1
ATOM 5906 O O . LEU A 1 783 ? 8.280 13.117 -41.156 1.00 94.56 783 LEU A O 1
ATOM 5910 N N . LEU A 1 784 ? 9.562 12.345 -39.459 1.00 91.38 784 LEU A N 1
ATOM 5911 C CA . LEU A 1 784 ? 10.660 11.871 -40.291 1.00 91.38 784 LEU A CA 1
ATOM 5912 C C . LEU A 1 784 ? 10.530 10.360 -40.497 1.00 91.38 784 LEU A C 1
ATOM 5914 O O . LEU A 1 784 ? 10.832 9.565 -39.614 1.00 91.38 784 LEU A O 1
ATOM 5918 N N . ASP A 1 785 ? 10.089 9.982 -41.695 1.00 86.19 785 ASP A N 1
ATOM 5919 C CA . ASP A 1 785 ? 10.011 8.606 -42.210 1.00 86.19 785 ASP A CA 1
ATOM 5920 C C . ASP A 1 785 ? 8.974 7.662 -41.572 1.00 86.19 785 ASP A C 1
ATOM 5922 O O . ASP A 1 785 ? 8.396 6.838 -42.279 1.00 86.19 785 ASP A O 1
ATOM 5926 N N . PHE A 1 786 ? 8.660 7.832 -40.288 1.00 89.81 786 PHE A N 1
ATOM 5927 C CA . PHE A 1 786 ? 7.807 6.914 -39.534 1.00 89.81 786 PHE A CA 1
ATOM 5928 C C . PHE A 1 786 ? 6.661 7.614 -38.806 1.00 89.81 786 PHE A C 1
ATOM 5930 O O . PHE A 1 786 ? 6.781 8.751 -38.348 1.00 89.81 786 PHE A O 1
ATOM 5937 N N . VAL A 1 787 ? 5.559 6.882 -38.650 1.00 92.19 787 VAL A N 1
ATOM 5938 C CA . VAL A 1 787 ? 4.496 7.182 -37.691 1.00 92.19 787 VAL A CA 1
ATOM 5939 C C . VAL A 1 787 ? 4.779 6.394 -36.406 1.00 92.19 787 VAL A C 1
ATOM 5941 O O . VAL A 1 787 ? 4.854 5.167 -36.469 1.00 92.19 787 VAL A O 1
ATOM 5944 N N . PRO A 1 788 ? 4.933 7.042 -35.242 1.00 94.38 788 PRO A N 1
ATOM 5945 C CA . PRO A 1 788 ? 5.011 6.330 -33.969 1.00 94.38 788 PRO A CA 1
ATOM 5946 C C . PRO A 1 788 ? 3.719 5.542 -33.712 1.00 94.38 788 PRO A C 1
ATOM 5948 O O . PRO A 1 788 ? 2.625 6.099 -33.834 1.00 94.38 788 PRO A O 1
ATOM 5951 N N . ALA A 1 789 ? 3.835 4.265 -33.340 1.00 93.06 789 ALA A N 1
ATOM 5952 C CA . ALA A 1 789 ? 2.693 3.372 -33.125 1.00 93.06 789 ALA A CA 1
ATOM 5953 C C . ALA A 1 789 ? 1.636 3.922 -32.145 1.00 93.06 789 ALA A C 1
ATOM 5955 O O . ALA A 1 789 ? 0.450 3.815 -32.474 1.00 93.06 789 ALA A O 1
ATOM 5956 N N . PRO A 1 790 ? 2.005 4.578 -31.023 1.00 94.50 790 PRO A N 1
ATOM 5957 C CA . PRO A 1 790 ? 1.025 5.151 -30.095 1.00 94.50 790 PRO A CA 1
ATOM 5958 C C . PRO A 1 790 ? 0.087 6.185 -30.734 1.00 94.50 790 PRO A C 1
ATOM 5960 O O . PRO A 1 790 ? -1.074 6.296 -30.348 1.00 94.50 790 PRO A O 1
ATOM 5963 N N . LEU A 1 791 ? 0.530 6.902 -31.777 1.00 94.62 791 LEU A N 1
ATOM 5964 C CA . LEU A 1 791 ? -0.290 7.941 -32.415 1.00 94.62 791 LEU A CA 1
ATOM 5965 C C . LEU A 1 791 ? -1.459 7.384 -33.238 1.00 94.62 791 LEU A C 1
ATOM 5967 O O . LEU A 1 791 ? -2.371 8.138 -33.581 1.00 94.62 791 LEU A O 1
ATOM 5971 N N . ILE A 1 792 ? -1.425 6.091 -33.568 1.00 90.69 792 ILE A N 1
ATOM 5972 C CA . ILE A 1 792 ? -2.393 5.388 -34.424 1.00 90.69 792 ILE A CA 1
ATOM 5973 C C . ILE A 1 792 ? -2.822 4.039 -33.832 1.00 90.69 792 ILE A C 1
ATOM 5975 O O . ILE A 1 792 ? -3.192 3.113 -34.559 1.00 90.69 792 ILE A O 1
ATOM 5979 N N . ALA A 1 793 ? -2.756 3.906 -32.505 1.00 80.19 793 ALA A N 1
ATOM 5980 C CA . ALA A 1 793 ? -3.236 2.723 -31.807 1.00 80.19 793 ALA A CA 1
ATOM 5981 C C . ALA A 1 793 ? -4.707 2.450 -32.185 1.00 80.19 793 ALA A C 1
ATOM 5983 O O . ALA A 1 793 ? -5.590 3.264 -31.921 1.00 80.19 793 ALA A O 1
ATOM 5984 N N . GLY A 1 794 ? -4.964 1.312 -32.843 1.00 73.19 794 GLY A N 1
ATOM 5985 C CA . GLY A 1 794 ? -6.298 0.927 -33.328 1.00 73.19 794 GLY A CA 1
ATOM 5986 C C . GLY A 1 794 ? -6.606 1.245 -34.800 1.00 73.19 794 GLY A C 1
ATOM 5987 O O . GLY A 1 794 ? -7.685 0.883 -35.262 1.00 73.19 794 GLY A O 1
ATOM 5988 N N . GLY A 1 795 ? -5.674 1.841 -35.550 1.00 83.38 795 GLY A N 1
ATOM 5989 C CA . GLY A 1 795 ? -5.864 2.243 -36.952 1.00 83.38 795 GLY A CA 1
ATOM 5990 C C . GLY A 1 795 ? -5.744 3.755 -37.136 1.00 83.38 795 GLY A C 1
ATOM 5991 O O . GLY A 1 795 ? -5.491 4.473 -36.175 1.00 83.38 795 GLY A O 1
ATOM 5992 N N . ILE A 1 796 ? -5.886 4.253 -38.369 1.00 83.62 796 ILE A N 1
ATOM 5993 C CA . ILE A 1 796 ? -5.802 5.699 -38.640 1.00 83.62 796 ILE A CA 1
ATOM 5994 C C . ILE A 1 796 ? -7.120 6.391 -38.300 1.00 83.62 796 ILE A C 1
ATOM 5996 O O . ILE A 1 796 ? -7.099 7.485 -37.733 1.00 83.62 796 ILE A O 1
ATOM 6000 N N . HIS A 1 797 ? -8.254 5.758 -38.585 1.00 84.62 797 HIS A N 1
ATOM 6001 C CA . HIS A 1 797 ? -9.550 6.292 -38.204 1.00 84.62 797 HIS A CA 1
ATOM 6002 C C . HIS A 1 797 ? -9.744 6.280 -36.680 1.00 84.62 797 HIS A C 1
ATOM 6004 O O . HIS A 1 797 ? -9.532 5.273 -36.007 1.00 84.62 797 HIS A O 1
ATOM 6010 N N . GLY A 1 798 ? -10.148 7.416 -36.125 1.00 82.56 798 GLY A N 1
ATOM 6011 C CA . GLY A 1 798 ? -10.256 7.678 -34.697 1.00 82.56 798 GLY A CA 1
ATOM 6012 C C . GLY A 1 798 ? -8.918 7.885 -33.985 1.00 82.56 798 GLY A C 1
ATOM 6013 O O . GLY A 1 798 ? -8.932 8.093 -32.773 1.00 82.56 798 GLY A O 1
ATOM 6014 N N . SER A 1 799 ? -7.782 7.844 -34.689 1.00 92.25 799 SER A N 1
ATOM 6015 C CA . SER A 1 799 ? -6.444 7.939 -34.090 1.00 92.25 799 SER A CA 1
ATOM 6016 C C . SER A 1 799 ? -6.148 9.297 -33.458 1.00 92.25 799 SER A C 1
ATOM 6018 O O . SER A 1 799 ? -6.774 10.308 -33.785 1.00 92.25 799 SER A O 1
ATOM 6020 N N . LEU A 1 800 ? -5.133 9.355 -32.589 1.00 94.44 800 LEU A N 1
ATOM 6021 C CA . LEU A 1 800 ? -4.632 10.629 -32.072 1.00 94.44 800 LEU A CA 1
ATOM 6022 C C . LEU A 1 800 ? -4.117 11.526 -33.209 1.00 94.44 800 LEU A C 1
ATOM 6024 O O . LEU A 1 800 ? -4.346 12.730 -33.177 1.00 94.44 800 LEU A O 1
ATOM 6028 N N . LEU A 1 801 ? -3.497 10.952 -34.245 1.00 92.94 801 LEU A N 1
ATOM 6029 C CA . LEU A 1 801 ? -3.024 11.695 -35.417 1.00 92.94 801 LEU A CA 1
ATOM 6030 C C . LEU A 1 801 ? -4.171 12.337 -36.220 1.00 92.94 801 LEU A C 1
ATOM 6032 O O . LEU A 1 801 ? -4.063 13.486 -36.652 1.00 92.94 801 LEU A O 1
ATOM 6036 N N . GLU A 1 802 ? -5.279 11.616 -36.403 1.00 91.62 802 GLU A N 1
ATOM 6037 C CA . GLU A 1 802 ? -6.475 12.144 -37.062 1.00 91.62 802 GLU A CA 1
ATOM 6038 C C . GLU A 1 802 ? -7.136 13.226 -36.196 1.00 91.62 802 GLU A C 1
ATOM 6040 O O . GLU A 1 802 ? -7.383 14.334 -36.680 1.00 91.62 802 GLU A O 1
ATOM 6045 N N . ARG A 1 803 ? -7.333 12.959 -34.895 1.00 92.94 803 ARG A N 1
ATOM 6046 C CA . ARG A 1 803 ? -7.885 13.939 -3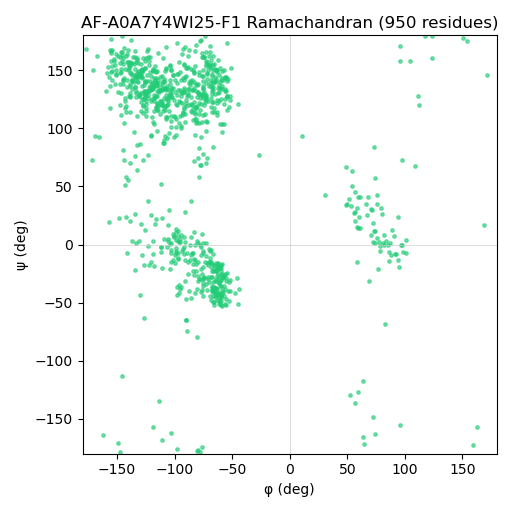3.944 1.00 92.94 803 ARG A CA 1
ATOM 6047 C C . ARG A 1 803 ? -7.029 15.198 -33.843 1.00 92.94 803 ARG A C 1
ATOM 6049 O O . ARG A 1 803 ? -7.578 16.287 -33.734 1.00 92.94 803 ARG A O 1
ATOM 6056 N N . TRP A 1 804 ? -5.708 15.071 -33.928 1.00 94.25 804 TRP A N 1
ATOM 6057 C CA . TRP A 1 804 ? -4.770 16.192 -33.918 1.00 94.25 804 TRP A CA 1
ATOM 6058 C C . TRP A 1 804 ? -5.039 17.160 -35.074 1.00 94.25 804 TRP A C 1
ATOM 6060 O O . TRP A 1 804 ? -5.260 18.352 -34.857 1.00 94.25 804 TRP A O 1
ATOM 6070 N N . VAL A 1 805 ? -5.107 16.651 -36.308 1.00 93.69 805 VAL A N 1
ATOM 6071 C CA . VAL A 1 805 ? -5.424 17.486 -37.477 1.00 93.69 805 VAL A CA 1
ATOM 6072 C C . VAL A 1 805 ? -6.866 17.992 -37.421 1.00 93.69 805 VAL A C 1
ATOM 6074 O O . VAL A 1 805 ? -7.132 19.158 -37.729 1.00 93.69 805 VAL A O 1
ATOM 6077 N N . GLN A 1 806 ? -7.808 17.162 -36.972 1.00 92.12 806 GLN A N 1
ATOM 6078 C CA . GLN A 1 806 ? -9.195 17.581 -36.780 1.00 92.12 806 GLN A CA 1
ATOM 6079 C C . GLN A 1 806 ? -9.325 18.705 -35.736 1.00 92.12 806 GLN A C 1
ATOM 6081 O O . GLN A 1 806 ? -10.132 19.610 -35.936 1.00 92.12 806 GLN A O 1
ATOM 6086 N N . GLY A 1 807 ? -8.469 18.723 -34.712 1.00 88.94 807 GLY A N 1
ATOM 6087 C CA . GLY A 1 807 ? -8.360 19.775 -33.698 1.00 88.94 807 GLY A CA 1
ATOM 6088 C C . GLY A 1 807 ? -7.795 21.108 -34.203 1.00 88.94 807 GLY A C 1
ATOM 6089 O O . GLY A 1 807 ? -7.778 22.083 -33.460 1.00 88.94 807 GLY A O 1
ATOM 6090 N N . GLY A 1 808 ? -7.379 21.189 -35.472 1.00 90.62 808 GLY A N 1
ATOM 6091 C CA . GLY A 1 808 ? -6.847 22.414 -36.074 1.00 90.62 808 GLY A CA 1
ATOM 6092 C C . GLY A 1 808 ? -5.321 22.460 -36.172 1.00 90.62 808 GLY A C 1
ATOM 6093 O O . GLY A 1 808 ? -4.782 23.464 -36.642 1.00 90.62 808 GLY A O 1
ATOM 6094 N N . ASN A 1 809 ? -4.633 21.382 -35.786 1.00 93.44 809 ASN A N 1
ATOM 6095 C CA . ASN A 1 809 ? -3.177 21.303 -35.794 1.00 93.44 809 ASN A CA 1
ATOM 6096 C C . ASN A 1 809 ? -2.609 20.835 -37.145 1.00 93.44 809 ASN A C 1
ATOM 6098 O O . ASN A 1 809 ? -3.318 20.388 -38.055 1.00 93.44 809 ASN A O 1
ATOM 6102 N N . GLY A 1 810 ? -1.298 20.998 -37.295 1.00 94.50 810 GLY A N 1
ATOM 6103 C CA . GLY A 1 810 ? -0.539 20.684 -38.497 1.00 94.50 810 GLY A CA 1
ATOM 6104 C C . GLY A 1 810 ? 0.217 19.365 -38.424 1.00 94.50 810 GLY A C 1
ATOM 6105 O O . GLY A 1 810 ? 0.774 19.018 -37.382 1.00 94.50 810 GLY A O 1
ATOM 6106 N N . LEU A 1 811 ? 0.316 18.688 -39.567 1.00 96.19 811 LEU A N 1
ATOM 6107 C CA . LEU A 1 811 ? 1.169 17.522 -39.779 1.00 96.19 811 LEU A CA 1
ATOM 6108 C C . LEU A 1 811 ? 2.085 17.744 -40.990 1.00 96.19 811 LEU A C 1
ATOM 6110 O O . LEU A 1 811 ? 1.617 18.095 -42.071 1.00 96.19 811 LEU A O 1
ATOM 6114 N N . VAL A 1 812 ? 3.389 17.526 -40.825 1.00 95.81 812 VAL A N 1
ATOM 6115 C CA . VAL A 1 812 ? 4.395 17.615 -41.890 1.00 95.81 812 VAL A CA 1
ATOM 6116 C C . VAL A 1 812 ? 5.078 16.264 -42.060 1.00 95.81 812 VAL A C 1
ATOM 6118 O O . VAL A 1 812 ? 5.634 15.725 -41.108 1.00 95.81 812 VAL A O 1
ATOM 6121 N N . TRP A 1 813 ? 5.065 15.732 -43.277 1.00 92.38 813 TRP A N 1
ATOM 6122 C CA . TRP A 1 813 ? 5.597 14.415 -43.614 1.00 92.38 813 TRP A CA 1
ATOM 6123 C C . TRP A 1 813 ? 6.793 14.500 -44.563 1.00 92.38 813 TRP A C 1
ATOM 6125 O O . TRP A 1 813 ? 6.786 15.267 -45.529 1.00 92.38 813 TRP A O 1
ATOM 6135 N N . THR A 1 814 ? 7.808 13.671 -44.316 1.00 88.25 814 THR A N 1
ATOM 6136 C CA . THR A 1 814 ? 9.044 13.631 -45.129 1.00 88.25 814 THR A CA 1
ATOM 6137 C C . THR A 1 814 ? 9.492 12.215 -45.519 1.00 88.25 814 THR A C 1
ATOM 6139 O O . THR A 1 814 ? 10.519 12.043 -46.175 1.00 88.25 814 THR A O 1
ATOM 6142 N N . GLY A 1 815 ? 8.723 11.197 -45.121 1.00 80.69 815 GLY A N 1
ATOM 6143 C CA . GLY A 1 815 ? 9.005 9.779 -45.364 1.00 80.69 815 GLY A CA 1
ATOM 6144 C C . GLY A 1 815 ? 8.608 9.262 -46.739 1.00 80.69 815 GLY A C 1
ATOM 6145 O O . GLY A 1 815 ? 7.899 9.944 -47.476 1.00 80.69 815 GLY A O 1
ATOM 6146 N N . HIS A 1 816 ? 8.997 8.023 -47.067 1.00 79.12 816 HIS A N 1
ATOM 6147 C CA . HIS A 1 816 ? 8.815 7.454 -48.415 1.00 79.12 816 HIS A CA 1
ATOM 6148 C C . HIS A 1 816 ? 7.368 7.209 -48.868 1.00 79.12 816 HIS A C 1
ATOM 6150 O O . HIS A 1 816 ? 7.061 7.228 -50.052 1.00 79.12 816 HIS A O 1
ATOM 6156 N N . THR A 1 817 ? 6.441 6.886 -47.982 1.00 84.62 817 THR A N 1
ATOM 6157 C CA . THR A 1 817 ? 5.024 6.777 -48.355 1.00 84.62 817 THR A CA 1
ATOM 6158 C C . THR A 1 817 ? 4.232 7.330 -47.185 1.00 84.62 817 THR A C 1
ATOM 6160 O O . THR A 1 817 ? 4.399 6.803 -46.084 1.00 84.62 817 THR A O 1
ATOM 6163 N N . PRO A 1 818 ? 3.433 8.396 -47.382 1.00 87.88 818 PRO A N 1
ATOM 6164 C CA . PRO A 1 818 ? 2.659 9.023 -46.321 1.00 87.88 818 PRO A CA 1
ATOM 6165 C C . PRO A 1 818 ? 1.953 8.005 -45.441 1.00 87.88 818 PRO A C 1
ATOM 6167 O O . PRO A 1 818 ? 1.165 7.201 -45.935 1.00 87.88 818 PRO A O 1
ATOM 6170 N N . LEU A 1 819 ? 2.267 8.046 -44.145 1.00 87.81 819 LEU A N 1
ATOM 6171 C CA . LEU A 1 819 ? 1.594 7.273 -43.096 1.00 87.81 819 LEU A CA 1
ATOM 6172 C C . LEU A 1 819 ? 1.629 5.746 -43.279 1.00 87.81 819 LEU A C 1
ATOM 6174 O O . LEU A 1 819 ? 0.873 5.024 -42.634 1.00 87.81 819 LEU A O 1
ATOM 6178 N N . HIS A 1 820 ? 2.499 5.251 -44.160 1.00 84.50 820 HIS A N 1
ATOM 6179 C CA . HIS A 1 820 ? 2.569 3.835 -44.507 1.00 84.50 820 HIS A CA 1
ATOM 6180 C C . HIS A 1 820 ? 3.391 3.024 -43.509 1.00 84.50 820 HIS A C 1
ATOM 6182 O O . HIS A 1 820 ? 3.207 1.817 -43.402 1.00 84.50 820 HIS A O 1
ATOM 6188 N N . GLU A 1 821 ? 4.335 3.657 -42.814 1.00 87.31 821 GLU A N 1
ATOM 6189 C CA . GLU A 1 821 ? 5.301 2.963 -41.967 1.00 87.31 821 GLU A CA 1
ATOM 6190 C C . GLU A 1 821 ? 5.100 3.337 -40.509 1.00 87.31 821 GLU A C 1
ATOM 6192 O O . GLU A 1 821 ? 5.181 4.508 -40.139 1.00 87.31 821 GLU A O 1
ATOM 6197 N N . ILE A 1 822 ? 4.842 2.314 -39.699 1.00 90.12 822 ILE A N 1
ATOM 6198 C CA . ILE A 1 822 ? 4.633 2.423 -38.263 1.00 90.12 822 ILE A CA 1
ATOM 6199 C C . ILE A 1 822 ? 5.896 1.950 -37.554 1.00 90.12 822 ILE A C 1
ATOM 6201 O O . ILE A 1 822 ? 6.421 0.882 -37.887 1.00 90.12 822 ILE A O 1
ATOM 6205 N N . LEU A 1 823 ? 6.346 2.726 -36.573 1.00 91.94 823 LEU A N 1
ATOM 6206 C CA . LEU A 1 823 ? 7.445 2.386 -35.681 1.00 91.94 823 LEU A CA 1
ATOM 6207 C C . LEU A 1 823 ? 6.925 2.236 -34.250 1.00 91.94 823 LEU A C 1
ATOM 6209 O O . LEU A 1 823 ? 6.436 3.203 -33.666 1.00 91.94 823 LEU A O 1
ATOM 6213 N N . GLY A 1 824 ? 7.016 1.025 -33.707 1.00 90.50 824 GLY A N 1
ATOM 6214 C CA . GLY A 1 824 ? 6.791 0.760 -32.290 1.00 90.50 824 GLY A CA 1
ATOM 6215 C C . GLY A 1 824 ? 7.907 1.347 -31.430 1.00 90.50 824 GLY A C 1
ATOM 6216 O O . GLY A 1 824 ? 9.042 1.500 -31.886 1.00 90.50 824 GLY A O 1
ATOM 6217 N N . ASP A 1 825 ? 7.592 1.656 -30.173 1.00 90.31 825 ASP A N 1
ATOM 6218 C CA . ASP A 1 825 ? 8.583 2.153 -29.209 1.00 90.31 825 ASP A CA 1
ATOM 6219 C C . ASP A 1 825 ? 9.673 1.114 -28.896 1.00 90.31 825 ASP A C 1
ATOM 6221 O O . ASP A 1 825 ? 10.804 1.469 -28.577 1.00 90.31 825 ASP A O 1
ATOM 6225 N N . ASP A 1 826 ? 9.371 -0.166 -29.102 1.00 87.88 826 ASP A N 1
ATOM 6226 C CA . ASP A 1 826 ? 10.305 -1.293 -29.044 1.00 87.88 826 ASP A CA 1
ATOM 6227 C C . ASP A 1 826 ? 11.170 -1.459 -30.313 1.00 87.88 826 ASP A C 1
ATOM 6229 O O . ASP A 1 826 ? 11.973 -2.390 -30.413 1.00 87.88 826 ASP A O 1
ATOM 6233 N N . GLY A 1 827 ? 11.009 -0.578 -31.304 1.00 85.75 827 GLY A N 1
ATOM 6234 C CA . GLY A 1 827 ? 11.709 -0.643 -32.586 1.00 85.75 827 GLY A CA 1
ATOM 6235 C C . GLY A 1 827 ? 11.084 -1.601 -33.599 1.00 85.75 827 GLY A C 1
ATOM 6236 O O . GLY A 1 827 ? 11.685 -1.843 -34.649 1.00 85.75 827 GLY A O 1
ATOM 6237 N N . THR A 1 828 ? 9.898 -2.154 -33.330 1.00 88.31 828 THR A N 1
ATOM 6238 C CA . THR A 1 828 ? 9.183 -2.992 -34.301 1.00 88.31 828 THR A CA 1
ATOM 6239 C C . THR A 1 828 ? 8.617 -2.172 -35.459 1.00 88.31 828 THR A C 1
ATOM 6241 O O . THR A 1 828 ? 8.206 -1.022 -35.304 1.00 88.31 828 THR A O 1
ATOM 6244 N N . PHE A 1 829 ? 8.584 -2.776 -36.652 1.00 83.75 829 PHE A N 1
ATOM 6245 C CA . PHE A 1 829 ? 8.082 -2.139 -37.871 1.00 83.75 829 PHE A CA 1
ATOM 6246 C C . PHE A 1 829 ? 6.813 -2.816 -38.367 1.00 83.75 829 PHE A C 1
ATOM 6248 O O . PHE A 1 829 ? 6.783 -4.035 -38.551 1.00 83.75 829 PHE A O 1
ATOM 6255 N N . ALA A 1 830 ? 5.810 -2.008 -38.696 1.00 85.00 830 ALA A N 1
ATOM 6256 C CA . ALA A 1 830 ? 4.623 -2.453 -39.414 1.00 85.00 830 ALA A CA 1
ATOM 6257 C C . ALA A 1 830 ? 4.341 -1.553 -40.625 1.00 85.00 830 ALA A C 1
ATOM 6259 O O . ALA A 1 830 ? 4.756 -0.394 -40.672 1.00 85.00 830 ALA A O 1
ATOM 6260 N N . GLN A 1 831 ? 3.648 -2.102 -41.625 1.00 82.44 831 GLN A N 1
ATOM 6261 C CA . GLN A 1 831 ? 3.211 -1.361 -42.809 1.00 82.44 831 GLN A CA 1
ATOM 6262 C C . GLN A 1 831 ? 1.685 -1.313 -42.889 1.00 82.44 831 GLN A C 1
ATOM 6264 O O . GLN A 1 831 ? 1.024 -2.335 -42.701 1.00 82.44 831 GLN A O 1
ATOM 6269 N N . THR A 1 832 ? 1.130 -0.146 -43.213 1.00 75.19 832 THR A N 1
ATOM 6270 C CA . THR A 1 832 ? -0.303 0.041 -43.468 1.00 75.19 832 THR A CA 1
ATOM 6271 C C . THR A 1 832 ? -0.546 0.083 -44.973 1.00 75.19 832 THR A C 1
ATOM 6273 O O . THR A 1 832 ? -0.183 1.034 -45.656 1.00 75.19 832 THR A O 1
ATOM 6276 N N . PHE A 1 833 ? -1.194 -0.941 -45.532 1.00 67.88 833 PHE A N 1
ATOM 6277 C CA . PHE A 1 833 ? -1.375 -1.043 -46.990 1.00 67.88 833 PHE A CA 1
ATOM 6278 C C . PHE A 1 833 ? -2.193 0.109 -47.613 1.00 67.88 833 PHE A C 1
ATOM 6280 O O . PHE A 1 833 ? -2.121 0.299 -48.825 1.00 67.88 833 PHE A O 1
ATOM 6287 N N . PHE A 1 834 ? -2.926 0.888 -46.803 1.00 72.19 834 PHE A N 1
ATOM 6288 C CA . PHE A 1 834 ? -3.814 1.969 -47.253 1.00 72.19 834 PHE A CA 1
ATOM 6289 C C . PHE A 1 834 ? -3.811 3.207 -46.338 1.00 72.19 834 PHE A C 1
ATOM 6291 O O . PHE A 1 834 ? -4.771 3.972 -46.354 1.00 72.19 834 PHE A O 1
ATOM 6298 N N . GLY A 1 835 ? -2.752 3.436 -45.551 1.00 82.38 835 GLY A N 1
ATOM 6299 C CA . GLY A 1 835 ? -2.786 4.477 -44.517 1.00 82.38 835 GLY A CA 1
ATOM 6300 C C . GLY A 1 835 ? -3.069 5.896 -45.043 1.00 82.38 835 GLY A C 1
ATOM 6301 O O . GLY A 1 835 ? -3.888 6.631 -44.498 1.00 82.38 835 GLY A O 1
ATOM 6302 N N . ALA A 1 836 ? -2.457 6.264 -46.170 1.00 87.50 836 ALA A N 1
ATOM 6303 C CA . ALA A 1 836 ? -2.733 7.538 -46.835 1.00 87.50 836 ALA A CA 1
ATOM 6304 C C . ALA A 1 836 ? -4.154 7.622 -47.419 1.00 87.50 836 ALA A C 1
ATOM 6306 O O . ALA A 1 836 ? -4.763 8.687 -47.387 1.00 87.50 836 ALA A O 1
ATOM 6307 N N . ASP A 1 837 ? -4.681 6.521 -47.961 1.00 89.19 837 ASP A N 1
ATOM 6308 C CA . ASP A 1 837 ? -6.024 6.499 -48.551 1.00 89.19 837 ASP A CA 1
ATOM 6309 C C . ASP A 1 837 ? -7.094 6.706 -47.468 1.00 89.19 837 ASP A C 1
ATOM 6311 O O . ASP A 1 837 ? -8.050 7.446 -47.692 1.00 89.19 837 ASP A O 1
ATOM 6315 N N . GLU A 1 838 ? -6.891 6.107 -46.289 1.00 88.69 838 GLU A N 1
ATOM 6316 C CA . GLU A 1 838 ? -7.741 6.276 -45.106 1.00 88.69 838 GLU A CA 1
ATOM 6317 C C . GLU A 1 838 ? -7.653 7.705 -44.553 1.00 88.69 838 GLU A C 1
ATOM 6319 O O . GLU A 1 838 ? -8.677 8.363 -44.392 1.00 88.69 838 GLU A O 1
ATOM 6324 N N . PHE A 1 839 ? -6.440 8.232 -44.355 1.00 91.81 839 PHE A N 1
ATOM 6325 C CA . PHE A 1 839 ? -6.232 9.577 -43.806 1.00 91.81 839 PHE A CA 1
ATOM 6326 C C . PHE A 1 839 ? -6.753 10.705 -44.715 1.00 91.81 839 PHE A C 1
ATOM 6328 O O . PHE A 1 839 ? -7.277 11.711 -44.235 1.00 91.81 839 PHE A O 1
ATOM 6335 N N . PHE A 1 840 ? -6.610 10.559 -46.038 1.00 92.06 840 PHE A N 1
ATOM 6336 C CA . PHE A 1 840 ? -7.083 11.550 -47.013 1.00 92.06 840 PHE A CA 1
ATOM 6337 C C . PHE A 1 840 ? -8.504 11.296 -47.518 1.00 92.06 840 PHE A C 1
ATOM 6339 O O . PHE A 1 840 ? -8.946 12.010 -48.420 1.00 92.06 840 PHE A O 1
ATOM 6346 N N . GLU A 1 841 ? -9.217 10.312 -46.962 1.00 90.06 841 GLU A N 1
ATOM 6347 C CA . GLU A 1 841 ? -10.592 9.956 -47.343 1.00 90.06 841 GLU A CA 1
ATOM 6348 C C . GLU A 1 841 ? -10.757 9.737 -48.859 1.00 90.06 841 GLU A C 1
ATOM 6350 O O . GLU A 1 841 ? -11.728 10.173 -49.488 1.00 90.06 841 GLU A O 1
ATOM 6355 N N . SER A 1 842 ? -9.762 9.111 -49.483 1.00 85.00 842 SER A N 1
ATOM 6356 C CA . SER A 1 842 ? -9.706 8.997 -50.935 1.00 85.00 842 SER A CA 1
ATOM 6357 C C . SER A 1 842 ? -10.816 8.104 -51.483 1.00 85.00 842 SER A C 1
ATOM 6359 O O . SER A 1 842 ? -11.039 6.983 -51.026 1.00 85.00 842 SER A O 1
ATOM 6361 N N . SER A 1 843 ? -11.501 8.589 -52.520 1.00 76.00 843 SER A N 1
ATOM 6362 C CA . SER A 1 843 ? -12.556 7.828 -53.210 1.00 76.00 843 SER A CA 1
ATOM 6363 C C . SER A 1 843 ? -12.015 6.882 -54.289 1.00 76.00 843 SER A C 1
ATOM 6365 O O . SER A 1 843 ? -12.763 6.072 -54.842 1.00 76.00 843 SER A O 1
ATOM 6367 N N . THR A 1 844 ? -10.714 6.964 -54.586 1.00 76.62 844 THR A N 1
ATOM 6368 C CA . THR A 1 844 ? -10.025 6.102 -55.548 1.00 76.62 844 THR A CA 1
ATOM 6369 C C . THR A 1 844 ? -8.823 5.439 -54.884 1.00 76.62 844 THR A C 1
ATOM 6371 O O . THR A 1 844 ? -8.002 6.151 -54.314 1.00 76.62 844 THR A O 1
ATOM 6374 N N . PRO A 1 845 ? -8.652 4.110 -54.987 1.00 77.31 845 PRO A N 1
ATOM 6375 C CA . PRO A 1 845 ? -7.501 3.443 -54.394 1.00 77.31 845 PRO A CA 1
ATOM 6376 C C . PRO A 1 845 ? -6.186 4.032 -54.900 1.00 77.31 845 PRO A C 1
ATOM 6378 O O . PRO A 1 845 ? -6.056 4.327 -56.094 1.00 77.31 845 PRO A O 1
ATOM 6381 N N . PHE A 1 846 ? -5.200 4.084 -54.009 1.00 76.31 846 PHE A N 1
ATOM 6382 C CA . PHE A 1 846 ? -3.822 4.440 -54.302 1.00 76.31 846 PHE A CA 1
ATOM 6383 C C . PHE A 1 846 ? -3.546 5.927 -54.574 1.00 76.31 846 PHE A C 1
ATOM 6385 O O . PHE A 1 846 ? -2.920 6.300 -55.576 1.00 76.31 846 PHE A O 1
ATOM 6392 N N . THR A 1 847 ? -3.903 6.763 -53.606 1.00 82.31 847 THR A N 1
ATOM 6393 C CA . THR A 1 847 ? -3.641 8.215 -53.578 1.00 82.31 847 THR A CA 1
ATOM 6394 C C . THR A 1 847 ? -2.141 8.545 -53.653 1.00 82.31 847 THR A C 1
ATOM 6396 O O . THR A 1 847 ? -1.766 9.663 -54.000 1.00 82.31 847 THR A O 1
ATOM 6399 N N . VAL A 1 848 ? -1.260 7.565 -53.394 1.00 77.75 848 VAL A N 1
ATOM 6400 C CA . VAL A 1 848 ? 0.208 7.703 -53.416 1.00 77.75 848 VAL A CA 1
ATOM 6401 C C . VAL A 1 848 ? 0.868 6.706 -54.386 1.00 77.75 848 VAL A C 1
ATOM 6403 O O . VAL A 1 848 ? 1.457 5.704 -53.979 1.00 77.75 848 VAL A O 1
ATOM 6406 N N . LEU A 1 849 ? 0.808 6.971 -55.696 1.00 71.81 849 LEU A N 1
ATOM 6407 C CA . LEU A 1 849 ? 1.467 6.140 -56.730 1.00 71.81 849 LEU A CA 1
ATOM 6408 C C . LEU A 1 849 ? 2.145 6.936 -57.858 1.00 71.81 849 LEU A C 1
ATOM 6410 O O . LEU A 1 849 ? 2.377 6.408 -58.948 1.00 71.81 849 LEU A O 1
ATOM 6414 N N . GLY A 1 850 ? 2.452 8.211 -57.635 1.00 66.50 850 GLY A N 1
ATOM 6415 C CA . GLY A 1 850 ? 3.066 9.041 -58.664 1.00 66.50 850 GLY A CA 1
ATOM 6416 C C . GLY A 1 850 ? 4.578 8.866 -58.811 1.00 66.50 850 GLY A C 1
ATOM 6417 O O . GLY A 1 850 ? 5.290 8.917 -57.813 1.00 66.50 850 GLY A O 1
ATOM 6418 N N . THR A 1 851 ? 5.089 8.700 -60.039 1.00 76.94 851 THR A N 1
ATOM 6419 C CA . THR A 1 851 ? 6.532 8.780 -60.334 1.00 76.94 851 THR A CA 1
ATOM 6420 C C . THR A 1 851 ? 6.791 9.810 -61.425 1.00 76.94 851 THR A C 1
ATOM 6422 O O . THR A 1 851 ? 6.384 9.614 -62.569 1.00 76.94 851 THR A O 1
ATOM 6425 N N . GLY A 1 852 ? 7.532 10.868 -61.097 1.00 81.19 852 GLY A N 1
ATOM 6426 C CA . GLY A 1 852 ? 7.748 11.982 -62.016 1.00 81.19 852 GLY A CA 1
ATOM 6427 C C . GLY A 1 852 ? 8.856 12.934 -61.577 1.00 81.19 852 GLY A C 1
ATOM 6428 O O . GLY A 1 852 ? 9.270 12.945 -60.416 1.00 81.19 852 GLY A O 1
ATOM 6429 N N . ASN A 1 853 ? 9.341 13.738 -62.525 1.00 88.38 853 ASN A N 1
ATOM 6430 C CA . ASN A 1 853 ? 10.229 14.862 -62.235 1.00 88.38 853 ASN A CA 1
ATOM 6431 C C . ASN A 1 853 ? 9.381 16.027 -61.716 1.00 88.38 853 ASN A C 1
ATOM 6433 O O . ASN A 1 853 ? 8.592 16.598 -62.464 1.00 88.38 853 ASN A O 1
ATOM 6437 N N . GLN A 1 854 ? 9.564 16.355 -60.445 1.00 89.94 854 GLN A N 1
ATOM 6438 C CA . GLN A 1 854 ? 8.887 17.425 -59.735 1.00 89.94 854 GLN A CA 1
ATOM 6439 C C . GLN A 1 854 ? 9.580 18.751 -60.050 1.00 89.94 854 GLN A C 1
ATOM 6441 O O . GLN A 1 854 ? 10.770 18.940 -59.765 1.00 89.94 854 GLN A O 1
ATOM 6446 N N . VAL A 1 855 ? 8.836 19.672 -60.658 1.00 92.69 855 VAL A N 1
ATOM 6447 C CA . VAL A 1 855 ? 9.321 21.010 -61.000 1.00 92.69 855 VAL A CA 1
ATOM 6448 C C . VAL A 1 855 ? 8.705 22.014 -60.024 1.00 92.69 855 VAL A C 1
ATOM 6450 O O . VAL A 1 855 ? 7.478 22.054 -59.910 1.00 92.69 855 VAL A O 1
ATOM 6453 N N . PRO A 1 856 ? 9.512 22.832 -59.319 1.00 93.31 856 PRO A N 1
ATOM 6454 C CA . PRO A 1 856 ? 8.992 23.871 -58.445 1.00 93.31 856 PRO A CA 1
ATOM 6455 C C . PRO A 1 856 ? 8.068 24.825 -59.203 1.00 93.31 856 PRO A C 1
ATOM 6457 O O . PRO A 1 856 ? 8.409 25.319 -60.281 1.00 93.31 856 PRO A O 1
ATOM 6460 N N . THR A 1 857 ? 6.899 25.100 -58.635 1.00 93.69 857 THR A N 1
ATOM 6461 C CA . THR A 1 857 ? 5.969 26.077 -59.205 1.00 93.69 857 THR A CA 1
ATOM 6462 C C . THR A 1 857 ? 6.486 27.494 -58.945 1.00 93.69 857 THR A C 1
ATOM 6464 O O . THR A 1 857 ? 7.293 27.724 -58.042 1.00 93.69 857 THR A O 1
ATOM 6467 N N . ALA A 1 858 ? 5.991 28.487 -59.690 1.00 89.56 858 ALA A N 1
ATOM 6468 C CA . ALA A 1 858 ? 6.364 29.886 -59.455 1.00 89.56 858 ALA A CA 1
ATOM 6469 C C . ALA A 1 858 ? 6.065 30.340 -58.009 1.00 89.56 858 ALA A C 1
ATOM 6471 O O . ALA A 1 858 ? 6.841 31.092 -57.421 1.00 89.56 858 ALA A O 1
ATOM 6472 N N . LEU A 1 859 ? 4.966 29.849 -57.422 1.00 82.56 859 LEU A N 1
ATOM 6473 C CA . LEU A 1 859 ? 4.624 30.099 -56.021 1.00 82.56 859 LEU A CA 1
ATOM 6474 C C . LEU A 1 859 ? 5.551 29.322 -55.076 1.00 82.56 859 LEU A C 1
ATOM 6476 O O . LEU A 1 859 ? 5.994 29.875 -54.071 1.00 82.56 859 LEU A O 1
ATOM 6480 N N . GLY A 1 860 ? 5.892 28.082 -55.427 1.00 87.38 860 GLY A N 1
ATOM 6481 C CA . GLY A 1 860 ? 6.839 27.248 -54.695 1.00 87.38 860 GLY A CA 1
ATOM 6482 C C . GLY A 1 860 ? 8.194 27.913 -54.501 1.00 87.38 860 GLY A C 1
ATOM 6483 O O . GLY A 1 860 ? 8.627 28.076 -53.365 1.00 87.38 860 GLY A O 1
ATOM 6484 N N . VAL A 1 861 ? 8.791 28.406 -55.590 1.00 90.06 861 VAL A N 1
ATOM 6485 C CA . VAL A 1 861 ? 10.084 29.118 -55.579 1.00 90.06 861 VAL A CA 1
ATOM 6486 C C . VAL A 1 861 ? 10.047 30.372 -54.698 1.00 90.06 861 VAL A C 1
ATOM 6488 O O . VAL A 1 861 ? 11.058 30.748 -54.115 1.00 90.06 861 VAL A O 1
ATOM 6491 N N . SER A 1 862 ? 8.889 31.029 -54.579 1.00 88.44 862 SER A N 1
ATOM 6492 C CA . SER A 1 862 ? 8.755 32.231 -53.746 1.00 88.44 862 SER A CA 1
ATOM 6493 C C . SER A 1 862 ? 8.666 31.944 -52.243 1.00 88.44 862 SER A C 1
ATOM 6495 O O . SER A 1 862 ? 9.067 32.790 -51.448 1.00 88.44 862 SER A O 1
ATOM 6497 N N . VAL A 1 863 ? 8.128 30.783 -51.853 1.00 88.50 863 VAL A N 1
ATOM 6498 C CA . VAL A 1 863 ? 7.897 30.425 -50.440 1.00 88.50 863 VAL A CA 1
ATOM 6499 C C . VAL A 1 863 ? 9.008 29.537 -49.896 1.00 88.50 863 VAL A C 1
ATOM 6501 O O . VAL A 1 863 ? 9.397 29.686 -48.744 1.00 88.50 863 VAL A O 1
ATOM 6504 N N . VAL A 1 864 ? 9.533 28.645 -50.732 1.00 92.94 864 VAL A N 1
ATOM 6505 C CA . VAL A 1 864 ? 10.610 27.714 -50.394 1.00 92.94 864 VAL A CA 1
ATOM 6506 C C . VAL A 1 864 ? 11.723 27.860 -51.442 1.00 92.94 864 VAL A C 1
ATOM 6508 O O . VAL A 1 864 ? 11.850 27.014 -52.333 1.00 92.94 864 VAL A O 1
ATOM 6511 N N . PRO A 1 865 ? 12.500 28.963 -51.417 1.00 92.12 865 PRO A N 1
ATOM 6512 C CA . PRO A 1 865 ? 13.549 29.223 -52.404 1.00 92.12 865 PRO A CA 1
ATOM 6513 C C . PRO A 1 865 ? 14.599 28.116 -52.500 1.00 92.12 865 PRO A C 1
ATOM 6515 O O . PRO A 1 865 ? 15.195 27.928 -53.561 1.00 92.12 865 PRO A O 1
ATOM 6518 N N . SER A 1 866 ? 14.815 27.375 -51.410 1.00 93.00 866 SER A N 1
ATOM 6519 C CA . SER A 1 866 ? 15.768 26.270 -51.362 1.00 93.00 866 SER A CA 1
ATOM 6520 C C . SER A 1 866 ? 15.252 24.983 -52.013 1.00 93.00 866 SER A C 1
ATOM 6522 O O . SER A 1 866 ? 15.988 24.001 -52.021 1.00 93.00 866 SER A O 1
ATOM 6524 N N . LEU A 1 867 ? 14.027 24.943 -52.557 1.00 91.44 867 LEU A N 1
ATOM 6525 C CA . LEU A 1 867 ? 13.455 23.760 -53.212 1.00 91.44 867 LEU A CA 1
ATOM 6526 C C . LEU A 1 867 ? 13.960 23.620 -54.668 1.00 91.44 867 LEU A C 1
ATOM 6528 O O . LEU A 1 867 ? 13.481 24.346 -55.544 1.00 91.44 867 LEU A O 1
ATOM 6532 N N . PRO A 1 868 ? 14.891 22.691 -54.984 1.00 89.50 868 PRO A N 1
ATOM 6533 C CA . PRO A 1 868 ? 15.314 22.453 -56.364 1.00 89.50 868 PRO A CA 1
ATOM 6534 C C . PRO A 1 868 ? 14.269 21.622 -57.124 1.00 89.50 868 PRO A C 1
ATOM 6536 O O . PRO A 1 868 ? 13.307 21.133 -56.543 1.00 89.50 868 PRO A O 1
ATOM 6539 N N . SER A 1 869 ? 14.471 21.390 -58.425 1.00 88.56 869 SER A N 1
ATOM 6540 C CA . SER A 1 869 ? 13.792 20.274 -59.100 1.00 88.56 869 SER A CA 1
ATOM 6541 C C . SER A 1 869 ? 14.346 18.940 -58.607 1.00 88.56 869 SER A C 1
ATOM 6543 O O . SER A 1 869 ? 15.558 18.780 -58.445 1.00 88.56 869 SER A O 1
ATOM 6545 N N . TYR A 1 870 ? 13.466 17.971 -58.396 1.00 88.06 870 TYR A N 1
ATOM 6546 C CA . TYR A 1 870 ? 13.812 16.647 -57.882 1.00 88.06 870 TYR A CA 1
ATOM 6547 C C . TYR A 1 870 ? 12.927 15.591 -58.542 1.00 88.06 870 TYR A C 1
ATOM 6549 O O . TYR A 1 870 ? 11.980 15.915 -59.253 1.00 88.06 870 TYR A O 1
ATOM 6557 N N . ARG A 1 871 ? 13.253 14.315 -58.367 1.00 84.69 871 ARG A N 1
ATOM 6558 C CA . ARG A 1 871 ? 12.399 13.219 -58.820 1.00 84.69 871 ARG A CA 1
ATOM 6559 C C . ARG A 1 871 ? 11.656 12.677 -57.601 1.00 84.69 871 ARG A C 1
ATOM 6561 O O . ARG A 1 871 ? 12.175 12.738 -56.492 1.00 84.69 871 ARG A O 1
ATOM 6568 N N . SER A 1 872 ? 10.421 12.235 -57.790 1.00 83.44 872 SER A N 1
ATOM 6569 C CA . SER A 1 872 ? 9.643 11.567 -56.745 1.00 83.44 872 SER A CA 1
ATOM 6570 C C . SER A 1 872 ? 9.095 10.251 -57.284 1.00 83.44 872 SER A C 1
ATOM 6572 O O . SER A 1 872 ? 8.836 10.137 -58.485 1.00 83.44 872 SER A O 1
ATOM 6574 N N . THR A 1 873 ? 8.948 9.252 -56.410 1.00 77.56 873 THR A N 1
ATOM 6575 C CA . THR A 1 873 ? 8.423 7.909 -56.744 1.00 77.56 873 THR A CA 1
ATOM 6576 C C . THR A 1 873 ? 7.142 7.547 -55.989 1.00 77.56 873 THR A C 1
ATOM 6578 O O . THR A 1 873 ? 6.513 6.534 -56.302 1.00 77.56 873 THR A O 1
ATOM 6581 N N . ARG A 1 874 ? 6.745 8.376 -55.015 1.00 81.94 874 ARG A N 1
ATOM 6582 C CA . ARG A 1 874 ? 5.580 8.199 -54.137 1.00 81.94 874 ARG A CA 1
ATOM 6583 C C . ARG A 1 874 ? 4.912 9.549 -53.857 1.00 81.94 874 ARG A C 1
ATOM 6585 O O . ARG A 1 874 ? 4.675 9.933 -52.717 1.00 81.94 874 ARG A O 1
ATOM 6592 N N . ALA A 1 875 ? 4.635 10.280 -54.932 1.00 85.62 875 ALA A N 1
ATOM 6593 C CA . ALA A 1 875 ? 3.944 11.561 -54.865 1.00 85.62 875 ALA A CA 1
ATOM 6594 C C . ALA A 1 875 ? 2.432 11.376 -54.639 1.00 85.62 875 ALA A C 1
ATOM 6596 O O . ALA A 1 875 ? 1.829 10.434 -55.172 1.00 85.62 875 ALA A O 1
ATOM 6597 N N . VAL A 1 876 ? 1.833 12.294 -53.876 1.00 90.00 876 VAL A N 1
ATOM 6598 C CA . VAL A 1 876 ? 0.385 12.362 -53.645 1.00 90.00 876 VAL A CA 1
ATOM 6599 C C . VAL A 1 876 ? -0.293 12.871 -54.911 1.00 90.00 876 VAL A C 1
ATOM 6601 O O . VAL A 1 876 ? 0.077 13.913 -55.458 1.00 90.00 876 VAL A O 1
ATOM 6604 N N . LYS A 1 877 ? -1.306 12.134 -55.366 1.00 90.75 877 LYS A N 1
ATOM 6605 C CA . LYS A 1 877 ? -2.236 12.559 -56.413 1.00 90.75 877 LYS A CA 1
ATOM 6606 C C . LYS A 1 877 ? -3.310 13.426 -55.789 1.00 90.75 877 LYS A C 1
ATOM 6608 O O . LYS A 1 877 ? -4.290 12.942 -55.227 1.00 90.75 877 LYS A O 1
ATOM 6613 N N . TYR A 1 878 ? -3.084 14.729 -55.829 1.00 89.00 878 TYR A N 1
ATOM 6614 C CA . TYR A 1 878 ? -3.921 15.669 -55.095 1.00 89.00 878 TYR A CA 1
ATOM 6615 C C . TYR A 1 878 ? -5.292 15.907 -55.754 1.00 89.00 878 TYR A C 1
ATOM 6617 O O . TYR A 1 878 ? -6.140 16.582 -55.179 1.00 89.00 878 TYR A O 1
ATOM 6625 N N . ASP A 1 879 ? -5.527 15.354 -56.944 1.00 87.62 879 ASP A N 1
ATOM 6626 C CA . ASP A 1 879 ? -6.825 15.289 -57.621 1.00 87.62 879 ASP A CA 1
ATOM 6627 C C . ASP A 1 879 ? -7.669 14.065 -57.205 1.00 87.62 879 ASP A C 1
ATOM 6629 O O . ASP A 1 879 ? -8.798 13.915 -57.671 1.00 87.62 879 ASP A O 1
ATOM 6633 N N . GLN A 1 880 ? -7.146 13.211 -56.314 1.00 89.56 880 GLN A N 1
ATOM 6634 C CA . GLN A 1 880 ? -7.794 11.982 -55.833 1.00 89.56 880 GLN A CA 1
ATOM 6635 C C . GLN A 1 880 ? -8.212 12.021 -54.351 1.00 89.56 880 GLN A C 1
ATOM 6637 O O . GLN A 1 880 ? -8.819 11.072 -53.864 1.00 89.56 880 GLN A O 1
ATOM 6642 N N . ILE A 1 881 ? -7.927 13.110 -53.632 1.00 90.25 881 ILE A N 1
ATOM 6643 C CA . ILE A 1 881 ? -8.241 13.257 -52.200 1.00 90.25 881 ILE A CA 1
ATOM 6644 C C . ILE A 1 881 ? -9.744 13.451 -51.934 1.00 90.25 881 ILE A C 1
ATOM 6646 O O . ILE A 1 881 ? -10.492 13.924 -52.793 1.00 90.25 881 ILE A O 1
ATOM 6650 N N . GLY A 1 882 ? -10.183 13.094 -50.727 1.00 91.62 882 GLY A N 1
ATOM 6651 C CA . GLY A 1 882 ? -11.567 13.223 -50.280 1.00 91.62 882 GLY A CA 1
ATOM 6652 C C . GLY A 1 882 ? -12.038 14.671 -50.079 1.00 91.62 882 GLY A C 1
ATOM 6653 O O . GLY A 1 882 ? -11.231 15.600 -50.006 1.00 91.62 882 GLY A O 1
ATOM 6654 N N . PRO A 1 883 ? -13.362 14.891 -49.963 1.00 91.56 883 PRO A N 1
ATOM 6655 C CA . PRO A 1 883 ? -13.973 16.225 -49.935 1.00 91.56 883 PRO A CA 1
ATOM 6656 C C . PRO A 1 883 ? -13.657 17.044 -48.673 1.00 91.56 883 PRO A C 1
ATOM 6658 O O . PRO A 1 883 ? -13.804 18.268 -48.694 1.00 91.56 883 PRO A O 1
ATOM 6661 N N . SER A 1 884 ? -13.223 16.397 -47.587 1.00 93.31 884 SER A N 1
ATOM 6662 C CA . SER A 1 884 ? -12.769 17.060 -46.354 1.00 93.31 884 SER A CA 1
ATOM 6663 C C . SER A 1 884 ? -11.402 17.735 -46.515 1.00 93.31 884 SER A C 1
ATOM 6665 O O . SER A 1 884 ? -10.987 18.526 -45.663 1.00 93.31 884 SER A O 1
ATOM 6667 N N . TRP A 1 885 ? -10.724 17.474 -47.635 1.00 94.88 885 TRP A N 1
ATOM 6668 C CA . TRP A 1 885 ? -9.420 18.012 -47.976 1.00 94.88 885 TRP A CA 1
ATOM 6669 C C . TRP A 1 885 ? -9.477 18.872 -49.236 1.00 94.88 885 TRP A C 1
ATOM 6671 O O . TRP A 1 885 ? -10.254 18.651 -50.163 1.00 94.88 885 TRP A O 1
ATOM 6681 N N . ARG A 1 886 ? -8.606 19.876 -49.294 1.00 95.12 886 ARG A N 1
ATOM 6682 C CA . ARG A 1 886 ? -8.379 20.669 -50.505 1.00 95.12 886 ARG A CA 1
ATOM 6683 C C . ARG A 1 886 ? -6.916 21.035 -50.642 1.00 95.12 886 ARG A C 1
ATOM 6685 O O . ARG A 1 886 ? -6.231 21.262 -49.645 1.00 95.12 886 ARG A O 1
ATOM 6692 N N . VAL A 1 887 ? -6.462 21.193 -51.879 1.00 94.75 887 VAL A N 1
ATOM 6693 C CA . VAL A 1 887 ? -5.126 21.721 -52.159 1.00 94.75 887 VAL A CA 1
ATOM 6694 C C . VAL A 1 887 ? -5.048 23.170 -51.698 1.00 94.75 887 VAL A C 1
ATOM 6696 O O . VAL A 1 887 ? -5.733 24.044 -52.231 1.00 94.75 887 VAL A O 1
ATOM 6699 N N . ALA A 1 888 ? -4.217 23.423 -50.691 1.00 93.38 888 ALA A N 1
ATOM 6700 C CA . ALA A 1 888 ? -3.945 24.766 -50.206 1.00 93.38 888 ALA A CA 1
ATOM 6701 C C . ALA A 1 888 ? -2.822 25.410 -51.020 1.00 93.38 888 ALA A C 1
ATOM 6703 O O . ALA A 1 888 ? -2.941 26.568 -51.428 1.00 93.38 888 ALA A O 1
ATOM 6704 N N . ARG A 1 889 ? -1.729 24.671 -51.257 1.00 93.12 889 ARG A N 1
ATOM 6705 C CA . ARG A 1 889 ? -0.569 25.132 -52.033 1.00 93.12 889 ARG A CA 1
ATOM 6706 C C . ARG A 1 889 ? 0.135 23.966 -52.714 1.00 93.12 889 ARG A C 1
ATOM 6708 O O . ARG A 1 889 ? 0.242 22.889 -52.142 1.00 93.12 889 ARG A O 1
ATOM 6715 N N . ILE A 1 890 ? 0.684 24.225 -53.896 1.00 94.00 890 ILE A N 1
ATOM 6716 C CA . ILE A 1 890 ? 1.560 23.301 -54.623 1.00 94.00 890 ILE A CA 1
ATOM 6717 C C . ILE A 1 890 ? 2.915 23.989 -54.768 1.00 94.00 890 ILE A C 1
ATOM 6719 O O . ILE A 1 890 ? 3.015 25.028 -55.426 1.00 94.00 890 ILE A O 1
ATOM 6723 N N . PHE A 1 891 ? 3.949 23.440 -54.136 1.00 94.25 891 PHE A N 1
ATOM 6724 C CA . PHE A 1 891 ? 5.309 23.979 -54.184 1.00 94.25 891 PHE A CA 1
ATOM 6725 C C . PHE A 1 891 ? 6.124 23.366 -55.325 1.00 94.25 891 PHE A C 1
ATOM 6727 O O . PHE A 1 891 ? 6.939 24.059 -55.925 1.00 94.25 891 PHE A O 1
ATOM 6734 N N . GLY A 1 892 ? 5.862 22.115 -55.695 1.00 92.38 892 GLY A N 1
ATOM 6735 C CA . GLY A 1 892 ? 6.391 21.502 -56.912 1.00 92.38 892 GLY A CA 1
ATOM 6736 C C . GLY A 1 892 ? 5.520 20.342 -57.362 1.00 92.38 892 GLY A C 1
ATOM 6737 O O . GLY A 1 892 ? 4.972 19.647 -56.518 1.00 92.38 892 GLY A O 1
ATOM 6738 N N . GLU A 1 893 ? 5.361 20.156 -58.666 1.00 91.94 893 GLU A N 1
ATOM 6739 C CA . GLU A 1 893 ? 4.507 19.109 -59.241 1.00 91.94 893 GLU A CA 1
ATOM 6740 C C . GLU A 1 893 ? 5.087 18.559 -60.545 1.00 91.94 893 GLU A C 1
ATOM 6742 O O . GLU A 1 893 ? 5.989 19.156 -61.144 1.00 91.94 893 GLU A O 1
ATOM 6747 N N . ASP A 1 894 ? 4.556 17.425 -60.992 1.00 90.19 894 ASP A N 1
ATOM 6748 C CA . ASP A 1 894 ? 4.740 16.937 -62.354 1.00 90.19 894 ASP A CA 1
ATOM 6749 C C . ASP A 1 894 ? 3.540 17.284 -63.262 1.00 90.19 894 ASP A C 1
ATOM 6751 O O . ASP A 1 894 ? 2.594 17.965 -62.872 1.00 90.19 894 ASP A O 1
ATOM 6755 N N . THR A 1 895 ? 3.562 16.809 -64.510 1.00 85.19 895 THR A N 1
ATOM 6756 C CA . THR A 1 895 ? 2.492 17.071 -65.488 1.00 85.19 895 THR A CA 1
ATOM 6757 C C . THR A 1 895 ? 1.209 16.259 -65.269 1.00 85.19 895 THR A C 1
ATOM 6759 O O . THR A 1 895 ? 0.286 16.383 -66.072 1.00 85.19 895 THR A O 1
ATOM 6762 N N . HIS A 1 896 ? 1.134 15.424 -64.230 1.00 86.25 896 HIS A N 1
ATOM 6763 C CA . HIS A 1 896 ? 0.015 14.519 -63.949 1.00 86.25 896 HIS A CA 1
ATOM 6764 C C . HIS A 1 896 ? -0.633 14.788 -62.585 1.00 86.25 896 HIS A C 1
ATOM 6766 O O . HIS A 1 896 ? -1.213 13.867 -62.009 1.00 86.25 896 HIS A O 1
ATOM 6772 N N . HIS A 1 897 ? -0.525 16.016 -62.068 1.00 87.56 897 HIS A N 1
ATOM 6773 C CA . HIS A 1 897 ? -1.089 16.410 -60.771 1.00 87.56 897 HIS A CA 1
ATOM 6774 C C . HIS A 1 897 ? -0.565 15.560 -59.598 1.00 87.56 897 HIS A C 1
ATOM 6776 O O . HIS A 1 897 ? -1.255 15.327 -58.605 1.00 87.56 897 HIS A O 1
ATOM 6782 N N . GLN A 1 898 ? 0.680 15.089 -59.712 1.00 90.12 898 GLN A N 1
ATOM 6783 C CA . GLN A 1 898 ? 1.381 14.386 -58.646 1.00 90.12 898 GLN A CA 1
ATOM 6784 C C . GLN A 1 898 ? 2.372 15.342 -58.008 1.00 90.12 898 GLN A C 1
ATOM 6786 O O . GLN A 1 898 ? 3.209 15.929 -58.700 1.00 90.12 898 GLN A O 1
ATOM 6791 N N . SER A 1 899 ? 2.302 15.470 -56.688 1.00 90.06 899 SER A N 1
ATOM 6792 C CA . SER A 1 899 ? 3.206 16.335 -55.945 1.00 90.06 899 SER A CA 1
ATOM 6793 C C . SER A 1 899 ? 3.712 15.680 -54.665 1.00 90.06 899 SER A C 1
ATOM 6795 O O . SER A 1 899 ? 3.029 14.902 -54.005 1.00 90.06 899 SER A O 1
ATOM 6797 N N . ASP A 1 900 ? 4.953 16.009 -54.338 1.00 88.00 900 ASP A N 1
ATOM 6798 C CA . ASP A 1 900 ? 5.674 15.615 -53.126 1.00 88.00 900 ASP A CA 1
ATOM 6799 C C . ASP A 1 900 ? 6.299 16.848 -52.430 1.00 88.00 900 ASP A C 1
ATOM 6801 O O . ASP A 1 900 ? 7.222 16.783 -51.619 1.00 88.00 900 ASP A O 1
ATOM 6805 N N . ALA A 1 901 ? 5.781 18.014 -52.813 1.00 92.00 901 ALA A N 1
ATOM 6806 C CA . ALA A 1 901 ? 6.011 19.310 -52.206 1.00 92.00 901 ALA A CA 1
ATOM 6807 C C . ALA A 1 901 ? 4.692 20.079 -52.321 1.00 92.00 901 ALA A C 1
ATOM 6809 O O . ALA A 1 901 ? 4.498 20.874 -53.244 1.00 92.00 901 ALA A O 1
ATOM 6810 N N . LEU A 1 902 ? 3.760 19.803 -51.407 1.00 94.06 902 LEU A N 1
ATOM 6811 C CA . LEU A 1 902 ? 2.429 20.415 -51.375 1.00 94.06 902 LEU A CA 1
ATOM 6812 C C . LEU A 1 902 ? 1.915 20.598 -49.943 1.00 94.06 902 LEU A C 1
ATOM 6814 O O . LEU A 1 902 ? 2.415 19.994 -48.997 1.00 94.06 902 LEU A O 1
ATOM 6818 N N . GLU A 1 903 ? 0.868 21.406 -49.813 1.00 95.50 903 GLU A N 1
ATOM 6819 C CA . GLU A 1 903 ? 0.075 21.563 -48.598 1.00 95.50 903 GLU A CA 1
ATOM 6820 C C . GLU A 1 903 ? -1.404 21.316 -48.911 1.00 95.50 903 GLU A C 1
ATOM 6822 O O . GLU A 1 903 ? -1.969 21.915 -49.835 1.00 95.50 903 GLU A O 1
ATOM 6827 N N . LEU A 1 904 ? -2.035 20.475 -48.098 1.00 95.94 904 LEU A N 1
ATOM 6828 C CA . LEU A 1 904 ? -3.468 20.224 -48.059 1.00 95.94 904 LEU A CA 1
ATOM 6829 C C . LEU A 1 904 ? -4.066 20.869 -46.808 1.00 95.94 904 LEU A C 1
ATOM 6831 O O . LEU A 1 904 ? -3.514 20.763 -45.714 1.00 95.94 904 LEU A O 1
ATOM 6835 N N . ALA A 1 905 ? -5.215 21.517 -46.966 1.00 95.75 905 ALA A N 1
ATOM 6836 C CA . ALA A 1 905 ? -5.994 22.046 -45.855 1.00 95.75 905 ALA A CA 1
ATOM 6837 C C . ALA A 1 905 ? -7.197 21.146 -45.581 1.00 95.75 905 ALA A C 1
ATOM 6839 O O . ALA A 1 905 ? -7.921 20.789 -46.514 1.00 95.75 905 ALA A O 1
ATOM 6840 N N . HIS A 1 906 ? -7.428 20.856 -44.304 1.00 95.56 906 HIS A N 1
ATOM 6841 C CA . HIS A 1 906 ? -8.605 20.146 -43.829 1.00 95.56 906 HIS A CA 1
ATOM 6842 C C . HIS A 1 906 ? -9.744 21.131 -43.509 1.00 95.56 906 HIS A C 1
ATOM 6844 O O . HIS A 1 906 ? -9.505 22.289 -43.142 1.00 95.56 906 HIS A O 1
ATOM 6850 N N . VAL A 1 907 ? -11.001 20.693 -43.617 1.00 93.31 907 VAL A N 1
ATOM 6851 C CA . VAL A 1 907 ? -12.185 21.523 -43.306 1.00 93.31 907 VAL A CA 1
ATOM 6852 C C . VAL A 1 907 ? -12.220 22.023 -41.857 1.00 93.31 907 VAL A C 1
ATOM 6854 O O . VAL A 1 907 ? -12.766 23.093 -41.592 1.00 93.31 907 VAL A O 1
ATOM 6857 N N . SER A 1 908 ? -11.579 21.306 -40.932 1.00 88.38 908 SER A N 1
ATOM 6858 C CA . SER A 1 908 ? -11.475 21.676 -39.512 1.00 88.38 908 SER A CA 1
ATOM 6859 C C . SER A 1 908 ? -10.355 22.677 -39.191 1.00 88.38 908 SER A C 1
ATOM 6861 O O . SER A 1 908 ? -10.083 22.935 -38.024 1.00 88.38 908 SER A O 1
ATOM 6863 N N . ARG A 1 909 ? -9.726 23.280 -40.213 1.00 87.75 909 ARG A N 1
ATOM 6864 C CA . ARG A 1 909 ? -8.599 24.237 -40.125 1.00 87.75 909 ARG A CA 1
ATOM 6865 C C . ARG A 1 909 ? -7.216 23.627 -39.873 1.00 87.75 909 ARG A C 1
ATOM 6867 O O . ARG A 1 909 ? -6.242 24.369 -39.984 1.00 87.75 909 ARG A O 1
ATOM 6874 N N . GLY A 1 910 ? -7.115 22.320 -39.631 1.00 93.12 910 GLY A N 1
ATOM 6875 C CA . GLY A 1 910 ? -5.835 21.610 -39.642 1.00 93.12 910 GLY A CA 1
ATOM 6876 C C . GLY A 1 910 ? -5.233 21.511 -41.045 1.00 93.12 910 GLY A C 1
ATOM 6877 O O . GLY A 1 910 ? -5.873 21.847 -42.051 1.00 93.12 910 GLY A O 1
ATOM 6878 N N . PHE A 1 911 ? -3.987 21.054 -41.134 1.00 95.12 911 PHE A N 1
ATOM 6879 C CA . PHE A 1 911 ? -3.319 20.876 -42.423 1.00 95.12 911 PHE A CA 1
ATOM 6880 C C . PHE A 1 911 ? -2.384 19.671 -42.440 1.00 95.12 911 PHE A C 1
ATOM 6882 O O . PHE A 1 911 ? -1.833 19.271 -41.418 1.00 95.12 911 PHE A O 1
ATOM 6889 N N . TYR A 1 912 ? -2.163 19.156 -43.644 1.00 96.19 912 TYR A N 1
ATOM 6890 C CA . TYR A 1 912 ? -1.111 18.199 -43.948 1.00 96.19 912 TYR A CA 1
ATOM 6891 C C . TYR A 1 912 ? -0.180 18.818 -44.984 1.00 96.19 912 TYR A C 1
ATOM 6893 O O . TYR A 1 912 ? -0.641 19.390 -45.972 1.00 96.19 912 TYR A O 1
ATOM 6901 N N . ALA A 1 913 ? 1.123 18.700 -44.791 1.00 94.75 913 ALA A N 1
ATOM 6902 C CA . ALA A 1 913 ? 2.099 19.064 -45.800 1.00 94.75 913 ALA A CA 1
ATOM 6903 C C . ALA A 1 913 ? 3.099 17.935 -46.003 1.00 94.75 913 ALA A C 1
ATOM 6905 O O . ALA A 1 913 ? 3.471 17.237 -45.064 1.00 94.75 913 ALA A O 1
ATOM 6906 N N . GLN A 1 914 ? 3.552 17.778 -47.238 1.00 91.44 914 GLN A N 1
ATOM 6907 C CA . GLN A 1 914 ? 4.535 16.769 -47.597 1.00 91.44 914 GLN A CA 1
ATOM 6908 C C . GLN A 1 914 ? 5.700 17.422 -48.309 1.00 91.44 914 GLN A C 1
ATOM 6910 O O . GLN A 1 914 ? 5.483 18.205 -49.234 1.00 91.44 914 GLN A O 1
ATOM 6915 N N . PHE A 1 915 ? 6.912 17.072 -47.880 1.00 88.06 915 PHE A N 1
ATOM 6916 C CA . PHE A 1 915 ? 8.145 17.551 -48.484 1.00 88.06 915 PHE A CA 1
ATOM 6917 C C . PHE A 1 915 ? 9.201 16.429 -48.602 1.00 88.06 915 PHE A C 1
ATOM 6919 O O . PHE A 1 915 ? 9.784 16.003 -47.606 1.00 88.06 915 PHE A O 1
ATOM 6926 N N . LEU A 1 916 ? 9.510 16.067 -49.859 1.00 73.62 916 LEU A N 1
ATOM 6927 C CA . LEU A 1 916 ? 10.749 15.443 -50.380 1.00 73.62 916 LEU A CA 1
ATOM 6928 C C . LEU A 1 916 ? 11.041 13.948 -50.078 1.00 73.62 916 LEU A C 1
ATOM 6930 O O . LEU A 1 916 ? 11.915 13.600 -49.277 1.00 73.62 916 LEU A O 1
ATOM 6934 N N . CYS A 1 917 ? 10.468 13.068 -50.895 1.00 67.56 917 CYS A N 1
ATOM 6935 C CA . CYS A 1 917 ? 10.323 11.617 -50.758 1.00 67.56 917 CYS A CA 1
ATOM 6936 C C . CYS A 1 917 ? 11.159 10.786 -51.780 1.00 67.56 917 CYS A C 1
ATOM 6938 O O . CYS A 1 917 ? 10.659 9.900 -52.480 1.00 67.56 917 CYS A O 1
ATOM 6940 N N . GLU A 1 918 ? 12.470 11.048 -51.878 1.00 69.56 918 GLU A N 1
ATOM 6941 C CA . GLU A 1 918 ? 13.462 10.165 -52.535 1.00 69.56 918 GLU A CA 1
ATOM 6942 C C . GLU A 1 918 ? 14.750 10.065 -51.698 1.00 69.56 918 GLU A C 1
ATOM 6944 O O . GLU A 1 918 ? 15.216 11.075 -51.186 1.00 69.56 918 GLU A O 1
ATOM 6949 N N . ASN A 1 919 ? 15.392 8.893 -51.599 1.00 69.25 919 ASN A N 1
ATOM 6950 C CA . ASN A 1 919 ? 16.661 8.715 -50.864 1.00 69.25 919 ASN A CA 1
ATOM 6951 C C . ASN A 1 919 ? 17.861 9.342 -51.601 1.00 69.25 919 ASN A C 1
ATOM 6953 O O . ASN A 1 919 ? 18.717 8.661 -52.167 1.00 69.25 919 ASN A O 1
ATOM 6957 N N . ARG A 1 920 ? 17.890 10.671 -51.629 1.00 74.62 920 ARG A N 1
ATOM 6958 C CA . ARG A 1 920 ? 18.992 11.486 -52.121 1.00 74.62 920 ARG A CA 1
ATOM 6959 C C . ARG A 1 920 ? 19.591 12.266 -50.964 1.00 74.62 920 ARG A C 1
ATOM 6961 O O . ARG A 1 920 ? 18.905 13.068 -50.330 1.00 74.62 920 ARG A O 1
ATOM 6968 N N . ALA A 1 921 ? 20.874 12.029 -50.716 1.00 69.88 921 ALA A N 1
ATOM 6969 C CA . ALA A 1 921 ? 21.620 12.685 -49.648 1.00 69.88 921 ALA A CA 1
ATOM 6970 C C . ALA A 1 921 ? 21.899 14.174 -49.932 1.00 69.88 921 ALA A C 1
ATOM 6972 O O . ALA A 1 921 ? 22.198 14.921 -49.013 1.00 69.88 921 ALA A O 1
ATOM 6973 N N . ASP A 1 922 ? 21.789 14.617 -51.187 1.00 78.88 922 ASP A N 1
ATOM 6974 C CA . ASP A 1 922 ? 22.110 15.982 -51.615 1.00 78.88 922 ASP A CA 1
ATOM 6975 C C . ASP A 1 922 ? 20.899 16.934 -51.660 1.00 78.88 922 ASP A C 1
ATOM 6977 O O . ASP A 1 922 ? 21.041 18.095 -52.043 1.00 78.88 922 ASP A O 1
ATOM 6981 N N . LEU A 1 923 ? 19.704 16.471 -51.269 1.00 84.31 923 LEU A N 1
ATOM 6982 C CA . LEU A 1 923 ? 18.526 17.334 -51.154 1.00 84.31 923 LEU A CA 1
ATOM 6983 C C . LEU A 1 923 ? 18.604 18.189 -49.874 1.00 84.31 923 LEU A C 1
ATOM 6985 O O . LEU A 1 923 ? 18.773 17.628 -48.787 1.00 84.31 923 LEU A O 1
ATOM 6989 N N . PRO A 1 924 ? 18.405 19.520 -49.953 1.00 89.00 924 PRO A N 1
ATOM 6990 C CA . PRO A 1 924 ? 18.527 20.429 -48.810 1.00 89.00 924 PRO A CA 1
ATOM 6991 C C . PRO A 1 924 ? 17.284 20.392 -47.894 1.00 89.00 924 PRO A C 1
ATOM 6993 O O . PRO A 1 924 ? 16.634 21.411 -47.664 1.00 89.00 924 PRO A O 1
ATOM 6996 N N . ARG A 1 925 ? 16.934 19.210 -47.363 1.00 88.75 925 ARG A N 1
ATOM 6997 C CA . ARG A 1 925 ? 15.701 18.962 -46.585 1.00 88.75 925 ARG A CA 1
ATOM 6998 C C . ARG A 1 925 ? 15.539 19.888 -45.383 1.00 88.75 925 ARG A C 1
ATOM 7000 O O . ARG A 1 925 ? 14.469 20.458 -45.209 1.00 88.75 925 ARG A O 1
ATOM 7007 N N . ALA A 1 926 ? 16.593 20.066 -44.587 1.00 89.25 926 ALA A N 1
ATOM 7008 C CA . ALA A 1 926 ? 16.551 20.921 -43.400 1.00 89.25 926 ALA A CA 1
ATOM 7009 C C . ALA A 1 926 ? 16.222 22.382 -43.757 1.00 89.25 926 ALA A C 1
ATOM 7011 O O . ALA A 1 926 ? 15.374 22.999 -43.116 1.00 89.25 926 ALA A O 1
ATOM 7012 N N . ALA A 1 927 ? 16.836 22.915 -44.821 1.00 91.75 927 ALA A N 1
ATOM 7013 C CA . ALA A 1 927 ? 16.573 24.272 -45.298 1.00 91.75 927 ALA A CA 1
ATOM 7014 C C . ALA A 1 927 ? 15.147 24.414 -45.850 1.00 91.75 927 ALA A C 1
ATOM 7016 O O . ALA A 1 927 ? 14.446 25.352 -45.490 1.00 91.75 927 ALA A O 1
ATOM 7017 N N . VAL A 1 928 ? 14.692 23.448 -46.656 1.00 92.56 928 VAL A N 1
ATOM 7018 C CA . VAL A 1 928 ? 13.333 23.420 -47.222 1.00 92.56 928 VAL A CA 1
ATOM 7019 C C . VAL A 1 928 ? 12.261 23.386 -46.129 1.00 92.56 928 VAL A C 1
ATOM 7021 O O . VAL A 1 928 ? 11.329 24.189 -46.151 1.00 92.56 928 VAL A O 1
ATOM 7024 N N . LEU A 1 929 ? 12.402 22.491 -45.148 1.00 93.25 929 LEU A N 1
ATOM 7025 C CA . LEU A 1 929 ? 11.468 22.385 -44.025 1.00 93.25 929 LEU A CA 1
ATOM 7026 C C . LEU A 1 929 ? 11.516 23.631 -43.137 1.00 93.25 929 LEU A C 1
ATOM 7028 O O . LEU A 1 929 ? 10.471 24.113 -42.706 1.00 93.25 929 LEU A O 1
ATOM 7032 N N . GLY A 1 930 ? 12.711 24.179 -42.899 1.00 92.38 930 GLY A N 1
ATOM 7033 C CA . GLY A 1 930 ? 12.894 25.410 -42.136 1.00 92.38 930 GLY A CA 1
ATOM 7034 C C . GLY A 1 930 ? 12.207 26.608 -42.791 1.00 92.38 930 GLY A C 1
ATOM 7035 O O . GLY A 1 930 ? 11.448 27.311 -42.128 1.00 92.38 930 GLY A O 1
ATOM 7036 N N . GLU A 1 931 ? 12.411 26.817 -44.094 1.00 92.94 931 GLU A N 1
ATOM 7037 C CA . GLU A 1 931 ? 11.748 27.874 -44.870 1.00 92.94 931 GLU A CA 1
ATOM 7038 C C . GLU A 1 931 ? 10.222 27.725 -44.839 1.00 92.94 931 GLU A C 1
ATOM 7040 O O . GLU A 1 931 ? 9.510 28.695 -44.563 1.00 92.94 931 GLU A O 1
ATOM 7045 N N . TYR A 1 932 ? 9.718 26.503 -45.044 1.00 92.75 932 TYR A N 1
ATOM 7046 C CA . TYR A 1 932 ? 8.287 26.217 -44.982 1.00 92.75 932 TYR A CA 1
ATOM 7047 C C . TYR A 1 932 ? 7.690 26.516 -43.600 1.00 92.75 932 TYR A C 1
ATOM 7049 O O . TYR A 1 932 ? 6.696 27.237 -43.499 1.00 92.75 932 TYR A O 1
ATOM 7057 N N . LEU A 1 933 ? 8.290 25.992 -42.526 1.00 92.75 933 LEU A N 1
ATOM 7058 C CA . LEU A 1 933 ? 7.778 26.175 -41.167 1.00 92.75 933 LEU A CA 1
ATOM 7059 C C . LEU A 1 933 ? 7.865 27.641 -40.728 1.00 92.75 933 LEU A C 1
ATOM 7061 O O . LEU A 1 933 ? 6.932 28.144 -40.104 1.00 92.75 933 LEU A O 1
ATOM 7065 N N . LEU A 1 934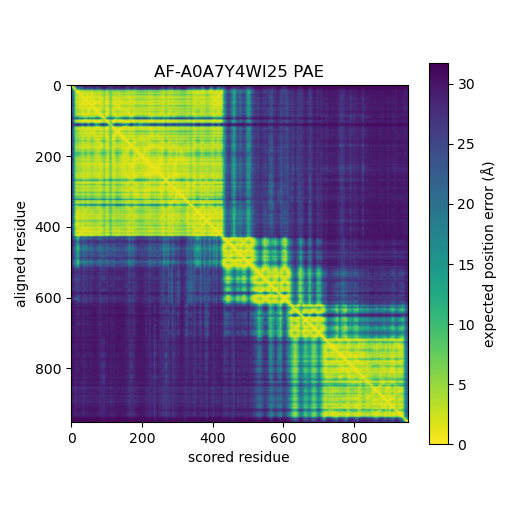 ? 8.919 28.365 -41.114 1.00 90.00 934 LEU A N 1
ATOM 7066 C CA . LEU A 1 934 ? 9.022 29.806 -40.873 1.00 90.00 934 LEU A CA 1
ATOM 7067 C C . LEU A 1 934 ? 7.944 30.603 -41.621 1.00 90.00 934 LEU A C 1
ATOM 7069 O O . LEU A 1 934 ? 7.393 31.544 -41.046 1.00 90.00 934 LEU A O 1
ATOM 7073 N N . ASP A 1 935 ? 7.599 30.231 -42.857 1.00 88.75 935 ASP A N 1
ATOM 7074 C CA . ASP A 1 935 ? 6.467 30.827 -43.579 1.00 88.75 935 ASP A CA 1
ATOM 7075 C C . ASP A 1 935 ? 5.132 30.520 -42.887 1.00 88.75 935 ASP A C 1
ATOM 7077 O O . ASP A 1 935 ? 4.301 31.414 -42.698 1.00 88.75 935 ASP A O 1
ATOM 7081 N N . LYS A 1 936 ? 4.935 29.263 -42.472 1.00 87.25 936 LYS A N 1
ATOM 7082 C CA . LYS A 1 936 ? 3.696 28.783 -41.856 1.00 87.25 936 LYS A CA 1
ATOM 7083 C C . LYS A 1 936 ? 3.440 29.447 -40.503 1.00 87.25 936 LYS A C 1
ATOM 7085 O O . LYS A 1 936 ? 2.385 30.047 -40.312 1.00 87.25 936 LYS A O 1
ATOM 7090 N N . ILE A 1 937 ? 4.431 29.408 -39.614 1.00 82.69 937 ILE A N 1
ATOM 7091 C CA . ILE A 1 937 ? 4.373 29.963 -38.252 1.00 82.69 937 ILE A CA 1
ATOM 7092 C C . ILE A 1 937 ? 4.478 31.499 -38.282 1.00 82.69 937 ILE A C 1
ATOM 7094 O O . ILE A 1 937 ? 3.905 32.203 -37.445 1.00 82.69 937 ILE A O 1
ATOM 7098 N N . GLY A 1 938 ? 5.177 32.063 -39.272 1.00 67.75 938 GLY A N 1
ATOM 7099 C CA . GLY A 1 938 ? 5.304 33.509 -39.458 1.00 67.75 938 GLY A CA 1
ATOM 7100 C C . GLY A 1 938 ? 4.010 34.192 -39.912 1.00 67.75 938 GLY A C 1
ATOM 7101 O O . GLY A 1 938 ? 3.761 35.336 -39.523 1.00 67.75 938 GLY A O 1
ATOM 7102 N N . LYS A 1 939 ? 3.167 33.500 -40.692 1.00 59.31 939 LYS A N 1
ATOM 7103 C CA . LYS A 1 939 ? 1.883 34.013 -41.207 1.00 59.31 939 LYS A CA 1
ATOM 7104 C C . LYS A 1 939 ? 0.711 33.892 -40.227 1.00 59.31 939 LYS A C 1
ATOM 7106 O O . LYS A 1 939 ? -0.304 34.545 -40.440 1.00 59.31 939 LYS A O 1
ATOM 7111 N N . THR A 1 940 ? 0.847 33.141 -39.134 1.00 50.38 940 THR A N 1
ATOM 7112 C CA . THR A 1 940 ? -0.168 33.031 -38.064 1.00 50.38 940 THR A CA 1
ATOM 7113 C C . THR A 1 940 ? -0.298 34.276 -37.173 1.00 50.38 940 THR A C 1
ATOM 7115 O O . THR A 1 940 ? -1.149 34.313 -36.286 1.00 50.38 940 THR A O 1
ATOM 7118 N N . ARG A 1 941 ? 0.465 35.356 -37.417 1.00 43.22 941 ARG A N 1
ATOM 7119 C CA . ARG A 1 941 ? 0.132 36.673 -36.848 1.00 43.22 941 ARG A CA 1
ATOM 7120 C C . ARG A 1 941 ? -1.085 37.258 -37.579 1.00 43.22 941 ARG A C 1
ATOM 7122 O O . ARG A 1 941 ? -0.963 37.673 -38.726 1.00 43.22 941 ARG A O 1
ATOM 7129 N N . PHE A 1 942 ? -2.194 37.346 -36.836 1.00 35.78 942 PHE A N 1
ATOM 7130 C CA . PHE A 1 942 ? -3.521 37.918 -37.143 1.00 35.78 942 PHE A CA 1
ATOM 7131 C C . PHE A 1 942 ? -4.609 36.929 -37.598 1.00 35.78 942 PHE A C 1
ATOM 7133 O O . PHE A 1 942 ? -5.088 36.960 -38.729 1.00 35.78 942 PHE A O 1
ATOM 7140 N N . GLY A 1 943 ? -5.099 36.133 -36.643 1.00 29.38 943 GLY A N 1
ATOM 7141 C CA . GLY A 1 943 ? -6.472 35.627 -36.653 1.00 29.38 943 GLY A CA 1
ATOM 7142 C C . GLY A 1 943 ? -7.450 36.692 -36.134 1.00 29.38 943 GLY A C 1
ATOM 7143 O O . GLY A 1 943 ? -7.477 36.993 -34.950 1.00 29.38 943 GLY A O 1
ATOM 7144 N N . ALA A 1 944 ? -8.194 37.294 -37.061 1.00 33.09 944 ALA A N 1
ATOM 7145 C CA . ALA A 1 944 ? -9.504 37.943 -36.941 1.00 33.09 944 ALA A CA 1
ATOM 7146 C C . ALA A 1 944 ? -10.116 38.205 -35.536 1.00 33.09 944 ALA A C 1
ATOM 7148 O O . ALA A 1 944 ? -10.932 37.426 -35.054 1.00 33.09 944 ALA A O 1
ATOM 7149 N N . ALA A 1 945 ? -9.878 39.398 -34.981 1.00 30.89 945 ALA A N 1
ATOM 7150 C CA . ALA A 1 945 ? -10.869 40.158 -34.209 1.00 30.89 945 ALA A CA 1
ATOM 7151 C C . ALA A 1 945 ? -10.490 41.652 -34.238 1.00 30.89 945 ALA A C 1
ATOM 7153 O O . ALA A 1 945 ? -9.427 42.032 -33.758 1.00 30.89 945 ALA A O 1
ATOM 7154 N N . GLY A 1 946 ? -11.348 42.503 -34.813 1.00 30.80 946 GLY A N 1
ATOM 7155 C CA . GLY A 1 946 ? -11.231 43.963 -34.691 1.00 30.80 946 GLY A CA 1
ATOM 7156 C C . GLY A 1 946 ? -10.795 44.726 -35.947 1.00 30.80 946 GLY A C 1
ATOM 7157 O O . GLY A 1 946 ? -9.751 45.366 -35.962 1.00 30.80 946 GLY A O 1
ATOM 7158 N N . SER A 1 947 ? -11.638 44.760 -36.981 1.00 27.97 947 SER A N 1
ATOM 7159 C CA . SER A 1 947 ? -11.643 45.878 -37.941 1.00 27.97 947 SER A CA 1
ATOM 7160 C C . SER A 1 947 ? -13.068 46.250 -38.361 1.00 27.97 947 SER A C 1
ATOM 7162 O O . SER A 1 947 ? -13.423 46.306 -39.532 1.00 27.97 947 SER A O 1
ATOM 7164 N N . SER A 1 948 ? -13.912 46.545 -37.372 1.00 32.84 948 SER A N 1
ATOM 7165 C CA . SER A 1 948 ? -15.186 47.234 -37.603 1.00 32.84 948 SER A CA 1
ATOM 7166 C C . SER A 1 948 ? -15.496 48.224 -36.481 1.00 32.84 948 SER A C 1
ATOM 7168 O O . SER A 1 948 ? -16.513 48.113 -35.809 1.00 32.84 948 SER A O 1
ATOM 7170 N N . ALA A 1 949 ? -14.606 49.185 -36.250 1.00 34.59 949 ALA A N 1
ATOM 7171 C CA . ALA A 1 949 ? -14.938 50.430 -35.561 1.00 34.59 949 ALA A CA 1
ATOM 7172 C C . ALA A 1 949 ? -13.769 51.399 -35.722 1.00 34.59 949 ALA A C 1
ATOM 7174 O O . ALA A 1 949 ? -12.815 51.321 -34.965 1.00 34.59 949 ALA A O 1
ATOM 7175 N N . LEU A 1 950 ? -13.829 52.256 -36.743 1.00 30.72 950 LEU A N 1
ATOM 7176 C CA . LEU A 1 950 ? -13.268 53.614 -36.754 1.00 30.72 950 LEU A CA 1
ATOM 7177 C C . LEU A 1 950 ? -13.740 54.302 -38.046 1.00 30.72 950 LEU A C 1
ATOM 7179 O O . LEU A 1 950 ? -13.007 54.497 -39.011 1.00 30.72 950 LEU A O 1
ATOM 7183 N N . SER A 1 951 ? -15.030 54.636 -38.055 1.00 31.64 951 SER A N 1
ATOM 7184 C CA . SER A 1 951 ? -15.594 55.698 -38.888 1.00 31.64 951 SER A CA 1
ATOM 7185 C C . SER A 1 951 ? -16.533 56.538 -38.021 1.00 31.64 951 SER A C 1
ATOM 7187 O O . SER A 1 951 ? -17.752 56.360 -38.072 1.00 31.64 951 SER A O 1
ATOM 7189 N N . ARG A 1 952 ? -15.945 57.385 -37.173 1.00 29.70 952 ARG A N 1
ATOM 7190 C CA . ARG A 1 952 ? -16.388 58.728 -36.757 1.00 29.70 952 ARG A CA 1
ATOM 7191 C C . ARG A 1 952 ? -15.527 59.225 -35.612 1.00 29.70 952 ARG A C 1
ATOM 7193 O O . ARG A 1 952 ? -15.284 58.419 -34.691 1.00 29.70 952 ARG A O 1
#